Protein 7KYO (pdb70)

Nearest PDB structures (foldseek):
  7kyo-assembly1_H-2  TM=1.005E+00  e=1.365E-42  Mus musculus
  7stz-assembly1_I  TM=9.391E-01  e=1.764E-29  Mus musculus
  4s2s-assembly2_A  TM=6.481E-01  e=1.743E-33  Mus musculus
  3ifp-assembly4_E  TM=7.046E-01  e=1.315E-28  Mus musculus
  2r0w-assembly1_H  TM=6.296E-01  e=3.628E-29  Mus musculus

Structure (mmCIF, N/CA/C/O backbone):
data_7KYO
#
_entry.id   7KYO
#
_cell.length_a   126.660
_cell.length_b   241.700
_cell.length_c   98.330
_cell.angle_alpha   90.00
_cell.angle_beta   90.00
_cell.angle_gamma   90.00
#
_symmetry.space_group_name_H-M   'C 2 2 21'
#
loop_
_entity.id
_entity.type
_entity.pdbx_description
1 polymer 'Manganese ABC transporter, ATP-binding protein'
2 polymer 'Fab heavy chain'
3 polymer 'Fab light chain'
4 polymer 'Manganese ABC transporter, permease protein'
5 water water
#
loop_
_atom_site.group_PDB
_atom_site.id
_atom_site.type_symbol
_atom_site.label_atom_id
_atom_site.label_alt_id
_atom_site.label_comp_id
_atom_site.label_asym_id
_atom_site.label_entity_id
_atom_site.label_seq_id
_atom_site.pdbx_PDB_ins_code
_atom_site.Cartn_x
_atom_site.Cartn_y
_atom_site.Cartn_z
_atom_site.occupancy
_atom_site.B_iso_or_equiv
_atom_site.auth_seq_id
_atom_site.auth_comp_id
_atom_site.auth_asym_id
_atom_site.auth_atom_id
_atom_site.pdbx_PDB_model_num
ATOM 1 N N . MET A 1 1 ? -73.369 -26.902 60.878 1.00 43.87 1 MET B N 1
ATOM 2 C CA . MET A 1 1 ? -73.809 -25.884 61.874 1.00 43.93 1 MET B CA 1
ATOM 3 C C . MET A 1 1 ? -72.658 -24.946 62.253 1.00 43.34 1 MET B C 1
ATOM 4 O O . MET A 1 1 ? -71.803 -25.304 63.067 1.00 43.14 1 MET B O 1
ATOM 9 N N . ILE A 1 2 ? -72.640 -23.754 61.651 1.00 42.83 2 ILE B N 1
ATOM 10 C CA . ILE A 1 2 ? -71.712 -22.685 62.045 1.00 42.45 2 ILE B CA 1
ATOM 11 C C . ILE A 1 2 ? -72.351 -21.906 63.190 1.00 42.04 2 ILE B C 1
ATOM 12 O O . ILE A 1 2 ? -73.522 -21.530 63.106 1.00 41.71 2 ILE B O 1
ATOM 17 N N . ARG A 1 3 ? -71.570 -21.656 64.241 1.00 41.74 3 ARG B N 1
ATOM 18 C CA . ARG A 1 3 ? -72.053 -20.991 65.452 1.00 41.43 3 ARG B CA 1
ATOM 19 C C . ARG A 1 3 ? -71.053 -19.922 65.892 1.00 40.56 3 ARG B C 1
ATOM 20 O O . ARG A 1 3 ? -69.964 -20.250 66.355 1.00 40.11 3 ARG B O 1
ATOM 28 N N . ILE A 1 4 ? -71.426 -18.652 65.727 1.00 40.22 4 ILE B N 1
ATOM 29 C CA . ILE A 1 4 ? -70.591 -17.517 66.140 1.00 40.29 4 ILE B CA 1
ATOM 30 C C . ILE A 1 4 ? -71.085 -17.012 67.495 1.00 40.45 4 ILE B C 1
ATOM 31 O O . ILE A 1 4 ? -72.294 -16.875 67.703 1.00 40.26 4 ILE B O 1
ATOM 36 N N . GLU A 1 5 ? -70.149 -16.735 68.405 1.00 40.67 5 GLU B N 1
ATOM 37 C CA . GLU A 1 5 ? -70.466 -16.237 69.745 1.00 40.85 5 GLU B CA 1
ATOM 38 C C . GLU A 1 5 ? -69.657 -14.979 70.059 1.00 40.74 5 GLU B C 1
ATOM 39 O O . GLU A 1 5 ? -68.447 -15.058 70.279 1.00 40.56 5 GLU B O 1
ATOM 45 N N . ASN A 1 6 ? -70.338 -13.830 70.063 1.00 40.76 6 ASN B N 1
ATOM 46 C CA . ASN A 1 6 ? -69.762 -12.538 70.464 1.00 40.81 6 ASN B CA 1
ATOM 47 C C . ASN A 1 6 ? -68.423 -12.233 69.791 1.00 40.73 6 ASN B C 1
ATOM 48 O O . ASN A 1 6 ? -67.434 -11.912 70.455 1.00 40.90 6 ASN B O 1
ATOM 53 N N . LEU A 1 7 ? -68.409 -12.349 68.466 1.00 40.61 7 LEU B N 1
ATOM 54 C CA . LEU A 1 7 ? -67.221 -12.058 67.670 1.00 40.65 7 LEU B CA 1
ATOM 55 C C . LEU A 1 7 ? -67.117 -10.553 67.461 1.00 40.78 7 LEU B C 1
ATOM 56 O O . LEU A 1 7 ? -68.114 -9.896 67.155 1.00 40.68 7 LEU B O 1
ATOM 61 N N . SER A 1 8 ? -65.914 -10.015 67.648 1.00 41.23 8 SER B N 1
ATOM 62 C CA . SER A 1 8 ? -65.630 -8.604 67.376 1.00 41.81 8 SER B CA 1
ATOM 63 C C . SER A 1 8 ? -64.230 -8.454 66.795 1.00 42.38 8 SER B C 1
ATOM 64 O O . SER A 1 8 ? -63.323 -9.208 67.152 1.00 42.27 8 SER B O 1
ATOM 67 N N . VAL A 1 9 ? -64.069 -7.480 65.899 1.00 43.20 9 VAL B N 1
ATOM 68 C CA . VAL A 1 9 ? -62.792 -7.212 65.237 1.00 43.96 9 VAL B CA 1
ATOM 69 C C . VAL A 1 9 ? -62.503 -5.714 65.261 1.00 45.23 9 VAL B C 1
ATOM 70 O O . VAL A 1 9 ? -63.209 -4.934 64.621 1.00 45.44 9 VAL B O 1
ATOM 74 N N . SER A 1 10 ? -61.470 -5.324 66.005 1.00 46.88 10 SER B N 1
ATOM 75 C CA . SER A 1 10 ? -60.994 -3.940 66.025 1.00 48.29 10 SER B CA 1
ATOM 76 C C . SER A 1 10 ? -60.004 -3.718 64.883 1.00 49.64 10 SER B C 1
ATOM 77 O O . SER A 1 10 ? -59.611 -4.669 64.201 1.00 49.44 10 SER B O 1
ATOM 80 N N . TYR A 1 11 ? -59.616 -2.459 64.677 1.00 51.49 11 TYR B N 1
ATOM 81 C CA . TYR A 1 11 ? -58.520 -2.112 63.759 1.00 52.87 11 TYR B CA 1
ATOM 82 C C . TYR A 1 11 ? -57.730 -0.889 64.240 1.00 53.04 11 TYR B C 1
ATOM 83 O O . TYR A 1 11 ? -56.610 -1.038 64.738 1.00 53.17 11 TYR B O 1
ATOM 92 N N . LYS A 1 12 ? -58.314 0.302 64.099 1.00 52.91 12 LYS B N 1
ATOM 93 C CA . LYS A 1 12 ? -57.657 1.555 64.482 1.00 52.57 12 LYS B CA 1
ATOM 94 C C . LYS A 1 12 ? -58.492 2.248 65.552 1.00 52.00 12 LYS B C 1
ATOM 95 O O . LYS A 1 12 ? -59.032 3.336 65.329 1.00 52.15 12 LYS B O 1
ATOM 97 N N . GLU A 1 13 ? -58.589 1.596 66.712 1.00 51.31 13 GLU B N 1
ATOM 98 C CA . GLU A 1 13 ? -59.427 2.049 67.833 1.00 50.89 13 GLU B CA 1
ATOM 99 C C . GLU A 1 13 ? -60.915 2.120 67.433 1.00 50.11 13 GLU B C 1
ATOM 100 O O . GLU A 1 13 ? -61.665 2.973 67.919 1.00 49.93 13 GLU B O 1
ATOM 106 N N . THR A 1 14 ? -61.323 1.202 66.555 1.00 49.14 14 THR B N 1
ATOM 107 C CA . THR A 1 14 ? -62.650 1.212 65.933 1.00 48.21 14 THR B CA 1
ATOM 108 C C . THR A 1 14 ? -63.097 -0.216 65.645 1.00 46.91 14 THR B C 1
ATOM 109 O O . THR A 1 14 ? -62.424 -0.938 64.906 1.00 46.86 14 THR B O 1
ATOM 113 N N . LEU A 1 15 ? -64.227 -0.617 66.2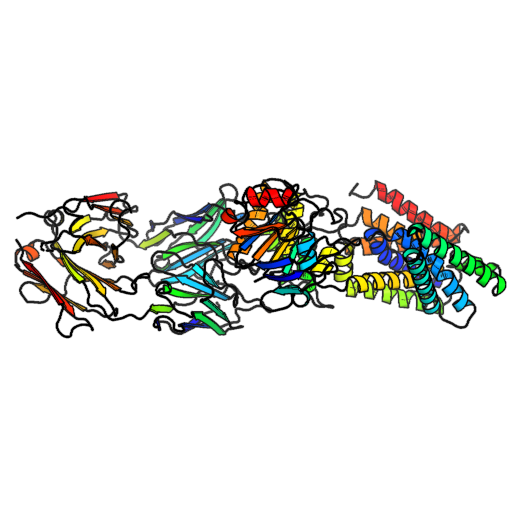22 1.00 45.54 15 LEU B N 1
ATOM 114 C CA . LEU A 1 15 ? -64.757 -1.965 66.027 1.00 44.77 15 LEU B CA 1
ATOM 115 C C . LEU A 1 15 ? -65.440 -2.092 64.662 1.00 44.05 15 LEU B C 1
ATOM 116 O O . LEU A 1 15 ? -66.560 -1.616 64.473 1.00 43.93 15 LEU B O 1
ATOM 121 N N . ALA A 1 16 ? -64.744 -2.725 63.716 1.00 43.20 16 ALA B N 1
ATOM 122 C CA . ALA A 1 16 ? -65.298 -3.036 62.390 1.00 42.58 16 ALA B CA 1
ATOM 123 C C . ALA A 1 16 ? -66.399 -4.101 62.457 1.00 42.02 16 ALA B C 1
ATOM 124 O O . ALA A 1 16 ? -67.276 -4.140 61.592 1.00 42.24 16 ALA B O 1
ATOM 126 N N . LEU A 1 17 ? -66.321 -4.974 63.463 1.00 41.21 17 LEU B N 1
ATOM 127 C CA . LEU A 1 17 ? -67.414 -5.873 63.835 1.00 40.52 17 LEU B CA 1
ATOM 128 C C . LEU A 1 17 ? -67.662 -5.771 65.342 1.00 40.23 17 LEU B C 1
ATOM 129 O O . LEU A 1 17 ? -66.712 -5.704 66.126 1.00 40.14 17 LEU B O 1
ATOM 134 N N . LYS A 1 18 ? -68.938 -5.766 65.731 1.00 39.98 18 LYS B N 1
ATOM 135 C CA . LYS A 1 18 ? -69.354 -5.558 67.122 1.00 40.00 18 LYS B CA 1
ATOM 136 C C . LYS A 1 18 ? -70.389 -6.613 67.529 1.00 39.92 18 LYS B C 1
ATOM 137 O O . LYS A 1 18 ? -71.527 -6.577 67.055 1.00 39.97 18 LYS B O 1
ATOM 143 N N . ASP A 1 19 ? -69.981 -7.537 68.405 1.00 39.76 19 ASP B N 1
ATOM 144 C CA . ASP A 1 19 ? -70.849 -8.598 68.950 1.00 39.47 19 ASP B CA 1
ATOM 145 C C . ASP A 1 19 ? -71.671 -9.325 67.882 1.00 38.74 19 ASP B C 1
ATOM 146 O O . ASP A 1 19 ? -72.897 -9.195 67.822 1.00 38.91 19 ASP B O 1
ATOM 151 N N . ILE A 1 20 ? -70.981 -10.083 67.038 1.00 37.82 20 ILE B N 1
ATOM 152 C CA . ILE A 1 20 ? -71.640 -10.895 66.025 1.00 37.09 20 ILE B CA 1
ATOM 153 C C . ILE A 1 20 ? -71.994 -12.222 66.685 1.00 36.60 20 ILE B C 1
ATOM 154 O O . ILE A 1 20 ? -71.128 -12.873 67.271 1.00 36.24 20 ILE B O 1
ATOM 159 N N . SER A 1 21 ? -73.270 -12.598 66.608 1.00 36.44 21 SER B N 1
ATOM 160 C CA . SER A 1 21 ? -73.766 -13.849 67.183 1.00 36.30 21 SER B CA 1
ATOM 161 C C . SER A 1 21 ? -74.822 -14.475 66.266 1.00 36.12 21 SER B C 1
ATOM 162 O O . SER A 1 21 ? -75.903 -13.912 66.087 1.00 36.04 21 SER B O 1
ATOM 165 N N . LEU A 1 22 ? -74.493 -15.634 65.693 1.00 35.99 22 LEU B N 1
ATOM 166 C CA . LEU A 1 22 ? -75.337 -16.312 64.704 1.00 35.67 22 LEU B CA 1
ATOM 167 C C . LEU A 1 22 ? -75.315 -17.816 64.903 1.00 34.95 22 LEU B C 1
ATOM 168 O O . LEU A 1 22 ? -74.374 -18.359 65.482 1.00 34.70 22 LEU B O 1
ATOM 173 N N . VAL A 1 23 ? -76.354 -18.476 64.400 1.00 34.38 23 VAL B N 1
ATOM 174 C CA . VAL A 1 23 ? -76.358 -19.925 64.216 1.00 34.00 23 VAL B CA 1
ATOM 175 C C . VAL A 1 23 ? -76.823 -20.194 62.783 1.00 33.63 23 VAL B C 1
ATOM 176 O O . VAL A 1 23 ? -77.997 -20.000 62.463 1.00 33.47 23 VAL B O 1
ATOM 180 N N . LEU A 1 24 ? -75.888 -20.610 61.928 1.00 33.49 24 LEU B N 1
ATOM 181 C CA . LEU A 1 24 ? -76.164 -20.905 60.518 1.00 33.41 24 LEU B CA 1
ATOM 182 C C . LEU A 1 24 ? -76.321 -22.411 60.331 1.00 32.91 24 LEU B C 1
ATOM 183 O O . LEU A 1 24 ? -75.374 -23.160 60.564 1.00 32.93 24 LEU B O 1
ATOM 188 N N . HIS A 1 25 ? -77.513 -22.842 59.917 1.00 32.44 25 HIS B N 1
ATOM 189 C CA . HIS A 1 25 ? -77.790 -24.256 59.642 1.00 32.06 25 HIS B CA 1
ATOM 190 C C . HIS A 1 25 ? -77.693 -24.548 58.146 1.00 31.56 25 HIS B C 1
ATOM 191 O O . HIS A 1 25 ? -78.151 -23.749 57.326 1.00 31.23 25 HIS B O 1
ATOM 198 N N . GLY A 1 26 ? -77.097 -25.692 57.807 1.00 31.22 26 GLY B N 1
ATOM 199 C CA . GLY A 1 26 ? -77.076 -26.213 56.434 1.00 30.92 26 GLY B CA 1
ATOM 200 C C . GLY A 1 26 ? -78.041 -27.381 56.273 1.00 30.72 26 GLY B C 1
ATOM 201 O O . GLY A 1 26 ? -78.664 -27.791 57.254 1.00 30.85 26 GLY B O 1
ATOM 202 N N . PRO A 1 27 ? -78.185 -27.938 55.063 1.00 30.20 27 PRO B N 1
ATOM 203 C CA . PRO A 1 27 ? -77.508 -27.481 53.842 1.00 29.98 27 PRO B CA 1
ATOM 204 C C . PRO A 1 27 ? -78.032 -26.142 53.340 1.00 29.60 27 PRO B C 1
ATOM 205 O O . PRO A 1 27 ? -79.228 -25.862 53.469 1.00 29.43 27 PRO B O 1
ATOM 209 N N . THR A 1 28 ? -77.142 -25.332 52.770 1.00 29.22 28 THR B N 1
ATOM 210 C CA . THR A 1 28 ? -77.491 -23.967 52.383 1.00 28.89 28 THR B CA 1
ATOM 211 C C . THR A 1 28 ? -76.449 -23.278 51.496 1.00 28.86 28 THR B C 1
ATOM 212 O O . THR A 1 28 ? -75.258 -23.600 51.549 1.00 28.70 28 THR B O 1
ATOM 216 N N . ILE A 1 29 ? -76.934 -22.336 50.684 1.00 28.71 29 ILE B N 1
ATOM 217 C CA . ILE A 1 29 ? -76.116 -21.292 50.071 1.00 28.48 29 ILE B CA 1
ATOM 218 C C . ILE A 1 29 ? -76.621 -19.974 50.668 1.00 28.40 29 ILE B C 1
ATOM 219 O O . ILE A 1 29 ? -77.723 -19.540 50.332 1.00 28.48 29 ILE B O 1
ATOM 224 N N . THR A 1 30 ? -75.848 -19.357 51.567 1.00 28.31 30 THR B N 1
ATOM 225 C CA . THR A 1 30 ? -76.250 -18.077 52.182 1.00 28.48 30 THR B CA 1
ATOM 226 C C . THR A 1 30 ? -75.382 -16.912 51.716 1.00 28.21 30 THR B C 1
ATOM 227 O O . THR A 1 30 ? -74.164 -17.050 51.586 1.00 28.10 30 THR B O 1
ATOM 231 N N . GLY A 1 31 ? -76.023 -15.765 51.493 1.00 28.04 31 GLY B N 1
ATOM 232 C CA . GLY A 1 31 ? -75.348 -14.547 51.051 1.00 27.93 31 GLY B CA 1
ATOM 233 C C . GLY A 1 31 ? -75.143 -13.574 52.194 1.00 27.66 31 GLY B C 1
ATOM 234 O O . GLY A 1 31 ? -76.091 -13.242 52.897 1.00 27.71 31 GLY B O 1
ATOM 235 N N . ILE A 1 32 ? -73.907 -13.124 52.391 1.00 27.59 32 ILE B N 1
ATOM 236 C CA . ILE A 1 32 ? -73.621 -12.049 53.337 1.00 27.84 32 ILE B CA 1
ATOM 237 C C . ILE A 1 32 ? -73.613 -10.757 52.527 1.00 28.13 32 ILE B C 1
ATOM 238 O O . ILE A 1 32 ? -72.769 -10.584 51.644 1.00 28.22 32 ILE B O 1
ATOM 243 N N . ILE A 1 33 ? -74.557 -9.865 52.826 1.00 28.39 33 ILE B N 1
ATOM 244 C CA . ILE A 1 33 ? -74.706 -8.605 52.089 1.00 28.68 33 ILE B CA 1
ATOM 245 C C . ILE A 1 33 ? -74.606 -7.393 53.013 1.00 28.48 33 ILE B C 1
ATOM 246 O O . ILE A 1 33 ? -74.670 -7.519 54.235 1.00 28.47 33 ILE B O 1
ATOM 251 N N . GLY A 1 34 ? -74.438 -6.223 52.406 1.00 28.35 34 GLY B N 1
ATOM 252 C CA . GLY A 1 34 ? -74.290 -4.966 53.137 1.00 28.16 34 GLY B CA 1
ATOM 253 C C . GLY A 1 34 ? -73.350 -4.016 52.425 1.00 27.85 34 GLY B C 1
ATOM 254 O O . GLY A 1 34 ? -72.830 -4.349 51.362 1.00 27.63 34 GLY B O 1
ATOM 255 N N . PRO A 1 35 ? -73.127 -2.819 53.002 1.00 27.87 35 PRO B N 1
ATOM 256 C CA . PRO A 1 35 ? -72.224 -1.847 52.380 1.00 27.82 35 PRO B CA 1
ATOM 257 C C . PRO A 1 35 ? -70.798 -2.378 52.221 1.00 27.87 35 PRO B C 1
ATOM 258 O O . PRO A 1 35 ? -70.330 -3.157 53.055 1.00 27.86 35 PRO B O 1
ATOM 262 N N . ASN A 1 36 ? -70.133 -1.966 51.144 1.00 27.74 36 ASN B N 1
ATOM 263 C CA . ASN A 1 36 ? -68.738 -2.322 50.914 1.00 27.72 36 ASN B CA 1
ATOM 264 C C . ASN A 1 36 ? -67.855 -1.695 51.997 1.00 27.64 36 ASN B C 1
ATOM 265 O O . ASN A 1 36 ? -68.087 -0.561 52.421 1.00 27.52 36 ASN B O 1
ATOM 270 N N . GLY A 1 37 ? -66.863 -2.458 52.450 1.00 27.76 37 GLY B N 1
ATOM 271 C CA . GLY A 1 37 ? -65.953 -2.032 53.511 1.00 27.74 37 GLY B CA 1
ATOM 272 C C . GLY A 1 37 ? -66.512 -2.038 54.928 1.00 27.77 37 GLY B C 1
ATOM 273 O O . GLY A 1 37 ? -65.822 -1.598 55.850 1.00 27.79 37 GLY B O 1
ATOM 274 N N . ALA A 1 38 ? -67.728 -2.560 55.114 1.00 27.96 38 ALA B N 1
ATOM 275 C CA . ALA A 1 38 ? -68.450 -2.467 56.392 1.00 28.19 38 ALA B CA 1
ATOM 276 C C . ALA A 1 38 ? -68.540 -3.801 57.156 1.00 28.62 38 ALA B C 1
ATOM 277 O O . ALA A 1 38 ? -69.518 -4.050 57.855 1.00 28.45 38 ALA B O 1
ATOM 279 N N . GLY A 1 39 ? -67.526 -4.656 57.018 1.00 29.29 39 GLY B N 1
ATOM 280 C CA . GLY A 1 39 ? -67.380 -5.838 57.875 1.00 29.71 39 GLY B CA 1
ATOM 281 C C . GLY A 1 39 ? -67.839 -7.189 57.347 1.00 30.18 39 GLY B C 1
ATOM 282 O O . GLY A 1 39 ? -67.570 -8.210 57.985 1.00 30.39 39 GLY B O 1
ATOM 283 N N . LYS A 1 40 ? -68.531 -7.218 56.209 1.00 30.63 40 LYS B N 1
ATOM 284 C CA . LYS A 1 40 ? -68.980 -8.495 55.623 1.00 31.02 40 LYS B CA 1
ATOM 285 C C . LYS A 1 40 ? -67.817 -9.400 55.204 1.00 31.85 40 LYS B C 1
ATOM 286 O O . LYS A 1 40 ? -67.863 -10.611 55.433 1.00 32.06 40 LYS B O 1
ATOM 292 N N . SER A 1 41 ? -66.782 -8.813 54.603 1.00 32.83 41 SER B N 1
ATOM 293 C CA . SER A 1 41 ? -65.582 -9.568 54.215 1.00 33.55 41 SER B CA 1
ATOM 294 C C . SER A 1 41 ? -64.741 -9.983 55.422 1.00 34.33 41 SER B C 1
ATOM 295 O O . SER A 1 41 ? -64.230 -11.107 55.450 1.00 35.07 41 SER B O 1
ATOM 298 N N . THR A 1 42 ? -64.603 -9.091 56.409 1.00 34.63 42 THR B N 1
ATOM 299 C CA . THR A 1 42 ? -63.800 -9.381 57.608 1.00 34.99 42 THR B CA 1
ATOM 300 C C . THR A 1 42 ? -64.470 -10.389 58.550 1.00 35.27 42 THR B C 1
ATOM 301 O O . THR A 1 42 ? -63.791 -10.984 59.387 1.00 35.56 42 THR B O 1
ATOM 305 N N . LEU A 1 43 ? -65.787 -10.567 58.427 1.00 35.56 43 LEU B N 1
ATOM 306 C CA . LEU A 1 43 ? -66.510 -11.603 59.175 1.00 35.64 43 LEU B CA 1
ATOM 307 C C . LEU A 1 43 ? -65.986 -13.002 58.850 1.00 35.77 43 LEU B C 1
ATOM 308 O O . LEU A 1 43 ? -65.814 -13.821 59.755 1.00 36.20 43 LEU B O 1
ATOM 313 N N . LEU A 1 44 ? -65.740 -13.270 57.566 1.00 35.51 44 LEU B N 1
ATOM 314 C CA . LEU A 1 44 ? -65.156 -14.549 57.142 1.00 35.54 44 LEU B CA 1
ATOM 315 C C . LEU A 1 44 ? -63.736 -14.731 57.686 1.00 35.92 44 LEU B C 1
ATOM 316 O O . LEU A 1 44 ? -63.364 -15.832 58.096 1.00 36.09 44 LEU B O 1
ATOM 321 N N . LYS A 1 45 ? -62.957 -13.648 57.684 1.00 36.16 45 LYS B N 1
ATOM 322 C CA . LYS A 1 45 ? -61.585 -13.662 58.206 1.00 36.27 45 LYS B CA 1
ATOM 323 C C . LYS A 1 45 ? -61.539 -13.780 59.732 1.00 36.00 45 LYS B C 1
ATOM 324 O O . LYS A 1 45 ? -60.614 -14.379 60.277 1.00 35.79 45 LYS B O 1
ATOM 330 N N . GLY A 1 46 ? -62.532 -13.204 60.409 1.00 36.01 46 GLY B N 1
ATOM 331 C CA . GLY A 1 46 ? -62.700 -13.364 61.854 1.00 36.03 46 GLY B CA 1
ATOM 332 C C . GLY A 1 46 ? -63.111 -14.773 62.256 1.00 36.03 46 GLY B C 1
ATOM 333 O O . GLY A 1 46 ? -62.645 -15.291 63.275 1.00 36.09 46 GLY B O 1
ATOM 334 N N . MET A 1 47 ? -63.990 -15.385 61.460 1.00 35.91 47 MET B N 1
ATOM 335 C CA . MET A 1 47 ? -64.381 -16.786 61.651 1.00 35.90 47 MET B CA 1
ATOM 336 C C . MET A 1 47 ? -63.200 -17.744 61.574 1.00 35.31 47 MET B C 1
ATOM 337 O O . MET A 1 47 ? -63.079 -18.630 62.402 1.00 35.50 47 MET B O 1
ATOM 342 N N . LEU A 1 48 ? -62.345 -17.567 60.573 1.00 34.63 48 LEU B N 1
ATOM 343 C CA . LEU A 1 48 ? -61.197 -18.455 60.374 1.00 34.28 48 LEU B CA 1
ATOM 344 C C . LEU A 1 48 ? -60.037 -18.205 61.346 1.00 34.06 48 LEU B C 1
ATOM 345 O O . LEU A 1 48 ? -59.175 -19.071 61.506 1.00 33.91 48 LEU B O 1
ATOM 350 N N . GLY A 1 49 ? -60.020 -17.040 61.994 1.00 33.97 49 GLY B N 1
ATOM 351 C CA . GLY A 1 49 ? -58.931 -16.660 62.890 1.00 33.91 49 GLY B CA 1
ATOM 352 C C . GLY A 1 49 ? -57.681 -16.235 62.139 1.00 33.97 49 GLY B C 1
ATOM 353 O O . GLY A 1 49 ? -56.573 -16.368 62.658 1.00 34.12 49 GLY B O 1
ATOM 354 N N . ILE A 1 50 ? -57.868 -15.719 60.922 1.00 34.15 50 ILE B N 1
ATOM 355 C CA . ILE A 1 50 ? -56.777 -15.207 60.085 1.00 34.31 50 ILE B CA 1
ATOM 356 C C . ILE A 1 50 ? -56.299 -13.870 60.644 1.00 34.08 50 ILE B C 1
ATOM 357 O O . ILE A 1 50 ? -55.103 -13.668 60.846 1.00 34.08 50 ILE B O 1
ATOM 362 N N . ILE A 1 51 ? -57.252 -12.963 60.853 1.00 33.98 51 ILE B N 1
ATOM 363 C CA . ILE A 1 51 ? -57.012 -11.678 61.520 1.00 33.94 51 ILE B CA 1
ATOM 364 C C . ILE A 1 51 ? -57.301 -11.805 63.024 1.00 34.27 51 ILE B C 1
ATOM 365 O O . ILE A 1 51 ? -58.002 -12.734 63.435 1.00 34.05 51 ILE B O 1
ATOM 370 N N . PRO A 1 52 ? -56.766 -10.876 63.850 1.00 34.64 52 PRO B N 1
ATOM 371 C CA . PRO A 1 52 ? -57.096 -10.917 65.279 1.00 34.94 52 PRO B CA 1
ATOM 372 C C . PRO A 1 52 ? -58.567 -10.578 65.542 1.00 35.41 52 PRO B C 1
ATOM 373 O O . PRO A 1 52 ? -59.118 -9.686 64.890 1.00 35.38 52 PRO B O 1
ATOM 377 N N . HIS A 1 53 ? -59.180 -11.295 66.485 1.00 35.99 53 HIS B N 1
ATOM 378 C CA . HIS A 1 53 ? -60.600 -11.133 66.821 1.00 36.39 53 HIS B CA 1
ATOM 379 C C . HIS A 1 53 ? -60.836 -11.344 68.318 1.00 36.69 53 HIS B C 1
ATOM 380 O O . HIS A 1 53 ? -59.967 -11.863 69.020 1.00 36.46 53 HIS B O 1
ATOM 387 N N . GLN A 1 54 ? -62.022 -10.955 68.784 1.00 37.34 54 GLN B N 1
ATOM 388 C CA . GLN A 1 54 ? -62.356 -10.940 70.214 1.00 37.88 54 GLN B CA 1
ATOM 389 C C . GLN A 1 54 ? -63.622 -11.762 70.494 1.00 37.67 54 GLN B C 1
ATOM 390 O O . GLN A 1 54 ? -64.594 -11.262 71.068 1.00 38.06 54 GLN B O 1
ATOM 396 N N . GLY A 1 55 ? -63.589 -13.030 70.097 1.00 37.14 55 GLY B N 1
ATOM 397 C CA . GLY A 1 55 ? -64.700 -13.953 70.337 1.00 36.86 55 GLY B CA 1
ATOM 398 C C . GLY A 1 55 ? -64.375 -15.381 69.944 1.00 36.83 55 GLY B C 1
ATOM 399 O O . GLY A 1 55 ? -63.206 -15.739 69.788 1.00 37.10 55 GLY B O 1
ATOM 400 N N . GLN A 1 56 ? -65.418 -16.194 69.784 1.00 36.76 56 GLN B N 1
ATOM 401 C CA . GLN A 1 56 ? -65.285 -17.589 69.355 1.00 36.73 56 GLN B CA 1
ATOM 402 C C . GLN A 1 56 ? -66.193 -17.888 68.173 1.00 36.56 56 GLN B C 1
ATOM 403 O O . GLN A 1 56 ? -67.213 -17.224 67.979 1.00 36.77 56 GLN B O 1
ATOM 409 N N . ALA A 1 57 ? -65.812 -18.900 67.399 1.00 36.37 57 ALA B N 1
ATOM 410 C CA . ALA A 1 57 ? -66.641 -19.442 66.320 1.00 36.06 57 ALA B CA 1
ATOM 411 C C . ALA A 1 57 ? -66.475 -20.963 66.297 1.00 36.09 57 ALA B C 1
ATOM 412 O O . ALA A 1 57 ? -65.387 -21.468 66.579 1.00 36.08 57 ALA B O 1
ATOM 414 N N . PHE A 1 58 ? -67.552 -21.681 65.975 1.00 36.22 58 PHE B N 1
ATOM 415 C CA . PHE A 1 58 ? -67.581 -23.148 66.073 1.00 36.45 58 PHE B CA 1
ATOM 416 C C . PHE A 1 58 ? -68.140 -23.822 64.819 1.00 36.87 58 PHE B C 1
ATOM 417 O O . PHE A 1 58 ? -68.887 -23.211 64.052 1.00 36.73 58 PHE B O 1
ATOM 425 N N . LEU A 1 59 ? -67.759 -25.088 64.636 1.00 37.39 59 LEU B N 1
ATOM 426 C CA . LEU A 1 59 ? -68.305 -25.967 63.600 1.00 37.71 59 LEU B CA 1
ATOM 427 C C . LEU A 1 59 ? -68.724 -27.296 64.245 1.00 38.33 59 LEU B C 1
ATOM 428 O O . LEU A 1 59 ? -67.873 -28.140 64.537 1.00 38.41 59 LEU B O 1
ATOM 433 N N . ASP A 1 60 ? -70.026 -27.460 64.487 1.00 39.11 60 ASP B N 1
ATOM 434 C CA . ASP A 1 60 ? -70.600 -28.699 65.044 1.00 39.88 60 ASP B CA 1
ATOM 435 C C . ASP A 1 60 ? -69.991 -29.081 66.405 1.00 40.94 60 ASP B C 1
ATOM 436 O O . ASP A 1 60 ? -69.469 -30.192 66.580 1.00 41.41 60 ASP B O 1
ATOM 441 N N . ASP A 1 61 ? -70.069 -28.150 67.357 1.00 41.68 61 ASP B N 1
ATOM 442 C CA . ASP A 1 61 ? -69.485 -28.313 68.702 1.00 42.24 61 ASP B CA 1
ATOM 443 C C . ASP A 1 61 ? -67.975 -28.637 68.684 1.00 41.93 61 ASP B C 1
ATOM 444 O O . ASP A 1 61 ? -67.492 -29.471 69.456 1.00 41.87 61 ASP B O 1
ATOM 449 N N . LYS A 1 62 ? -67.252 -27.974 67.781 1.00 41.61 62 LYS B N 1
ATOM 450 C CA . LYS A 1 62 ? -65.786 -27.981 67.760 1.00 41.39 62 LYS B CA 1
ATOM 451 C C . LYS A 1 62 ? -65.305 -26.617 67.281 1.00 41.00 62 LYS B C 1
ATOM 452 O O . LYS A 1 62 ? -65.889 -26.037 66.365 1.00 40.78 62 LYS B O 1
ATOM 458 N N . GLU A 1 63 ? -64.239 -26.115 67.898 1.00 40.74 63 GLU B N 1
ATOM 459 C CA . GLU A 1 63 ? -63.787 -24.742 67.668 1.00 40.52 63 GLU B CA 1
ATOM 460 C C . GLU A 1 63 ? -63.182 -24.604 66.266 1.00 39.91 63 GLU B C 1
ATOM 461 O O . GLU A 1 63 ? -62.405 -25.456 65.829 1.00 39.91 63 GLU B O 1
ATOM 467 N N . VAL A 1 64 ? -63.579 -23.538 65.573 1.00 39.35 64 VAL B N 1
ATOM 468 C CA . VAL A 1 64 ? -63.187 -23.267 64.174 1.00 38.76 64 VAL B CA 1
ATOM 469 C C . VAL A 1 64 ? -61.674 -23.280 63.907 1.00 38.14 64 VAL B C 1
ATOM 470 O O . VAL A 1 64 ? -61.236 -23.761 62.859 1.00 37.74 64 VAL B O 1
ATOM 474 N N . LYS A 1 65 ? -60.894 -22.757 64.854 1.00 37.58 65 LYS B N 1
ATOM 475 C CA . LYS A 1 65 ? -59.435 -22.700 64.737 1.00 37.02 65 LYS B CA 1
ATOM 476 C C . LYS A 1 65 ? -58.802 -24.090 64.830 1.00 36.46 65 LYS B C 1
ATOM 477 O O . LYS A 1 65 ? -57.796 -24.355 64.171 1.00 36.30 65 LYS B O 1
ATOM 479 N N . LYS A 1 66 ? -59.396 -24.964 65.644 1.00 36.02 66 LYS B N 1
ATOM 480 C CA . LYS A 1 66 ? -58.928 -26.348 65.806 1.00 35.87 66 LYS B CA 1
ATOM 481 C C . LYS A 1 66 ? -59.454 -27.334 64.745 1.00 35.51 66 LYS B C 1
ATOM 482 O O . LYS A 1 66 ? -59.055 -28.500 64.754 1.00 35.52 66 LYS B O 1
ATOM 484 N N . SER A 1 67 ? -60.338 -26.883 63.850 1.00 35.18 67 SER B N 1
ATOM 485 C CA . SER A 1 67 ? -60.887 -27.735 62.787 1.00 34.95 67 SER B CA 1
ATOM 486 C C . SER A 1 67 ? -60.945 -27.000 61.439 1.00 34.56 67 SER B C 1
ATOM 487 O O . SER A 1 67 ? -61.999 -26.933 60.800 1.00 34.63 67 SER B O 1
ATOM 490 N N . LEU A 1 68 ? -59.799 -26.465 61.013 1.00 33.95 68 LEU B N 1
ATOM 491 C CA . LEU A 1 68 ? -59.685 -25.772 59.717 1.00 33.38 68 LEU B CA 1
ATOM 492 C C . LEU A 1 68 ? -59.703 -26.714 58.504 1.00 32.79 68 LEU B C 1
ATOM 493 O O . LEU A 1 68 ? -60.013 -26.280 57.399 1.00 32.96 68 LEU B O 1
ATOM 498 N N . HIS A 1 69 ? -59.361 -27.987 58.707 1.00 32.24 69 HIS B N 1
ATOM 499 C CA . HIS A 1 69 ? -59.423 -29.004 57.637 1.00 31.79 69 HIS B CA 1
ATOM 500 C C . HIS A 1 69 ? -60.835 -29.252 57.070 1.00 31.41 69 HIS B C 1
ATOM 501 O O . HIS A 1 69 ? -60.969 -29.749 55.949 1.00 31.38 69 HIS B O 1
ATOM 508 N N . ARG A 1 70 ? -61.870 -28.916 57.843 1.00 31.00 70 ARG B N 1
ATOM 509 C CA . ARG A 1 70 ? -63.268 -29.061 57.419 1.00 30.66 70 ARG B CA 1
ATOM 510 C C . ARG A 1 70 ? -63.826 -27.871 56.625 1.00 30.24 70 ARG B C 1
ATOM 511 O O . ARG A 1 70 ? -64.998 -27.891 56.236 1.00 29.94 70 ARG B O 1
ATOM 519 N N . ILE A 1 71 ? -63.004 -26.848 56.384 1.00 30.08 71 ILE B N 1
ATOM 520 C CA . ILE A 1 71 ? -63.466 -25.591 55.789 1.00 30.04 71 ILE B CA 1
ATOM 521 C C . ILE A 1 71 ? -62.484 -25.099 54.724 1.00 29.88 71 ILE B C 1
ATOM 522 O O . ILE A 1 71 ? -61.270 -25.251 54.871 1.00 29.82 71 ILE B O 1
ATOM 527 N N . ALA A 1 72 ? -63.028 -24.529 53.650 1.00 29.85 72 ALA B N 1
ATOM 528 C CA . ALA A 1 72 ? -62.242 -23.981 52.546 1.00 29.71 72 ALA B CA 1
ATOM 529 C C . ALA A 1 72 ? -62.576 -22.504 52.374 1.00 29.54 72 ALA B C 1
ATOM 530 O O . ALA A 1 72 ? -63.744 -22.118 52.442 1.00 29.10 72 ALA B O 1
ATOM 532 N N . TYR A 1 73 ? -61.542 -21.691 52.155 1.00 29.80 73 TYR B N 1
ATOM 533 C CA . TYR A 1 73 ? -61.676 -20.243 51.997 1.00 29.93 73 TYR B CA 1
ATOM 534 C C . TYR A 1 73 ? -61.251 -19.844 50.591 1.00 30.02 73 TYR B C 1
ATOM 535 O O . TYR A 1 73 ? -60.086 -20.016 50.226 1.00 30.14 73 TYR B O 1
ATOM 544 N N . VAL A 1 74 ? -62.200 -19.328 49.807 1.00 30.17 74 VAL B N 1
ATOM 545 C CA . VAL A 1 74 ? -61.917 -18.772 48.481 1.00 30.16 74 VAL B CA 1
ATOM 546 C C . VAL A 1 74 ? -61.831 -17.253 48.621 1.00 30.63 74 VAL B C 1
ATOM 547 O O . VAL A 1 74 ? -62.851 -16.567 48.741 1.00 30.40 74 VAL B O 1
ATOM 551 N N . GLU A 1 75 ? -60.605 -16.735 48.619 1.00 31.25 75 GLU B N 1
ATOM 552 C CA . GLU A 1 75 ? -60.370 -15.301 48.793 1.00 31.56 75 GLU B CA 1
ATOM 553 C C . GLU A 1 75 ? -60.727 -14.522 47.534 1.00 31.89 75 GLU B C 1
ATOM 554 O O . GLU A 1 75 ? -61.052 -15.104 46.496 1.00 31.57 75 GLU B O 1
ATOM 560 N N . GLN A 1 76 ? -60.663 -13.198 47.644 1.00 32.71 76 GLN B N 1
ATOM 561 C CA . GLN A 1 76 ? -60.843 -12.322 46.496 1.00 33.12 76 GLN B CA 1
ATOM 562 C C . GLN A 1 76 ? -59.629 -12.462 45.597 1.00 33.69 76 GLN B C 1
ATOM 563 O O . GLN A 1 76 ? -58.499 -12.293 46.053 1.00 33.72 76 GLN B O 1
ATOM 569 N N . LYS A 1 77 ? -59.869 -12.761 44.321 1.00 34.33 77 LYS B N 1
ATOM 570 C CA . LYS A 1 77 ? -58.790 -12.885 43.329 1.00 34.96 77 LYS B CA 1
ATOM 571 C C . LYS A 1 77 ? -57.976 -11.594 43.071 1.00 35.46 77 LYS B C 1
ATOM 572 O O . LYS A 1 77 ? -57.000 -11.624 42.316 1.00 35.92 77 LYS B O 1
ATOM 578 N N . ILE A 1 78 ? -58.372 -10.482 43.694 1.00 35.84 78 ILE B N 1
ATOM 579 C CA . ILE A 1 78 ? -57.667 -9.205 43.572 1.00 36.31 78 ILE B CA 1
ATOM 580 C C . ILE A 1 78 ? -56.342 -9.204 44.358 1.00 35.67 78 ILE B C 1
ATOM 581 O O . ILE A 1 78 ? -55.411 -8.496 43.967 1.00 35.91 78 ILE B O 1
ATOM 586 N N . ASN A 1 79 ? -56.244 -9.993 45.433 1.00 34.88 79 ASN B N 1
ATOM 587 C CA . ASN A 1 79 ? -54.994 -10.076 46.225 1.00 34.43 79 ASN B CA 1
ATOM 588 C C . ASN A 1 79 ? -54.150 -11.339 45.957 1.00 33.85 79 ASN B C 1
ATOM 589 O O . ASN A 1 79 ? -53.435 -11.812 46.838 1.00 33.73 79 ASN B O 1
ATOM 594 N N . ILE A 1 80 ? -54.232 -11.866 44.737 1.00 33.65 80 ILE B N 1
ATOM 595 C CA . ILE A 1 80 ? -53.334 -12.923 44.262 1.00 33.42 80 ILE B CA 1
ATOM 596 C C . ILE A 1 80 ? -52.500 -12.340 43.121 1.00 33.03 80 ILE B C 1
ATOM 597 O O . ILE A 1 80 ? -53.038 -11.685 42.221 1.00 32.58 80 ILE B O 1
ATOM 602 N N . ASP A 1 81 ? -51.190 -12.579 43.164 1.00 32.78 81 ASP B N 1
ATOM 603 C CA . ASP A 1 81 ? -50.295 -12.142 42.098 1.00 32.77 81 ASP B CA 1
ATOM 604 C C . ASP A 1 81 ? -50.481 -13.067 40.897 1.00 32.47 81 ASP B C 1
ATOM 605 O O . ASP A 1 81 ? -50.084 -14.232 40.936 1.00 32.48 81 ASP B O 1
ATOM 610 N N . TYR A 1 82 ? -51.089 -12.526 39.842 1.00 32.41 82 TYR B N 1
ATOM 611 C CA A TYR A 1 82 ? -51.360 -13.257 38.595 0.50 32.37 82 TYR B CA 1
ATOM 612 C CA B TYR A 1 82 ? -51.354 -13.308 38.630 0.50 32.21 82 TYR B CA 1
ATOM 613 C C . TYR A 1 82 ? -50.066 -13.618 37.855 1.00 32.20 82 TYR B C 1
ATOM 614 O O . TYR A 1 82 ? -50.002 -14.624 37.149 1.00 32.15 82 TYR B O 1
ATOM 631 N N . ASN A 1 83 ? -49.036 -12.781 38.013 1.00 31.92 83 ASN B N 1
ATOM 632 C CA . ASN A 1 83 ? -47.740 -12.989 37.346 1.00 31.72 83 ASN B CA 1
ATOM 633 C C . ASN A 1 83 ? -46.774 -13.935 38.084 1.00 31.39 83 ASN B C 1
ATOM 634 O O . ASN A 1 83 ? -45.640 -14.118 37.635 1.00 31.56 83 ASN B O 1
ATOM 639 N N . PHE A 1 84 ? -47.210 -14.529 39.198 1.00 30.97 84 PHE B N 1
ATOM 640 C CA . PHE A 1 84 ? -46.451 -15.599 39.864 1.00 30.53 84 PHE B CA 1
ATOM 641 C C . PHE A 1 84 ? -46.334 -16.794 38.907 1.00 30.11 84 PHE B C 1
ATOM 642 O O . PHE A 1 84 ? -47.319 -17.139 38.252 1.00 29.89 84 PHE B O 1
ATOM 650 N N . PRO A 1 85 ? -45.140 -17.422 38.813 1.00 29.89 85 PRO B N 1
ATOM 651 C CA . PRO A 1 85 ? -44.990 -18.515 37.849 1.00 29.90 85 PRO B CA 1
ATOM 652 C C . PRO A 1 85 ? -45.636 -19.800 38.362 1.00 29.99 85 PRO B C 1
ATOM 653 O O . PRO A 1 85 ? -45.030 -20.534 39.145 1.00 30.12 85 PRO B O 1
ATOM 657 N N . ILE A 1 86 ? -46.874 -20.039 37.936 1.00 30.07 86 ILE B N 1
ATOM 658 C CA . ILE A 1 86 ? -47.649 -21.201 38.378 1.00 30.11 86 ILE B CA 1
ATOM 659 C C . ILE A 1 86 ? -48.733 -21.554 37.354 1.00 30.28 86 ILE B C 1
ATOM 660 O O . ILE A 1 86 ? -49.401 -20.670 36.812 1.00 30.12 86 ILE B O 1
ATOM 665 N N . LYS A 1 87 ? -48.883 -22.853 37.094 1.00 30.59 87 LYS B N 1
ATOM 666 C CA . LYS A 1 87 ? -49.856 -23.355 36.126 1.00 30.76 87 LYS B CA 1
ATOM 667 C C . LYS A 1 87 ? -51.210 -23.561 36.790 1.00 30.71 87 LYS B C 1
ATOM 668 O O . LYS A 1 87 ? -51.308 -23.583 38.015 1.00 30.92 87 LYS B O 1
ATOM 674 N N . VAL A 1 88 ? -52.246 -23.710 35.969 1.00 30.77 88 VAL B N 1
ATOM 675 C CA . VAL A 1 88 ? -53.613 -23.963 36.449 1.00 30.78 88 VAL B CA 1
ATOM 676 C C . VAL A 1 88 ? -53.667 -25.269 37.247 1.00 31.11 88 VAL B C 1
ATOM 677 O O . VAL A 1 88 ? -54.227 -25.302 38.340 1.00 31.27 88 VAL B O 1
ATOM 681 N N . LYS A 1 89 ? -53.081 -26.327 36.687 1.00 31.50 89 LYS B N 1
ATOM 682 C CA . LYS A 1 89 ? -52.988 -27.638 37.342 1.00 31.76 89 LYS B CA 1
ATOM 683 C C . LYS A 1 89 ? -52.320 -27.538 38.716 1.00 31.61 89 LYS B C 1
ATOM 684 O O . LYS A 1 89 ? -52.840 -28.066 39.699 1.00 31.54 89 LYS B O 1
ATOM 690 N N . GLU A 1 90 ? -51.178 -26.855 38.772 1.00 31.65 90 GLU B N 1
ATOM 691 C CA . GLU A 1 90 ? -50.443 -26.655 40.028 1.00 31.73 90 GLU B CA 1
ATOM 692 C C . GLU A 1 90 ? -51.218 -25.786 41.020 1.00 31.39 90 GLU B C 1
ATOM 693 O O . GLU A 1 90 ? -51.188 -26.048 42.224 1.00 31.52 90 GLU B O 1
ATOM 699 N N . CYS A 1 91 ? -51.903 -24.761 40.512 1.00 31.01 91 CYS B N 1
ATOM 700 C CA . CYS A 1 91 ? -52.702 -23.865 41.354 1.00 30.82 91 CYS B CA 1
ATOM 701 C C . CYS A 1 91 ? -53.840 -24.606 42.057 1.00 30.75 91 CYS B C 1
ATOM 702 O O . CYS A 1 91 ? -54.056 -24.412 43.252 1.00 30.86 91 CYS B O 1
ATOM 705 N N . VAL A 1 92 ? -54.546 -25.460 41.316 1.00 30.51 92 VAL B N 1
ATOM 706 C CA . VAL A 1 92 ? -55.621 -26.288 41.879 1.00 30.22 92 VAL B CA 1
ATOM 707 C C . VAL A 1 92 ? -55.078 -27.300 42.897 1.00 30.28 92 VAL B C 1
ATOM 708 O O . VAL A 1 92 ? -55.730 -27.560 43.911 1.00 30.29 92 VAL B O 1
ATOM 712 N N . SER A 1 93 ? -53.885 -27.842 42.645 1.00 30.36 93 SER B N 1
ATOM 713 C CA . SER A 1 93 ? -53.263 -28.815 43.558 1.00 30.48 93 SER B CA 1
ATOM 714 C C . SER A 1 93 ? -52.884 -28.247 44.936 1.00 30.70 93 SER B C 1
ATOM 715 O O . SER A 1 93 ? -52.643 -29.016 45.866 1.00 30.79 93 SER B O 1
ATOM 718 N N . LEU A 1 94 ? -52.831 -26.917 45.060 1.00 30.94 94 LEU B N 1
ATOM 719 C CA . LEU A 1 94 ? -52.590 -26.244 46.348 1.00 31.06 94 LEU B CA 1
ATOM 720 C C . LEU A 1 94 ? -53.642 -26.555 47.421 1.00 31.29 94 LEU B C 1
ATOM 721 O O . LEU A 1 94 ? -53.343 -26.476 48.612 1.00 31.48 94 LEU B O 1
ATOM 726 N N . GLY A 1 95 ? -54.864 -26.893 47.006 1.00 31.52 95 GLY B N 1
ATOM 727 C CA . GLY A 1 95 ? -55.914 -27.332 47.931 1.00 31.63 95 GLY B CA 1
ATOM 728 C C . GLY A 1 95 ? -55.572 -28.588 48.713 1.00 31.96 95 GLY B C 1
ATOM 729 O O . GLY A 1 95 ? -56.014 -28.751 49.848 1.00 32.15 95 GLY B O 1
ATOM 730 N N . LEU A 1 96 ? -54.769 -29.464 48.110 1.00 32.49 96 LEU B N 1
ATOM 731 C CA . LEU A 1 96 ? -54.349 -30.728 48.728 1.00 32.75 96 LEU B CA 1
ATOM 732 C C . LEU A 1 96 ? -53.022 -30.652 49.507 1.00 33.22 96 LEU B C 1
ATOM 733 O O . LEU A 1 96 ? -52.546 -31.672 50.004 1.00 33.71 96 LEU B O 1
ATOM 738 N N . PHE A 1 97 ? -52.433 -29.460 49.618 1.00 33.59 97 PHE B N 1
ATOM 739 C CA . PHE A 1 97 ? -51.149 -29.269 50.318 1.00 33.90 97 PHE B CA 1
ATOM 740 C C . PHE A 1 97 ? -51.160 -29.551 51.834 1.00 34.76 97 PHE B C 1
ATOM 741 O O . PHE A 1 97 ? -50.137 -29.978 52.370 1.00 34.72 97 PHE B O 1
ATOM 749 N N . PRO A 1 98 ? -52.286 -29.291 52.535 1.00 35.80 98 PRO B N 1
ATOM 750 C CA . PRO A 1 98 ? -52.343 -29.743 53.937 1.00 36.39 98 PRO B CA 1
ATOM 751 C C . PRO A 1 98 ? -52.471 -31.265 54.098 1.00 37.24 98 PRO B C 1
ATOM 752 O O . PRO A 1 98 ? -51.976 -31.813 55.085 1.00 37.34 98 PRO B O 1
ATOM 756 N N . SER A 1 99 ? -53.121 -31.927 53.139 1.00 38.24 99 SER B N 1
ATOM 757 C CA . SER A 1 99 ? -53.327 -33.382 53.173 1.00 38.87 99 SER B CA 1
ATOM 758 C C . SER A 1 99 ? -52.014 -34.177 53.149 1.00 39.50 99 SER B C 1
ATOM 759 O O . SER A 1 99 ? -51.885 -35.177 53.857 1.00 39.81 99 SER B O 1
ATOM 762 N N . ILE A 1 100 ? -51.056 -33.733 52.334 1.00 40.27 100 ILE B N 1
ATOM 763 C CA . ILE A 1 100 ? -49.735 -34.388 52.242 1.00 40.91 100 ILE B CA 1
ATOM 764 C C . ILE A 1 100 ? -48.905 -34.182 53.525 1.00 41.24 100 ILE B C 1
ATOM 765 O O . ILE A 1 100 ? -48.886 -33.076 54.068 1.00 41.35 100 ILE B O 1
ATOM 770 N N . PRO A 1 101 ? -48.246 -35.250 54.034 1.00 41.77 101 PRO B N 1
ATOM 771 C CA . PRO A 1 101 ? -47.274 -35.078 55.132 1.00 41.95 101 PRO B CA 1
ATOM 772 C C . PRO A 1 101 ? -45.983 -34.361 54.711 1.00 42.19 101 PRO B C 1
ATOM 773 O O . PRO A 1 101 ? -45.822 -34.009 53.544 1.00 42.39 101 PRO B O 1
ATOM 777 N N . LEU A 1 102 ? -45.065 -34.181 55.659 1.00 42.48 102 LEU B N 1
ATOM 778 C CA . LEU A 1 102 ? -43.879 -33.334 55.456 1.00 42.69 102 LEU B CA 1
ATOM 779 C C . LEU A 1 102 ? -42.906 -33.847 54.385 1.00 42.76 102 LEU B C 1
ATOM 780 O O . LEU A 1 102 ? -42.410 -33.058 53.577 1.00 43.04 102 LEU B O 1
ATOM 785 N N . PHE A 1 103 ? -42.637 -35.152 54.388 1.00 42.67 103 PHE B N 1
ATOM 786 C CA . PHE A 1 103 ? -41.705 -35.769 53.428 1.00 42.61 103 PHE B CA 1
ATOM 787 C C . PHE A 1 103 ? -42.384 -36.474 52.240 1.00 42.50 103 PHE B C 1
ATOM 788 O O . PHE A 1 103 ? -41.704 -36.838 51.277 1.00 42.55 103 PHE B O 1
ATOM 796 N N . ARG A 1 104 ? -43.704 -36.665 52.305 1.00 42.19 104 ARG B N 1
ATOM 797 C CA . ARG A 1 104 ? -44.462 -37.281 51.210 1.00 41.92 104 ARG B CA 1
ATOM 798 C C . ARG A 1 104 ? -44.853 -36.242 50.153 1.00 41.73 104 ARG B C 1
ATOM 799 O O . ARG A 1 104 ? -44.583 -35.047 50.314 1.00 41.72 104 ARG B O 1
ATOM 801 N N . SER A 1 105 ? -45.482 -36.712 49.073 1.00 41.40 105 SER B N 1
ATOM 802 C CA . SER A 1 105 ? -45.927 -35.857 47.961 1.00 40.86 105 SER B CA 1
ATOM 803 C C . SER A 1 105 ? -47.244 -36.375 47.356 1.00 40.27 105 SER B C 1
ATOM 804 O O . SER A 1 105 ? -47.807 -37.359 47.842 1.00 40.41 105 SER B O 1
ATOM 807 N N . LEU A 1 106 ? -47.727 -35.711 46.304 1.00 39.60 106 LEU B N 1
ATOM 808 C CA . LEU A 1 106 ? -49.034 -36.028 45.711 1.00 39.25 106 LEU B CA 1
ATOM 809 C C . LEU A 1 106 ? -49.056 -37.350 44.928 1.00 38.71 106 LEU B C 1
ATOM 810 O O . LEU A 1 106 ? -48.382 -37.488 43.906 1.00 38.42 106 LEU B O 1
ATOM 815 N N . LYS A 1 107 ? -49.843 -38.306 45.420 1.00 38.36 107 LYS B N 1
ATOM 816 C CA . LYS A 1 107 ? -50.091 -39.582 44.741 1.00 38.46 107 LYS B CA 1
ATOM 817 C C . LYS A 1 107 ? -51.126 -39.426 43.617 1.00 37.96 107 LYS B C 1
ATOM 818 O O . LYS A 1 107 ? -51.677 -38.342 43.418 1.00 37.91 107 LYS B O 1
ATOM 824 N N . ALA A 1 108 ? -51.385 -40.517 42.892 1.00 37.55 108 ALA B N 1
ATOM 825 C CA . ALA A 1 108 ? -52.391 -40.548 41.815 1.00 37.06 108 ALA B CA 1
ATOM 826 C C . ALA A 1 108 ? -53.824 -40.230 42.270 1.00 36.64 108 ALA B C 1
ATOM 827 O O . ALA A 1 108 ? -54.621 -39.727 41.479 1.00 36.76 108 ALA B O 1
ATOM 829 N N . LYS A 1 109 ? -54.147 -40.537 43.527 1.00 36.17 109 LYS B N 1
ATOM 830 C CA . LYS A 1 109 ? -55.447 -40.186 44.127 1.00 35.79 109 LYS B CA 1
ATOM 831 C C . LYS A 1 109 ? -55.688 -38.671 44.142 1.00 35.06 109 LYS B C 1
ATOM 832 O O . LYS A 1 109 ? -56.803 -38.209 43.882 1.00 34.74 109 LYS B O 1
ATOM 838 N N . HIS A 1 110 ? -54.638 -37.915 44.460 1.00 34.12 110 HIS B N 1
ATOM 839 C CA . HIS A 1 110 ? -54.713 -36.455 44.529 1.00 33.28 110 HIS B CA 1
ATOM 840 C C . HIS A 1 110 ? -54.805 -35.796 43.153 1.00 32.38 110 HIS B C 1
ATOM 841 O O . HIS A 1 110 ? -55.573 -34.849 42.977 1.00 32.31 110 HIS B O 1
ATOM 848 N N . TRP A 1 111 ? -54.034 -36.295 42.186 1.00 31.42 111 TRP B N 1
ATOM 849 C CA . TRP A 1 111 ? -54.088 -35.778 40.811 1.00 30.76 111 TRP B CA 1
ATOM 850 C C . TRP A 1 111 ? -55.400 -36.098 40.093 1.00 30.12 111 TRP B C 1
ATOM 851 O O . TRP A 1 111 ? -55.811 -35.351 39.205 1.00 29.98 111 TRP B O 1
ATOM 862 N N . LYS A 1 112 ? -56.046 -37.202 40.467 1.00 29.62 112 LYS B N 1
ATOM 863 C CA . LYS A 1 112 ? -57.356 -37.557 39.912 1.00 29.26 112 LYS B CA 1
ATOM 864 C C . LYS A 1 112 ? -58.422 -36.568 40.375 1.00 28.70 112 LYS B C 1
ATOM 865 O O . LYS A 1 112 ? -59.276 -36.167 39.589 1.00 28.69 112 LYS B O 1
ATOM 871 N N . LYS A 1 113 ? -58.362 -36.182 41.647 1.00 28.33 113 LYS B N 1
ATOM 872 C CA . LYS A 1 113 ? -59.241 -35.140 42.186 1.00 28.09 113 LYS B CA 1
ATOM 873 C C . LYS A 1 113 ? -58.976 -33.772 41.549 1.00 27.83 113 LYS B C 1
ATOM 874 O O . LYS A 1 113 ? -59.918 -33.027 41.292 1.00 27.84 113 LYS B O 1
ATOM 880 N N . VAL A 1 114 ? -57.706 -33.458 41.288 1.00 27.60 114 VAL B N 1
ATOM 881 C CA . VAL A 1 114 ? -57.326 -32.215 40.594 1.00 27.59 114 VAL B CA 1
ATOM 882 C C . VAL A 1 114 ? -57.876 -32.187 39.161 1.00 27.52 114 VAL B C 1
ATOM 883 O O . VAL A 1 114 ? -58.327 -31.143 38.691 1.00 27.37 114 VAL B O 1
ATOM 887 N N . GLN A 1 115 ? -57.831 -33.331 38.480 1.00 27.73 115 GLN B N 1
ATOM 888 C CA . GLN A 1 115 ? -58.364 -33.460 37.115 1.00 27.86 115 GLN B CA 1
ATOM 889 C C . GLN A 1 115 ? -59.888 -33.292 37.078 1.00 27.67 115 GLN B C 1
ATOM 890 O O . GLN A 1 115 ? -60.417 -32.610 36.199 1.00 27.52 115 GLN B O 1
ATOM 896 N N . GLU A 1 116 ? -60.576 -33.911 38.035 1.00 27.61 116 GLU B N 1
ATOM 897 C CA . GLU A 1 116 ? -62.042 -33.849 38.118 1.00 27.68 116 GLU B CA 1
ATOM 898 C C . GLU A 1 116 ? -62.589 -32.471 38.504 1.00 27.51 116 GLU B C 1
ATOM 899 O O . GLU A 1 116 ? -63.635 -32.061 38.003 1.00 27.39 116 GLU B O 1
ATOM 905 N N . ALA A 1 117 ? -61.889 -31.774 39.398 1.00 27.38 117 ALA B N 1
ATOM 906 C CA . ALA A 1 117 ? -62.262 -30.414 39.792 1.00 27.16 117 ALA B CA 1
ATOM 907 C C . ALA A 1 117 ? -62.147 -29.441 38.616 1.00 27.13 117 ALA B C 1
ATOM 908 O O . ALA A 1 117 ? -63.013 -28.578 38.441 1.00 26.87 117 ALA B O 1
ATOM 910 N N . LEU A 1 118 ? -61.083 -29.585 37.822 1.00 27.17 118 LEU B N 1
ATOM 911 C CA . LEU A 1 118 ? -60.915 -28.809 36.583 1.00 27.36 118 LEU B CA 1
ATOM 912 C C . LEU A 1 118 ? -61.997 -29.117 35.546 1.00 27.50 118 LEU B C 1
ATOM 913 O O . LEU A 1 118 ? -62.477 -28.214 34.859 1.00 27.31 118 LEU B O 1
ATOM 918 N N . GLU A 1 119 ? -62.362 -30.392 35.432 1.00 27.72 119 GLU B N 1
ATOM 919 C CA . GLU A 1 119 ? -63.412 -30.818 34.503 1.00 27.99 119 GLU B CA 1
ATOM 920 C C . GLU A 1 119 ? -64.797 -30.276 34.877 1.00 27.92 119 GLU B C 1
ATOM 921 O O . GLU A 1 119 ? -65.577 -29.927 33.988 1.00 28.14 119 GLU B O 1
ATOM 927 N N . ILE A 1 120 ? -65.089 -30.191 36.178 1.00 27.81 120 ILE B N 1
ATOM 928 C CA . ILE A 1 120 ? -66.362 -29.633 36.674 1.00 27.69 120 ILE B CA 1
ATOM 929 C C . ILE A 1 120 ? -66.534 -28.172 36.248 1.00 27.52 120 ILE B C 1
ATOM 930 O O . ILE A 1 120 ? -67.583 -27.800 35.725 1.00 27.33 120 ILE B O 1
ATOM 935 N N . VAL A 1 121 ? -65.499 -27.364 36.472 1.00 27.57 121 VAL B N 1
ATOM 936 C CA . VAL A 1 121 ? -65.539 -25.932 36.142 1.00 27.58 121 VAL B CA 1
ATOM 937 C C . VAL A 1 121 ? -65.213 -25.609 34.675 1.00 27.82 121 VAL B C 1
ATOM 938 O O . VAL A 1 121 ? -65.239 -24.447 34.288 1.00 28.11 121 VAL B O 1
ATOM 942 N N . GLY A 1 122 ? -64.884 -26.621 33.874 1.00 28.25 122 GLY B N 1
ATOM 943 C CA . GLY A 1 122 ? -64.737 -26.468 32.425 1.00 28.60 122 GLY B CA 1
ATOM 944 C C . GLY A 1 122 ? -63.393 -25.940 31.950 1.00 28.90 122 GLY B C 1
ATOM 945 O O . GLY A 1 122 ? -63.328 -25.274 30.912 1.00 28.92 122 GLY B O 1
ATOM 946 N N . LEU A 1 123 ? -62.326 -26.258 32.688 1.00 29.15 123 LEU B N 1
ATOM 947 C CA . LEU A 1 123 ? -60.973 -25.761 32.395 1.00 29.39 123 LEU B CA 1
ATOM 948 C C . LEU A 1 123 ? -59.936 -26.888 32.327 1.00 29.59 123 LEU B C 1
ATOM 949 O O . LEU A 1 123 ? -58.769 -26.685 32.678 1.00 29.70 123 LEU B O 1
ATOM 954 N N . ALA A 1 124 ? -60.348 -28.062 31.850 1.00 29.73 124 ALA B N 1
ATOM 955 C CA . ALA A 1 124 ? -59.449 -29.214 31.747 1.00 29.82 124 ALA B CA 1
ATOM 956 C C . ALA A 1 124 ? -58.324 -28.968 30.733 1.00 30.01 124 ALA B C 1
ATOM 957 O O . ALA A 1 124 ? -57.163 -29.300 30.992 1.00 29.98 124 ALA B O 1
ATOM 959 N N . ASP A 1 125 ? -58.676 -28.374 29.593 1.00 30.16 125 ASP B N 1
ATOM 960 C CA . ASP A 1 125 ? -57.700 -28.041 28.547 1.00 30.42 125 ASP B CA 1
ATOM 961 C C . ASP A 1 125 ? -56.823 -26.818 28.882 1.00 30.32 125 ASP B C 1
ATOM 962 O O . ASP A 1 125 ? -55.789 -26.605 28.247 1.00 30.51 125 ASP B O 1
ATOM 967 N N . TYR A 1 126 ? -57.228 -26.030 29.878 1.00 30.08 126 TYR B N 1
ATOM 968 C CA . TYR A 1 126 ? -56.407 -24.931 30.404 1.00 29.92 126 TYR B CA 1
ATOM 969 C C . TYR A 1 126 ? -55.399 -25.351 31.490 1.00 29.62 126 TYR B C 1
ATOM 970 O O . TYR A 1 126 ? -54.709 -24.495 32.037 1.00 29.52 126 TYR B O 1
ATOM 979 N N . ALA A 1 127 ? -55.292 -26.647 31.787 1.00 29.57 127 ALA B N 1
ATOM 980 C CA . ALA A 1 127 ? -54.481 -27.134 32.915 1.00 29.61 127 ALA B CA 1
ATOM 981 C C . ALA A 1 127 ? -53.001 -26.729 32.876 1.00 29.81 127 ALA B C 1
ATOM 982 O O . ALA A 1 127 ? -52.401 -26.497 33.925 1.00 29.58 127 ALA B O 1
ATOM 984 N N . GLU A 1 128 ? -52.430 -26.634 31.674 1.00 30.39 128 GLU B N 1
ATOM 985 C CA . GLU A 1 128 ? -51.013 -26.277 31.485 1.00 30.75 128 GLU B CA 1
ATOM 986 C C . GLU A 1 128 ? -50.766 -24.774 31.268 1.00 30.78 128 GLU B C 1
ATOM 987 O O . GLU A 1 128 ? -49.615 -24.343 31.251 1.00 30.55 128 GLU B O 1
ATOM 993 N N . ARG A 1 129 ? -51.831 -23.988 31.102 1.00 31.14 129 ARG B N 1
ATOM 994 C CA . ARG A 1 129 ? -51.717 -22.533 30.950 1.00 31.52 129 ARG B CA 1
ATOM 995 C C . ARG A 1 129 ? -51.231 -21.885 32.238 1.00 31.45 129 ARG B C 1
ATOM 996 O O . ARG A 1 129 ? -51.491 -22.390 33.327 1.00 31.32 129 ARG B O 1
ATOM 1004 N N . GLN A 1 130 ? -50.528 -20.763 32.100 1.00 31.58 130 GLN B N 1
ATOM 1005 C CA . GLN A 1 130 ? -50.226 -19.897 33.238 1.00 31.59 130 GLN B CA 1
ATOM 1006 C C . GLN A 1 130 ? -51.509 -19.209 33.677 1.00 31.51 130 GLN B C 1
ATOM 1007 O O . GLN A 1 130 ? -52.391 -18.947 32.854 1.00 31.55 130 GLN B O 1
ATOM 1013 N N . ILE A 1 131 ? -51.610 -18.920 34.971 1.00 31.35 131 ILE B N 1
ATOM 1014 C CA . ILE A 1 131 ? -52.776 -18.207 35.513 1.00 31.18 131 ILE B CA 1
ATOM 1015 C C . ILE A 1 131 ? -52.911 -16.769 34.968 1.00 31.35 131 ILE B C 1
ATOM 1016 O O . ILE A 1 131 ? -54.025 -16.252 34.869 1.00 31.47 131 ILE B O 1
ATOM 1021 N N . SER A 1 132 ? -51.788 -16.145 34.602 1.00 31.38 132 SER B N 1
ATOM 1022 C CA . SER A 1 132 ? -51.793 -14.830 33.941 1.00 31.47 132 SER B CA 1
ATOM 1023 C C . SER A 1 132 ? -52.483 -14.837 32.573 1.00 31.52 132 SER B C 1
ATOM 1024 O O . SER A 1 132 ? -53.046 -13.825 32.157 1.00 31.31 132 SER B O 1
ATOM 1027 N N . GLN A 1 133 ? -52.444 -15.981 31.891 1.00 31.96 133 GLN B N 1
ATOM 1028 C CA . GLN A 1 133 ? -53.062 -16.159 30.571 1.00 32.10 133 GLN B CA 1
ATOM 1029 C C . GLN A 1 133 ? -54.535 -16.610 30.674 1.00 31.75 133 GLN B C 1
ATOM 1030 O O . GLN A 1 133 ? -54.964 -17.498 29.935 1.00 31.95 133 GLN B O 1
ATOM 1036 N N . LEU A 1 134 ? -55.302 -15.992 31.577 1.00 31.30 134 LEU B N 1
ATOM 1037 C CA . LEU A 1 134 ? -56.712 -16.340 31.814 1.00 31.06 134 LEU B CA 1
ATOM 1038 C C . LEU A 1 134 ? -57.533 -15.087 32.084 1.00 30.86 134 LEU B C 1
ATOM 1039 O O . LEU A 1 134 ? -57.011 -14.089 32.585 1.00 31.06 134 LEU B O 1
ATOM 1044 N N . SER A 1 135 ? -58.826 -15.157 31.781 1.00 30.52 135 SER B N 1
ATOM 1045 C CA . SER A 1 135 ? -59.751 -14.071 32.095 1.00 30.45 135 SER B CA 1
ATOM 1046 C C . SER A 1 135 ? -60.093 -14.089 33.586 1.00 30.39 135 SER B C 1
ATOM 1047 O O . SER A 1 135 ? -59.686 -14.995 34.314 1.00 30.49 135 SER B O 1
ATOM 1050 N N . GLY A 1 136 ? -60.834 -13.081 34.034 1.00 30.37 136 GLY B N 1
ATOM 1051 C CA . GLY A 1 136 ? -61.274 -12.997 35.423 1.00 30.39 136 GLY B CA 1
ATOM 1052 C C . GLY A 1 136 ? -62.192 -14.140 35.811 1.00 30.53 136 GLY B C 1
ATOM 1053 O O . GLY A 1 136 ? -62.047 -14.722 36.890 1.00 30.43 136 GLY B O 1
ATOM 1054 N N . GLY A 1 137 ? -63.134 -14.457 34.922 1.00 30.75 137 GLY B N 1
ATOM 1055 C CA . GLY A 1 137 ? -64.049 -15.582 35.110 1.00 30.82 137 GLY B CA 1
ATOM 1056 C C . GLY A 1 137 ? -63.347 -16.929 35.163 1.00 30.82 137 GLY B C 1
ATOM 1057 O O . GLY A 1 137 ? -63.651 -17.753 36.027 1.00 30.89 137 GLY B O 1
ATOM 1058 N N . GLN A 1 138 ? -62.401 -17.143 34.249 1.00 30.63 138 GLN B N 1
ATOM 1059 C CA . GLN A 1 138 ? -61.621 -18.385 34.211 1.00 30.67 138 GLN B CA 1
ATOM 1060 C C . GLN A 1 138 ? -60.746 -18.578 35.453 1.00 30.88 138 GLN B C 1
ATOM 1061 O O . GLN A 1 138 ? -60.694 -19.677 36.005 1.00 30.99 138 GLN B O 1
ATOM 1067 N N . PHE A 1 139 ? -60.066 -17.516 35.888 1.00 31.08 139 PHE B N 1
ATOM 1068 C CA . PHE A 1 139 ? -59.225 -17.579 37.088 1.00 31.21 139 PHE B CA 1
ATOM 1069 C C . PHE A 1 139 ? -60.059 -17.823 38.346 1.00 30.84 139 PHE B C 1
ATOM 1070 O O . PHE A 1 139 ? -59.618 -18.531 39.249 1.00 30.81 139 PHE B O 1
ATOM 1078 N N . GLN A 1 140 ? -61.259 -17.250 38.397 1.00 30.40 140 GLN B N 1
ATOM 1079 C CA . GLN A 1 140 ? -62.181 -17.499 39.504 1.00 30.23 140 GLN B CA 1
ATOM 1080 C C . GLN A 1 140 ? -62.571 -18.974 39.576 1.00 30.02 140 GLN B C 1
ATOM 1081 O O . GLN A 1 140 ? -62.664 -19.537 40.663 1.00 30.34 140 GLN B O 1
ATOM 1087 N N . ARG A 1 141 ? -62.797 -19.587 38.417 1.00 29.62 141 ARG B N 1
ATOM 1088 C CA . ARG A 1 141 ? -63.096 -21.022 38.337 1.00 29.22 141 ARG B CA 1
ATOM 1089 C C . ARG A 1 141 ? -61.920 -21.914 38.770 1.00 29.05 141 ARG B C 1
ATOM 1090 O O . ARG A 1 141 ? -62.139 -23.002 39.304 1.00 28.84 141 ARG B O 1
ATOM 1098 N N . VAL A 1 142 ? -60.689 -21.450 38.547 1.00 29.02 142 VAL B N 1
ATOM 1099 C CA . VAL A 1 142 ? -59.484 -22.128 39.061 1.00 28.93 142 VAL B CA 1
ATOM 1100 C C . VAL A 1 142 ? -59.491 -22.141 40.597 1.00 28.85 142 VAL B C 1
ATOM 1101 O O . VAL A 1 142 ? -59.119 -23.141 41.209 1.00 28.92 142 VAL B O 1
ATOM 1105 N N . LEU A 1 143 ? -59.918 -21.035 41.206 1.00 28.83 143 LEU B N 1
ATOM 1106 C CA . LEU A 1 143 ? -60.027 -20.933 42.665 1.00 28.76 143 LEU B CA 1
ATOM 1107 C C . LEU A 1 143 ? -61.166 -21.788 43.229 1.00 28.65 143 LEU B C 1
ATOM 1108 O O . LEU A 1 143 ? -61.061 -22.294 44.347 1.00 28.49 143 LEU B O 1
ATOM 1113 N N . ILE A 1 144 ? -62.248 -21.927 42.462 1.00 28.72 144 ILE B N 1
ATOM 1114 C CA . ILE A 1 144 ? -63.366 -22.814 42.816 1.00 28.86 144 ILE B CA 1
ATOM 1115 C C . ILE A 1 144 ? -62.920 -24.273 42.749 1.00 28.88 144 ILE B C 1
ATOM 1116 O O . ILE A 1 144 ? -63.223 -25.052 43.650 1.00 29.12 144 ILE B O 1
ATOM 1121 N N . ALA A 1 145 ? -62.212 -24.633 41.677 1.00 28.92 145 ALA B N 1
ATOM 1122 C CA . ALA A 1 145 ? -61.616 -25.969 41.531 1.00 28.80 145 ALA B CA 1
ATOM 1123 C C . ALA A 1 145 ? -60.654 -26.282 42.673 1.00 28.86 145 ALA B C 1
ATOM 1124 O O . ALA A 1 145 ? -60.689 -27.376 43.236 1.00 28.93 145 ALA B O 1
ATOM 1126 N N . ARG A 1 146 ? -59.804 -25.309 43.003 1.00 28.96 146 ARG B N 1
ATOM 1127 C CA . ARG A 1 146 ? -58.879 -25.400 44.144 1.00 28.93 146 ARG B CA 1
ATOM 1128 C C . ARG A 1 146 ? -59.614 -25.588 45.471 1.00 29.04 146 ARG B C 1
ATOM 1129 O O . ARG A 1 146 ? -59.113 -26.244 46.377 1.00 29.19 146 ARG B O 1
ATOM 1137 N N . CYS A 1 147 ? -60.785 -24.973 45.582 1.00 29.35 147 CYS B N 1
ATOM 1138 C CA . CYS A 1 147 ? -61.662 -25.165 46.732 1.00 29.79 147 CYS B CA 1
ATOM 1139 C C . CYS A 1 147 ? -62.256 -26.578 46.767 1.00 29.63 147 CYS B C 1
ATOM 1140 O O . CYS A 1 147 ? -62.255 -27.220 47.819 1.00 29.60 147 CYS B O 1
ATOM 1143 N N . LEU A 1 148 ? -62.748 -27.056 45.623 1.00 29.49 148 LEU B N 1
ATOM 1144 C CA . LEU A 1 148 ? -63.365 -28.388 45.530 1.00 29.20 148 LEU B CA 1
ATOM 1145 C C . LEU A 1 148 ? -62.468 -29.516 46.041 1.00 29.09 148 LEU B C 1
ATOM 1146 O O . LEU A 1 148 ? -62.936 -30.377 46.784 1.00 29.29 148 LEU B O 1
ATOM 1151 N N . VAL A 1 149 ? -61.191 -29.501 45.653 1.00 28.91 149 VAL B N 1
ATOM 1152 C CA . VAL A 1 149 ? -60.253 -30.591 46.003 1.00 28.88 149 VAL B CA 1
ATOM 1153 C C . VAL A 1 149 ? -60.006 -30.785 47.512 1.00 29.04 149 VAL B C 1
ATOM 1154 O O . VAL A 1 149 ? -59.586 -31.866 47.930 1.00 29.03 149 VAL B O 1
ATOM 1158 N N . GLN A 1 150 ? -60.261 -29.748 48.315 1.00 29.17 150 GLN B N 1
ATOM 1159 C CA . GLN A 1 150 ? -60.207 -29.863 49.782 1.00 29.22 150 GLN B CA 1
ATOM 1160 C C . GLN A 1 150 ? -61.261 -30.800 50.383 1.00 29.01 150 GLN B C 1
ATOM 1161 O O . GLN A 1 150 ? -61.064 -31.309 51.486 1.00 29.12 150 GLN B O 1
ATOM 1167 N N . GLU A 1 151 ? -62.378 -30.998 49.678 1.00 28.78 151 GLU B N 1
ATOM 1168 C CA . GLU A 1 151 ? -63.460 -31.893 50.113 1.00 28.58 151 GLU B CA 1
ATOM 1169 C C . GLU A 1 151 ? -63.980 -31.510 51.505 1.00 28.26 151 GLU B C 1
ATOM 1170 O O . GLU A 1 151 ? -64.205 -32.360 52.369 1.00 28.07 151 GLU B O 1
ATOM 1176 N N . ALA A 1 152 ? -64.178 -30.204 51.680 1.00 28.04 152 ALA B N 1
ATOM 1177 C CA . ALA A 1 152 ? -64.564 -29.610 52.956 1.00 27.87 152 ALA B CA 1
ATOM 1178 C C . ALA A 1 152 ? -66.075 -29.632 53.122 1.00 27.69 152 ALA B C 1
ATOM 1179 O O . ALA A 1 152 ? -66.812 -29.686 52.139 1.00 27.65 152 ALA B O 1
ATOM 1181 N N . ASP A 1 153 ? -66.526 -29.581 54.373 1.00 27.65 153 ASP B N 1
ATOM 1182 C CA . ASP A 1 153 ? -67.954 -29.501 54.691 1.00 27.67 153 ASP B CA 1
ATOM 1183 C C . ASP A 1 153 ? -68.494 -28.069 54.679 1.00 27.67 153 ASP B C 1
ATOM 1184 O O . ASP A 1 153 ? -69.709 -27.873 54.647 1.00 27.63 153 ASP B O 1
ATOM 1189 N N . TYR A 1 154 ? -67.599 -27.081 54.731 1.00 27.73 154 TYR B N 1
ATOM 1190 C CA . TYR A 1 154 ? -67.974 -25.666 54.707 1.00 27.82 154 TYR B CA 1
ATOM 1191 C C . TYR A 1 154 ? -67.127 -24.942 53.668 1.00 28.04 154 TYR B C 1
ATOM 1192 O O . TYR A 1 154 ? -65.925 -25.189 53.563 1.00 28.01 154 TYR B O 1
ATOM 1201 N N . ILE A 1 155 ? -67.764 -24.068 52.887 1.00 28.34 155 ILE B N 1
ATOM 1202 C CA . ILE A 1 155 ? -67.094 -23.334 51.809 1.00 28.39 155 ILE B CA 1
ATOM 1203 C C . ILE A 1 155 ? -67.414 -21.847 51.943 1.00 28.55 155 ILE B C 1
ATOM 1204 O O . ILE A 1 155 ? -68.566 -21.444 51.790 1.00 28.51 155 ILE B O 1
ATOM 1209 N N . LEU A 1 156 ? -66.384 -21.049 52.226 1.00 28.83 156 LEU B N 1
ATOM 1210 C CA . LEU A 1 156 ? -66.507 -19.599 52.391 1.00 29.09 156 LEU B CA 1
ATOM 1211 C C . LEU A 1 156 ? -65.894 -18.877 51.191 1.00 29.08 156 LEU B C 1
ATOM 1212 O O . LEU A 1 156 ? -64.676 -18.914 51.012 1.00 29.07 156 LEU B O 1
ATOM 1217 N N . LEU A 1 157 ? -66.730 -18.222 50.382 1.00 29.14 157 LEU B N 1
ATOM 1218 C CA . LEU A 1 157 ? -66.262 -17.454 49.219 1.00 29.27 157 LEU B CA 1
ATOM 1219 C C . LEU A 1 157 ? -66.398 -15.947 49.446 1.00 29.40 157 LEU B C 1
ATOM 1220 O O . LEU A 1 157 ? -67.422 -15.486 49.945 1.00 29.42 157 LEU B O 1
ATOM 1225 N N . ASP A 1 158 ? -65.360 -15.195 49.074 1.00 29.69 158 ASP B N 1
ATOM 1226 C CA . ASP A 1 158 ? -65.335 -13.736 49.200 1.00 30.05 158 ASP B CA 1
ATOM 1227 C C . ASP A 1 158 ? -65.530 -13.099 47.816 1.00 30.55 158 ASP B C 1
ATOM 1228 O O . ASP A 1 158 ? -64.595 -13.035 47.017 1.00 30.44 158 ASP B O 1
ATOM 1233 N N . GLU A 1 159 ? -66.755 -12.644 47.545 1.00 31.37 159 GLU B N 1
ATOM 1234 C CA . GLU A 1 159 ? -67.116 -11.965 46.284 1.00 31.91 159 GLU B CA 1
ATOM 1235 C C . GLU A 1 159 ? -66.704 -12.750 45.029 1.00 31.87 159 GLU B C 1
ATOM 1236 O O . GLU A 1 159 ? -65.974 -12.232 44.182 1.00 31.80 159 GLU B O 1
ATOM 1242 N N . PRO A 1 160 ? -67.176 -14.005 44.910 1.00 31.97 160 PRO B N 1
ATOM 1243 C CA . PRO A 1 160 ? -66.813 -14.838 43.762 1.00 32.17 160 PRO B CA 1
ATOM 1244 C C . PRO A 1 160 ? -67.355 -14.336 42.419 1.00 32.61 160 PRO B C 1
ATOM 1245 O O . PRO A 1 160 ? -66.719 -14.576 41.396 1.00 33.05 160 PRO B O 1
ATOM 1249 N N . PHE A 1 161 ? -68.497 -13.638 42.432 1.00 32.87 161 PHE B N 1
ATOM 1250 C CA . PHE A 1 161 ? -69.166 -13.162 41.207 1.00 32.79 161 PHE B CA 1
ATOM 1251 C C . PHE A 1 161 ? -68.829 -11.720 40.794 1.00 32.63 161 PHE B C 1
ATOM 1252 O O . PHE A 1 161 ? -69.443 -11.189 39.869 1.00 32.52 161 PHE B O 1
ATOM 1260 N N . ALA A 1 162 ? -67.862 -11.091 41.459 1.00 32.82 162 ALA B N 1
ATOM 1261 C CA . ALA A 1 162 ? -67.448 -9.729 41.119 1.00 33.09 162 ALA B CA 1
ATOM 1262 C C . ALA A 1 162 ? -66.505 -9.759 39.924 1.00 33.26 162 ALA B C 1
ATOM 1263 O O . ALA A 1 162 ? -65.525 -10.505 39.935 1.00 33.59 162 ALA B O 1
ATOM 1265 N N . GLY A 1 163 ? -66.806 -8.957 38.902 1.00 33.31 163 GLY B N 1
ATOM 1266 C CA . GLY A 1 163 ? -65.943 -8.817 37.726 1.00 33.34 163 GLY B CA 1
ATOM 1267 C C . GLY A 1 163 ? -65.655 -10.115 36.990 1.00 33.41 163 GLY B C 1
ATOM 1268 O O . GLY A 1 163 ? -64.490 -10.486 36.818 1.00 33.28 163 GLY B O 1
ATOM 1269 N N . ILE A 1 164 ? -66.718 -10.814 36.589 1.00 33.45 164 ILE B N 1
ATOM 1270 C CA . ILE A 1 164 ? -66.610 -12.028 35.766 1.00 33.48 164 ILE B CA 1
ATOM 1271 C C . ILE A 1 164 ? -67.703 -12.078 34.697 1.00 33.43 164 ILE B C 1
ATOM 1272 O O . ILE A 1 164 ? -68.756 -11.453 34.842 1.00 33.45 164 ILE B O 1
ATOM 1277 N N . ASP A 1 165 ? -67.442 -12.830 33.630 1.00 33.53 165 ASP B N 1
ATOM 1278 C CA . ASP A 1 165 ? -68.424 -13.033 32.553 1.00 33.77 165 ASP B CA 1
ATOM 1279 C C . ASP A 1 165 ? -69.592 -13.926 32.990 1.00 33.72 165 ASP B C 1
ATOM 1280 O O . ASP A 1 165 ? -69.520 -14.608 34.016 1.00 33.68 165 ASP B O 1
ATOM 1285 N N . SER A 1 166 ? -70.663 -13.907 32.198 1.00 33.83 166 SER B N 1
ATOM 1286 C CA . SER A 1 166 ? -71.895 -14.644 32.512 1.00 33.97 166 SER B CA 1
ATOM 1287 C C . SER A 1 166 ? -71.740 -16.163 32.396 1.00 33.99 166 SER B C 1
ATOM 1288 O O . SER A 1 166 ? -72.310 -16.903 33.200 1.00 34.10 166 SER B O 1
ATOM 1291 N N . VAL A 1 167 ? -70.979 -16.618 31.399 1.00 34.10 167 VAL B N 1
ATOM 1292 C CA . VAL A 1 167 ? -70.699 -18.050 31.210 1.00 34.30 167 VAL B CA 1
ATOM 1293 C C . VAL A 1 167 ? -69.941 -18.624 32.419 1.00 34.66 167 VAL B C 1
ATOM 1294 O O . VAL A 1 167 ? -70.244 -19.730 32.871 1.00 34.74 167 VAL B O 1
ATOM 1298 N N . SER A 1 168 ? -68.972 -17.867 32.933 1.00 34.98 168 SER B N 1
ATOM 1299 C CA . SER A 1 168 ? -68.209 -18.264 34.121 1.00 35.17 168 SER B CA 1
ATOM 1300 C C . SER A 1 168 ? -69.073 -18.248 35.381 1.00 35.92 168 SER B C 1
ATOM 1301 O O . SER A 1 168 ? -68.986 -19.161 36.203 1.00 36.00 168 SER B O 1
ATOM 1304 N N . GLU A 1 169 ? -69.895 -17.209 35.525 1.00 36.63 169 GLU B N 1
ATOM 1305 C CA . GLU A 1 169 ? -70.837 -17.099 36.645 1.00 37.16 169 GLU B CA 1
ATOM 1306 C C . GLU A 1 169 ? -71.825 -18.271 36.683 1.00 36.72 169 GLU B C 1
ATOM 1307 O O . GLU A 1 169 ? -72.121 -18.798 37.754 1.00 36.58 169 GLU B O 1
ATOM 1313 N N . GLU A 1 170 ? -72.327 -18.663 35.513 1.00 36.43 170 GLU B N 1
ATOM 1314 C CA . GLU A 1 170 ? -73.263 -19.787 35.393 1.00 36.51 170 GLU B CA 1
ATOM 1315 C C . GLU A 1 170 ? -72.619 -21.109 35.840 1.00 35.56 170 GLU B C 1
ATOM 1316 O O . GLU A 1 170 ? -73.251 -21.901 36.537 1.00 35.94 170 GLU B O 1
ATOM 1322 N N . ILE A 1 171 ? -71.364 -21.329 35.445 1.00 34.14 171 ILE B N 1
ATOM 1323 C CA . ILE A 1 171 ? -70.599 -22.522 35.839 1.00 32.86 171 ILE B CA 1
ATOM 1324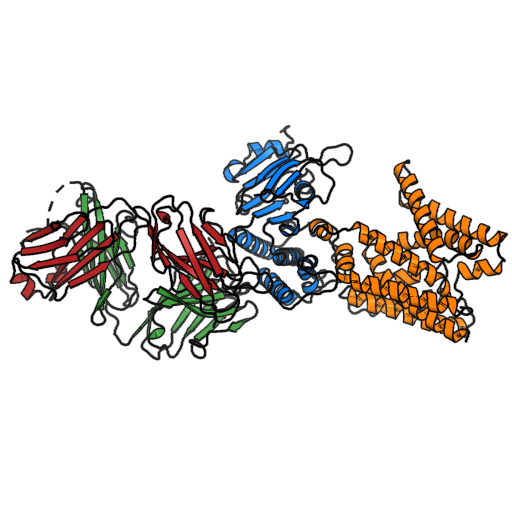 C C . ILE A 1 171 ? -70.333 -22.537 37.347 1.00 32.38 171 ILE B C 1
ATOM 1325 O O . ILE A 1 171 ? -70.516 -23.564 38.000 1.00 31.84 171 ILE B O 1
ATOM 1330 N N . ILE A 1 172 ? -69.895 -21.401 37.885 1.00 32.28 172 ILE B N 1
ATOM 1331 C CA . ILE A 1 172 ? -69.579 -21.286 39.312 1.00 32.15 172 ILE B CA 1
ATOM 1332 C C . ILE A 1 172 ? -70.821 -21.564 40.160 1.00 31.99 172 ILE B C 1
ATOM 1333 O O . ILE A 1 172 ? -70.726 -22.254 41.172 1.00 31.83 172 ILE B O 1
ATOM 1338 N N . MET A 1 173 ? -71.977 -21.048 39.738 1.00 31.81 173 MET B N 1
ATOM 1339 C CA . MET A 1 173 ? -73.218 -21.257 40.488 1.00 31.83 173 MET B CA 1
ATOM 1340 C C . MET A 1 173 ? -73.713 -22.706 40.424 1.00 31.47 173 MET B C 1
ATOM 1341 O O . MET A 1 173 ? -74.247 -23.208 41.411 1.00 31.85 173 MET B O 1
ATOM 1346 N N . ASN A 1 174 ? -73.528 -23.374 39.285 1.00 30.83 174 ASN B N 1
ATOM 1347 C CA . ASN A 1 174 ? -73.843 -24.809 39.170 1.00 30.48 174 ASN B CA 1
ATOM 1348 C C . ASN A 1 174 ? -73.008 -25.669 40.111 1.00 30.42 174 ASN B C 1
ATOM 1349 O O . ASN A 1 174 ? -73.494 -26.674 40.629 1.00 30.25 174 ASN B O 1
ATOM 1354 N N . THR A 1 175 ? -71.753 -25.273 40.309 1.00 30.46 175 THR B N 1
ATOM 1355 C CA . THR A 1 175 ? -70.840 -25.965 41.214 1.00 30.39 175 THR B CA 1
ATOM 1356 C C . THR A 1 175 ? -71.226 -25.759 42.680 1.00 30.16 175 THR B C 1
ATOM 1357 O O . THR A 1 175 ? -71.062 -26.668 43.486 1.00 30.45 175 THR B O 1
ATOM 1361 N N . LEU A 1 176 ? -71.725 -24.571 43.023 1.00 29.95 176 LEU B N 1
ATOM 1362 C CA . LEU A 1 176 ? -72.164 -24.278 44.397 1.00 29.70 176 LEU B CA 1
ATOM 1363 C C . LEU A 1 176 ? -73.485 -24.967 44.743 1.00 29.38 176 LEU B C 1
ATOM 1364 O O . LEU A 1 176 ? -73.705 -25.338 45.895 1.00 29.04 176 LEU B O 1
ATOM 1369 N N . ARG A 1 177 ? -74.362 -25.119 43.753 1.00 29.31 177 ARG B N 1
ATOM 1370 C CA . ARG A 1 177 ? -75.571 -25.936 43.907 1.00 29.36 177 ARG B CA 1
ATOM 1371 C C . ARG A 1 177 ? -75.243 -27.409 44.160 1.00 28.77 177 ARG B C 1
ATOM 1372 O O . ARG A 1 177 ? -75.984 -28.082 44.875 1.00 28.81 177 ARG B O 1
ATOM 1380 N N . ASP A 1 178 ? -74.154 -27.902 43.565 1.00 28.16 178 ASP B N 1
ATOM 1381 C CA . ASP A 1 178 ? -73.661 -29.256 43.840 1.00 28.13 178 ASP B CA 1
ATOM 1382 C C . ASP A 1 178 ? -73.199 -29.399 45.284 1.00 28.03 178 ASP B C 1
ATOM 1383 O O . ASP A 1 178 ? -73.467 -30.420 45.919 1.00 28.28 178 ASP B O 1
ATOM 1388 N N . LEU A 1 179 ? -72.504 -28.381 45.791 1.00 27.76 179 LEU B N 1
ATOM 1389 C CA . LEU A 1 179 ? -72.104 -28.343 47.199 1.00 27.66 179 LEU B CA 1
ATOM 1390 C C . LEU A 1 179 ? -73.313 -28.318 48.143 1.00 27.43 179 LEU B C 1
ATOM 1391 O O . LEU A 1 179 ? -73.291 -28.978 49.182 1.00 27.66 179 LEU B O 1
ATOM 1396 N N . LYS A 1 180 ? -74.358 -27.569 47.787 1.00 27.06 180 LYS B N 1
ATOM 1397 C CA . LYS A 1 180 ? -75.604 -27.584 48.558 1.00 26.93 180 LYS B CA 1
ATOM 1398 C C . LYS A 1 180 ? -76.303 -28.936 48.460 1.00 26.79 180 LYS B C 1
ATOM 1399 O O . LYS A 1 180 ? -76.782 -29.449 49.469 1.00 26.93 180 LYS B O 1
ATOM 1405 N N . LYS A 1 181 ? -76.373 -29.502 47.256 1.00 26.59 181 LYS B N 1
ATOM 1406 C CA . LYS A 1 181 ? -77.007 -30.809 47.062 1.00 26.44 181 LYS B CA 1
ATOM 1407 C C . LYS A 1 181 ? -76.301 -31.907 47.862 1.00 26.39 181 LYS B C 1
ATOM 1408 O O . LYS A 1 181 ? -76.946 -32.821 48.374 1.00 26.04 181 LYS B O 1
ATOM 1414 N N . ALA A 1 182 ? -74.981 -31.782 47.992 1.00 26.48 182 ALA B N 1
ATOM 1415 C CA . ALA A 1 182 ? -74.173 -32.716 48.775 1.00 26.53 182 ALA B CA 1
ATOM 1416 C C . ALA A 1 182 ? -74.274 -32.511 50.300 1.00 26.68 182 ALA B C 1
ATOM 1417 O O . ALA A 1 182 ? -73.540 -33.160 51.051 1.00 26.80 182 ALA B O 1
ATOM 1419 N N . GLY A 1 183 ? -75.158 -31.617 50.755 1.00 26.74 183 GLY B N 1
ATOM 1420 C CA . GLY A 1 183 ? -75.431 -31.426 52.178 1.00 26.97 183 GLY B CA 1
ATOM 1421 C C . GLY A 1 183 ? -74.585 -30.365 52.856 1.00 27.23 183 GLY B C 1
ATOM 1422 O O . GLY A 1 183 ? -74.777 -30.083 54.043 1.00 27.30 183 GLY B O 1
ATOM 1423 N N . LYS A 1 184 ? -73.668 -29.758 52.108 1.00 27.47 184 LYS B N 1
ATOM 1424 C CA . LYS A 1 184 ? -72.704 -28.832 52.676 1.00 27.73 184 LYS B CA 1
ATOM 1425 C C . LYS A 1 184 ? -73.238 -27.401 52.694 1.00 28.20 184 LYS B C 1
ATOM 1426 O O . LYS A 1 184 ? -74.273 -27.095 52.090 1.00 28.21 184 LYS B O 1
ATOM 1432 N N . THR A 1 185 ? -72.526 -26.546 53.424 1.00 28.59 185 THR B N 1
ATOM 1433 C CA . THR A 1 185 ? -72.926 -25.168 53.667 1.00 29.03 185 THR B CA 1
ATOM 1434 C C . THR A 1 185 ? -71.987 -24.237 52.906 1.00 29.57 185 THR B C 1
ATOM 1435 O O . THR A 1 185 ? -70.765 -24.354 53.025 1.00 29.76 185 THR B O 1
ATOM 1439 N N . VAL A 1 186 ? -72.571 -23.322 52.131 1.00 29.91 186 VAL B N 1
ATOM 1440 C CA . VAL A 1 186 ? -71.817 -22.359 51.338 1.00 30.26 186 VAL B CA 1
ATOM 1441 C C . VAL A 1 186 ? -72.174 -20.958 51.824 1.00 30.74 186 VAL B C 1
ATOM 1442 O O . VAL A 1 186 ? -73.348 -20.581 51.854 1.00 31.11 186 VAL B O 1
ATOM 1446 N N . LEU A 1 187 ? -71.151 -20.196 52.200 1.00 30.90 187 LEU B N 1
ATOM 1447 C CA . LEU A 1 187 ? -71.313 -18.880 52.802 1.00 30.75 187 LEU B CA 1
ATOM 1448 C C . LEU A 1 187 ? -70.590 -17.880 51.905 1.00 30.64 187 LEU B C 1
ATOM 1449 O O . LEU A 1 187 ? -69.363 -17.810 51.919 1.00 30.74 187 LEU B O 1
ATOM 1454 N N . ILE A 1 188 ? -71.354 -17.134 51.106 1.00 30.47 188 ILE B N 1
ATOM 1455 C CA . ILE A 1 188 ? -70.795 -16.197 50.124 1.00 30.20 188 ILE B CA 1
ATOM 1456 C C . ILE A 1 188 ? -70.942 -14.751 50.595 1.00 29.82 188 ILE B C 1
ATOM 1457 O O . ILE A 1 188 ? -72.048 -14.308 50.894 1.00 29.83 188 ILE B O 1
ATOM 1462 N N . VAL A 1 189 ? -69.831 -14.021 50.651 1.00 29.24 189 VAL B N 1
ATOM 1463 C CA . VAL A 1 189 ? -69.878 -12.569 50.766 1.00 28.98 189 VAL B CA 1
ATOM 1464 C C . VAL A 1 189 ? -70.152 -12.047 49.358 1.00 28.92 189 VAL B C 1
ATOM 1465 O O . VAL A 1 189 ? -69.307 -12.181 48.478 1.00 28.94 189 VAL B O 1
ATOM 1469 N N . HIS A 1 190 ? -71.339 -11.478 49.149 1.00 28.72 190 HIS B N 1
ATOM 1470 C CA . HIS A 1 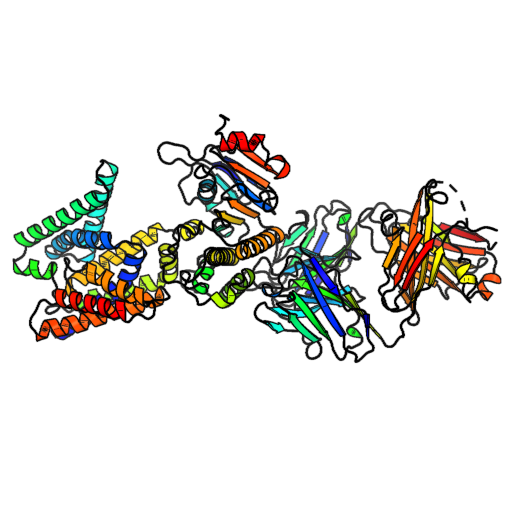190 ? -71.750 -10.970 47.839 1.00 28.48 190 HIS B CA 1
ATOM 1471 C C . HIS A 1 190 ? -71.346 -9.500 47.686 1.00 28.24 190 HIS B C 1
ATOM 1472 O O . HIS A 1 190 ? -71.393 -8.729 48.640 1.00 28.33 190 HIS B O 1
ATOM 1479 N N . HIS A 1 191 ? -70.966 -9.129 46.469 1.00 28.14 191 HIS B N 1
ATOM 1480 C CA . HIS A 1 191 ? -70.354 -7.821 46.176 1.00 28.01 191 HIS B CA 1
ATOM 1481 C C . HIS A 1 191 ? -71.348 -6.661 45.968 1.00 28.09 191 HIS B C 1
ATOM 1482 O O . HIS A 1 191 ? -70.945 -5.497 46.004 1.00 28.15 191 HIS B O 1
ATOM 1489 N N . ASP A 1 192 ? -72.620 -6.972 45.719 1.00 28.22 192 ASP B N 1
ATOM 1490 C CA . ASP A 1 192 ? -73.663 -5.945 45.577 1.00 28.40 192 ASP B CA 1
ATOM 1491 C C . ASP A 1 192 ? -75.035 -6.538 45.958 1.00 28.27 192 ASP B C 1
ATOM 1492 O O . ASP A 1 192 ? -75.076 -7.457 46.775 1.00 28.22 192 ASP B O 1
ATOM 1497 N N . LEU A 1 193 ? -76.139 -6.013 45.418 1.00 28.23 193 LEU B N 1
ATOM 1498 C CA . LEU A 1 193 ? -77.475 -6.561 45.692 1.00 28.32 193 LEU B CA 1
ATOM 1499 C C . LEU A 1 193 ? -78.117 -7.162 44.433 1.00 28.55 193 LEU B C 1
ATOM 1500 O O . LEU A 1 193 ? -79.315 -6.991 44.191 1.00 28.23 193 LEU B O 1
ATOM 1505 N N . SER A 1 194 ? -77.314 -7.898 43.662 1.00 29.02 194 SER B N 1
ATOM 1506 C CA . SER A 1 194 ? -77.751 -8.490 42.401 1.00 29.61 194 SER B CA 1
ATOM 1507 C C . SER A 1 194 ? -78.111 -9.968 42.573 1.00 30.35 194 SER B C 1
ATOM 1508 O O . SER A 1 194 ? -77.311 -10.745 43.101 1.00 30.47 194 SER B O 1
ATOM 1511 N N . LYS A 1 195 ? -79.320 -10.332 42.133 1.00 31.07 195 LYS B N 1
ATOM 1512 C CA . LYS A 1 195 ? -79.791 -11.726 42.069 1.00 31.48 195 LYS B CA 1
ATOM 1513 C C . LYS A 1 195 ? -79.790 -12.434 43.431 1.00 31.60 195 LYS B C 1
ATOM 1514 O O . LYS A 1 195 ? -79.364 -13.585 43.552 1.00 31.51 195 LYS B O 1
ATOM 1520 N N . ILE A 1 196 ? -80.285 -11.734 44.447 1.00 31.99 196 ILE B N 1
ATOM 1521 C CA . ILE A 1 196 ? -80.252 -12.223 45.831 1.00 32.33 196 ILE B CA 1
ATOM 1522 C C . ILE A 1 196 ? -81.180 -13.429 46.067 1.00 32.63 196 ILE B C 1
ATOM 1523 O O . ILE A 1 196 ? -80.744 -14.410 46.674 1.00 32.92 196 ILE B O 1
ATOM 1528 N N . PRO A 1 197 ? -82.449 -13.368 45.607 1.00 32.93 197 PRO B N 1
ATOM 1529 C CA . PRO A 1 197 ? -83.285 -14.576 45.730 1.00 33.35 197 PRO B CA 1
ATOM 1530 C C . PRO A 1 197 ? -82.908 -15.724 44.775 1.00 33.87 197 PRO B C 1
ATOM 1531 O O . PRO A 1 197 ? -83.265 -16.871 45.040 1.00 33.94 197 PRO B O 1
ATOM 1535 N N . HIS A 1 198 ? -82.204 -15.417 43.684 1.00 34.43 198 HIS B N 1
ATOM 1536 C CA . HIS A 1 198 ? -81.723 -16.438 42.750 1.00 35.07 198 HIS B CA 1
ATOM 1537 C C . HIS A 1 198 ? -80.580 -17.277 43.339 1.00 34.41 198 HIS B C 1
ATOM 1538 O O . HIS A 1 198 ? -80.568 -18.496 43.171 1.00 34.64 198 HIS B O 1
ATOM 1545 N N . TYR A 1 199 ? -79.630 -16.624 44.013 1.00 33.73 199 TYR B N 1
ATOM 1546 C CA . TYR A 1 199 ? -78.454 -17.300 44.584 1.00 33.13 199 TYR B CA 1
ATOM 1547 C C . TYR A 1 199 ? -78.669 -17.857 45.983 1.00 32.30 199 TYR B C 1
ATOM 1548 O O . TYR A 1 199 ? -78.176 -18.942 46.298 1.00 32.44 199 TYR B O 1
ATOM 1557 N N . PHE A 1 200 ? -79.371 -17.102 46.826 1.00 31.49 200 PHE B N 1
ATOM 1558 C CA . PHE A 1 200 ? -79.318 -17.303 48.276 1.00 30.97 200 PHE B CA 1
ATOM 1559 C C . PHE A 1 200 ? -80.651 -17.720 48.888 1.00 30.37 200 PHE B C 1
ATOM 1560 O O . PHE A 1 200 ? -81.689 -17.134 48.585 1.00 30.15 200 PHE B O 1
ATOM 1568 N N . ASP A 1 201 ? -80.599 -18.736 49.749 1.00 30.09 201 ASP B N 1
ATOM 1569 C CA . ASP A 1 201 ? -81.778 -19.232 50.483 1.00 30.22 201 ASP B CA 1
ATOM 1570 C C . ASP A 1 201 ? -81.898 -18.634 51.896 1.00 30.05 201 ASP B C 1
ATOM 1571 O O . ASP A 1 201 ? -82.984 -18.640 52.478 1.00 29.94 201 ASP B O 1
ATOM 1576 N N . GLN A 1 202 ? -80.778 -18.160 52.444 1.00 29.91 202 GLN B N 1
ATOM 1577 C CA . GLN A 1 202 ? -80.767 -17.266 53.602 1.00 29.81 202 GLN B CA 1
ATOM 1578 C C . GLN A 1 202 ? -79.845 -16.088 53.312 1.00 29.83 202 GLN B C 1
ATOM 1579 O O . GLN A 1 202 ? -78.917 -16.211 52.516 1.00 29.46 202 GLN B O 1
ATOM 1585 N N . VAL A 1 203 ? -80.090 -14.958 53.974 1.00 30.07 203 VAL B N 1
ATOM 1586 C CA . VAL A 1 203 ? -79.209 -13.788 53.866 1.00 30.24 203 VAL B CA 1
ATOM 1587 C C . VAL A 1 203 ? -78.782 -13.289 55.240 1.00 30.40 203 VAL B C 1
ATOM 1588 O O . VAL A 1 203 ? -79.434 -13.577 56.241 1.00 30.34 203 VAL B O 1
ATOM 1592 N N . LEU A 1 204 ? -77.676 -12.548 55.260 1.00 30.79 204 LEU B N 1
ATOM 1593 C CA . LEU A 1 204 ? -77.084 -12.007 56.484 1.00 31.06 204 LEU B CA 1
ATOM 1594 C C . LEU A 1 204 ? -76.636 -10.566 56.220 1.00 31.60 204 LEU B C 1
ATOM 1595 O O . LEU A 1 204 ? -75.615 -10.347 55.568 1.00 31.54 204 LEU B O 1
ATOM 1600 N N . LEU A 1 205 ? -77.411 -9.594 56.706 1.00 32.35 205 LEU B N 1
ATOM 1601 C CA . LEU A 1 205 ? -77.100 -8.171 56.501 1.00 33.05 205 LEU B CA 1
ATOM 1602 C C . LEU A 1 205 ? -76.123 -7.667 57.559 1.00 33.36 205 LEU B C 1
ATOM 1603 O O . LEU A 1 205 ? -76.353 -7.857 58.753 1.00 33.65 205 LEU B O 1
ATOM 1608 N N . VAL A 1 206 ? -75.044 -7.017 57.114 1.00 33.71 206 VAL B N 1
ATOM 1609 C CA . VAL A 1 206 ? -73.980 -6.538 58.003 1.00 34.02 206 VAL B CA 1
ATOM 1610 C C . VAL A 1 206 ? -73.584 -5.102 57.657 1.00 34.50 206 VAL B C 1
ATOM 1611 O O . VAL A 1 206 ? -73.194 -4.829 56.522 1.00 34.08 206 VAL B O 1
ATOM 1615 N N . ASN A 1 207 ? -73.708 -4.192 58.626 1.00 35.53 207 ASN B N 1
ATOM 1616 C CA . ASN A 1 207 ? -73.044 -2.875 58.568 1.00 36.35 207 ASN B CA 1
ATOM 1617 C C . ASN A 1 207 ? -71.913 -2.827 59.590 1.00 37.07 207 ASN B C 1
ATOM 1618 O O . ASN A 1 207 ? -70.799 -2.428 59.268 1.00 37.96 207 ASN B O 1
ATOM 1623 N N . ARG A 1 208 ? -72.212 -3.199 60.827 1.00 37.35 208 ARG B N 1
ATOM 1624 C CA . ARG A 1 208 ? -71.174 -3.341 61.852 1.00 37.80 208 ARG B CA 1
ATOM 1625 C C . ARG A 1 208 ? -71.606 -4.411 62.847 1.00 37.90 208 ARG B C 1
ATOM 1626 O O . ARG A 1 208 ? -70.870 -5.361 63.107 1.00 38.09 208 ARG B O 1
ATOM 1634 N N . GLU A 1 209 ? -72.803 -4.229 63.400 1.00 37.97 209 GLU B N 1
ATOM 1635 C CA . GLU A 1 209 ? -73.552 -5.301 64.042 1.00 37.95 209 GLU B CA 1
ATOM 1636 C C . GLU A 1 209 ? -74.309 -6.061 62.943 1.00 37.16 209 GLU B C 1
ATOM 1637 O O . GLU A 1 209 ? -74.457 -5.557 61.823 1.00 36.94 209 GLU B O 1
ATOM 1643 N N . VAL A 1 210 ? -74.774 -7.271 63.255 1.00 36.33 210 VAL B N 1
ATOM 1644 C CA . VAL A 1 210 ? -75.690 -8.000 62.370 1.00 35.67 210 VAL B CA 1
ATOM 1645 C C . VAL A 1 210 ? -77.051 -7.324 62.456 1.00 35.26 210 VAL B C 1
ATOM 1646 O O . VAL A 1 210 ? -77.763 -7.487 63.449 1.00 35.69 210 VAL B O 1
ATOM 1650 N N . ILE A 1 211 ? -77.407 -6.560 61.427 1.00 34.54 211 ILE B N 1
ATOM 1651 C CA . ILE A 1 211 ? -78.677 -5.827 61.436 1.00 34.23 211 ILE B CA 1
ATOM 1652 C C . ILE A 1 211 ? -79.874 -6.742 61.121 1.00 33.77 211 ILE B C 1
ATOM 1653 O O . ILE A 1 211 ? -80.985 -6.471 61.578 1.00 33.94 211 ILE B O 1
ATOM 1658 N N . ALA A 1 212 ? -79.649 -7.808 60.346 1.00 33.26 212 ALA B N 1
ATOM 1659 C CA . ALA A 1 212 ? -80.696 -8.797 60.034 1.00 32.85 212 ALA B CA 1
ATOM 1660 C C . ALA A 1 212 ? -80.114 -10.140 59.582 1.00 32.70 212 ALA B C 1
ATOM 1661 O O . ALA A 1 212 ? -79.023 -10.190 59.013 1.00 32.84 212 ALA B O 1
ATOM 1663 N N . PHE A 1 213 ? -80.854 -11.221 59.829 1.00 32.55 213 PHE B N 1
ATOM 1664 C CA . PHE A 1 213 ? -80.428 -12.570 59.432 1.00 32.37 213 PHE B CA 1
ATOM 1665 C C . PHE A 1 213 ? -81.596 -13.560 59.405 1.00 32.42 213 PHE B C 1
ATOM 1666 O O . PHE A 1 213 ? -82.328 -13.683 60.384 1.00 32.79 213 PHE B O 1
ATOM 1674 N N . GLY A 1 214 ? -81.758 -14.268 58.289 1.00 32.56 214 GLY B N 1
ATOM 1675 C CA . GLY A 1 214 ? -82.827 -15.264 58.148 1.00 32.66 214 GLY B CA 1
ATOM 1676 C C . GLY A 1 214 ? -83.081 -15.698 56.713 1.00 32.65 214 GLY B C 1
ATOM 1677 O O . GLY A 1 214 ? -82.288 -15.382 55.825 1.00 32.32 214 GLY B O 1
ATOM 1678 N N . PRO A 1 215 ? -84.185 -16.443 56.479 1.00 32.89 215 PRO B N 1
ATOM 1679 C CA . PRO A 1 215 ? -84.653 -16.790 55.131 1.00 32.96 215 PRO B CA 1
ATOM 1680 C C . PRO A 1 215 ? -84.806 -15.564 54.229 1.00 33.13 215 PRO B C 1
ATOM 1681 O O . PRO A 1 215 ? -85.249 -14.509 54.692 1.00 33.07 215 PRO B O 1
ATOM 1685 N N . THR A 1 216 ? -84.452 -15.724 52.955 1.00 33.47 216 THR B N 1
ATOM 1686 C CA . THR A 1 216 ? -84.289 -14.603 52.027 1.00 33.70 216 THR B CA 1
ATOM 1687 C C . THR A 1 216 ? -85.546 -13.751 51.882 1.00 34.25 216 THR B C 1
ATOM 1688 O O . THR A 1 216 ? -85.491 -12.539 52.064 1.00 34.47 216 THR B O 1
ATOM 1692 N N . LYS A 1 217 ? -86.673 -14.384 51.575 1.00 35.08 217 LYS B N 1
ATOM 1693 C CA . LYS A 1 217 ? -87.932 -13.657 51.379 1.00 35.91 217 LYS B CA 1
ATOM 1694 C C . LYS A 1 217 ? -88.308 -12.818 52.605 1.00 36.32 217 LYS B C 1
ATOM 1695 O O . LYS A 1 217 ? -88.703 -11.657 52.473 1.00 36.13 217 LYS B O 1
ATOM 1701 N N . GLU A 1 218 ? -88.143 -13.406 53.789 1.00 37.04 218 GLU B N 1
ATOM 1702 C CA . GLU A 1 218 ? -88.490 -12.746 55.051 1.00 37.34 218 GLU B CA 1
ATOM 1703 C C . GLU A 1 218 ? -87.558 -11.585 55.399 1.00 36.68 218 GLU B C 1
ATOM 1704 O O . GLU A 1 218 ? -88.024 -10.541 55.851 1.00 37.04 218 GLU B O 1
ATOM 1710 N N . THR A 1 219 ? -86.253 -11.773 55.196 1.00 35.81 219 THR B N 1
ATOM 1711 C CA . THR A 1 219 ? -85.232 -10.845 55.706 1.00 35.37 219 THR B CA 1
ATOM 1712 C C . THR A 1 219 ? -84.599 -9.904 54.669 1.00 34.46 219 THR B C 1
ATOM 1713 O O . THR A 1 219 ? -84.086 -8.851 55.047 1.00 34.20 219 THR B O 1
ATOM 1717 N N . PHE A 1 220 ? -84.620 -10.274 53.386 1.00 33.63 220 PHE B N 1
ATOM 1718 C CA . PHE A 1 220 ? -84.192 -9.370 52.306 1.00 32.93 220 PHE B CA 1
ATOM 1719 C C . PHE A 1 220 ? -85.364 -8.454 51.953 1.00 32.83 220 PHE B C 1
ATOM 1720 O O . PHE A 1 220 ? -86.077 -8.670 50.971 1.00 32.48 220 PHE B O 1
ATOM 1728 N N . THR A 1 221 ? -85.549 -7.432 52.784 1.00 32.94 221 THR B N 1
ATOM 1729 C CA . THR A 1 221 ? -86.681 -6.514 52.692 1.00 33.06 221 THR B CA 1
ATOM 1730 C C . THR A 1 221 ? -86.204 -5.069 52.707 1.00 33.21 221 THR B C 1
ATOM 1731 O O . THR A 1 221 ? -85.100 -4.778 53.171 1.00 33.11 221 THR B O 1
ATOM 1735 N N . GLU A 1 222 ? -87.059 -4.172 52.218 1.00 33.54 222 GLU B N 1
ATOM 1736 C CA . GLU A 1 222 ? -86.746 -2.738 52.130 1.00 33.69 222 GLU B CA 1
ATOM 1737 C C . GLU A 1 222 ? -86.466 -2.108 53.501 1.00 33.12 222 GLU B C 1
ATOM 1738 O O . GLU A 1 222 ? -85.613 -1.230 53.610 1.00 33.06 222 GLU B O 1
ATOM 1744 N N . THR A 1 223 ? -87.169 -2.570 54.535 1.00 32.53 223 THR B N 1
ATOM 1745 C CA . THR A 1 223 ? -86.944 -2.113 55.912 1.00 32.11 223 THR B CA 1
ATOM 1746 C C . THR A 1 223 ? -85.524 -2.412 56.402 1.00 31.71 223 THR B C 1
ATOM 1747 O O . THR A 1 223 ? -84.853 -1.529 56.940 1.00 31.56 223 THR B O 1
ATOM 1751 N N . ASN A 1 224 ? -85.080 -3.655 56.209 1.00 31.32 224 ASN B N 1
ATOM 1752 C CA . ASN A 1 224 ? -83.752 -4.098 56.654 1.00 30.86 224 ASN B CA 1
ATOM 1753 C C . ASN A 1 224 ? -82.615 -3.502 55.826 1.00 30.62 224 ASN B C 1
ATOM 1754 O O . ASN A 1 224 ? -81.592 -3.111 56.383 1.00 30.64 224 ASN B O 1
ATOM 1759 N N . LEU A 1 225 ? -82.790 -3.443 54.505 1.00 30.43 225 LEU B N 1
ATOM 1760 C CA . LEU A 1 225 ? -81.799 -2.813 53.617 1.00 30.26 225 LEU B CA 1
ATOM 1761 C C . LEU A 1 225 ? -81.578 -1.330 53.938 1.00 30.25 225 LEU B C 1
ATOM 1762 O O . LEU A 1 225 ? -80.445 -0.849 53.886 1.00 30.01 225 LEU B O 1
ATOM 1767 N N . LYS A 1 226 ? -82.661 -0.622 54.267 1.00 30.28 226 LYS B N 1
ATOM 1768 C CA . LYS A 1 226 ? -82.593 0.804 54.607 1.00 30.35 226 LYS B CA 1
ATOM 1769 C C . LYS A 1 226 ? -81.691 1.105 55.806 1.00 30.40 226 LYS B C 1
ATOM 1770 O O . LYS A 1 226 ? -80.860 2.009 55.729 1.00 30.44 226 LYS B O 1
ATOM 1776 N N . GLU A 1 227 ? -81.842 0.357 56.898 1.00 30.59 227 GLU B N 1
ATOM 1777 C CA . GLU A 1 227 ? -81.007 0.587 58.089 1.00 30.95 227 GLU B CA 1
ATOM 1778 C C . GLU A 1 227 ? -79.581 0.023 57.970 1.00 30.77 227 GLU B C 1
ATOM 1779 O O . GLU A 1 227 ? -78.693 0.451 58.713 1.00 30.95 227 GLU B O 1
ATOM 1785 N N . ALA A 1 228 ? -79.359 -0.918 57.048 1.00 30.39 228 ALA B N 1
ATOM 1786 C CA . ALA A 1 228 ? -78.008 -1.406 56.750 1.00 30.15 228 ALA B CA 1
ATOM 1787 C C . ALA A 1 228 ? -77.220 -0.376 55.942 1.00 29.88 228 ALA B C 1
ATOM 1788 O O . ALA A 1 228 ? -76.137 0.038 56.349 1.00 29.68 228 ALA B O 1
ATOM 1790 N N . TYR A 1 229 ? -77.771 0.029 54.799 1.00 29.54 229 TYR B N 1
ATOM 1791 C CA . TYR A 1 229 ? -77.113 0.994 53.907 1.00 29.27 229 TYR B CA 1
ATOM 1792 C C . TYR A 1 229 ? -77.248 2.446 54.365 1.00 29.49 229 TYR B C 1
ATOM 1793 O O . TYR A 1 229 ? -76.474 3.300 53.931 1.00 29.55 229 TYR B O 1
ATOM 1802 N N . GLY A 1 230 ? -78.223 2.721 55.233 1.00 29.76 230 GLY B N 1
ATOM 1803 C CA . GLY A 1 230 ? -78.385 4.039 55.850 1.00 30.04 230 GLY B CA 1
ATOM 1804 C C . GLY A 1 230 ? -77.725 4.197 57.212 1.00 30.34 230 GLY B C 1
ATOM 1805 O O . GLY A 1 230 ? -77.812 5.274 57.809 1.00 30.44 230 GLY B O 1
ATOM 1806 N N . ASN A 1 231 ? -77.084 3.134 57.709 1.00 30.65 231 ASN B N 1
ATOM 1807 C CA . ASN A 1 231 ? -76.398 3.130 59.013 1.00 30.82 231 ASN B CA 1
ATOM 1808 C C . ASN A 1 231 ? -77.326 3.550 60.172 1.00 31.01 231 ASN B C 1
ATOM 1809 O O . ASN A 1 231 ? -76.942 4.324 61.059 1.00 30.77 231 ASN B O 1
ATOM 1814 N N . GLN A 1 232 ? -78.551 3.018 60.132 1.00 31.32 232 GLN B N 1
ATOM 1815 C CA . GLN A 1 232 ? -79.620 3.318 61.096 1.00 31.61 232 GLN B CA 1
ATOM 1816 C C . GLN A 1 232 ? -79.964 4.815 61.182 1.00 31.43 232 GLN B C 1
ATOM 1817 O O . GLN A 1 232 ? -80.393 5.299 62.230 1.00 31.43 232 GLN B O 1
ATOM 1823 N N . LEU A 1 233 ? -79.791 5.527 60.062 1.00 31.43 233 LEU B N 1
ATOM 1824 C CA . LEU A 1 233 ? -80.017 6.981 59.965 1.00 31.27 233 LEU B CA 1
ATOM 1825 C C . LEU A 1 233 ? -80.664 7.355 58.614 1.00 30.96 233 LEU B C 1
ATOM 1826 O O . LEU A 1 233 ? -80.398 8.426 58.057 1.00 30.85 233 LEU B O 1
ATOM 1831 N N . PHE A 1 234 ? -81.535 6.479 58.110 1.00 30.64 234 PHE B N 1
ATOM 1832 C CA . PHE A 1 234 ? -82.123 6.624 56.778 1.00 30.31 234 PHE B CA 1
ATOM 1833 C C . PHE A 1 234 ? -83.250 7.655 56.791 1.00 30.39 234 PHE B C 1
ATOM 1834 O O . PHE A 1 234 ? -84.204 7.538 57.560 1.00 30.46 234 PHE B O 1
ATOM 1842 N N . GLU B 2 1 ? -85.258 -26.191 38.413 1.00 42.88 1 GLU H N 1
ATOM 1843 C CA . GLU B 2 1 ? -85.002 -27.593 38.846 1.00 42.62 1 GLU H CA 1
ATOM 1844 C C . GLU B 2 1 ? -83.976 -28.248 37.923 1.00 42.71 1 GLU H C 1
ATOM 1845 O O . GLU B 2 1 ? -84.050 -28.099 36.699 1.00 43.09 1 GLU H O 1
ATOM 1851 N N . VAL B 2 2 ? -83.023 -28.966 38.519 1.00 42.47 2 VAL H N 1
ATOM 1852 C CA . VAL B 2 2 ? -82.055 -29.778 37.774 1.00 41.85 2 VAL H CA 1
ATOM 1853 C C . VAL B 2 2 ? -82.679 -31.155 37.514 1.00 41.62 2 VAL H C 1
ATOM 1854 O O . VAL B 2 2 ? -83.178 -31.793 38.444 1.00 41.35 2 VAL H O 1
ATOM 1858 N N . MET B 2 3 ? -82.629 -31.610 36.260 1.00 41.52 3 MET H N 1
ATOM 1859 C CA . MET B 2 3 ? -83.482 -32.709 35.790 1.00 41.63 3 MET H CA 1
ATOM 1860 C C . MET B 2 3 ? -82.853 -33.499 34.638 1.00 39.85 3 MET H C 1
ATOM 1861 O O . MET B 2 3 ? -82.274 -32.911 33.726 1.00 40.13 3 MET H O 1
ATOM 1866 N N . LEU B 2 4 ? -82.982 -34.828 34.693 1.00 37.72 4 LEU H N 1
ATOM 1867 C CA . LEU B 2 4 ? -82.605 -35.728 33.597 1.00 36.08 4 LEU H CA 1
ATOM 1868 C C . LEU B 2 4 ? -83.849 -36.449 33.073 1.00 35.12 4 LEU H C 1
ATOM 1869 O O . LEU B 2 4 ? -84.690 -36.882 33.860 1.00 34.98 4 LEU H O 1
ATOM 1874 N N . VAL B 2 5 ? -83.959 -36.577 31.751 1.00 34.19 5 VAL H N 1
ATOM 1875 C CA . VAL B 2 5 ? -85.118 -37.219 31.113 1.00 33.58 5 VAL H CA 1
ATOM 1876 C C . VAL B 2 5 ? -84.651 -38.232 30.070 1.00 33.26 5 VAL H C 1
ATOM 1877 O O . VAL B 2 5 ? -84.018 -37.855 29.083 1.00 33.10 5 VAL H O 1
ATOM 1881 N N . GLU B 2 6 ? -84.974 -39.509 30.291 1.00 32.98 6 GLU H N 1
ATOM 1882 C CA . GLU B 2 6 ? -84.633 -40.577 29.350 1.00 32.77 6 GLU H CA 1
ATOM 1883 C C . GLU B 2 6 ? -85.732 -40.756 28.316 1.00 32.82 6 GLU H C 1
ATOM 1884 O O . GLU B 2 6 ? -86.872 -40.329 28.520 1.00 32.89 6 GLU H O 1
ATOM 1890 N N . SER B 2 7 ? -85.373 -41.398 27.208 1.00 32.76 7 SER H N 1
ATOM 1891 C CA . SER B 2 7 ? -86.322 -41.727 26.148 1.00 32.78 7 SER H CA 1
ATOM 1892 C C . SER B 2 7 ? -85.755 -42.816 25.241 1.00 32.84 7 SER H C 1
ATOM 1893 O O . SER B 2 7 ? -84.594 -43.212 25.382 1.00 32.72 7 SER H O 1
ATOM 1896 N N . GLY B 2 8 ? -86.591 -43.305 24.328 1.00 32.97 8 GLY H N 1
ATOM 1897 C CA . GLY B 2 8 ? -86.188 -44.307 23.344 1.00 33.15 8 GLY H CA 1
ATOM 1898 C C . GLY B 2 8 ? -86.438 -45.748 23.750 1.00 33.39 8 GLY H C 1
ATOM 1899 O O . GLY B 2 8 ? -86.094 -46.663 22.997 1.00 33.64 8 GLY H O 1
ATOM 1900 N N . GLY B 2 9 ? -87.031 -45.959 24.927 1.00 33.45 9 GLY H N 1
ATOM 1901 C CA . GLY B 2 9 ? -87.411 -47.293 25.379 1.00 33.63 9 GLY H CA 1
ATOM 1902 C C . GLY B 2 9 ? -88.602 -47.837 24.607 1.00 33.92 9 GLY H C 1
ATOM 1903 O O . GLY B 2 9 ? -89.350 -47.077 23.983 1.00 33.98 9 GLY H O 1
ATOM 1904 N N . GLY B 2 10 ? -88.773 -49.156 24.650 1.00 34.08 10 GLY H N 1
ATOM 1905 C CA . GLY B 2 10 ? -89.857 -49.830 23.931 1.00 34.23 10 GLY H CA 1
ATOM 1906 C C . GLY B 2 10 ? -89.589 -51.309 23.727 1.00 34.43 10 GLY H C 1
ATOM 1907 O O . GLY B 2 10 ? -88.815 -51.913 24.475 1.00 34.77 10 GLY H O 1
ATOM 1908 N N . LEU B 2 11 ? -90.225 -51.886 22.708 1.00 34.41 11 LEU H N 1
ATOM 1909 C CA . LEU B 2 11 ? -90.116 -53.317 22.423 1.00 34.56 11 LEU H CA 1
ATOM 1910 C C . LEU B 2 11 ? -89.040 -53.609 21.381 1.00 34.68 11 LEU H C 1
ATOM 1911 O O . LEU B 2 11 ? -88.943 -52.914 20.365 1.00 34.90 11 LEU H O 1
ATOM 1916 N N . VAL B 2 12 ? -88.236 -54.638 21.648 1.00 34.56 12 VAL H N 1
ATOM 1917 C CA . VAL B 2 12 ? -87.237 -55.142 20.701 1.00 34.31 12 VAL H CA 1
ATOM 1918 C C . VAL B 2 12 ? -87.259 -56.668 20.748 1.00 34.11 12 VAL H C 1
ATOM 1919 O O . VAL B 2 12 ? -87.432 -57.250 21.817 1.00 34.02 12 VAL H O 1
ATOM 1923 N N . LYS B 2 13 ? -87.089 -57.313 19.597 1.00 33.99 13 LYS H N 1
ATOM 1924 C CA . LYS B 2 13 ? -86.962 -58.772 19.550 1.00 33.91 13 LYS H CA 1
ATOM 1925 C C . LYS B 2 13 ? -85.534 -59.168 19.955 1.00 33.69 13 LYS H C 1
ATOM 1926 O O . LYS B 2 13 ? -84.613 -58.360 19.799 1.00 33.51 13 LYS H O 1
ATOM 1932 N N . PRO B 2 14 ? -85.342 -60.396 20.496 1.00 33.45 14 PRO H N 1
ATOM 1933 C CA . PRO B 2 14 ? -83.984 -60.853 20.827 1.00 33.20 14 PRO H CA 1
ATOM 1934 C C . PRO B 2 14 ? -83.031 -60.819 19.627 1.00 32.92 14 PRO H C 1
ATOM 1935 O O . PRO B 2 14 ? -83.352 -61.368 18.570 1.00 32.81 14 PRO H O 1
ATOM 1939 N N . GLY B 2 15 ? -81.886 -60.157 19.803 1.00 32.59 15 GLY H N 1
ATOM 1940 C CA . GLY B 2 15 ? -80.926 -59.917 18.721 1.00 32.33 15 GLY H CA 1
ATOM 1941 C C . GLY B 2 15 ? -80.974 -58.516 18.119 1.00 32.13 15 GLY H C 1
ATOM 1942 O O . GLY B 2 15 ? -80.068 -58.141 17.370 1.00 32.28 15 GLY H O 1
ATOM 1943 N N . GLY B 2 16 ? -82.013 -57.740 18.442 1.00 31.75 16 GLY H N 1
ATOM 1944 C CA . GLY B 2 16 ? -82.194 -56.393 17.890 1.00 31.38 16 GLY H CA 1
ATOM 1945 C C . GLY B 2 16 ? -81.409 -55.312 18.613 1.00 31.06 16 GLY H C 1
ATOM 1946 O O . GLY B 2 16 ? -80.942 -55.515 19.738 1.00 30.98 16 GLY H O 1
ATOM 1947 N N . SER B 2 17 ? -81.273 -54.161 17.952 1.00 30.72 17 SER H N 1
ATOM 1948 C CA . SER B 2 17 ? -80.603 -52.980 18.510 1.00 30.36 17 SER H CA 1
ATOM 1949 C C . SER B 2 17 ? -81.616 -51.928 18.953 1.00 30.09 17 SER H C 1
ATOM 1950 O O . SER B 2 17 ? -82.757 -51.911 18.485 1.00 29.97 17 SER H O 1
ATOM 1953 N N . LEU B 2 18 ? -81.183 -51.057 19.862 1.00 29.91 18 LEU H N 1
ATOM 1954 C CA . LEU B 2 18 ? -81.974 -49.900 20.297 1.00 29.73 18 LEU H CA 1
ATOM 1955 C C . LEU B 2 18 ? -81.067 -48.868 20.966 1.00 29.45 18 LEU H C 1
ATOM 1956 O O . LEU B 2 18 ? -80.160 -49.236 21.716 1.00 29.22 18 LEU H O 1
ATOM 1961 N N . LYS B 2 19 ? -81.328 -47.586 20.698 1.00 29.26 19 LYS H N 1
ATOM 1962 C CA . LYS B 2 19 ? -80.511 -46.476 21.203 1.00 29.15 19 LYS H CA 1
ATOM 1963 C C . LYS B 2 19 ? -81.315 -45.616 22.183 1.00 28.97 19 LYS H C 1
ATOM 1964 O O . LYS B 2 19 ? -82.274 -44.951 21.788 1.00 28.93 19 LYS H O 1
ATOM 1970 N N . LEU B 2 20 ? -80.928 -45.640 23.457 1.00 28.89 20 LEU H N 1
ATOM 1971 C CA . LEU B 2 20 ? -81.563 -44.801 24.476 1.00 29.01 20 LEU H CA 1
ATOM 1972 C C . LEU B 2 20 ? -80.902 -43.427 24.500 1.00 29.15 20 LEU H C 1
ATOM 1973 O O . LEU B 2 20 ? -79.694 -43.319 24.283 1.00 29.38 20 LEU H O 1
ATOM 1978 N N . SER B 2 21 ? -81.702 -42.390 24.757 1.00 29.17 21 SER H N 1
ATOM 1979 C CA . SER B 2 21 ? -81.218 -41.011 24.895 1.00 29.03 21 SER H CA 1
ATOM 1980 C C . SER B 2 21 ? -81.455 -40.509 26.309 1.00 28.98 21 SER H C 1
ATOM 1981 O O . SER B 2 21 ? -82.295 -41.040 27.028 1.00 28.86 21 SER H O 1
ATOM 1984 N N . CYS B 2 22 ? -80.702 -39.483 26.691 1.00 29.18 22 CYS H N 1
ATOM 1985 C CA . CYS B 2 22 ? -80.886 -38.793 27.962 1.00 29.40 22 CYS H CA 1
ATOM 1986 C C . CYS B 2 22 ? -80.653 -37.293 27.765 1.00 29.37 22 CYS H C 1
ATOM 1987 O O . CYS B 2 22 ? -79.526 -36.863 27.519 1.00 28.92 22 CYS H O 1
ATOM 1990 N N . ALA B 2 23 ? -81.736 -36.519 27.842 1.00 29.58 23 ALA H N 1
ATOM 1991 C CA . ALA B 2 23 ? -81.679 -35.057 27.798 1.00 29.67 23 ALA H CA 1
ATOM 1992 C C . ALA B 2 23 ? -81.450 -34.519 29.205 1.00 29.95 23 ALA H C 1
ATOM 1993 O O . ALA B 2 23 ? -81.845 -35.153 30.188 1.00 30.39 23 ALA H O 1
ATOM 1995 N N . ALA B 2 24 ? -80.812 -33.354 29.295 1.00 30.00 24 ALA H N 1
ATOM 1996 C CA . ALA B 2 24 ? -80.526 -32.710 30.579 1.00 30.00 24 ALA H CA 1
ATOM 1997 C C . ALA B 2 24 ? -81.109 -31.309 30.632 1.00 29.92 24 ALA H C 1
ATOM 1998 O O . ALA B 2 24 ? -81.425 -30.707 29.607 1.00 29.71 24 ALA H O 1
ATOM 2000 N N . SER B 2 25 ? -81.234 -30.810 31.855 1.00 30.02 25 SER H N 1
ATOM 2001 C CA . SER B 2 25 ? -81.713 -29.465 32.120 1.00 30.19 25 SER H CA 1
ATOM 2002 C C . SER B 2 25 ? -81.030 -28.982 33.400 1.00 30.07 25 SER H C 1
ATOM 2003 O O . SER B 2 25 ? -81.331 -29.482 34.485 1.00 30.36 25 SER H O 1
ATOM 2006 N N . GLY B 2 26 ? -80.082 -28.051 33.261 1.00 29.63 26 GLY H N 1
ATOM 2007 C CA . GLY B 2 26 ? -79.302 -27.539 34.395 1.00 29.46 26 GLY H CA 1
ATOM 2008 C C . GLY B 2 26 ? -77.929 -28.169 34.585 1.00 29.46 26 GLY H C 1
ATOM 2009 O O . GLY B 2 26 ? -77.091 -27.597 35.281 1.00 29.61 26 GLY H O 1
ATOM 2010 N N . ILE B 2 27 ? -77.707 -29.346 33.989 1.00 29.49 27 ILE H N 1
ATOM 2011 C CA . ILE B 2 27 ? -76.404 -30.026 33.975 1.00 29.41 27 ILE H CA 1
ATOM 2012 C C . ILE B 2 27 ? -75.861 -30.031 32.548 1.00 28.89 27 ILE H C 1
ATOM 2013 O O . ILE B 2 27 ? -76.611 -30.284 31.605 1.00 29.04 27 ILE H O 1
ATOM 2018 N N . THR B 2 28 ? -74.567 -29.758 32.391 1.00 28.27 28 THR H N 1
ATOM 2019 C CA . THR B 2 28 ? -73.864 -30.078 31.146 1.00 27.98 28 THR H CA 1
ATOM 2020 C C . THR B 2 28 ? -73.144 -31.407 31.388 1.00 27.57 28 THR H C 1
ATOM 2021 O O . THR B 2 28 ? -72.333 -31.511 32.309 1.00 27.45 28 THR H O 1
ATOM 2025 N N . PHE B 2 29 ? -73.454 -32.414 30.569 1.00 27.28 29 PHE H N 1
ATOM 2026 C CA . PHE B 2 29 ? -72.904 -33.767 30.732 1.00 27.01 29 PHE H CA 1
ATOM 2027 C C . PHE B 2 29 ? -71.379 -33.818 30.642 1.00 26.78 29 PHE H C 1
ATOM 2028 O O . PHE B 2 29 ? -70.748 -34.586 31.361 1.00 26.73 29 PHE H O 1
ATOM 2036 N N . SER B 2 30 ? -70.800 -32.998 29.763 1.00 26.60 30 SER H N 1
ATOM 2037 C CA . SER B 2 30 ? -69.345 -32.958 29.543 1.00 26.49 30 SER H CA 1
ATOM 2038 C C . SER B 2 30 ? -68.507 -32.713 30.804 1.00 26.52 30 SER H C 1
ATOM 2039 O O . SER B 2 30 ? -67.375 -33.184 30.886 1.00 26.52 30 SER H O 1
ATOM 2042 N N . SER B 2 31 ? -69.062 -31.972 31.765 1.00 26.51 31 SER H N 1
ATOM 2043 C CA . SER B 2 31 ? -68.352 -31.603 32.997 1.00 26.41 31 SER H CA 1
ATOM 2044 C C . SER B 2 31 ? -68.241 -32.713 34.054 1.00 26.26 31 SER H C 1
ATOM 2045 O O . SER B 2 31 ? -67.286 -32.719 34.835 1.00 26.24 31 SER H O 1
ATOM 2048 N N . TYR B 2 32 ? -69.209 -33.630 34.089 1.00 26.08 32 TYR H N 1
ATOM 2049 C CA . TYR B 2 32 ? -69.247 -34.697 35.097 1.00 25.92 32 TYR H CA 1
ATOM 2050 C C . TYR B 2 32 ? -69.102 -36.075 34.472 1.00 26.02 32 TYR H C 1
ATOM 2051 O O . TYR B 2 32 ? -69.249 -36.241 33.261 1.00 26.14 32 TYR H O 1
ATOM 2060 N N . ALA B 2 33 ? -68.820 -37.063 35.316 1.00 26.12 33 ALA H N 1
ATOM 2061 C CA . ALA B 2 33 ? -68.936 -38.466 34.927 1.00 26.17 33 ALA H CA 1
ATOM 2062 C C . ALA B 2 33 ? -70.418 -38.812 34.871 1.00 26.09 33 ALA H C 1
ATOM 2063 O O . ALA B 2 33 ? -71.148 -38.524 35.821 1.00 26.24 33 ALA H O 1
ATOM 2065 N N . MET B 2 34 ? -70.858 -39.406 33.762 1.00 26.01 34 MET H N 1
ATOM 2066 C CA . MET B 2 34 ? -72.253 -39.824 33.575 1.00 25.99 34 MET H CA 1
ATOM 2067 C C . MET B 2 34 ? -72.328 -41.336 33.434 1.00 26.02 34 MET H C 1
ATOM 2068 O O . MET B 2 34 ? -71.404 -41.954 32.907 1.00 25.99 34 MET H O 1
ATOM 2073 N N . SER B 2 35 ? -73.429 -41.920 33.908 1.00 26.20 35 SER H N 1
ATOM 2074 C CA . SER B 2 35 ? -73.624 -43.374 33.880 1.00 26.33 35 SER H CA 1
ATOM 2075 C C . SER B 2 35 ? -75.040 -43.776 33.489 1.00 26.28 35 SER H C 1
ATOM 2076 O O . SER B 2 35 ? -75.980 -42.986 33.596 1.00 26.13 35 SER H O 1
ATOM 2079 N N . TRP B 2 36 ? -75.167 -45.017 33.022 1.00 26.48 36 TRP H N 1
ATOM 2080 C CA . TRP B 2 36 ? -76.456 -45.691 32.886 1.00 26.57 36 TRP H CA 1
ATOM 2081 C C . TRP B 2 36 ? -76.510 -46.823 33.906 1.00 26.80 36 TRP H C 1
ATOM 2082 O O . TRP B 2 36 ? -75.542 -47.570 34.057 1.00 26.68 36 TRP H O 1
ATOM 2093 N N . VAL B 2 37 ? -77.630 -46.916 34.621 1.00 27.32 37 VAL H N 1
ATOM 2094 C CA . VAL B 2 37 ? -77.883 -47.988 35.588 1.00 27.84 37 VAL H CA 1
ATOM 2095 C C . VAL B 2 37 ? -79.249 -48.573 35.260 1.00 28.59 37 VAL H C 1
ATOM 2096 O O . VAL B 2 37 ? -80.185 -47.823 34.994 1.00 28.78 37 VAL H O 1
ATOM 2100 N N . ARG B 2 38 ? -79.362 -49.901 35.263 1.00 29.50 38 ARG H N 1
ATOM 2101 C CA . ARG B 2 38 ? -80.634 -50.572 34.971 1.00 30.26 38 ARG H CA 1
ATOM 2102 C C . ARG B 2 38 ? -81.207 -51.248 36.209 1.00 31.00 38 ARG H C 1
ATOM 2103 O O . ARG B 2 38 ? -80.468 -51.604 37.129 1.00 31.08 38 ARG H O 1
ATOM 2111 N N . GLN B 2 39 ? -82.530 -51.412 36.208 1.00 31.81 39 GLN H N 1
ATOM 2112 C CA . GLN B 2 39 ? -83.254 -52.144 37.242 1.00 32.30 39 GLN H CA 1
ATOM 2113 C C . GLN B 2 39 ? -84.093 -53.236 36.588 1.00 32.66 39 GLN H C 1
ATOM 2114 O O . GLN B 2 39 ? -84.964 -52.946 35.768 1.00 32.76 39 GLN H O 1
ATOM 2120 N N . THR B 2 40 ? -83.844 -54.484 36.974 1.00 33.29 40 THR H N 1
ATOM 2121 C CA . THR B 2 40 ? -84.582 -55.631 36.443 1.00 33.87 40 THR H CA 1
ATOM 2122 C C . THR B 2 40 ? -86.020 -55.660 36.994 1.00 34.66 40 THR H C 1
ATOM 2123 O O . THR B 2 40 ? -86.330 -54.924 37.938 1.00 35.04 40 THR H O 1
ATOM 2127 N N . PRO B 2 41 ? -86.907 -56.496 36.407 1.00 35.36 41 PRO H N 1
ATOM 2128 C CA . PRO B 2 41 ? -88.251 -56.682 36.980 1.00 35.64 41 PRO H CA 1
ATOM 2129 C C . PRO B 2 41 ? -88.273 -57.234 38.415 1.00 36.11 41 PRO H C 1
ATOM 2130 O O . PRO B 2 41 ? -89.251 -57.006 39.128 1.00 36.22 41 PRO H O 1
ATOM 2134 N N . GLU B 2 42 ? -87.210 -57.935 38.825 1.00 36.67 42 GLU H N 1
ATOM 2135 C CA . GLU B 2 42 ? -87.028 -58.374 40.217 1.00 37.07 42 GLU H CA 1
ATOM 2136 C C . GLU B 2 42 ? -86.295 -57.343 41.098 1.00 37.14 42 GLU H C 1
ATOM 2137 O O . GLU B 2 42 ? -85.763 -57.705 42.152 1.00 37.38 42 GLU H O 1
ATOM 2143 N N . LYS B 2 43 ? -86.261 -56.077 40.665 1.00 37.04 43 LYS H N 1
ATOM 2144 C CA . LYS B 2 43 ? -85.716 -54.949 41.442 1.00 37.05 43 LYS H CA 1
ATOM 2145 C C . LYS B 2 43 ? -84.202 -55.007 41.739 1.00 36.27 43 LYS H C 1
ATOM 2146 O O . LYS B 2 43 ? -83.732 -54.381 42.694 1.00 36.27 43 LYS H O 1
ATOM 2152 N N . ARG B 2 44 ? -83.445 -55.724 40.906 1.00 35.39 44 ARG H N 1
ATOM 2153 C CA . ARG B 2 44 ? -81.989 -55.805 41.040 1.00 34.90 44 ARG H CA 1
ATOM 2154 C C . ARG B 2 44 ? -81.336 -54.670 40.245 1.00 34.54 44 ARG H C 1
ATOM 2155 O O . ARG B 2 44 ? -81.389 -54.662 39.012 1.00 34.68 44 ARG H O 1
ATOM 2157 N N . LEU B 2 45 ? -80.734 -53.712 40.952 1.00 34.01 45 LEU H N 1
ATOM 2158 C CA . LEU B 2 45 ? -80.020 -52.600 40.312 1.00 33.49 45 LEU H CA 1
ATOM 2159 C C . LEU B 2 45 ? -78.671 -53.074 39.782 1.00 33.23 45 LEU H C 1
ATOM 2160 O O . LEU B 2 45 ? -77.867 -53.618 40.539 1.00 33.38 45 LEU H O 1
ATOM 2165 N N . GLU B 2 46 ? -78.433 -52.873 38.488 1.00 32.85 46 GLU H N 1
ATOM 2166 C CA . GLU B 2 46 ? -77.151 -53.203 37.866 1.00 32.65 46 GLU H CA 1
ATOM 2167 C C . GLU B 2 46 ? -76.642 -52.002 37.084 1.00 32.00 46 GLU H C 1
ATOM 2168 O O . GLU B 2 46 ? -77.389 -51.392 36.320 1.00 31.71 46 GLU H O 1
ATOM 2174 N N . TRP B 2 47 ? -75.368 -51.674 37.288 1.00 31.48 47 TRP H N 1
ATOM 2175 C CA . TRP B 2 47 ? -74.681 -50.649 36.504 1.00 31.08 47 TRP H CA 1
ATOM 2176 C C . TRP B 2 47 ? -74.292 -51.250 35.154 1.00 30.94 47 TRP H C 1
ATOM 2177 O O . TRP B 2 47 ? -73.775 -52.368 35.106 1.00 31.08 47 TRP H O 1
ATOM 2188 N N . VAL B 2 48 ? -74.530 -50.501 34.075 1.00 30.66 48 VAL H N 1
ATOM 2189 C CA . VAL B 2 48 ? -74.323 -50.996 32.697 1.00 30.54 48 VAL H CA 1
ATOM 2190 C C . VAL B 2 48 ? -73.281 -50.241 31.854 1.00 30.51 48 VAL H C 1
ATOM 2191 O O . VAL B 2 48 ? -72.673 -50.833 30.963 1.00 30.68 48 VAL H O 1
ATOM 2195 N N . ALA B 2 49 ? -73.089 -48.948 32.112 1.00 30.54 49 ALA H N 1
ATOM 2196 C CA . ALA B 2 49 ? -72.098 -48.151 31.379 1.00 30.49 49 ALA H CA 1
ATOM 2197 C C . ALA B 2 49 ? -71.830 -46.820 32.064 1.00 30.30 49 ALA H C 1
ATOM 2198 O O . ALA B 2 49 ? -72.679 -46.313 32.795 1.00 30.27 49 ALA H O 1
ATOM 2200 N N . SER B 2 50 ? -70.644 -46.265 31.823 1.00 30.36 50 SER H N 1
ATOM 2201 C CA . SER B 2 50 ? -70.339 -44.886 32.211 1.00 30.43 50 SER H CA 1
ATOM 2202 C C . SER B 2 50 ? -69.334 -44.226 31.274 1.00 30.38 50 SER H C 1
ATOM 2203 O O . SER B 2 50 ? -68.590 -44.900 30.564 1.00 30.39 50 SER H O 1
ATOM 2206 N N . ILE B 2 51 ? -69.330 -42.897 31.296 1.00 30.53 51 ILE H N 1
ATOM 2207 C CA . ILE B 2 51 ? -68.404 -42.086 30.504 1.00 30.53 51 ILE H CA 1
ATOM 2208 C C . ILE B 2 51 ? -67.896 -40.936 31.374 1.00 30.71 51 ILE H C 1
ATOM 2209 O O . ILE B 2 51 ? -68.685 -40.162 31.914 1.00 30.61 51 ILE H O 1
ATOM 2214 N N . SER B 2 52 ? -66.576 -40.851 31.532 1.00 31.17 52 SER H N 1
ATOM 2215 C CA . SER B 2 52 ? -65.954 -39.756 32.277 1.00 31.45 52 SER H CA 1
ATOM 2216 C C . SER B 2 52 ? -66.017 -38.473 31.457 1.00 31.57 52 SER H C 1
ATOM 2217 O O . SER B 2 52 ? -66.281 -38.509 30.257 1.00 31.45 52 SER H O 1
ATOM 2220 N N . SER B 2 53 ? -65.754 -37.348 32.113 1.00 32.04 53 SER H N 1
ATOM 2221 C CA . SER B 2 53 ? -65.706 -36.040 31.441 1.00 32.28 53 SER H CA 1
ATOM 2222 C C . SER B 2 53 ? -64.719 -36.005 30.265 1.00 32.24 53 SER H C 1
ATOM 2223 O O . SER B 2 53 ? -65.029 -35.441 29.212 1.00 31.96 53 SER H O 1
ATOM 2226 N N . GLY B 2 54 ? -63.548 -36.615 30.452 1.00 32.33 54 GLY H N 1
ATOM 2227 C CA . GLY B 2 54 ? -62.517 -36.680 29.413 1.00 32.47 54 GLY H CA 1
ATOM 2228 C C . GLY B 2 54 ? -62.880 -37.442 28.143 1.00 32.46 54 GLY H C 1
ATOM 2229 O O . GLY B 2 54 ? -62.317 -37.164 27.081 1.00 32.69 54 GLY H O 1
ATOM 2230 N N . GLY B 2 55 ? -63.809 -38.396 28.248 1.00 32.29 55 GLY H N 1
ATOM 2231 C CA . GLY B 2 55 ? -64.238 -39.224 27.110 1.00 32.08 55 GLY H CA 1
ATOM 2232 C C . GLY B 2 55 ? -64.007 -40.718 27.290 1.00 31.89 55 GLY H C 1
ATOM 2233 O O . GLY B 2 55 ? -64.506 -41.518 26.493 1.00 31.54 55 GLY H O 1
ATOM 2234 N N . SER B 2 56 ? -63.253 -41.095 28.327 1.00 31.76 56 SER H N 1
ATOM 2235 C CA . SER B 2 56 ? -62.962 -42.497 28.624 1.00 31.57 56 SER H CA 1
ATOM 2236 C C . SER B 2 56 ? -64.206 -43.229 29.106 1.00 31.51 56 SER H C 1
ATOM 2237 O O . SER B 2 56 ? -64.780 -42.874 30.139 1.00 31.50 56 SER H O 1
ATOM 2240 N N . THR B 2 57 ? -64.615 -44.245 28.347 1.00 31.40 57 THR H N 1
ATOM 2241 C CA . THR B 2 57 ? -65.747 -45.090 28.704 1.00 31.36 57 THR H CA 1
ATOM 2242 C C . THR B 2 57 ? -65.250 -46.378 29.346 1.00 31.46 57 THR H C 1
ATOM 2243 O O . THR B 2 57 ? -64.124 -46.809 29.095 1.00 31.65 57 THR H O 1
ATOM 2247 N N . TYR B 2 58 ? -66.092 -46.979 30.181 1.00 31.63 58 TYR H N 1
ATOM 2248 C CA . TYR B 2 58 ? -65.814 -48.296 30.758 1.00 31.78 58 TYR H CA 1
ATOM 2249 C C . TYR B 2 58 ? -67.110 -48.989 31.182 1.00 31.56 58 TYR H C 1
ATOM 2250 O O . TYR B 2 58 ? -68.072 -48.330 31.578 1.00 31.39 58 TYR H O 1
ATOM 2259 N N . TYR B 2 59 ? -67.117 -50.318 31.071 1.00 31.54 59 TYR H N 1
ATOM 2260 C CA . TYR B 2 59 ? -68.330 -51.140 31.172 1.00 31.55 59 TYR H CA 1
ATOM 2261 C C . TYR B 2 59 ? -68.080 -52.364 32.071 1.00 31.91 59 TYR H C 1
ATOM 2262 O O . TYR B 2 59 ? -66.924 -52.707 32.342 1.00 31.93 59 TYR H O 1
ATOM 2271 N N . PRO B 2 60 ? -69.158 -53.033 32.532 1.00 32.26 60 PRO H N 1
ATOM 2272 C CA . PRO B 2 60 ? -69.004 -54.321 33.206 1.00 32.52 60 PRO H CA 1
ATOM 2273 C C . PRO B 2 60 ? -68.854 -55.446 32.184 1.00 32.87 60 PRO H C 1
ATOM 2274 O O . PRO B 2 60 ? -69.321 -55.306 31.051 1.00 32.98 60 PRO H O 1
ATOM 2278 N N . ASP B 2 61 ? -68.227 -56.551 32.589 1.00 33.25 61 ASP H N 1
ATOM 2279 C CA . ASP B 2 61 ? -68.003 -57.701 31.693 1.00 33.50 61 ASP H CA 1
ATOM 2280 C C . ASP B 2 61 ? -69.304 -58.322 31.170 1.00 33.80 61 ASP H C 1
ATOM 2281 O O . ASP B 2 61 ? -69.332 -58.849 30.057 1.00 33.81 61 ASP H O 1
ATOM 2286 N N . SER B 2 62 ? -70.372 -58.249 31.967 1.00 34.22 62 SER H N 1
ATOM 2287 C CA . SER B 2 62 ? -71.687 -58.775 31.576 1.00 34.62 62 SER H CA 1
ATOM 2288 C C . SER B 2 62 ? -72.328 -58.055 30.380 1.00 34.82 62 SER H C 1
ATOM 2289 O O . SER B 2 62 ? -73.158 -58.636 29.683 1.00 35.12 62 SER H O 1
ATOM 2292 N N . VAL B 2 63 ? -71.949 -56.799 30.157 1.00 35.14 63 VAL H N 1
ATOM 2293 C CA . VAL B 2 63 ? -72.539 -55.958 29.111 1.00 35.39 63 VAL H CA 1
ATOM 2294 C C . VAL B 2 63 ? -71.501 -55.469 28.065 1.00 35.25 63 VAL H C 1
ATOM 2295 O O . VAL B 2 63 ? -71.866 -54.788 27.103 1.00 35.15 63 VAL H O 1
ATOM 2299 N N . LYS B 2 64 ? -70.228 -55.850 28.220 1.00 35.04 64 LYS H N 1
ATOM 2300 C CA . LYS B 2 64 ? -69.152 -55.358 27.348 1.00 34.91 64 LYS H CA 1
ATOM 2301 C C . LYS B 2 64 ? -69.196 -56.006 25.965 1.00 34.64 64 LYS H C 1
ATOM 2302 O O . LYS B 2 64 ? -69.484 -57.198 25.841 1.00 34.80 64 LYS H O 1
ATOM 2308 N N . GLY B 2 65 ? -68.905 -55.206 24.936 1.00 34.32 65 GLY H N 1
ATOM 2309 C CA . GLY B 2 65 ? -68.958 -55.646 23.536 1.00 33.92 65 GLY H CA 1
ATOM 2310 C C . GLY B 2 65 ? -70.242 -55.262 22.815 1.00 33.58 65 GLY H C 1
ATOM 2311 O O . GLY B 2 65 ? -70.211 -54.925 21.631 1.00 33.50 65 GLY H O 1
ATOM 2312 N N . ARG B 2 66 ? -71.366 -55.311 23.534 1.00 33.27 66 ARG H N 1
ATOM 2313 C CA . ARG B 2 66 ? -72.701 -55.076 22.973 1.00 32.98 66 ARG H CA 1
ATOM 2314 C C . ARG B 2 66 ? -73.189 -53.641 23.178 1.00 32.65 66 ARG H C 1
ATOM 2315 O O . ARG B 2 66 ? -73.738 -53.034 22.255 1.00 32.53 66 ARG H O 1
ATOM 2323 N N . PHE B 2 67 ? -73.010 -53.123 24.394 1.00 32.38 67 PHE H N 1
ATOM 2324 C CA . PHE B 2 67 ? -73.428 -51.758 24.750 1.00 32.20 67 PHE H CA 1
ATOM 2325 C C . PHE B 2 67 ? -72.267 -50.787 24.566 1.00 31.94 67 PHE H C 1
ATOM 2326 O O . PHE B 2 67 ? -71.122 -51.114 24.895 1.00 31.91 67 PHE H O 1
ATOM 2334 N N . THR B 2 68 ? -72.570 -49.594 24.056 1.00 31.61 68 THR H N 1
ATOM 2335 C CA . THR B 2 68 ? -71.587 -48.516 23.942 1.00 31.38 68 THR H CA 1
ATOM 2336 C C . THR B 2 68 ? -72.223 -47.179 24.337 1.00 30.82 68 THR H C 1
ATOM 2337 O O . THR B 2 68 ? -73.297 -46.822 23.846 1.00 30.60 68 THR H O 1
ATOM 2341 N N . ILE B 2 69 ? -71.541 -46.459 25.227 1.00 30.23 69 ILE H N 1
ATOM 2342 C CA . ILE B 2 69 ? -72.016 -45.183 25.775 1.00 29.70 69 ILE H CA 1
ATOM 2343 C C . ILE B 2 69 ? -71.272 -44.040 25.083 1.00 29.40 69 ILE H C 1
ATOM 2344 O O . ILE B 2 69 ? -70.047 -44.075 24.956 1.00 29.37 69 ILE H O 1
ATOM 2349 N N . SER B 2 70 ? -72.027 -43.044 24.623 1.00 29.09 70 SER H N 1
ATOM 2350 C CA . SER B 2 70 ? -71.475 -41.873 23.933 1.00 28.73 70 SER H CA 1
ATOM 2351 C C . SER B 2 70 ? -72.185 -40.607 24.416 1.00 28.44 70 SER H C 1
ATOM 2352 O O . SER B 2 70 ? -73.112 -40.680 25.224 1.00 28.34 70 SER H O 1
ATOM 2355 N N . ARG B 2 71 ? -71.739 -39.452 23.927 1.00 28.27 71 ARG H N 1
ATOM 2356 C CA . ARG B 2 71 ? -72.235 -38.163 24.407 1.00 28.05 71 ARG H CA 1
ATOM 2357 C C . ARG B 2 71 ? -72.039 -37.068 23.354 1.00 27.69 71 ARG H C 1
ATOM 2358 O O . ARG B 2 71 ? -70.939 -36.907 22.830 1.00 27.61 71 ARG H O 1
ATOM 2366 N N . ASP B 2 72 ? -73.108 -36.326 23.058 1.00 27.40 72 ASP H N 1
ATOM 2367 C CA . ASP B 2 72 ? -73.073 -35.192 22.130 1.00 27.25 72 ASP H CA 1
ATOM 2368 C C . ASP B 2 72 ? -72.970 -33.896 22.937 1.00 27.15 72 ASP H C 1
ATOM 2369 O O . ASP B 2 72 ? -73.934 -33.488 23.578 1.00 27.18 72 ASP H O 1
ATOM 2374 N N . ASN B 2 73 ? -71.800 -33.259 22.897 1.00 27.01 73 ASN H N 1
ATOM 2375 C CA . ASN B 2 73 ? -71.526 -32.058 23.697 1.00 26.92 73 ASN H CA 1
ATOM 2376 C C . ASN B 2 73 ? -72.353 -30.844 23.285 1.00 26.81 73 ASN H C 1
ATOM 2377 O O . ASN B 2 73 ? -72.844 -30.108 24.144 1.00 26.88 73 ASN H O 1
ATOM 2382 N N . ALA B 2 74 ? -72.498 -30.640 21.977 1.00 26.65 74 ALA H N 1
ATOM 2383 C CA . ALA B 2 74 ? -73.194 -29.468 21.441 1.00 26.63 74 ALA H CA 1
ATOM 2384 C C . ALA B 2 74 ? -74.683 -29.487 21.770 1.00 26.53 74 ALA H C 1
ATOM 2385 O O . ALA B 2 74 ? -75.231 -28.494 22.249 1.00 26.62 74 ALA H O 1
ATOM 2387 N N . ARG B 2 75 ? -75.322 -30.624 21.514 1.00 26.43 75 ARG H N 1
ATOM 2388 C CA . ARG B 2 75 ? -76.735 -30.812 21.834 1.00 26.44 75 ARG H CA 1
ATOM 2389 C C . ARG B 2 75 ? -76.960 -31.134 23.323 1.00 26.01 75 ARG H C 1
ATOM 2390 O O . ARG B 2 75 ? -78.073 -30.974 23.827 1.00 25.94 75 ARG H O 1
ATOM 2398 N N . ASN B 2 76 ? -75.904 -31.589 24.004 1.00 25.62 76 ASN H N 1
ATOM 2399 C CA . ASN B 2 76 ? -75.923 -31.950 25.432 1.00 25.37 76 ASN H CA 1
ATOM 2400 C C . ASN B 2 76 ? -76.886 -33.101 25.707 1.00 25.23 76 ASN H C 1
ATOM 2401 O O . ASN B 2 76 ? -77.846 -32.977 26.472 1.00 25.04 76 ASN H O 1
ATOM 2406 N N . ILE B 2 77 ? -76.601 -34.220 25.045 1.00 25.25 77 ILE H N 1
ATOM 2407 C CA . ILE B 2 77 ? -77.376 -35.449 25.162 1.00 25.32 77 ILE H CA 1
ATOM 2408 C C . ILE B 2 77 ? -76.412 -36.605 25.408 1.00 25.41 77 ILE H C 1
ATOM 2409 O O . ILE B 2 77 ? -75.350 -36.671 24.792 1.00 25.43 77 ILE H O 1
ATOM 2414 N N . LEU B 2 78 ? -76.786 -37.493 26.326 1.00 25.62 78 LEU H N 1
ATOM 2415 C CA . LEU B 2 78 ? -76.041 -38.717 26.599 1.00 25.75 78 LEU H CA 1
ATOM 2416 C C . LEU B 2 78 ? -76.817 -39.855 25.965 1.00 25.89 78 LEU H C 1
ATOM 2417 O O . LEU B 2 78 ? -78.043 -39.902 26.079 1.00 25.94 78 LEU H O 1
ATOM 2422 N N . TYR B 2 79 ? -76.103 -40.763 25.299 1.00 26.18 79 TYR H N 1
ATOM 2423 C CA . TYR B 2 79 ? -76.712 -41.897 24.599 1.00 26.23 79 TYR H CA 1
ATOM 2424 C C . TYR B 2 79 ? -76.262 -43.230 25.182 1.00 26.43 79 TYR H C 1
ATOM 2425 O O . TYR B 2 79 ? -75.234 -43.313 25.851 1.00 26.23 79 TYR H O 1
ATOM 2434 N N . LEU B 2 80 ? -77.053 -44.267 24.921 1.00 26.96 80 LEU H N 1
ATOM 2435 C CA . LEU B 2 80 ? -76.650 -45.652 25.166 1.00 27.43 80 LEU H CA 1
ATOM 2436 C C . LEU B 2 80 ? -77.102 -46.515 23.990 1.00 27.83 80 LEU H C 1
ATOM 2437 O O . LEU B 2 80 ? -78.274 -46.885 23.892 1.00 27.70 80 LEU H O 1
ATOM 2442 N N . GLN B 2 81 ? -76.163 -46.808 23.091 1.00 28.45 81 GLN H N 1
ATOM 2443 C CA . GLN B 2 81 ? -76.401 -47.721 21.976 1.00 29.04 81 GLN H CA 1
ATOM 2444 C C . GLN B 2 81 ? -76.330 -49.152 22.499 1.00 29.26 81 GLN H C 1
ATOM 2445 O O . GLN B 2 81 ? -75.373 -49.517 23.181 1.00 29.15 81 GLN H O 1
ATOM 2451 N N . MET B 2 82 ? -77.352 -49.944 22.182 1.00 29.67 82 MET H N 1
ATOM 2452 C CA . MET B 2 82 ? -77.408 -51.361 22.533 1.00 30.02 82 MET H CA 1
ATOM 2453 C C . MET B 2 82 ? -77.514 -52.163 21.243 1.00 30.67 82 MET H C 1
ATOM 2454 O O . MET B 2 82 ? -78.090 -51.689 20.260 1.00 30.98 82 MET H O 1
ATOM 2459 N N . SER B 2 83 ? -76.954 -53.369 21.247 1.00 31.25 83 SER H N 1
ATOM 2460 C CA . SER B 2 83 ? -77.036 -54.269 20.093 1.00 31.77 83 SER H CA 1
ATOM 2461 C C . SER B 2 83 ? -77.028 -55.723 20.544 1.00 32.28 83 SER H C 1
ATOM 2462 O O . SER B 2 83 ? -76.555 -56.032 21.640 1.00 32.40 83 SER H O 1
ATOM 2465 N N . SER B 2 84 ? -77.543 -56.605 19.686 1.00 32.69 84 SER H N 1
ATOM 2466 C CA . SER B 2 84 ? -77.719 -58.028 20.006 1.00 33.03 84 SER H CA 1
ATOM 2467 C C . SER B 2 84 ? -78.266 -58.214 21.433 1.00 33.38 84 SER H C 1
ATOM 2468 O O . SER B 2 84 ? -77.638 -58.846 22.288 1.00 33.48 84 SER H O 1
ATOM 2471 N N . LEU B 2 85 ? -79.437 -57.621 21.667 1.00 33.63 85 LEU H N 1
ATOM 2472 C CA . LEU B 2 85 ? -80.080 -57.627 22.982 1.00 33.85 85 LEU H CA 1
ATOM 2473 C C . LEU B 2 85 ? -80.551 -59.026 23.390 1.00 34.22 85 LEU H C 1
ATOM 2474 O O . LEU B 2 85 ? -81.332 -59.658 22.675 1.00 34.15 85 LEU H O 1
ATOM 2479 N N . ARG B 2 86 ? -80.072 -59.486 24.545 1.00 34.65 86 ARG H N 1
ATOM 2480 C CA . ARG B 2 86 ? -80.450 -60.786 25.105 1.00 34.87 86 ARG H CA 1
ATOM 2481 C C . ARG B 2 86 ? -81.693 -60.601 25.976 1.00 35.14 86 ARG H C 1
ATOM 2482 O O . ARG B 2 86 ? -82.104 -59.468 26.253 1.00 35.00 86 ARG H O 1
ATOM 2490 N N . SER B 2 87 ? -82.286 -61.717 26.400 1.00 35.43 87 SER H N 1
ATOM 2491 C CA . SER B 2 87 ? -83.516 -61.706 27.211 1.00 35.46 87 SER H CA 1
ATOM 2492 C C . SER B 2 87 ? -83.323 -61.091 28.606 1.00 35.62 87 SER H C 1
ATOM 2493 O O . SER B 2 87 ? -84.254 -60.501 29.163 1.00 35.54 87 SER H O 1
ATOM 2496 N N . GLU B 2 88 ? -82.109 -61.209 29.148 1.00 35.79 88 GLU H N 1
ATOM 2497 C CA . GLU B 2 88 ? -81.773 -60.657 30.469 1.00 35.85 88 GLU H CA 1
ATOM 2498 C C . GLU B 2 88 ? -81.738 -59.119 30.500 1.00 35.72 88 GLU H C 1
ATOM 2499 O O . GLU B 2 88 ? -81.816 -58.526 31.578 1.00 35.82 88 GLU H O 1
ATOM 2505 N N . ASP B 2 89 ? -81.625 -58.484 29.330 1.00 35.54 89 ASP H N 1
ATOM 2506 C CA . ASP B 2 89 ? -81.616 -57.015 29.222 1.00 35.38 89 ASP H CA 1
ATOM 2507 C C . ASP B 2 89 ? -82.970 -56.342 29.474 1.00 34.87 89 ASP H C 1
ATOM 2508 O O . ASP B 2 89 ? -83.021 -55.118 29.583 1.00 34.91 89 ASP H O 1
ATOM 2513 N N . THR B 2 90 ? -84.056 -57.115 29.533 1.00 34.42 90 THR H N 1
ATOM 2514 C CA . THR B 2 90 ? -85.372 -56.581 29.895 1.00 34.08 90 THR H CA 1
ATOM 2515 C C . THR B 2 90 ? -85.308 -55.915 31.272 1.00 33.61 90 THR H C 1
ATOM 2516 O O . THR B 2 90 ? -85.107 -56.595 32.278 1.00 33.54 90 THR H O 1
ATOM 2520 N N . ALA B 2 91 ? -85.461 -54.589 31.298 1.00 33.12 91 ALA H N 1
ATOM 2521 C CA . ALA B 2 91 ? -85.270 -53.793 32.517 1.00 32.65 91 ALA H CA 1
ATOM 2522 C C . ALA B 2 91 ? -85.667 -52.324 32.326 1.00 32.32 91 ALA H C 1
ATOM 2523 O O . ALA B 2 91 ? -85.859 -51.860 31.199 1.00 32.34 91 ALA H O 1
ATOM 2525 N N . MET B 2 92 ? -85.790 -51.610 33.444 1.00 32.02 92 MET H N 1
ATOM 2526 C CA . MET B 2 92 ? -85.956 -50.153 33.451 1.00 31.87 92 MET H CA 1
ATOM 2527 C C . MET B 2 92 ? -84.561 -49.536 33.415 1.00 31.27 92 MET H C 1
ATOM 2528 O O . MET B 2 92 ? -83.782 -49.734 34.347 1.00 31.18 92 MET H O 1
ATOM 2533 N N . TYR B 2 93 ? -84.256 -48.789 32.352 1.00 30.51 93 TYR H N 1
ATOM 2534 C CA . TYR B 2 93 ? -82.935 -48.170 32.180 1.00 30.01 93 TYR H CA 1
ATOM 2535 C C . TYR B 2 93 ? -82.927 -46.721 32.659 1.00 29.66 93 TYR H C 1
ATOM 2536 O O . TYR B 2 93 ? -83.717 -45.903 32.184 1.00 29.25 93 TYR H O 1
ATOM 2545 N N . TYR B 2 94 ? -82.032 -46.425 33.604 1.00 29.62 94 TYR H N 1
ATOM 2546 C CA . TYR B 2 94 ? -81.905 -45.097 34.210 1.00 29.70 94 TYR H CA 1
ATOM 2547 C C . TYR B 2 94 ? -80.629 -44.392 33.776 1.00 29.57 94 TYR H C 1
ATOM 2548 O O . TYR B 2 94 ? -79.592 -45.022 33.599 1.00 29.65 94 TYR H O 1
ATOM 2557 N N . CYS B 2 95 ? -80.728 -43.073 33.659 1.00 29.50 95 CYS H N 1
ATOM 2558 C CA . CYS B 2 95 ? -79.621 -42.186 33.324 1.00 29.46 95 CYS H CA 1
ATOM 2559 C C . CYS B 2 95 ? -79.299 -41.425 34.600 1.00 28.99 95 CYS H C 1
ATOM 2560 O O . CYS B 2 95 ? -80.214 -40.942 35.266 1.00 29.08 95 CYS H O 1
ATOM 2563 N N . ALA B 2 96 ? -78.016 -41.322 34.949 1.00 28.46 96 ALA H N 1
ATOM 2564 C CA . ALA B 2 96 ? -77.625 -40.783 36.257 1.00 28.07 96 ALA H CA 1
ATOM 2565 C C . ALA B 2 96 ? -76.234 -40.157 36.273 1.00 27.75 96 ALA H C 1
ATOM 2566 O O . ALA B 2 96 ? -75.331 -40.630 35.581 1.00 27.67 96 ALA H O 1
ATOM 2568 N N . ARG B 2 97 ? -76.070 -39.107 37.084 1.00 27.43 97 ARG H N 1
ATOM 2569 C CA . ARG B 2 97 ? -74.780 -38.424 37.224 1.00 27.28 97 ARG H CA 1
ATOM 2570 C C . ARG B 2 97 ? -73.820 -39.280 38.049 1.00 27.18 97 ARG H C 1
ATOM 2571 O O . ARG B 2 97 ? -73.889 -39.328 39.277 1.00 26.63 97 ARG H O 1
ATOM 2579 N N . GLY B 2 98 ? -72.900 -39.914 37.329 1.00 27.60 98 GLY H N 1
ATOM 2580 C CA . GLY B 2 98 ? -72.171 -41.096 37.773 1.00 27.62 98 GLY H CA 1
ATOM 2581 C C . GLY B 2 98 ? -71.105 -40.842 38.810 1.00 27.61 98 GLY H C 1
ATOM 2582 O O . GLY B 2 98 ? -70.927 -39.699 39.250 1.00 27.89 98 GLY H O 1
ATOM 2583 N N . PRO B 2 99 ? -70.374 -41.908 39.192 1.00 27.21 99 PRO H N 1
ATOM 2584 C CA . PRO B 2 99 ? -69.456 -41.848 40.318 1.00 26.99 99 PRO H CA 1
ATOM 2585 C C . PRO B 2 99 ? -68.145 -41.176 39.944 1.00 26.81 99 PRO H C 1
ATOM 2586 O O . PRO B 2 99 ? -67.664 -41.340 38.818 1.00 26.76 99 PRO H O 1
ATOM 2590 N N . MET B 2 100 ? -67.600 -40.405 40.882 1.00 26.62 100 MET H N 1
ATOM 2591 C CA . MET B 2 100 ? -66.314 -39.732 40.718 1.00 26.54 100 MET H CA 1
ATOM 2592 C C . MET B 2 100 ? -65.525 -39.799 42.029 1.00 26.20 100 MET H C 1
ATOM 2593 O O . MET B 2 100 ? -66.084 -40.084 43.088 1.00 26.25 100 MET H O 1
ATOM 2598 N N . ALA B 2 101 ? -64.222 -39.556 41.940 1.00 25.73 101 ALA H N 1
ATOM 2599 C CA . ALA B 2 101 ? -63.325 -39.590 43.101 1.00 25.48 101 ALA H CA 1
ATOM 2600 C C . ALA B 2 101 ? -63.568 -38.488 44.149 1.00 25.18 101 ALA H C 1
ATOM 2601 O O . ALA B 2 101 ? -63.313 -38.710 45.337 1.00 25.14 101 ALA H O 1
ATOM 2603 N N . LEU B 2 102 ? -64.033 -37.311 43.712 1.00 24.71 102 LEU H N 1
ATOM 2604 C CA . LEU B 2 102 ? -64.313 -36.189 44.628 1.00 24.37 102 LEU H CA 1
ATOM 2605 C C . LEU B 2 102 ? -65.486 -36.497 45.555 1.00 24.00 102 LEU H C 1
ATOM 2606 O O . LEU B 2 102 ? -66.503 -37.022 45.110 1.00 23.99 102 LEU H O 1
ATOM 2611 N N . LEU B 2 103 ? -65.332 -36.128 46.828 1.00 23.60 103 LEU H N 1
ATOM 2612 C CA . LEU B 2 103 ? -66.309 -36.390 47.902 1.00 23.26 103 LEU H CA 1
ATOM 2613 C C . LEU B 2 103 ? -67.771 -36.259 47.483 1.00 23.01 103 LEU H C 1
ATOM 2614 O O . LEU B 2 103 ? -68.563 -37.181 47.681 1.00 22.96 103 LEU H O 1
ATOM 2619 N N . TYR B 2 104 ? -68.100 -35.130 46.863 1.00 22.76 104 TYR H N 1
ATOM 2620 C CA . TYR B 2 104 ? -69.497 -34.727 46.640 1.00 22.63 104 TYR H CA 1
ATOM 2621 C C . TYR B 2 104 ? -70.187 -35.527 45.532 1.00 22.88 104 TYR H C 1
ATOM 2622 O O . TYR B 2 104 ? -71.418 -35.579 45.489 1.00 22.97 104 TYR H O 1
ATOM 2631 N N . TYR B 2 105 ? -69.393 -36.147 44.655 1.00 23.10 105 TYR H N 1
ATOM 2632 C CA . TYR B 2 105 ? -69.894 -36.845 43.474 1.00 23.25 105 TYR H CA 1
ATOM 2633 C C . TYR B 2 105 ? -69.581 -38.351 43.508 1.00 23.73 105 TYR H C 1
ATOM 2634 O O . TYR B 2 105 ? -69.479 -38.986 42.456 1.00 24.01 105 TYR H O 1
ATOM 2643 N N . ARG B 2 106 ? -69.453 -38.926 44.707 1.00 24.18 106 ARG H N 1
ATOM 2644 C CA . ARG B 2 106 ? -69.075 -40.345 44.859 1.00 24.44 106 ARG H CA 1
ATOM 2645 C C . ARG B 2 106 ? -70.207 -41.344 44.609 1.00 24.72 106 ARG H C 1
ATOM 2646 O O . ARG B 2 106 ? -69.939 -42.526 44.412 1.00 24.78 106 ARG H O 1
ATOM 2654 N N . GLY B 2 107 ? -71.456 -40.884 44.636 1.00 25.12 107 GLY H N 1
ATOM 2655 C CA . GLY B 2 107 ? -72.606 -41.730 44.307 1.00 25.57 107 GLY H CA 1
ATOM 2656 C C . GLY B 2 107 ? -73.293 -41.294 43.028 1.00 26.08 107 GLY H C 1
ATOM 2657 O O . GLY B 2 107 ? -72.813 -40.399 42.320 1.00 26.48 107 GLY H O 1
ATOM 2658 N N . PHE B 2 108 ? -74.414 -41.947 42.734 1.00 26.25 108 PHE H N 1
ATOM 2659 C CA . PHE B 2 108 ? -75.316 -41.526 41.670 1.00 26.52 108 PHE H CA 1
ATOM 2660 C C . PHE B 2 108 ? -76.302 -40.532 42.290 1.00 26.83 108 PHE H C 1
ATOM 2661 O O . PHE B 2 108 ? -77.334 -40.926 42.829 1.00 26.77 108 PHE H O 1
ATOM 2669 N N . ASP B 2 109 ? -75.972 -39.243 42.227 1.00 27.34 109 ASP H N 1
ATOM 2670 C CA . ASP B 2 109 ? -76.730 -38.208 42.965 1.00 27.70 109 ASP H CA 1
ATOM 2671 C C . ASP B 2 109 ? -77.962 -37.645 42.235 1.00 27.83 109 ASP H C 1
ATOM 2672 O O . ASP B 2 109 ? -78.917 -37.223 42.890 1.00 27.89 109 ASP H O 1
ATOM 2677 N N . TYR B 2 110 ? -77.932 -37.624 40.902 1.00 27.98 110 TYR H N 1
ATOM 2678 C CA . TYR B 2 110 ? -79.109 -37.291 40.083 1.00 28.12 110 TYR H CA 1
ATOM 2679 C C . TYR B 2 110 ? -79.541 -38.534 39.321 1.00 28.37 110 TYR H C 1
ATOM 2680 O O . TYR B 2 110 ? -78.695 -39.305 38.876 1.00 28.40 110 TYR H O 1
ATOM 2689 N N . TRP B 2 111 ? -80.853 -38.725 39.187 1.00 28.76 111 TRP H N 1
ATOM 2690 C CA . TRP B 2 111 ? -81.431 -39.855 38.447 1.00 29.14 111 TRP H CA 1
ATOM 2691 C C . TRP B 2 111 ? -82.587 -39.366 37.581 1.00 29.60 111 TRP H C 1
ATOM 2692 O O . TRP B 2 111 ? -83.426 -38.592 38.042 1.00 30.00 111 TRP H O 1
ATOM 2703 N N . GLY B 2 112 ? -82.646 -39.833 36.337 1.00 30.06 112 GLY H N 1
ATOM 2704 C CA . GLY B 2 112 ? -83.785 -39.552 35.470 1.00 30.63 112 GLY H CA 1
ATOM 2705 C C . GLY B 2 112 ? -84.982 -40.408 35.841 1.00 31.13 112 GLY H C 1
ATOM 2706 O O . GLY B 2 112 ? -84.889 -41.266 36.720 1.00 31.42 112 GLY H O 1
ATOM 2707 N N . GLN B 2 113 ? -86.111 -40.175 35.175 1.00 31.81 113 GLN H N 1
ATOM 2708 C CA . GLN B 2 113 ? -87.365 -40.854 35.523 1.00 32.33 113 GLN H CA 1
ATOM 2709 C C . GLN B 2 113 ? -87.396 -42.308 35.055 1.00 32.20 113 GLN H C 1
ATOM 2710 O O . GLN B 2 113 ? -88.049 -43.145 35.677 1.00 32.22 113 GLN H O 1
ATOM 2716 N N . GLY B 2 114 ? -86.727 -42.586 33.938 1.00 32.21 114 GLY H N 1
ATOM 2717 C CA . GLY B 2 114 ? -86.409 -43.950 33.515 1.00 32.15 114 GLY H CA 1
ATOM 2718 C C . GLY B 2 114 ? -87.244 -44.376 32.326 1.00 32.07 114 GLY H C 1
ATOM 2719 O O . GLY B 2 114 ? -88.461 -44.204 32.329 1.00 32.24 114 GLY H O 1
ATOM 2720 N N . THR B 2 115 ? -86.584 -44.931 31.313 1.00 32.04 115 THR H N 1
ATOM 2721 C CA . THR B 2 115 ? -87.252 -45.425 30.109 1.00 32.32 115 THR H CA 1
ATOM 2722 C C . THR B 2 115 ? -87.100 -46.946 30.089 1.00 32.68 115 THR H C 1
ATOM 2723 O O . THR B 2 115 ? -85.999 -47.462 30.301 1.00 33.00 115 THR H O 1
ATOM 2727 N N . THR B 2 116 ? -88.206 -47.659 29.869 1.00 33.04 116 THR H N 1
ATOM 2728 C CA . THR B 2 116 ? -88.225 -49.122 30.014 1.00 33.49 116 THR H CA 1
ATOM 2729 C C . THR B 2 116 ? -87.986 -49.854 28.687 1.00 33.66 116 THR H C 1
ATOM 2730 O O . THR B 2 116 ? -88.421 -49.402 27.625 1.00 33.51 116 THR H O 1
ATOM 2734 N N . LEU B 2 117 ? -87.292 -50.988 28.779 1.00 34.00 117 LEU H N 1
ATOM 2735 C CA . LEU B 2 117 ? -86.941 -51.818 27.629 1.00 34.34 117 LEU H CA 1
ATOM 2736 C C . LEU B 2 117 ? -87.451 -53.236 27.860 1.00 34.64 117 LEU H C 1
ATOM 2737 O O . LEU B 2 117 ? -87.174 -53.826 28.905 1.00 34.71 117 LEU H O 1
ATOM 2742 N N . THR B 2 118 ? -88.189 -53.771 26.886 1.00 35.01 118 THR H N 1
ATOM 2743 C CA . THR B 2 118 ? -88.639 -55.166 26.900 1.00 35.36 118 THR H CA 1
ATOM 2744 C C . THR B 2 118 ? -87.978 -55.910 25.742 1.00 35.52 118 THR H C 1
ATOM 2745 O O . THR B 2 118 ? -87.995 -55.426 24.606 1.00 35.42 118 THR H O 1
ATOM 2749 N N . VAL B 2 119 ? -87.396 -57.074 26.038 1.00 35.87 119 VAL H N 1
ATOM 2750 C CA . VAL B 2 119 ? -86.756 -57.928 25.032 1.00 36.26 119 VAL H CA 1
ATOM 2751 C C . VAL B 2 119 ? -87.518 -59.255 24.920 1.00 36.77 119 VAL H C 1
ATOM 2752 O O . VAL B 2 119 ? -87.248 -60.199 25.670 1.00 37.00 119 VAL H O 1
ATOM 2756 N N . SER B 2 120 ? -88.477 -59.313 23.992 1.00 37.14 120 SER H N 1
ATOM 2757 C CA . SER B 2 120 ? -89.272 -60.527 23.754 1.00 37.45 120 SER H CA 1
ATOM 2758 C C . SER B 2 120 ? -89.788 -60.618 22.319 1.00 37.72 120 SER H C 1
ATOM 2759 O O . SER B 2 120 ? -89.822 -59.624 21.589 1.00 37.90 120 SER H O 1
ATOM 2762 N N . SER B 2 121 ? -90.204 -61.824 21.941 1.00 37.80 121 SER H N 1
ATOM 2763 C CA . SER B 2 121 ? -90.688 -62.109 20.590 1.00 37.84 121 SER H CA 1
ATOM 2764 C C . SER B 2 121 ? -92.169 -61.775 20.373 1.00 38.02 121 SER H C 1
ATOM 2765 O O . SER B 2 121 ? -92.633 -61.784 19.231 1.00 38.03 121 SER H O 1
ATOM 2768 N N . ALA B 2 122 ? -92.904 -61.487 21.451 1.00 38.26 122 ALA H N 1
ATOM 2769 C CA . ALA B 2 122 ? -94.348 -61.233 21.369 1.00 38.54 122 ALA H CA 1
ATOM 2770 C C . ALA B 2 122 ? -94.667 -59.944 20.615 1.00 38.76 122 ALA H C 1
ATOM 2771 O O . ALA B 2 122 ? -93.897 -58.985 20.664 1.00 38.84 122 ALA H O 1
ATOM 2773 N N . LYS B 2 123 ? -95.803 -59.940 19.919 1.00 39.05 123 LYS H N 1
ATOM 2774 C CA . LYS B 2 123 ? -96.248 -58.782 19.139 1.00 39.21 123 LYS H CA 1
ATOM 2775 C C . LYS B 2 123 ? -96.924 -57.749 20.038 1.00 39.32 123 LYS H C 1
ATOM 2776 O O . LYS B 2 123 ? -97.466 -58.093 21.092 1.00 39.05 123 LYS H O 1
ATOM 2778 N N . THR B 2 124 ? -96.889 -56.486 19.610 1.00 39.71 124 THR H N 1
ATOM 2779 C CA . THR B 2 124 ? -97.537 -55.394 20.340 1.00 39.91 124 THR H CA 1
ATOM 2780 C C . THR B 2 124 ? -99.057 -55.477 20.195 1.00 40.36 124 THR H C 1
ATOM 2781 O O . THR B 2 124 ? -99.567 -55.757 19.108 1.00 40.48 124 THR H O 1
ATOM 2785 N N . THR B 2 125 ? -99.764 -55.231 21.297 1.00 40.85 125 THR H N 1
ATOM 2786 C CA . THR B 2 125 ? -101.226 -55.293 21.337 1.00 41.11 125 THR H CA 1
ATOM 2787 C C . THR B 2 125 ? -101.767 -54.074 22.086 1.00 41.53 125 THR H C 1
ATOM 2788 O O . THR B 2 125 ? -101.227 -53.690 23.127 1.00 41.73 125 THR H O 1
ATOM 2792 N N . ALA B 2 126 ? -102.827 -53.470 21.551 1.00 41.91 126 ALA H N 1
ATOM 2793 C CA . ALA B 2 126 ? -103.466 -52.318 22.186 1.00 42.33 126 ALA H CA 1
ATOM 2794 C C . ALA B 2 126 ? -104.339 -52.782 23.357 1.00 42.69 126 ALA H C 1
ATOM 2795 O O . ALA B 2 126 ?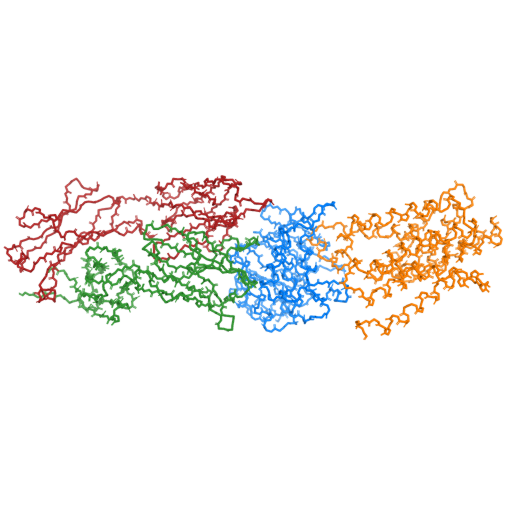 -104.938 -53.857 23.285 1.00 42.86 126 ALA H O 1
ATOM 2797 N N . PRO B 2 127 ? -104.413 -51.981 24.441 1.00 43.19 127 PRO H N 1
ATOM 2798 C CA . PRO B 2 127 ? -105.277 -52.336 25.573 1.00 43.38 127 PRO H CA 1
ATOM 2799 C C . PRO B 2 127 ? -106.764 -52.132 25.287 1.00 43.60 127 PRO H C 1
ATOM 2800 O O . PRO B 2 127 ? -107.128 -51.406 24.357 1.00 43.70 127 PRO H O 1
ATOM 2804 N N . SER B 2 128 ? -107.600 -52.785 26.090 1.00 43.70 128 SER H N 1
ATOM 2805 C CA . SER B 2 128 ? -109.043 -52.565 26.092 1.00 43.85 128 SER H CA 1
ATOM 2806 C C . SER B 2 128 ? -109.405 -51.967 27.445 1.00 43.92 128 SER H C 1
ATOM 2807 O O . SER B 2 128 ? -109.064 -52.542 28.480 1.00 44.10 128 SER H O 1
ATOM 2810 N N . VAL B 2 129 ? -110.100 -50.829 27.434 1.00 44.07 129 VAL H N 1
ATOM 2811 C CA . VAL B 2 129 ? -110.369 -50.053 28.659 1.00 44.33 129 VAL H CA 1
ATOM 2812 C C . VAL B 2 129 ? -111.847 -50.088 29.058 1.00 44.54 129 VAL H C 1
ATOM 2813 O O . VAL B 2 129 ? -112.702 -49.532 28.368 1.00 44.71 129 VAL H O 1
ATOM 2817 N N . TYR B 2 130 ? -112.131 -50.743 30.184 1.00 44.63 130 TYR H N 1
ATOM 2818 C CA . TYR B 2 130 ? -113.498 -50.998 30.636 1.00 44.58 130 TYR H CA 1
ATOM 2819 C C . TYR B 2 130 ? -113.811 -50.180 31.892 1.00 44.65 130 TYR H C 1
ATOM 2820 O O . TYR B 2 130 ? -113.046 -50.234 32.855 1.00 44.45 130 TYR H O 1
ATOM 2829 N N . PRO B 2 131 ? -114.931 -49.422 31.892 1.00 45.01 131 PRO H N 1
ATOM 2830 C CA . PRO B 2 131 ? -115.298 -48.648 33.077 1.00 45.05 131 PRO H CA 1
ATOM 2831 C C . PRO B 2 131 ? -116.034 -49.511 34.102 1.00 44.97 131 PRO H C 1
ATOM 2832 O O . PRO B 2 131 ? -117.086 -50.075 33.791 1.00 45.05 131 PRO H O 1
ATOM 2836 N N . LEU B 2 132 ? -115.477 -49.609 35.308 1.00 44.71 132 LEU H N 1
ATOM 2837 C CA . LEU B 2 132 ? -116.045 -50.431 36.377 1.00 44.44 132 LEU H CA 1
ATOM 2838 C C . LEU B 2 132 ? -116.854 -49.566 37.349 1.00 44.33 132 LEU H C 1
ATOM 2839 O O . LEU B 2 132 ? -116.286 -48.873 38.198 1.00 44.23 132 LEU H O 1
ATOM 2844 N N . ALA B 2 133 ? -118.179 -49.600 37.196 1.00 44.25 133 ALA H N 1
ATOM 2845 C CA . ALA B 2 133 ? -119.111 -48.925 38.106 1.00 44.29 133 ALA H CA 1
ATOM 2846 C C . ALA B 2 133 ? -119.714 -49.932 39.102 1.00 44.30 133 ALA H C 1
ATOM 2847 O O . ALA B 2 133 ? -119.622 -51.143 38.877 1.00 44.06 133 ALA H O 1
ATOM 2849 N N . PRO B 2 134 ? -120.345 -49.441 40.197 1.00 44.40 134 PRO H N 1
ATOM 2850 C CA . PRO B 2 134 ? -120.992 -50.349 41.167 1.00 44.48 134 PRO H CA 1
ATOM 2851 C C . PRO B 2 134 ? -122.230 -51.092 40.628 1.00 44.65 134 PRO H C 1
ATOM 2852 O O . PRO B 2 134 ? -122.549 -50.992 39.439 1.00 44.88 134 PRO H O 1
ATOM 2856 N N . VAL B 2 135 ? -122.920 -51.819 41.509 1.00 44.61 135 VAL H N 1
ATOM 2857 C CA . VAL B 2 135 ? -124.064 -52.654 41.117 1.00 44.69 135 VAL H CA 1
ATOM 2858 C C . VAL B 2 135 ? -125.283 -51.785 40.777 1.00 44.65 135 VAL H C 1
ATOM 2859 O O . VAL B 2 135 ? -126.012 -51.328 41.660 1.00 44.60 135 VAL H O 1
ATOM 2863 N N . SER B 2 142 ? -122.100 -43.496 52.216 1.00 49.59 142 SER H N 1
ATOM 2864 C CA . SER B 2 142 ? -121.288 -42.294 52.388 1.00 49.75 142 SER H CA 1
ATOM 2865 C C . SER B 2 142 ? -120.157 -42.249 51.365 1.00 49.54 142 SER H C 1
ATOM 2866 O O . SER B 2 142 ? -120.016 -41.269 50.630 1.00 49.85 142 SER H O 1
ATOM 2869 N N . SER B 2 143 ? -119.358 -43.315 51.333 1.00 49.12 143 SER H N 1
ATOM 2870 C CA . SER B 2 143 ? -118.266 -43.462 50.368 1.00 48.73 143 SER H CA 1
ATOM 2871 C C . SER B 2 143 ? -118.729 -44.278 49.161 1.00 48.24 143 SER H C 1
ATOM 2872 O O . SER B 2 143 ? -119.672 -45.066 49.263 1.00 48.30 143 SER H O 1
ATOM 2875 N N . VAL B 2 144 ? -118.063 -44.075 48.024 1.00 47.79 144 VAL H N 1
ATOM 2876 C CA . VAL B 2 144 ? -118.341 -44.829 46.793 1.00 47.55 144 VAL H CA 1
ATOM 2877 C C . VAL B 2 144 ? -117.040 -45.073 46.017 1.00 47.22 144 VAL H C 1
ATOM 2878 O O . VAL B 2 144 ? -116.263 -44.141 45.793 1.00 47.31 144 VAL H O 1
ATOM 2882 N N . THR B 2 145 ? -116.812 -46.330 45.626 1.00 46.80 145 THR H N 1
ATOM 2883 C CA . THR B 2 145 ? -115.593 -46.739 44.922 1.00 46.44 145 THR H CA 1
ATOM 2884 C C . THR B 2 145 ? -115.900 -47.082 43.463 1.00 46.16 145 THR H C 1
ATOM 2885 O O . THR B 2 145 ? -116.849 -47.815 43.181 1.00 45.98 145 THR H O 1
ATOM 2889 N N . LEU B 2 146 ? -115.094 -46.532 42.555 1.00 46.19 146 LEU H N 1
ATOM 2890 C CA . LEU B 2 146 ? -115.168 -46.816 41.119 1.00 46.18 146 LEU H CA 1
ATOM 2891 C C . LEU B 2 146 ? -113.854 -47.453 40.683 1.00 46.07 146 LEU H C 1
ATOM 2892 O O . LEU B 2 146 ? -112.919 -47.557 41.481 1.00 45.97 146 LEU H O 1
ATOM 2897 N N . GLY B 2 147 ? -113.784 -47.874 39.422 1.00 45.94 147 GLY H N 1
ATOM 2898 C CA . GLY B 2 147 ? -112.589 -48.539 38.903 1.00 45.82 147 GLY H CA 1
ATOM 2899 C C . GLY B 2 147 ? -112.422 -48.494 37.398 1.00 45.62 147 GLY H C 1
ATOM 2900 O O . GLY B 2 147 ? -113.237 -47.904 36.688 1.00 45.69 147 GLY H O 1
ATOM 2901 N N . CYS B 2 148 ? -111.354 -49.131 36.921 1.00 45.42 148 CYS H N 1
ATOM 2902 C CA . CYS B 2 148 ? -110.991 -49.116 35.506 1.00 45.40 148 CYS H CA 1
ATOM 2903 C C . CYS B 2 148 ? -110.068 -50.292 35.179 1.00 44.35 148 CYS H C 1
ATOM 2904 O O . CYS B 2 148 ? -108.997 -50.417 35.772 1.00 43.83 148 CYS H O 1
ATOM 2909 N N . LEU B 2 149 ? -110.491 -51.147 34.244 1.00 43.38 149 LEU H N 1
ATOM 2910 C CA . LEU B 2 149 ? -109.746 -52.354 33.868 1.00 42.81 149 LEU H CA 1
ATOM 2911 C C . LEU B 2 149 ? -109.061 -52.174 32.515 1.00 42.47 149 LEU H C 1
ATOM 2912 O O . LEU B 2 149 ? -109.733 -51.939 31.510 1.00 42.48 149 LEU H O 1
ATOM 2917 N N . VAL B 2 150 ? -107.732 -52.299 32.503 1.00 41.92 150 VAL H N 1
ATOM 2918 C CA . VAL B 2 150 ? -106.926 -52.248 31.279 1.00 41.48 150 VAL H CA 1
ATOM 2919 C C . VAL B 2 150 ? -106.400 -53.658 30.998 1.00 40.99 150 VAL H C 1
ATOM 2920 O O . VAL B 2 150 ? -105.552 -54.159 31.738 1.00 40.81 150 VAL H O 1
ATOM 2924 N N . LYS B 2 151 ? -106.898 -54.287 29.931 1.00 40.67 151 LYS H N 1
ATOM 2925 C CA . LYS B 2 151 ? -106.617 -55.702 29.652 1.00 40.45 151 LYS H CA 1
ATOM 2926 C C . LYS B 2 151 ? -106.082 -55.940 28.241 1.00 40.23 151 LYS H C 1
ATOM 2927 O O . LYS B 2 151 ? -106.384 -55.186 27.314 1.00 39.93 151 LYS H O 1
ATOM 2933 N N . GLY B 2 152 ? -105.282 -56.996 28.104 1.00 40.40 152 GLY H N 1
ATOM 2934 C CA . GLY B 2 152 ? -104.836 -57.500 26.808 1.00 40.57 152 GLY H CA 1
ATOM 2935 C C . GLY B 2 152 ? -103.910 -56.576 26.049 1.00 40.91 152 GLY H C 1
ATOM 2936 O O . GLY B 2 152 ? -104.137 -56.311 24.867 1.00 41.17 152 GLY H O 1
ATOM 2937 N N . TYR B 2 153 ? -102.865 -56.094 26.725 1.00 41.25 153 TYR H N 1
ATOM 2938 C CA . TYR B 2 153 ? -101.870 -55.204 26.111 1.00 41.26 153 TYR H CA 1
ATOM 2939 C C . TYR B 2 153 ? -100.441 -55.710 26.304 1.00 41.07 153 TYR H C 1
ATOM 2940 O O . TYR B 2 153 ? -100.139 -56.405 27.277 1.00 40.78 153 TYR H O 1
ATOM 2949 N N . PHE B 2 154 ? -99.572 -55.344 25.365 1.00 41.08 154 PHE H N 1
ATOM 2950 C CA . PHE B 2 154 ? -98.152 -55.684 25.425 1.00 41.13 154 PHE H CA 1
ATOM 2951 C C . PHE B 2 154 ? -97.357 -54.713 24.540 1.00 41.22 154 PHE H C 1
ATOM 2952 O O . PHE B 2 154 ? -97.845 -54.351 23.470 1.00 41.10 154 PHE H O 1
ATOM 2960 N N . PRO B 2 155 ? -96.167 -54.261 24.957 1.00 41.50 155 PRO H N 1
ATOM 2961 C CA . PRO B 2 155 ? -95.577 -54.497 26.270 1.00 41.66 155 PRO H CA 1
ATOM 2962 C C . PRO B 2 155 ? -95.941 -53.362 27.222 1.00 42.03 155 PRO H C 1
ATOM 2963 O O . PRO B 2 155 ? -96.786 -52.523 26.894 1.00 41.75 155 PRO H O 1
ATOM 2967 N N . GLU B 2 156 ? -95.303 -53.347 28.390 1.00 42.60 156 GLU H N 1
ATOM 2968 C CA . GLU B 2 156 ? -95.319 -52.174 29.266 1.00 43.03 156 GLU H CA 1
ATOM 2969 C C . GLU B 2 156 ? -94.406 -51.079 28.683 1.00 43.03 156 GLU H C 1
ATOM 2970 O O . GLU B 2 156 ? -93.515 -51.397 27.890 1.00 42.96 156 GLU H O 1
ATOM 2976 N N . PRO B 2 157 ? -94.595 -49.807 29.060 1.00 43.26 157 PRO H N 1
ATOM 2977 C CA . PRO B 2 157 ? -95.515 -49.359 30.104 1.00 43.07 157 PRO H CA 1
ATOM 2978 C C . PRO B 2 157 ? -96.869 -48.882 29.581 1.00 42.90 157 PRO H C 1
ATOM 2979 O O . PRO B 2 157 ? -97.053 -48.708 28.377 1.00 42.95 157 PRO H O 1
ATOM 2983 N N . VAL B 2 158 ? -97.800 -48.679 30.510 1.00 42.97 158 VAL H N 1
ATOM 2984 C CA . VAL B 2 158 ? -99.074 -48.007 30.241 1.00 43.15 158 VAL H CA 1
ATOM 2985 C C . VAL B 2 158 ? -99.338 -47.029 31.395 1.00 43.06 158 VAL H C 1
ATOM 2986 O O . VAL B 2 158 ? -99.223 -47.404 32.565 1.00 43.27 158 VAL H O 1
ATOM 2990 N N . THR B 2 159 ? -99.649 -45.775 31.067 1.00 42.90 159 THR H N 1
ATOM 2991 C CA . THR B 2 159 ? -99.998 -44.776 32.076 1.00 43.03 159 THR H CA 1
ATOM 2992 C C . THR B 2 159 ? -101.508 -44.773 32.269 1.00 43.27 159 THR H C 1
ATOM 2993 O O . THR B 2 159 ? -102.258 -44.836 31.294 1.00 43.13 159 THR H O 1
ATOM 2997 N N . LEU B 2 160 ? -101.937 -44.709 33.527 1.00 43.75 160 LEU H N 1
ATOM 2998 C CA . LEU B 2 160 ? -103.347 -44.572 33.882 1.00 44.24 160 LEU H CA 1
ATOM 2999 C C . LEU B 2 160 ? -103.478 -43.396 34.846 1.00 44.81 160 LEU H C 1
ATOM 3000 O O . LEU B 2 160 ? -102.754 -43.328 35.841 1.00 45.05 160 LEU H O 1
ATOM 3005 N N . THR B 2 161 ? -104.394 -42.478 34.541 1.00 45.41 161 THR H N 1
ATOM 3006 C CA . THR B 2 161 ? -104.655 -41.310 35.390 1.00 46.00 161 THR H CA 1
ATOM 3007 C C . THR B 2 161 ? -106.152 -40.987 35.424 1.00 46.09 161 THR H C 1
ATOM 3008 O O . THR B 2 161 ? -106.912 -41.451 34.570 1.00 46.05 161 THR H O 1
ATOM 3012 N N . TRP B 2 162 ? -106.560 -40.204 36.423 1.00 46.31 162 TRP H N 1
ATOM 3013 C CA . TRP B 2 162 ? -107.975 -39.911 36.680 1.00 46.74 162 TRP H CA 1
ATOM 3014 C C . TRP B 2 162 ? -108.279 -38.425 36.519 1.00 47.27 162 TRP H C 1
ATOM 3015 O O . TRP B 2 162 ? -107.755 -37.600 37.269 1.00 47.47 162 TRP H O 1
ATOM 3026 N N . ASN B 2 163 ? -109.139 -38.109 35.545 1.00 47.84 163 ASN H N 1
ATOM 3027 C CA . ASN B 2 163 ? -109.446 -36.729 35.133 1.00 48.29 163 ASN H CA 1
ATOM 3028 C C . ASN B 2 163 ? -108.172 -35.934 34.786 1.00 48.65 163 ASN H C 1
ATOM 3029 O O . ASN B 2 163 ? -108.027 -34.765 35.159 1.00 48.37 163 ASN H O 1
ATOM 3034 N N . SER B 2 164 ? -107.263 -36.599 34.069 1.00 49.03 164 SER H N 1
ATOM 3035 C CA . SER B 2 164 ? -105.985 -36.034 33.627 1.00 49.28 164 SER H CA 1
ATOM 3036 C C . SER B 2 164 ? -105.114 -35.546 34.791 1.00 49.54 164 SER H C 1
ATOM 3037 O O . SER B 2 164 ? -104.585 -34.433 34.763 1.00 50.07 164 SER H O 1
ATOM 3040 N N . GLY B 2 165 ? -104.972 -36.394 35.808 1.00 49.75 165 GLY H N 1
ATOM 3041 C CA . GLY B 2 165 ? -104.153 -36.089 36.985 1.00 50.10 165 GLY H CA 1
ATOM 3042 C C . GLY B 2 165 ? -104.783 -35.180 38.028 1.00 50.47 165 GLY H C 1
ATOM 3043 O O . GLY B 2 165 ? -104.087 -34.715 38.933 1.00 50.63 165 GLY H O 1
ATOM 3044 N N . SER B 2 166 ? -106.091 -34.935 37.922 1.00 50.75 166 SER H N 1
ATOM 3045 C CA . SER B 2 166 ? -106.798 -34.071 38.871 1.00 51.19 166 SER H CA 1
ATOM 3046 C C . SER B 2 166 ? -107.051 -34.816 40.183 1.00 51.66 166 SER H C 1
ATOM 3047 O O . SER B 2 166 ? -106.708 -34.313 41.255 1.00 52.31 166 SER H O 1
ATOM 3050 N N . LEU B 2 167 ? -107.651 -36.005 40.086 1.00 51.63 167 LEU H N 1
ATOM 3051 C CA . LEU B 2 167 ? -107.828 -36.898 41.241 1.00 51.38 167 LEU H CA 1
ATOM 3052 C C . LEU B 2 167 ? -106.583 -37.765 41.426 1.00 50.99 167 LEU H C 1
ATOM 3053 O O . LEU B 2 167 ? -106.457 -38.820 40.799 1.00 50.85 167 LEU H O 1
ATOM 3058 N N . SER B 2 168 ? -105.662 -37.296 42.268 1.00 50.66 168 SER H N 1
ATOM 3059 C CA . SER B 2 168 ? -104.499 -38.085 42.692 1.00 50.52 168 SER H CA 1
ATOM 3060 C C . SER B 2 168 ? -104.760 -38.785 44.031 1.00 50.24 168 SER H C 1
ATOM 3061 O O . SER B 2 168 ? -104.374 -39.940 44.207 1.00 50.59 168 SER H O 1
ATOM 3064 N N . SER B 2 169 ? -105.402 -38.082 44.967 1.00 49.66 169 SER H N 1
ATOM 3065 C CA . SER B 2 169 ? -105.705 -38.635 46.292 1.00 49.09 169 SER H CA 1
ATOM 3066 C C . SER B 2 169 ? -106.816 -39.681 46.227 1.00 48.48 169 SER H C 1
ATOM 3067 O O . SER B 2 169 ? -107.742 -39.571 45.418 1.00 48.20 169 SER H O 1
ATOM 3070 N N . GLY B 2 170 ? -106.712 -40.688 47.092 1.00 47.83 170 GLY H N 1
ATOM 3071 C CA . GLY B 2 170 ? -107.676 -41.785 47.149 1.00 47.11 170 GLY H CA 1
ATOM 3072 C C . GLY B 2 170 ? -107.634 -42.727 45.957 1.00 46.38 170 GLY H C 1
ATOM 3073 O O . GLY B 2 170 ? -108.665 -43.292 45.591 1.00 46.36 170 GLY H O 1
ATOM 3074 N N . VAL B 2 171 ? -106.449 -42.903 45.363 1.00 45.53 171 VAL H N 1
ATOM 3075 C CA . VAL B 2 171 ? -106.262 -43.777 44.195 1.00 44.81 171 VAL H CA 1
ATOM 3076 C C . VAL B 2 171 ? -105.406 -44.993 44.559 1.00 44.23 171 VAL H C 1
ATOM 3077 O O . VAL B 2 171 ? -104.554 -44.918 45.449 1.00 44.27 171 VAL H O 1
ATOM 3081 N N . HIS B 2 172 ? -105.653 -46.105 43.871 1.00 43.56 172 HIS H N 1
ATOM 3082 C CA . HIS B 2 172 ? -104.840 -47.317 43.993 1.00 43.15 172 HIS H CA 1
ATOM 3083 C C . HIS B 2 172 ? -104.680 -47.966 42.623 1.00 42.51 172 HIS H C 1
ATOM 3084 O O . HIS B 2 172 ? -105.528 -48.754 42.208 1.00 42.76 172 HIS H O 1
ATOM 3091 N N . THR B 2 173 ? -103.606 -47.611 41.919 1.00 41.79 173 THR H N 1
ATOM 3092 C CA . THR B 2 173 ? -103.257 -48.241 40.647 1.00 41.19 173 THR H CA 1
ATOM 3093 C C . THR B 2 173 ? -102.339 -49.422 40.940 1.00 40.74 173 THR H C 1
ATOM 3094 O O . THR B 2 173 ? -101.305 -49.261 41.593 1.00 40.89 173 THR H O 1
ATOM 3098 N N . PHE B 2 174 ? -102.722 -50.600 40.452 1.00 40.04 174 PHE H N 1
ATOM 3099 C CA . PHE B 2 174 ? -102.047 -51.849 40.798 1.00 39.68 174 PHE H CA 1
ATOM 3100 C C . PHE B 2 174 ? -101.023 -52.237 39.727 1.00 39.58 174 PHE H C 1
ATOM 3101 O O . PHE B 2 174 ? -101.289 -52.051 38.536 1.00 39.36 174 PHE H O 1
ATOM 3109 N N . PRO B 2 175 ? -99.844 -52.761 40.143 1.00 39.67 175 PRO H N 1
ATOM 3110 C CA . PRO B 2 175 ? -98.831 -53.216 39.182 1.00 39.91 175 PRO H CA 1
ATOM 3111 C C . PRO B 2 175 ? -99.361 -54.234 38.176 1.00 40.39 175 PRO H C 1
ATOM 3112 O O . PRO B 2 175 ? -100.147 -55.110 38.541 1.00 40.49 175 PRO H O 1
ATOM 3116 N N . ALA B 2 176 ? -98.927 -54.109 36.923 1.00 41.14 176 ALA H N 1
ATOM 3117 C CA . ALA B 2 176 ? -99.370 -55.001 35.854 1.00 41.82 176 ALA H CA 1
ATOM 3118 C C . ALA B 2 176 ? -98.845 -56.417 36.070 1.00 42.28 176 ALA H C 1
ATOM 3119 O O . ALA B 2 176 ? -97.775 -56.603 36.650 1.00 42.40 176 ALA H O 1
ATOM 3121 N N . VAL B 2 177 ? -99.608 -57.403 35.606 1.00 42.95 177 VAL H N 1
ATOM 3122 C CA . VAL B 2 177 ? -99.234 -58.815 35.730 1.00 43.88 177 VAL H CA 1
ATOM 3123 C C . VAL B 2 177 ? -99.462 -59.531 34.394 1.00 44.40 177 VAL H C 1
ATOM 3124 O O . VAL B 2 177 ? -100.472 -59.306 33.722 1.00 44.24 177 VAL H O 1
ATOM 3128 N N . LEU B 2 178 ? -98.512 -60.393 34.030 1.00 45.23 178 LEU H N 1
ATOM 3129 C CA . LEU B 2 178 ? -98.432 -60.990 32.697 1.00 45.99 178 LEU H CA 1
ATOM 3130 C C . LEU B 2 178 ? -99.008 -62.407 32.667 1.00 46.49 178 LEU H C 1
ATOM 3131 O O . LEU B 2 178 ? -98.827 -63.173 33.614 1.00 46.50 178 LEU H O 1
ATOM 3136 N N . GLN B 2 179 ? -99.702 -62.742 31.579 1.00 47.39 179 GLN H N 1
ATOM 3137 C CA . GLN B 2 179 ? -100.139 -64.122 31.318 1.00 48.08 179 GLN H CA 1
ATOM 3138 C C . GLN B 2 179 ? -100.370 -64.364 29.822 1.00 47.72 179 GLN H C 1
ATOM 3139 O O . GLN B 2 179 ? -101.228 -63.726 29.210 1.00 47.37 179 GLN H O 1
ATOM 3145 N N . SER B 2 180 ? -99.588 -65.287 29.255 1.00 47.66 180 SER H N 1
ATOM 3146 C CA . SER B 2 180 ? -99.599 -65.607 27.819 1.00 47.80 180 SER H CA 1
ATOM 3147 C C . SER B 2 180 ? -99.281 -64.385 26.941 1.00 47.85 180 SER H C 1
ATOM 3148 O O . SER B 2 180 ? -99.985 -64.105 25.966 1.00 47.90 180 SER H O 1
ATOM 3151 N N . ASP B 2 181 ? -98.212 -63.674 27.307 1.00 47.77 181 ASP H N 1
ATOM 3152 C CA . ASP B 2 181 ? -97.733 -62.480 26.588 1.00 47.76 181 ASP H CA 1
ATOM 3153 C C . ASP B 2 181 ? -98.773 -61.344 26.486 1.00 47.37 181 ASP H C 1
ATOM 3154 O O . ASP B 2 181 ? -98.824 -60.632 25.477 1.00 47.73 181 ASP H O 1
ATOM 3159 N N . LEU B 2 182 ? -99.588 -61.178 27.531 1.00 46.62 182 LEU H N 1
ATOM 3160 C CA . LEU B 2 182 ? -100.589 -60.102 27.592 1.00 46.06 182 LEU H CA 1
ATOM 3161 C C . LEU B 2 182 ? -100.745 -59.573 29.022 1.00 45.38 182 LEU H C 1
ATOM 3162 O O . LEU B 2 182 ? -101.166 -60.312 29.915 1.00 45.23 182 LEU H O 1
ATOM 3167 N N . TYR B 2 183 ? -100.403 -58.298 29.227 1.00 44.72 183 TYR H N 1
ATOM 3168 C CA . TYR B 2 183 ? -100.499 -57.657 30.546 1.00 44.28 183 TYR H CA 1
ATOM 3169 C C . TYR B 2 183 ? -101.936 -57.266 30.891 1.00 43.82 183 TYR H C 1
ATOM 3170 O O . TYR B 2 183 ? -102.733 -56.936 30.008 1.00 43.28 183 TYR H O 1
ATOM 3179 N N . THR B 2 184 ? -102.241 -57.307 32.188 1.00 43.67 184 THR H N 1
ATOM 3180 C CA . THR B 2 184 ? -103.503 -56.817 32.741 1.00 43.49 184 THR H CA 1
ATOM 3181 C C . THR B 2 184 ? -103.191 -55.856 33.886 1.00 43.18 184 THR H C 1
ATOM 3182 O O . THR B 2 184 ? -102.377 -56.166 34.757 1.00 43.04 184 THR H O 1
ATOM 3186 N N . LEU B 2 185 ? -103.846 -54.697 33.869 1.00 42.92 185 LEU H N 1
ATOM 3187 C CA . LEU B 2 185 ? -103.661 -53.655 34.876 1.00 43.12 185 LEU H CA 1
ATOM 3188 C C . LEU B 2 185 ? -105.028 -53.141 35.312 1.00 42.84 185 LEU H C 1
ATOM 3189 O O . LEU B 2 185 ? -105.982 -53.164 34.532 1.00 42.80 185 LEU H O 1
ATOM 3194 N N . SER B 2 186 ? -105.120 -52.688 36.560 1.00 42.62 186 SER H N 1
ATOM 3195 C CA . SER B 2 186 ? -106.361 -52.129 37.101 1.00 42.58 186 SER H CA 1
ATOM 3196 C C . SER B 2 186 ? -106.081 -50.967 38.050 1.00 42.65 186 SER H C 1
ATOM 3197 O O . SER B 2 186 ? -104.971 -50.830 38.570 1.00 42.69 186 SER H O 1
ATOM 3200 N N . SER B 2 187 ? -107.097 -50.132 38.254 1.00 42.66 187 SER H N 1
ATOM 3201 C CA . SER B 2 187 ? -107.005 -48.972 39.144 1.00 42.73 187 SER H CA 1
ATOM 3202 C C . SER B 2 187 ? -108.364 -48.673 39.770 1.00 42.82 187 SER H C 1
ATOM 3203 O O . SER B 2 187 ? -109.396 -48.888 39.133 1.00 42.96 187 SER H O 1
ATOM 3206 N N . SER B 2 188 ? -108.357 -48.182 41.011 1.00 42.86 188 SER H N 1
ATOM 3207 C CA . SER B 2 188 ? -109.588 -47.843 41.734 1.00 43.19 188 SER H CA 1
ATOM 3208 C C . SER B 2 188 ? -109.526 -46.427 42.308 1.00 43.74 188 SER H C 1
ATOM 3209 O O . SER B 2 188 ? -108.444 -45.931 42.623 1.00 43.57 188 SER H O 1
ATOM 3212 N N . VAL B 2 189 ? -110.693 -45.792 42.429 1.00 44.57 189 VAL H N 1
ATOM 3213 C CA . VAL B 2 189 ? -110.824 -44.449 43.007 1.00 45.46 189 VAL H CA 1
ATOM 3214 C C . VAL B 2 189 ? -112.015 -44.409 43.965 1.00 46.15 189 VAL H C 1
ATOM 3215 O O . VAL B 2 189 ? -113.160 -44.584 43.543 1.00 46.14 189 VAL H O 1
ATOM 3219 N N . THR B 2 190 ? -111.728 -44.177 45.246 1.00 47.07 190 THR H N 1
ATOM 3220 C CA . THR B 2 190 ? -112.757 -43.961 46.262 1.00 47.76 190 THR H CA 1
ATOM 3221 C C . THR B 2 190 ? -113.049 -42.462 46.378 1.00 48.15 190 THR H C 1
ATOM 3222 O O . THR B 2 190 ? -112.122 -41.646 46.399 1.00 47.79 190 THR H O 1
ATOM 3226 N N . VAL B 2 191 ? -114.335 -42.115 46.434 1.00 48.78 191 VAL H N 1
ATOM 3227 C CA . VAL B 2 191 ? -114.790 -40.726 46.597 1.00 49.23 191 VAL H CA 1
ATOM 3228 C C . VAL B 2 191 ? -116.019 -40.670 47.512 1.00 49.95 191 VAL H C 1
ATOM 3229 O O . VAL B 2 191 ? -116.549 -41.709 47.916 1.00 50.04 191 VAL H O 1
ATOM 3233 N N . THR B 2 192 ? -116.458 -39.456 47.841 1.00 50.78 192 THR H N 1
ATOM 3234 C CA . THR B 2 192 ? -117.679 -39.251 48.630 1.00 51.46 192 THR H CA 1
ATOM 3235 C C . THR B 2 192 ? -118.926 -39.504 47.778 1.00 52.11 192 THR H C 1
ATOM 3236 O O . THR B 2 192 ? -118.838 -39.618 46.555 1.00 52.16 192 THR H O 1
ATOM 3240 N N . SER B 2 193 ? -120.083 -39.591 48.430 1.00 52.90 193 SER H N 1
ATOM 3241 C CA . SER B 2 193 ? -121.362 -39.774 47.726 1.00 53.60 193 SER H CA 1
ATOM 3242 C C . SER B 2 193 ? -121.781 -38.555 46.891 1.00 54.35 193 SER H C 1
ATOM 3243 O O . SER B 2 193 ? -122.520 -38.706 45.916 1.00 54.54 193 SER H O 1
ATOM 3246 N N . SER B 2 194 ? -121.321 -37.363 47.278 1.00 55.07 194 SER H N 1
ATOM 3247 C CA . SER B 2 194 ? -121.647 -36.124 46.563 1.00 55.75 194 SER H CA 1
ATOM 3248 C C . SER B 2 194 ? -121.071 -36.118 45.148 1.00 56.43 194 SER H C 1
ATOM 3249 O O . SER B 2 194 ? -121.813 -35.968 44.174 1.00 56.60 194 SER H O 1
ATOM 3252 N N . THR B 2 195 ? -119.753 -36.290 45.045 1.00 57.08 195 THR H N 1
ATOM 3253 C CA . THR B 2 195 ? -119.076 -36.397 43.750 1.00 57.49 195 THR H CA 1
ATOM 3254 C C . THR B 2 195 ? -119.336 -37.792 43.173 1.00 58.05 195 THR H C 1
ATOM 3255 O O . THR B 2 195 ? -119.080 -38.792 43.843 1.00 58.95 195 THR H O 1
ATOM 3259 N N . TRP B 2 196 ? -119.836 -37.839 41.936 1.00 57.96 196 TRP H N 1
ATOM 3260 C CA . TRP B 2 196 ? -120.327 -39.063 41.276 1.00 57.70 196 TRP H CA 1
ATOM 3261 C C . TRP B 2 196 ? -121.622 -39.596 41.928 1.00 57.31 196 TRP H C 1
ATOM 3262 O O . TRP B 2 196 ? -121.632 -39.834 43.139 1.00 57.00 196 TRP H O 1
ATOM 3273 N N . PRO B 2 197 ? -122.707 -39.799 41.162 1.00 57.07 197 PRO H N 1
ATOM 3274 C CA . PRO B 2 197 ? -122.764 -39.610 39.697 1.00 56.92 197 PRO H CA 1
ATOM 3275 C C . PRO B 2 197 ? -122.904 -38.168 39.174 1.00 56.81 197 PRO H C 1
ATOM 3276 O O . PRO B 2 197 ? -122.948 -37.987 37.955 1.00 56.83 197 PRO H O 1
ATOM 3280 N N . SER B 2 198 ? -122.978 -37.166 40.055 1.00 56.73 198 SER H N 1
ATOM 3281 C CA . SER B 2 198 ? -123.168 -35.770 39.630 1.00 56.79 198 SER H CA 1
ATOM 3282 C C . SER B 2 198 ? -121.959 -35.233 38.856 1.00 56.32 198 SER H C 1
ATOM 3283 O O . SER B 2 198 ? -122.077 -34.904 37.674 1.00 56.47 198 SER H O 1
ATOM 3286 N N . GLN B 2 199 ? -120.812 -35.139 39.528 1.00 55.63 199 GLN H N 1
ATOM 3287 C CA . GLN B 2 199 ? -119.541 -34.804 38.871 1.00 55.14 199 GLN H CA 1
ATOM 3288 C C . GLN B 2 199 ? -119.023 -35.962 38.009 1.00 54.39 199 GLN H C 1
ATOM 3289 O O . GLN B 2 199 ? -119.289 -37.132 38.302 1.00 54.26 199 GLN H O 1
ATOM 3295 N N . SER B 2 200 ? -118.272 -35.616 36.962 1.00 53.54 200 SER H N 1
ATOM 3296 C CA . SER B 2 200 ? -117.823 -36.568 35.938 1.00 52.74 200 SER H CA 1
ATOM 3297 C C . SER B 2 200 ? -116.403 -37.087 36.198 1.00 52.11 200 SER H C 1
ATOM 3298 O O . SER B 2 200 ? -115.421 -36.364 35.990 1.00 51.80 200 SER H O 1
ATOM 3301 N N . ILE B 2 201 ? -116.309 -38.340 36.649 1.00 51.19 201 ILE H N 1
ATOM 3302 C CA . ILE B 2 201 ? -115.030 -39.038 36.817 1.00 50.36 201 ILE H CA 1
ATOM 3303 C C . ILE B 2 201 ? -114.778 -39.896 35.576 1.00 49.43 201 ILE H C 1
ATOM 3304 O O . ILE B 2 201 ? -115.657 -40.654 35.159 1.00 48.98 201 ILE H O 1
ATOM 3309 N N . THR B 2 202 ? -113.582 -39.769 34.996 1.00 48.74 202 THR H N 1
ATOM 3310 C CA . THR B 2 202 ? -113.201 -40.499 33.781 1.00 48.45 202 THR H CA 1
ATOM 3311 C C . THR B 2 202 ? -111.823 -41.150 33.936 1.00 48.24 202 THR H C 1
ATOM 3312 O O . THR B 2 202 ? -110.934 -40.590 34.584 1.00 48.36 202 THR H O 1
ATOM 3316 N N . CYS B 2 203 ? -111.661 -42.324 33.326 1.00 47.74 203 CYS H N 1
ATOM 3317 C CA . CYS B 2 203 ? -110.405 -43.080 33.347 1.00 47.36 203 CYS H CA 1
ATOM 3318 C C . CYS B 2 203 ? -109.585 -42.793 32.085 1.00 47.09 203 CYS H C 1
ATOM 3319 O O . CYS B 2 203 ? -110.001 -43.159 30.986 1.00 47.24 203 CYS H O 1
ATOM 3322 N N . ASN B 2 204 ? -108.426 -42.151 32.252 1.00 46.92 204 ASN H N 1
ATOM 3323 C CA . ASN B 2 204 ? -107.542 -41.782 31.133 1.00 46.77 204 ASN H CA 1
ATOM 3324 C C . ASN B 2 204 ? -106.367 -42.758 31.017 1.00 46.57 204 ASN H C 1
ATOM 3325 O O . ASN B 2 204 ? -105.425 -42.695 31.811 1.00 46.99 204 ASN H O 1
ATOM 3330 N N . VAL B 2 205 ? -106.426 -43.650 30.027 1.00 46.05 205 VAL H N 1
ATOM 3331 C CA . VAL B 2 205 ? -105.381 -44.658 29.793 1.00 45.82 205 VAL H CA 1
ATOM 3332 C C . VAL B 2 205 ? -104.622 -44.337 28.508 1.00 45.52 205 VAL H C 1
ATOM 3333 O O . VAL B 2 205 ? -105.205 -43.818 27.557 1.00 45.72 205 VAL H O 1
ATOM 3337 N N . ALA B 2 206 ? -103.328 -44.658 28.482 1.00 45.31 206 ALA H N 1
ATOM 3338 C CA . ALA B 2 206 ? -102.483 -44.399 27.313 1.00 45.23 206 ALA H CA 1
ATOM 3339 C C . ALA B 2 206 ? -101.330 -45.402 27.197 1.00 45.23 206 ALA H C 1
ATOM 3340 O O . ALA B 2 206 ? -100.488 -45.488 28.094 1.00 45.18 206 ALA H O 1
ATOM 3342 N N . HIS B 2 207 ? -101.306 -46.143 26.086 1.00 45.21 207 HIS H N 1
ATOM 3343 C CA . HIS B 2 207 ? -100.279 -47.149 25.795 1.00 45.16 207 HIS H CA 1
ATOM 3344 C C . HIS B 2 207 ? -99.468 -46.681 24.573 1.00 45.62 207 HIS H C 1
ATOM 3345 O O . HIS B 2 207 ? -99.897 -46.879 23.433 1.00 45.83 207 HIS H O 1
ATOM 3352 N N . PRO B 2 208 ? -98.295 -46.050 24.804 1.00 46.00 208 PRO H N 1
ATOM 3353 C CA . PRO B 2 208 ? -97.557 -45.418 23.703 1.00 46.00 208 PRO H CA 1
ATOM 3354 C C . PRO B 2 208 ? -96.843 -46.380 22.739 1.00 46.05 208 PRO H C 1
ATOM 3355 O O . PRO B 2 208 ? -96.465 -45.957 21.647 1.00 46.02 208 PRO H O 1
ATOM 3359 N N . ALA B 2 209 ? -96.661 -47.642 23.130 1.00 46.34 209 ALA H N 1
ATOM 3360 C CA . ALA B 2 209 ? -96.009 -48.639 22.273 1.00 46.68 209 ALA H CA 1
ATOM 3361 C C . ALA B 2 209 ? -96.883 -49.083 21.094 1.00 47.32 209 ALA H C 1
ATOM 3362 O O . ALA B 2 209 ? -96.353 -49.438 20.039 1.00 47.53 209 ALA H O 1
ATOM 3364 N N . SER B 2 210 ? -98.207 -49.077 21.280 1.00 48.01 210 SER H N 1
ATOM 3365 C CA . SER B 2 210 ? -99.168 -49.363 20.202 1.00 48.51 210 SER H CA 1
ATOM 3366 C C . SER B 2 210 ? -99.890 -48.107 19.680 1.00 49.00 210 SER H C 1
ATOM 3367 O O . SER B 2 210 ? -100.863 -48.227 18.929 1.00 49.25 210 SER H O 1
ATOM 3370 N N . SER B 2 211 ? -99.412 -46.923 20.076 1.00 49.41 211 SER H N 1
ATOM 3371 C CA . SER B 2 211 ? -99.953 -45.632 19.632 1.00 49.66 211 SER H CA 1
ATOM 3372 C C . SER B 2 211 ? -101.456 -45.490 19.906 1.00 49.80 211 SER H C 1
ATOM 3373 O O . SER B 2 211 ? -102.270 -45.454 18.977 1.00 50.11 211 SER H O 1
ATOM 3376 N N . THR B 2 212 ? -101.809 -45.418 21.189 1.00 49.73 212 THR H N 1
ATOM 3377 C CA . THR B 2 212 ? -103.208 -45.291 21.612 1.00 49.60 212 THR H CA 1
ATOM 3378 C C . THR B 2 212 ? -103.345 -44.553 22.953 1.00 49.24 212 THR H C 1
ATOM 3379 O O . THR B 2 212 ? -102.666 -44.884 23.927 1.00 48.94 212 THR H O 1
ATOM 3383 N N . LYS B 2 213 ? -104.210 -43.537 22.964 1.00 49.08 213 LYS H N 1
ATOM 3384 C CA . LYS B 2 213 ? -104.599 -42.802 24.168 1.00 49.01 213 LYS H CA 1
ATOM 3385 C C . LYS B 2 213 ? -106.124 -42.771 24.209 1.00 49.03 213 LYS H C 1
ATOM 3386 O O . LYS B 2 213 ? -106.758 -42.388 23.223 1.00 49.15 213 LYS H O 1
ATOM 3388 N N . VAL B 2 214 ? -106.705 -43.162 25.343 1.00 49.13 214 VAL H N 1
ATOM 3389 C CA . VAL B 2 214 ? -108.154 -43.374 25.452 1.00 49.29 214 VAL H CA 1
ATOM 3390 C C . VAL B 2 214 ? -108.713 -42.848 26.780 1.00 49.65 214 VAL H C 1
ATOM 3391 O O . VAL B 2 214 ? -108.048 -42.915 27.816 1.00 49.68 214 VAL H O 1
ATOM 3395 N N . ASP B 2 215 ? -109.938 -42.321 26.722 1.00 50.12 215 ASP H N 1
ATOM 3396 C CA . ASP B 2 215 ? -110.683 -41.856 27.895 1.00 50.10 215 ASP H CA 1
ATOM 3397 C C . ASP B 2 215 ? -111.957 -42.694 28.036 1.00 49.96 215 ASP H C 1
ATOM 3398 O O . ASP B 2 215 ? -112.581 -43.049 27.032 1.00 49.76 215 ASP H O 1
ATOM 3403 N N . LYS B 2 216 ? -112.332 -43.006 29.278 1.00 49.98 216 LYS H N 1
ATOM 3404 C CA . LYS B 2 216 ? -113.546 -43.780 29.572 1.00 49.93 216 LYS H CA 1
ATOM 3405 C C . LYS B 2 216 ? -114.308 -43.168 30.744 1.00 49.94 216 LYS H C 1
ATOM 3406 O O . LYS B 2 216 ? -113.868 -43.265 31.891 1.00 49.95 216 LYS H O 1
ATOM 3412 N N . LYS B 2 217 ? -115.441 -42.536 30.446 1.00 50.19 217 LYS H N 1
ATOM 3413 C CA . LYS B 2 217 ? -116.318 -41.973 31.471 1.00 50.53 217 LYS H CA 1
ATOM 3414 C C . LYS B 2 217 ? -117.129 -43.095 32.120 1.00 50.65 217 LYS H C 1
ATOM 3415 O O . LYS B 2 217 ? -117.848 -43.826 31.433 1.00 50.64 217 LYS H O 1
ATOM 3421 N N . ILE B 2 218 ? -117.007 -43.223 33.440 1.00 50.69 218 ILE H N 1
ATOM 3422 C CA . ILE B 2 218 ? -117.728 -44.244 34.195 1.00 51.01 218 ILE H CA 1
ATOM 3423 C C . ILE B 2 218 ? -119.117 -43.705 34.527 1.00 51.49 218 ILE H C 1
ATOM 3424 O O . ILE B 2 218 ? -119.244 -42.751 35.297 1.00 51.75 218 ILE H O 1
ATOM 3429 N N . GLU B 2 219 ? -120.145 -44.317 33.938 1.00 51.96 219 GLU H N 1
ATOM 3430 C CA . GLU B 2 219 ? -121.540 -43.921 34.152 1.00 52.39 219 GLU H CA 1
ATOM 3431 C C . GLU B 2 219 ? -122.288 -45.028 34.903 1.00 52.79 219 GLU H C 1
ATOM 3432 O O . GLU B 2 219 ? -121.941 -46.203 34.754 1.00 52.79 219 GLU H O 1
ATOM 3438 N N . PRO B 2 220 ? -123.311 -44.668 35.713 1.00 53.29 220 PRO H N 1
ATOM 3439 C CA . PRO B 2 220 ? -124.077 -45.712 36.412 1.00 53.76 220 PRO H CA 1
ATOM 3440 C C . PRO B 2 220 ? -124.847 -46.625 35.451 1.00 54.30 220 PRO H C 1
ATOM 3441 O O . PRO B 2 220 ? -125.537 -46.130 34.557 1.00 54.42 220 PRO H O 1
ATOM 3445 N N . ARG B 2 221 ? -124.716 -47.939 35.637 1.00 54.89 221 ARG H N 1
ATOM 3446 C CA . ARG B 2 221 ? -125.338 -48.921 34.739 1.00 55.41 221 ARG H CA 1
ATOM 3447 C C . ARG B 2 221 ? -126.818 -49.136 35.078 1.00 55.64 221 ARG H C 1
ATOM 3448 O O . ARG B 2 221 ? -127.183 -49.228 36.253 1.00 55.66 221 ARG H O 1
ATOM 3456 N N . GLY B 2 222 ? -127.655 -49.211 34.040 1.00 56.00 222 GLY H N 1
ATOM 3457 C CA . GLY B 2 222 ? -129.109 -49.361 34.188 1.00 56.33 222 GLY H CA 1
ATOM 3458 C C . GLY B 2 222 ? -129.578 -50.807 34.110 1.00 56.64 222 GLY H C 1
ATOM 3459 O O . GLY B 2 222 ? -128.763 -51.716 33.934 1.00 56.91 222 GLY H O 1
ATOM 3460 N N . PRO B 2 223 ? -130.902 -51.032 34.235 1.00 56.84 223 PRO H N 1
ATOM 3461 C CA . PRO B 2 223 ? -131.461 -52.384 34.203 1.00 56.88 223 PRO H CA 1
ATOM 3462 C C . PRO B 2 223 ? -131.560 -52.932 32.780 1.00 56.93 223 PRO H C 1
ATOM 3463 O O . PRO B 2 223 ? -131.937 -54.089 32.590 1.00 56.87 223 PRO H O 1
ATOM 3467 N N . ASP C 3 1 ? -65.129 -58.500 40.614 1.00 29.10 1 ASP L N 1
ATOM 3468 C CA . ASP C 3 1 ? -66.266 -57.742 41.221 1.00 29.14 1 ASP L CA 1
ATOM 3469 C C . ASP C 3 1 ? -66.117 -57.622 42.739 1.00 29.13 1 ASP L C 1
ATOM 3470 O O . ASP C 3 1 ? -65.424 -58.427 43.366 1.00 29.07 1 ASP L O 1
ATOM 3475 N N . ILE C 3 2 ? -66.758 -56.599 43.309 1.00 29.09 2 ILE L N 1
ATOM 3476 C CA . ILE C 3 2 ? -66.937 -56.471 44.756 1.00 28.92 2 ILE L CA 1
ATOM 3477 C C . ILE C 3 2 ? -68.407 -56.760 45.043 1.00 28.95 2 ILE L C 1
ATOM 3478 O O . ILE C 3 2 ? -69.272 -55.936 44.741 1.00 28.96 2 ILE L O 1
ATOM 3483 N N . VAL C 3 3 ? -68.680 -57.931 45.615 1.00 28.98 3 VAL L N 1
ATOM 3484 C CA . VAL C 3 3 ? -70.046 -58.331 45.954 1.00 29.00 3 VAL L CA 1
ATOM 3485 C C . VAL C 3 3 ? -70.403 -57.759 47.326 1.00 29.06 3 VAL L C 1
ATOM 3486 O O . VAL C 3 3 ? -69.546 -57.678 48.212 1.00 28.91 3 VAL L O 1
ATOM 3490 N N . MET C 3 4 ? -71.663 -57.352 47.483 1.00 29.21 4 MET L N 1
ATOM 3491 C CA . MET C 3 4 ? -72.176 -56.839 48.751 1.00 29.44 4 MET L CA 1
ATOM 3492 C C . MET C 3 4 ? -73.544 -57.420 49.066 1.00 29.37 4 MET L C 1
ATOM 3493 O O . MET C 3 4 ? -74.428 -57.436 48.209 1.00 29.27 4 MET L O 1
ATOM 3498 N N . THR C 3 5 ? -73.708 -57.871 50.308 1.00 29.45 5 THR L N 1
ATOM 3499 C CA . THR C 3 5 ? -74.943 -58.489 50.779 1.00 29.46 5 THR L CA 1
ATOM 3500 C C . THR C 3 5 ? -75.485 -57.685 51.951 1.00 29.34 5 THR L C 1
ATOM 3501 O O . THR C 3 5 ? -74.779 -57.476 52.941 1.00 29.18 5 THR L O 1
ATOM 3505 N N . GLN C 3 6 ? -76.731 -57.232 51.828 1.00 29.38 6 GLN L N 1
ATOM 3506 C CA . GLN C 3 6 ? -77.406 -56.518 52.908 1.00 29.61 6 GLN L CA 1
ATOM 3507 C C . GLN C 3 6 ? -78.056 -57.487 53.883 1.00 29.70 6 GLN L C 1
ATOM 3508 O O . GLN C 3 6 ? -78.437 -58.596 53.508 1.00 29.67 6 GLN L O 1
ATOM 3514 N N . SER C 3 7 ? -78.186 -57.046 55.132 1.00 29.87 7 SER L N 1
ATOM 3515 C CA . SER C 3 7 ? -78.837 -57.820 56.182 1.00 30.08 7 SER L CA 1
ATOM 3516 C C . SER C 3 7 ? -79.630 -56.874 57.093 1.00 30.27 7 SER L C 1
ATOM 3517 O O . SER C 3 7 ? -79.050 -55.914 57.601 1.00 30.42 7 SER L O 1
ATOM 3520 N N . PRO C 3 8 ? -80.930 -57.109 57.309 1.00 30.53 8 PRO L N 1
ATOM 3521 C CA . PRO C 3 8 ? -81.716 -58.190 56.694 1.00 30.63 8 PRO L CA 1
ATOM 3522 C C . PRO C 3 8 ? -82.169 -57.848 55.270 1.00 30.74 8 PRO L C 1
ATOM 3523 O O . PRO C 3 8 ? -81.883 -56.754 54.775 1.00 30.88 8 PRO L O 1
ATOM 3527 N N . ALA C 3 9 ? -82.853 -58.791 54.623 1.00 30.79 9 ALA L N 1
ATOM 3528 C CA . ALA C 3 9 ? -83.474 -58.567 53.311 1.00 30.86 9 ALA L CA 1
ATOM 3529 C C . ALA C 3 9 ? -84.914 -58.051 53.431 1.00 31.12 9 ALA L C 1
ATOM 3530 O O . ALA C 3 9 ? -85.444 -57.478 52.478 1.00 31.18 9 ALA L O 1
ATOM 3532 N N . SER C 3 10 ? -85.546 -58.280 54.585 1.00 31.47 10 SER L N 1
ATOM 3533 C CA . SER C 3 10 ? -86.890 -57.770 54.879 1.00 31.71 10 SER L CA 1
ATOM 3534 C C . SER C 3 10 ? -86.974 -57.364 56.352 1.00 31.57 10 SER L C 1
ATOM 3535 O O . SER C 3 10 ? -86.492 -58.088 57.225 1.00 31.54 10 SER L O 1
ATOM 3538 N N . LEU C 3 11 ? -87.602 -56.218 56.617 1.00 31.49 11 LEU L N 1
ATOM 3539 C CA . LEU C 3 11 ? -87.568 -55.580 57.938 1.00 31.37 11 LEU L CA 1
ATOM 3540 C C . LEU C 3 11 ? -88.905 -54.921 58.273 1.00 31.08 11 LEU L C 1
ATOM 3541 O O . LEU C 3 11 ? -89.519 -54.299 57.404 1.00 31.20 11 LEU L O 1
ATOM 3546 N N . ALA C 3 12 ? -89.336 -55.049 59.531 1.00 30.65 12 ALA L N 1
ATOM 3547 C CA . ALA C 3 12 ? -90.595 -54.462 60.010 1.00 30.47 12 ALA L CA 1
ATOM 3548 C C . ALA C 3 12 ? -90.387 -53.714 61.333 1.00 30.31 12 ALA L C 1
ATOM 3549 O O . ALA C 3 12 ? -90.049 -54.327 62.348 1.00 30.28 12 ALA L O 1
ATOM 3551 N N . VAL C 3 13 ? -90.602 -52.395 61.309 1.00 30.14 13 VAL L N 1
ATOM 3552 C CA . VAL C 3 13 ? -90.322 -51.504 62.446 1.00 29.98 13 VAL L CA 1
ATOM 3553 C C . VAL C 3 13 ? -91.526 -50.598 62.715 1.00 29.74 13 VAL L C 1
ATOM 3554 O O . VAL C 3 13 ? -92.113 -50.062 61.782 1.00 29.81 13 VAL L O 1
ATOM 3558 N N . SER C 3 14 ? -91.880 -50.420 63.987 1.00 29.53 14 SER L N 1
ATOM 3559 C CA . SER C 3 14 ? -92.989 -49.533 64.370 1.00 29.45 14 SER L CA 1
ATOM 3560 C C . SER C 3 14 ? -92.532 -48.074 64.449 1.00 29.20 14 SER L C 1
ATOM 3561 O O . SER C 3 14 ? -91.333 -47.793 64.475 1.00 29.20 14 SER L O 1
ATOM 3564 N N . LEU C 3 15 ? -93.499 -47.156 64.485 1.00 28.86 15 LEU L N 1
ATOM 3565 C CA . LEU C 3 15 ? -93.224 -45.712 64.458 1.00 28.59 15 LEU L CA 1
ATOM 3566 C C . LEU C 3 15 ? -92.407 -45.236 65.659 1.00 28.43 15 LEU L C 1
ATOM 3567 O O . LEU C 3 15 ? -92.610 -45.694 66.785 1.00 28.53 15 LEU L O 1
ATOM 3572 N N . GLY C 3 16 ? -91.488 -44.309 65.398 1.00 28.23 16 GLY L N 1
ATOM 3573 C CA . GLY C 3 16 ? -90.604 -43.765 66.420 1.00 28.08 16 GLY L CA 1
ATOM 3574 C C . GLY C 3 16 ? -89.505 -44.701 66.897 1.00 27.97 16 GLY L C 1
ATOM 3575 O O . GLY C 3 16 ? -88.884 -44.430 67.928 1.00 28.16 16 GLY L O 1
ATOM 3576 N N . GLN C 3 17 ? -89.243 -45.779 66.153 1.00 27.73 17 GLN L N 1
ATOM 3577 C CA . GLN C 3 17 ? -88.257 -46.791 66.552 1.00 27.63 17 GLN L CA 1
ATOM 3578 C C . GLN C 3 17 ? -87.090 -46.869 65.568 1.00 27.37 17 GLN L C 1
ATOM 3579 O O . GLN C 3 17 ? -87.161 -46.356 64.454 1.00 27.17 17 GLN L O 1
ATOM 3585 N N . ARG C 3 18 ? -86.021 -47.526 66.009 1.00 27.20 18 ARG L N 1
ATOM 3586 C CA . ARG C 3 18 ? -84.787 -47.665 65.239 1.00 26.95 18 ARG L CA 1
ATOM 3587 C C . ARG C 3 18 ? -84.946 -48.709 64.135 1.00 26.76 18 ARG L C 1
ATOM 3588 O O . ARG C 3 18 ? -85.330 -49.847 64.405 1.00 26.92 18 ARG L O 1
ATOM 3596 N N . ALA C 3 19 ? -84.663 -48.304 62.898 1.00 26.50 19 ALA L N 1
ATOM 3597 C CA . ALA C 3 19 ? -84.399 -49.236 61.801 1.00 26.35 19 ALA L CA 1
ATOM 3598 C C . ALA C 3 19 ? -82.890 -49.270 61.600 1.00 26.22 19 ALA L C 1
ATOM 3599 O O . ALA C 3 19 ? -82.222 -48.249 61.764 1.00 26.31 19 ALA L O 1
ATOM 3601 N N . THR C 3 20 ? -82.358 -50.445 61.267 1.00 26.06 20 THR L N 1
ATOM 3602 C CA . THR C 3 20 ? -80.917 -50.639 61.079 1.00 25.94 20 THR L CA 1
ATOM 3603 C C . THR C 3 20 ? -80.681 -51.646 59.956 1.00 25.89 20 THR L C 1
ATOM 3604 O O . THR C 3 20 ? -81.224 -52.749 59.993 1.00 25.94 20 THR L O 1
ATOM 3608 N N . ILE C 3 21 ? -79.877 -51.259 58.965 1.00 25.92 21 ILE L N 1
ATOM 3609 C CA . ILE C 3 21 ? -79.602 -52.093 57.790 1.00 25.98 21 ILE L CA 1
ATOM 3610 C C . ILE C 3 21 ? -78.090 -52.176 57.589 1.00 26.11 21 ILE L C 1
ATOM 3611 O O . ILE C 3 21 ? -77.418 -51.149 57.505 1.00 26.10 21 ILE L O 1
ATOM 3616 N N . SER C 3 22 ? -77.574 -53.404 57.503 1.00 26.32 22 SER L N 1
ATOM 3617 C CA . SER C 3 22 ? -76.142 -53.659 57.314 1.00 26.46 22 SER L CA 1
ATOM 3618 C C . SER C 3 22 ? -75.792 -53.829 55.838 1.00 26.62 22 SER L C 1
ATOM 3619 O O . SER C 3 22 ? -76.671 -54.083 55.012 1.00 26.63 22 SER L O 1
ATOM 3622 N N . CYS C 3 23 ? -74.507 -53.678 55.518 1.00 26.83 23 CYS L N 1
ATOM 3623 C CA . CYS C 3 23 ? -73.985 -53.978 54.180 1.00 27.12 23 CYS L CA 1
ATOM 3624 C C . CYS C 3 23 ? -72.534 -54.459 54.277 1.00 27.22 23 CYS L C 1
ATOM 3625 O O . CYS C 3 23 ? -71.601 -53.654 54.282 1.00 27.39 23 CYS L O 1
ATOM 3628 N N . LYS C 3 24 ? -72.365 -55.778 54.381 1.00 27.38 24 LYS L N 1
ATOM 3629 C CA . LYS C 3 24 ? -71.043 -56.412 54.359 1.00 27.35 24 LYS L CA 1
ATOM 3630 C C . LYS C 3 24 ? -70.540 -56.490 52.919 1.00 27.33 24 LYS L C 1
ATOM 3631 O O . LYS C 3 24 ? -71.335 -56.680 51.997 1.00 27.28 24 LYS L O 1
ATOM 3633 N N . ALA C 3 25 ? -69.228 -56.343 52.736 1.00 27.37 25 ALA L N 1
ATOM 3634 C CA . ALA C 3 25 ? -68.604 -56.345 51.405 1.00 27.49 25 ALA L CA 1
ATOM 3635 C C . ALA C 3 25 ? -67.440 -57.335 51.330 1.00 27.55 25 ALA L C 1
ATOM 3636 O O . ALA C 3 25 ? -66.728 -57.546 52.315 1.00 27.43 25 ALA L O 1
ATOM 3638 N N . SER C 3 26 ? -67.253 -57.927 50.151 1.00 27.64 26 SER L N 1
ATOM 3639 C CA . SER C 3 26 ? -66.175 -58.892 49.914 1.00 27.69 26 SER L CA 1
ATOM 3640 C C . SER C 3 26 ? -64.785 -58.256 49.933 1.00 27.90 26 SER L C 1
ATOM 3641 O O . SER C 3 26 ? -63.810 -58.916 50.286 1.00 27.89 26 SER L O 1
ATOM 3644 N N . GLN C 3 27 ? -64.702 -56.987 49.530 1.00 28.34 27 GLN L N 1
ATOM 3645 C CA . GLN C 3 27 ? -63.449 -56.225 49.546 1.00 28.60 27 GLN L CA 1
ATOM 3646 C C . GLN C 3 27 ? -63.683 -54.828 50.122 1.00 28.71 27 GLN L C 1
ATOM 3647 O O . GLN C 3 27 ? -64.829 -54.407 50.317 1.00 28.62 27 GLN L O 1
ATOM 3653 N N . SER C 3 28 ? -62.590 -54.115 50.381 1.00 28.88 28 SER L N 1
ATOM 3654 C CA . SER C 3 28 ? -62.651 -52.771 50.958 1.00 29.00 28 SER L CA 1
ATOM 3655 C C . SER C 3 28 ? -63.357 -51.789 50.022 1.00 29.18 28 SER L C 1
ATOM 3656 O O . SER C 3 28 ? -63.038 -51.715 48.835 1.00 29.15 28 SER L O 1
ATOM 3659 N N . VAL C 3 29 ? -64.330 -51.065 50.574 1.00 29.36 29 VAL L N 1
ATOM 3660 C CA . VAL C 3 29 ? -65.043 -49.995 49.875 1.00 29.30 29 VAL L CA 1
ATOM 3661 C C . VAL C 3 29 ? -64.323 -48.654 50.077 1.00 29.35 29 VAL L C 1
ATOM 3662 O O . VAL C 3 29 ? -64.398 -47.773 49.219 1.00 29.27 29 VAL L O 1
ATOM 3666 N N . ASP C 3 30 ? -63.638 -48.499 51.210 1.00 29.46 30 ASP L N 1
ATOM 3667 C CA . ASP C 3 30 ? -62.744 -47.357 51.424 1.00 29.61 30 ASP L CA 1
ATOM 3668 C C . ASP C 3 30 ? -61.451 -47.523 50.625 1.00 29.84 30 ASP L C 1
ATOM 3669 O O . ASP C 3 30 ? -61.018 -48.647 50.353 1.00 29.83 30 ASP L O 1
ATOM 3674 N N . TYR C 3 31 ? -60.846 -46.395 50.253 1.00 30.08 31 TYR L N 1
ATOM 3675 C CA . TYR C 3 31 ? -59.496 -46.370 49.685 1.00 30.35 31 TYR L CA 1
ATOM 3676 C C . TYR C 3 31 ? -58.718 -45.211 50.300 1.00 30.35 31 TYR L C 1
ATOM 3677 O O . TYR C 3 31 ? -59.006 -44.048 50.015 1.00 30.53 31 TYR L O 1
ATOM 3686 N N . ASP C 3 32 ? -57.747 -45.539 51.152 1.00 30.31 32 ASP L N 1
ATOM 3687 C CA . ASP C 3 32 ? -56.817 -44.561 51.720 1.00 30.30 32 ASP L CA 1
ATOM 3688 C C . ASP C 3 32 ? -57.538 -43.442 52.492 1.00 29.79 32 ASP L C 1
ATOM 3689 O O . ASP C 3 32 ? -57.307 -42.251 52.267 1.00 29.73 32 ASP L O 1
ATOM 3694 N N . GLY C 3 33 ? -58.423 -43.848 53.399 1.00 29.34 33 GLY L N 1
ATOM 3695 C CA . GLY C 3 33 ? -59.203 -42.916 54.210 1.00 29.06 33 GLY L CA 1
ATOM 3696 C C . GLY C 3 33 ? -60.295 -42.155 53.473 1.00 28.79 33 GLY L C 1
ATOM 3697 O O . GLY C 3 33 ? -60.722 -41.097 53.938 1.00 28.90 33 GLY L O 1
ATOM 3698 N N . ASP C 3 34 ? -60.746 -42.688 52.333 1.00 28.41 34 ASP L N 1
ATOM 3699 C CA . ASP C 3 34 ? -61.846 -42.108 51.556 1.00 28.12 34 ASP L CA 1
ATOM 3700 C C . ASP C 3 34 ? -62.877 -43.192 51.289 1.00 27.61 34 ASP L C 1
ATOM 3701 O O . ASP C 3 34 ? -62.616 -44.120 50.526 1.00 27.56 34 ASP L O 1
ATOM 3706 N N . SER C 3 35 ? -64.042 -43.073 51.919 1.00 27.16 35 SER L N 1
ATOM 3707 C CA . SER C 3 35 ? -65.129 -44.025 51.724 1.00 26.79 35 SER L CA 1
ATOM 3708 C C . SER C 3 35 ? -65.835 -43.757 50.400 1.00 26.53 35 SER L C 1
ATOM 3709 O O . SER C 3 35 ? -66.187 -42.613 50.106 1.00 26.79 35 SER L O 1
ATOM 3712 N N . TYR C 3 36 ? -66.022 -44.810 49.604 1.00 26.13 36 TYR L N 1
ATOM 3713 C CA . TYR C 3 36 ? -66.848 -44.758 48.396 1.00 25.94 36 TYR L CA 1
ATOM 3714 C C . TYR C 3 36 ? -68.048 -45.692 48.567 1.00 25.71 36 TYR L C 1
ATOM 3715 O O . TYR C 3 36 ? -68.352 -46.506 47.697 1.00 25.61 36 TYR L O 1
ATOM 3724 N N . MET C 3 37 ? -68.724 -45.544 49.704 1.00 25.49 37 MET L N 1
ATOM 3725 C CA . MET C 3 37 ? -69.890 -46.342 50.083 1.00 25.35 37 MET L CA 1
ATOM 3726 C C . MET C 3 37 ? -71.111 -45.426 50.019 1.00 25.20 37 MET L C 1
ATOM 3727 O O . MET C 3 37 ? -71.038 -44.284 50.448 1.00 25.26 37 MET L O 1
ATOM 3732 N N . ASN C 3 38 ? -72.226 -45.905 49.468 1.00 24.96 38 ASN L N 1
ATOM 3733 C CA . ASN C 3 38 ? -73.400 -45.040 49.245 1.00 24.72 38 ASN L CA 1
ATOM 3734 C C . ASN C 3 38 ? -74.703 -45.778 49.537 1.00 24.74 38 ASN L C 1
ATOM 3735 O O . ASN C 3 38 ? -74.821 -46.962 49.235 1.00 24.74 38 ASN L O 1
ATOM 3740 N N . TRP C 3 39 ? -75.670 -45.059 50.112 1.00 24.79 39 TRP L N 1
ATOM 3741 C CA . TRP C 3 39 ? -76.985 -45.600 50.461 1.00 24.87 39 TRP L CA 1
ATOM 3742 C C . TRP C 3 39 ? -78.089 -44.909 49.659 1.00 25.10 39 TRP L C 1
ATOM 3743 O O . TRP C 3 39 ? -78.021 -43.702 49.411 1.00 24.85 39 TRP L O 1
ATOM 3754 N N . TYR C 3 40 ? -79.106 -45.685 49.275 1.00 25.42 40 TYR L N 1
ATOM 3755 C CA . TYR C 3 40 ? -80.210 -45.210 48.435 1.00 25.56 40 TYR L CA 1
ATOM 3756 C C . TYR C 3 40 ? -81.557 -45.661 48.984 1.00 25.94 40 TYR L C 1
ATOM 3757 O O . TYR C 3 40 ? -81.655 -46.714 49.610 1.00 25.79 40 TYR L O 1
ATOM 3766 N N . GLN C 3 41 ? -82.583 -44.848 48.734 1.00 26.49 41 GLN L N 1
ATOM 3767 C CA . GLN C 3 41 ? -83.971 -45.175 49.044 1.00 26.96 41 GLN L CA 1
ATOM 3768 C C . GLN C 3 41 ? -84.745 -45.263 47.732 1.00 27.47 41 GLN L C 1
ATOM 3769 O O . GLN C 3 41 ? -84.531 -44.447 46.836 1.00 27.44 41 GLN L O 1
ATOM 3775 N N . GLN C 3 42 ? -85.638 -46.247 47.625 1.00 28.22 42 GLN L N 1
ATOM 3776 C CA . GLN C 3 42 ? -86.510 -46.386 46.459 1.00 28.85 42 GLN L CA 1
ATOM 3777 C C . GLN C 3 42 ? -87.954 -46.672 46.865 1.00 29.55 42 GLN L C 1
ATOM 3778 O O . GLN C 3 42 ? -88.308 -47.803 47.211 1.00 29.54 42 GLN L O 1
ATOM 3784 N N . LYS C 3 43 ? -88.772 -45.625 46.825 1.00 30.59 43 LYS L N 1
ATOM 3785 C CA . LYS C 3 43 ? -90.224 -45.756 46.888 1.00 31.48 43 LYS L CA 1
ATOM 3786 C C . LYS C 3 43 ? -90.733 -46.212 45.519 1.00 32.05 43 LYS L C 1
ATOM 3787 O O . LYS C 3 43 ? -90.072 -45.971 44.504 1.00 31.79 43 LYS L O 1
ATOM 3793 N N . PRO C 3 44 ? -91.904 -46.877 45.481 1.00 32.98 44 PRO L N 1
ATOM 3794 C CA . PRO C 3 44 ? -92.392 -47.398 44.199 1.00 33.38 44 PRO L CA 1
ATOM 3795 C C . PRO C 3 44 ? -92.762 -46.286 43.219 1.00 33.66 44 PRO L C 1
ATOM 3796 O O . PRO C 3 44 ? -93.310 -45.260 43.636 1.00 33.63 44 PRO L O 1
ATOM 3800 N N . GLY C 3 45 ? -92.436 -46.492 41.941 1.00 33.86 45 GLY L N 1
ATOM 3801 C CA . GLY C 3 45 ? -92.720 -45.524 40.879 1.00 33.96 45 GLY L CA 1
ATOM 3802 C C . GLY C 3 45 ? -91.528 -44.635 40.573 1.00 34.18 45 GLY L C 1
ATOM 3803 O O . GLY C 3 45 ? -91.106 -44.528 39.417 1.00 34.73 45 GLY L O 1
ATOM 3804 N N . GLN C 3 46 ? -90.999 -43.988 41.610 1.00 33.96 46 GLN L N 1
ATOM 3805 C CA . GLN C 3 46 ? -89.821 -43.124 41.488 1.00 33.74 46 GLN L CA 1
ATOM 3806 C C . GLN C 3 46 ? -88.525 -43.941 41.335 1.00 33.01 46 GLN L C 1
ATOM 3807 O O . GLN C 3 46 ? -88.506 -45.135 41.650 1.00 32.90 46 GLN L O 1
ATOM 3813 N N . PRO C 3 47 ? -87.437 -43.299 40.854 1.00 32.33 47 PRO L N 1
ATOM 3814 C CA . PRO C 3 47 ? -86.128 -43.962 40.813 1.00 32.02 47 PRO L CA 1
ATOM 3815 C C . PRO C 3 47 ? -85.458 -44.049 42.193 1.00 31.70 47 PRO L C 1
ATOM 3816 O O . PRO C 3 47 ? -86.007 -43.539 43.173 1.00 31.86 47 PRO L O 1
ATOM 3820 N N . PRO C 3 48 ? -84.280 -44.701 42.277 1.00 31.23 48 PRO L N 1
ATOM 3821 C CA . PRO C 3 48 ? -83.499 -44.664 43.520 1.00 30.95 48 PRO L CA 1
ATOM 3822 C C . PRO C 3 48 ? -82.975 -43.256 43.841 1.00 30.46 48 PRO L C 1
ATOM 3823 O O . PRO C 3 48 ? -82.479 -42.565 42.948 1.00 30.47 48 PRO L O 1
ATOM 3827 N N . GLN C 3 49 ? -83.087 -42.859 45.108 1.00 29.89 49 GLN L N 1
ATOM 3828 C CA . GLN C 3 49 ? -82.736 -41.519 45.574 1.00 29.48 49 GLN L CA 1
ATOM 3829 C C . GLN C 3 49 ? -81.528 -41.604 46.505 1.00 28.65 49 GLN L C 1
ATOM 3830 O O . GLN C 3 49 ? -81.587 -42.296 47.518 1.00 28.42 49 GLN L O 1
ATOM 3836 N N . LEU C 3 50 ? -80.445 -40.897 46.170 1.00 27.99 50 LEU L N 1
ATOM 3837 C CA . LEU C 3 50 ? -79.223 -40.906 46.990 1.00 27.42 50 LEU L CA 1
ATOM 3838 C C . LEU C 3 50 ? -79.502 -40.373 48.390 1.00 27.08 50 LEU L C 1
ATOM 3839 O O . LEU C 3 50 ? -79.938 -39.231 48.555 1.00 26.87 50 LEU L O 1
ATOM 3844 N N . LEU C 3 51 ? -79.224 -41.214 49.384 1.00 26.86 51 LEU L N 1
ATOM 3845 C CA . LEU C 3 51 ? -79.582 -40.967 50.778 1.00 26.53 51 LEU L CA 1
ATOM 3846 C C . LEU C 3 51 ? -78.364 -40.437 51.541 1.00 26.20 51 LEU L C 1
ATOM 3847 O O . LEU C 3 51 ? -78.390 -39.338 52.099 1.00 26.00 51 LEU L O 1
ATOM 3852 N N . ILE C 3 52 ? -77.303 -41.240 51.546 1.00 25.89 52 ILE L N 1
ATOM 3853 C CA . ILE C 3 52 ? -76.037 -40.914 52.193 1.00 25.61 52 ILE L CA 1
ATOM 3854 C C . ILE C 3 52 ? -74.924 -41.407 51.272 1.00 25.39 52 ILE L C 1
ATOM 3855 O O . ILE C 3 52 ? -75.037 -42.491 50.694 1.00 25.50 52 ILE L O 1
ATOM 3860 N N . TYR C 3 53 ? -73.864 -40.609 51.138 1.00 24.97 53 TYR L N 1
ATOM 3861 C CA . TYR C 3 53 ? -72.697 -40.969 50.328 1.00 24.59 53 TYR L CA 1
ATOM 3862 C C . TYR C 3 53 ? -71.456 -40.974 51.212 1.00 24.65 53 TYR L C 1
ATOM 3863 O O . TYR C 3 53 ? -71.475 -40.415 52.308 1.00 24.67 53 TYR L O 1
ATOM 3872 N N . ALA C 3 54 ? -70.389 -41.618 50.735 1.00 24.86 54 ALA L N 1
ATOM 3873 C CA . ALA C 3 54 ? -69.221 -41.948 51.568 1.00 25.17 54 ALA L CA 1
ATOM 3874 C C . ALA C 3 54 ? -69.665 -42.753 52.816 1.00 25.43 54 ALA L C 1
ATOM 3875 O O . ALA C 3 54 ? -70.553 -43.601 52.708 1.00 25.54 54 ALA L O 1
ATOM 3877 N N . ALA C 3 55 ? -69.077 -42.530 53.986 1.00 25.70 55 ALA L N 1
ATOM 3878 C CA . ALA C 3 55 ? -69.561 -43.218 55.186 1.00 25.97 55 ALA L CA 1
ATOM 3879 C C . ALA C 3 55 ? -70.847 -42.558 55.682 1.00 25.69 55 ALA L C 1
ATOM 3880 O O . ALA C 3 55 ? -71.912 -43.180 55.692 1.00 25.50 55 ALA L O 1
ATOM 3882 N N . SER C 3 56 ? -70.726 -41.283 56.046 1.00 25.37 56 SER L N 1
ATOM 3883 C CA . SER C 3 56 ? -71.724 -40.580 56.843 1.00 25.13 56 SER L CA 1
ATOM 3884 C C . SER C 3 56 ? -72.301 -39.309 56.209 1.00 24.82 56 SER L C 1
ATOM 3885 O O . SER C 3 56 ? -73.141 -38.660 56.832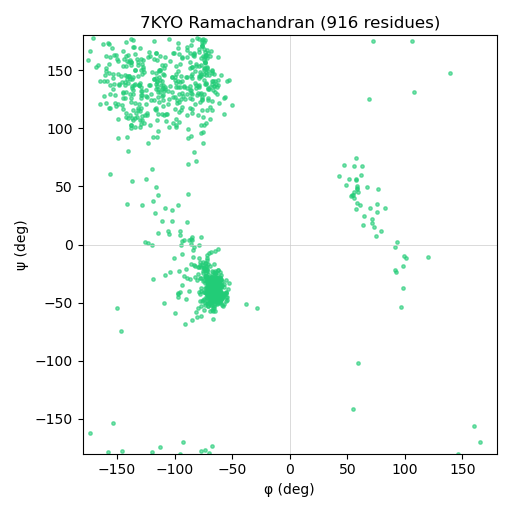 1.00 24.73 56 SER L O 1
ATOM 3888 N N . ASN C 3 57 ? -71.879 -38.954 54.991 1.00 24.54 57 ASN L N 1
ATOM 3889 C CA . ASN C 3 57 ? -72.240 -37.656 54.404 1.00 24.31 57 ASN L CA 1
ATOM 3890 C C . ASN C 3 57 ? -73.678 -37.639 53.890 1.00 24.24 57 ASN L C 1
ATOM 3891 O O . ASN C 3 57 ? -74.017 -38.348 52.948 1.00 24.12 57 ASN L O 1
ATOM 3896 N N . LEU C 3 58 ? -74.500 -36.798 54.514 1.00 24.32 58 LEU L N 1
ATOM 3897 C CA . LEU C 3 58 ? -75.933 -36.728 54.254 1.00 24.36 58 LEU L CA 1
ATOM 3898 C C . LEU C 3 58 ? -76.224 -35.822 53.054 1.00 24.59 58 LEU L C 1
ATOM 3899 O O . LEU C 3 58 ? -75.800 -34.669 53.032 1.00 24.70 58 LEU L O 1
ATOM 3904 N N . GLU C 3 59 ? -76.936 -36.353 52.060 1.00 24.83 59 GLU L N 1
ATOM 3905 C CA . GLU C 3 59 ? -77.389 -35.579 50.892 1.00 24.98 59 GLU L CA 1
ATOM 3906 C C . GLU C 3 59 ? -78.530 -34.652 51.332 1.00 24.96 59 GLU L C 1
ATOM 3907 O O . GLU C 3 59 ? -79.280 -34.998 52.241 1.00 25.17 59 GLU L O 1
ATOM 3913 N N . SER C 3 60 ? -78.660 -33.481 50.707 1.00 24.99 60 SER L N 1
ATOM 3914 C CA . SER C 3 60 ? -79.715 -32.521 51.084 1.00 25.03 60 SER L CA 1
ATOM 3915 C C . SER C 3 60 ? -81.086 -33.009 50.638 1.00 24.96 60 SER L C 1
ATOM 3916 O O . SER C 3 60 ? -81.196 -33.759 49.664 1.00 25.09 60 SER L O 1
ATOM 3919 N N . GLY C 3 61 ? -82.119 -32.583 51.365 1.00 24.80 61 GLY L N 1
ATOM 3920 C CA . GLY C 3 61 ? -83.480 -33.092 51.180 1.00 24.73 61 GLY L CA 1
ATOM 3921 C C . GLY C 3 61 ? -83.813 -34.273 52.080 1.00 24.72 61 GLY L C 1
ATOM 3922 O O . GLY C 3 61 ? -84.986 -34.521 52.365 1.00 24.80 61 GLY L O 1
ATOM 3923 N N . ILE C 3 62 ? -82.783 -34.994 52.529 1.00 24.65 62 ILE L N 1
ATOM 3924 C CA . ILE C 3 62 ? -82.926 -36.144 53.412 1.00 24.54 62 ILE L CA 1
ATOM 3925 C C . ILE C 3 62 ? -82.797 -35.613 54.839 1.00 24.35 62 ILE L C 1
ATOM 3926 O O . ILE C 3 62 ? -81.825 -34.916 55.143 1.00 24.19 62 ILE L O 1
ATOM 3931 N N . PRO C 3 63 ? -83.768 -35.939 55.719 1.00 24.22 63 PRO L N 1
ATOM 3932 C CA . PRO C 3 63 ? -83.705 -35.428 57.093 1.00 24.16 63 PRO L CA 1
ATOM 3933 C C . PRO C 3 63 ? -82.636 -36.116 57.940 1.00 24.13 63 PRO L C 1
ATOM 3934 O O . PRO C 3 63 ? -82.254 -37.253 57.652 1.00 23.94 63 PRO L O 1
ATOM 3938 N N . ALA C 3 64 ? -82.189 -35.430 58.993 1.00 24.24 64 ALA L N 1
ATOM 3939 C CA . ALA C 3 64 ? -81.128 -35.931 59.885 1.00 24.28 64 ALA L CA 1
ATOM 3940 C C . ALA C 3 64 ? -81.498 -37.188 60.690 1.00 24.29 64 ALA L C 1
ATOM 3941 O O . ALA C 3 64 ? -80.652 -37.736 61.397 1.00 24.24 64 ALA L O 1
ATOM 3943 N N . ARG C 3 65 ? -82.754 -37.627 60.586 1.00 24.35 65 ARG L N 1
ATOM 3944 C CA . ARG C 3 65 ? -83.212 -38.914 61.127 1.00 24.34 65 ARG L CA 1
ATOM 3945 C C . ARG C 3 65 ? -82.452 -40.097 60.520 1.00 24.17 65 ARG L C 1
ATOM 3946 O O . ARG C 3 65 ? -82.298 -41.133 61.168 1.00 24.20 65 ARG L O 1
ATOM 3954 N N . PHE C 3 66 ? -81.996 -39.936 59.276 1.00 23.93 66 PHE L N 1
ATOM 3955 C CA . PHE C 3 66 ? -81.107 -40.900 58.627 1.00 23.75 66 PHE L CA 1
ATOM 3956 C C . PHE C 3 66 ? -79.662 -40.654 59.049 1.00 23.72 66 PHE L C 1
ATOM 3957 O O . PHE C 3 66 ? -79.277 -39.520 59.333 1.00 23.80 66 PHE L O 1
ATOM 3965 N N . SER C 3 67 ? -78.871 -41.724 59.087 1.00 23.79 67 SER L N 1
ATOM 3966 C CA . SER C 3 67 ? -77.442 -41.640 59.411 1.00 23.84 67 SER L CA 1
ATOM 3967 C C . SER C 3 67 ? -76.682 -42.872 58.911 1.00 23.95 67 SER L C 1
ATOM 3968 O O . SER C 3 67 ? -77.244 -43.966 58.825 1.00 23.97 67 SER L O 1
ATOM 3971 N N . GLY C 3 68 ? -75.410 -42.670 58.573 1.00 24.08 68 GLY L N 1
ATOM 3972 C CA . GLY C 3 68 ? -74.542 -43.725 58.047 1.00 24.21 68 GLY L CA 1
ATOM 3973 C C . GLY C 3 68 ? -73.263 -43.828 58.853 1.00 24.38 68 GLY L C 1
ATOM 3974 O O . GLY C 3 68 ? -72.773 -42.826 59.382 1.00 24.47 68 GLY L O 1
ATOM 3975 N N . SER C 3 69 ? -72.720 -45.040 58.942 1.00 24.55 69 SER L N 1
ATOM 3976 C CA . SER C 3 69 ? -71.508 -45.300 59.723 1.00 24.67 69 SER L CA 1
ATOM 3977 C C . SER C 3 69 ? -70.787 -46.559 59.247 1.00 24.82 69 SER L C 1
ATOM 3978 O O . SER C 3 69 ? -71.300 -47.296 58.402 1.00 24.76 69 SER L O 1
ATOM 3981 N N . GLY C 3 70 ? -69.593 -46.781 59.795 1.00 25.06 70 GLY L N 1
ATOM 3982 C CA . GLY C 3 70 ? -68.774 -47.956 59.488 1.00 25.29 70 GLY L CA 1
ATOM 3983 C C . GLY C 3 70 ? -67.583 -47.627 58.610 1.00 25.48 70 GLY L C 1
ATOM 3984 O O . GLY C 3 70 ? -67.422 -46.489 58.163 1.00 25.51 70 GLY L O 1
ATOM 3985 N N . SER C 3 71 ? -66.745 -48.636 58.376 1.00 25.75 71 SER L N 1
ATOM 3986 C CA . SER C 3 71 ? -65.548 -48.496 57.542 1.00 25.91 71 SER L CA 1
ATOM 3987 C C . SER C 3 71 ? -65.128 -49.835 56.935 1.00 26.11 71 SER L C 1
ATOM 3988 O O . SER C 3 71 ? -65.643 -50.890 57.316 1.00 26.16 71 SER L O 1
ATOM 3991 N N . GLY C 3 72 ? -64.190 -49.767 55.991 1.00 26.30 72 GLY L N 1
ATOM 3992 C CA . GLY C 3 72 ? -63.661 -50.941 55.297 1.00 26.40 72 GLY L CA 1
ATOM 3993 C C . GLY C 3 72 ? -64.717 -51.738 54.554 1.00 26.52 72 GLY L C 1
ATOM 3994 O O . GLY C 3 72 ? -65.140 -51.350 53.465 1.00 26.41 72 GLY L O 1
ATOM 3995 N N . THR C 3 73 ? -65.130 -52.853 55.156 1.00 26.73 73 THR L N 1
ATOM 3996 C CA . THR C 3 73 ? -66.145 -53.753 54.595 1.00 26.91 73 THR L CA 1
ATOM 3997 C C . THR C 3 73 ? -67.499 -53.711 55.318 1.00 27.02 73 THR L C 1
ATOM 3998 O O . THR C 3 73 ? -68.521 -54.020 54.704 1.00 27.10 73 THR L O 1
ATOM 4002 N N . ASP C 3 74 ? -67.508 -53.355 56.606 1.00 27.17 74 ASP L N 1
ATOM 4003 C CA . ASP C 3 74 ? -68.736 -53.338 57.415 1.00 27.29 74 ASP L CA 1
ATOM 4004 C C . ASP C 3 74 ? -69.306 -51.919 57.481 1.00 27.30 74 ASP L C 1
ATOM 4005 O O . ASP C 3 74 ? -68.608 -50.987 57.891 1.00 27.17 74 ASP L O 1
ATOM 4010 N N . PHE C 3 75 ? -70.571 -51.772 57.075 1.00 27.36 75 PHE L N 1
ATOM 4011 C CA . PHE C 3 75 ? -71.278 -50.486 57.091 1.00 27.48 75 PHE L CA 1
ATOM 4012 C C . PHE C 3 75 ? -72.709 -50.641 57.591 1.00 27.57 75 PHE L C 1
ATOM 4013 O O . PHE C 3 75 ? -73.309 -51.708 57.453 1.00 27.51 75 PHE L O 1
ATOM 4021 N N . THR C 3 76 ? -73.250 -49.552 58.140 1.00 27.76 76 THR L N 1
ATOM 4022 C CA . THR C 3 76 ? -74.573 -49.538 58.767 1.00 27.89 76 THR L CA 1
ATOM 4023 C C . THR C 3 76 ? -75.369 -48.298 58.342 1.00 28.02 76 THR L C 1
ATOM 4024 O O . THR C 3 76 ? -74.795 -47.223 58.161 1.00 28.25 76 THR L O 1
ATOM 4028 N N . LEU C 3 77 ? -76.684 -48.467 58.182 1.00 28.05 77 LEU L N 1
ATOM 4029 C CA . LEU C 3 77 ? -77.617 -47.371 57.890 1.00 28.00 77 LEU L CA 1
ATOM 4030 C C . LEU C 3 77 ? -78.713 -47.356 58.948 1.00 28.17 77 LEU L C 1
ATOM 4031 O O . LEU C 3 77 ? -79.547 -48.265 58.983 1.00 28.10 77 LEU L O 1
ATOM 4036 N N . ASN C 3 78 ? -78.716 -46.324 59.793 1.00 28.32 78 ASN L N 1
ATOM 4037 C CA . ASN C 3 78 ? -79.709 -46.180 60.862 1.00 28.46 78 ASN L CA 1
ATOM 4038 C C . ASN C 3 78 ? -80.785 -45.155 60.500 1.00 28.46 78 ASN L C 1
ATOM 4039 O O . ASN C 3 78 ? -80.496 -44.152 59.848 1.00 28.48 78 ASN L O 1
ATOM 4044 N N . ILE C 3 79 ? -82.022 -45.429 60.918 1.00 28.53 79 ILE L N 1
ATOM 4045 C CA . ILE C 3 79 ? -83.146 -44.493 60.776 1.00 28.63 79 ILE L CA 1
ATOM 4046 C C . ILE C 3 79 ? -83.838 -44.400 62.138 1.00 28.79 79 ILE L C 1
ATOM 4047 O O . ILE C 3 79 ? -84.299 -45.413 62.662 1.00 28.79 79 ILE L O 1
ATOM 4052 N N . HIS C 3 80 ? -83.899 -43.194 62.706 1.00 29.02 80 HIS L N 1
ATOM 4053 C CA . HIS C 3 80 ? -84.490 -42.975 64.031 1.00 29.20 80 HIS L CA 1
ATOM 4054 C C . HIS C 3 80 ? -84.765 -41.478 64.256 1.00 29.39 80 HIS L C 1
ATOM 4055 O O . HIS C 3 80 ? -83.821 -40.688 64.195 1.00 29.47 80 HIS L O 1
ATOM 4062 N N . PRO C 3 81 ? -86.014 -41.067 64.513 1.00 29.75 81 PRO L N 1
ATOM 4063 C CA . PRO C 3 81 ? -87.201 -41.931 64.568 1.00 29.92 81 PRO L CA 1
ATOM 4064 C C . PRO C 3 81 ? -87.711 -42.338 63.184 1.00 30.10 81 PRO L C 1
ATOM 4065 O O . PRO C 3 81 ? -87.609 -41.560 62.235 1.00 30.09 81 PRO L O 1
ATOM 4069 N N . VAL C 3 82 ? -88.253 -43.549 63.084 1.00 30.40 82 VAL L N 1
ATOM 4070 C CA . VAL C 3 82 ? -88.884 -44.026 61.850 1.00 30.63 82 VAL L CA 1
ATOM 4071 C C . VAL C 3 82 ? -90.288 -43.430 61.746 1.00 31.03 82 VAL L C 1
ATOM 4072 O O . VAL C 3 82 ? -91.026 -43.390 62.733 1.00 30.96 82 VAL L O 1
ATOM 4076 N N . GLU C 3 83 ? -90.639 -42.977 60.542 1.00 31.54 83 GLU L N 1
ATOM 4077 C CA . GLU C 3 83 ? -91.940 -42.362 60.268 1.00 32.00 83 GLU L CA 1
ATOM 4078 C C . GLU C 3 83 ? -92.589 -42.989 59.035 1.00 31.80 83 GLU L C 1
ATOM 4079 O O . GLU C 3 83 ? -91.946 -43.750 58.310 1.00 31.68 83 GLU L O 1
ATOM 4085 N N . GLU C 3 84 ? -93.867 -42.670 58.818 1.00 31.79 84 GLU L N 1
ATOM 4086 C CA . GLU C 3 84 ? -94.687 -43.306 57.768 1.00 31.78 84 GLU L CA 1
ATOM 4087 C C . GLU C 3 84 ? -94.087 -43.171 56.363 1.00 31.67 84 GLU L C 1
ATOM 4088 O O . GLU C 3 84 ? -94.179 -44.098 55.553 1.00 31.69 84 GLU L O 1
ATOM 4094 N N . GLU C 3 85 ? -93.460 -42.024 56.095 1.00 31.31 85 GLU L N 1
ATOM 4095 C CA . GLU C 3 85 ? -92.831 -41.748 54.801 1.00 30.90 85 GLU L CA 1
ATOM 4096 C C . GLU C 3 85 ? -91.557 -42.554 54.499 1.00 30.67 85 GLU L C 1
ATOM 4097 O O . GLU C 3 85 ? -91.054 -42.475 53.385 1.00 31.04 85 GLU L O 1
ATOM 4099 N N . ASP C 3 86 ? -91.031 -43.312 55.465 1.00 30.27 86 ASP L N 1
ATOM 4100 C CA . ASP C 3 86 ? -89.810 -44.112 55.258 1.00 30.05 86 ASP L CA 1
ATOM 4101 C C . ASP C 3 86 ? -90.047 -45.525 54.694 1.00 30.04 86 ASP L C 1
ATOM 4102 O O . ASP C 3 86 ? -89.089 -46.290 54.545 1.00 29.83 86 ASP L O 1
ATOM 4107 N N . ALA C 3 87 ? -91.299 -45.868 54.378 1.00 30.14 87 ALA L N 1
ATOM 4108 C CA . ALA C 3 87 ? -91.620 -47.164 53.758 1.00 30.06 87 ALA L CA 1
ATOM 4109 C C . ALA C 3 87 ? -91.089 -47.226 52.325 1.00 29.85 87 ALA L C 1
ATOM 4110 O O . ALA C 3 87 ? -91.619 -46.562 51.428 1.00 29.81 87 ALA L O 1
ATOM 4113 N N . ALA C 3 88 ? -90.036 -48.018 52.127 1.00 29.62 88 ALA L N 1
ATOM 4114 C CA . ALA C 3 88 ? -89.390 -48.167 50.820 1.00 29.49 88 ALA L CA 1
ATOM 4115 C C . ALA C 3 88 ? -88.365 -49.305 50.843 1.00 29.36 88 ALA L C 1
ATOM 4116 O O . ALA C 3 88 ? -88.159 -49.939 51.880 1.00 29.38 88 ALA L O 1
ATOM 4118 N N . THR C 3 89 ? -87.746 -49.565 49.693 1.00 29.30 89 THR L N 1
ATOM 4119 C CA . THR C 3 89 ? -86.608 -50.481 49.596 1.00 29.26 89 THR L CA 1
ATOM 4120 C C . THR C 3 89 ? -85.304 -49.677 49.665 1.00 29.00 89 THR L C 1
ATOM 4121 O O . THR C 3 89 ? -85.205 -48.603 49.068 1.00 28.95 89 THR L O 1
ATOM 4125 N N . TYR C 3 90 ? -84.316 -50.210 50.387 1.00 28.68 90 TYR L N 1
ATOM 4126 C CA . TYR C 3 90 ? -83.040 -49.533 50.627 1.00 28.39 90 TYR L CA 1
ATOM 4127 C C . TYR C 3 90 ? -81.864 -50.350 50.088 1.00 28.12 90 TYR L C 1
ATOM 4128 O O . TYR C 3 90 ? -81.745 -51.539 50.391 1.00 28.11 90 TYR L O 1
ATOM 4137 N N . TYR C 3 91 ? -81.000 -49.697 49.304 1.00 27.87 91 TYR L N 1
ATOM 4138 C CA . TYR C 3 91 ? -79.840 -50.331 48.659 1.00 27.51 91 TYR L CA 1
ATOM 4139 C C . TYR C 3 91 ? -78.527 -49.715 49.138 1.00 27.28 91 TYR L C 1
ATOM 4140 O O . TYR C 3 91 ? -78.461 -48.505 49.352 1.00 27.18 91 TYR L O 1
ATOM 4149 N N . CYS C 3 92 ? -77.493 -50.546 49.305 1.00 27.02 92 CYS L N 1
ATOM 4150 C CA . CYS C 3 92 ? -76.112 -50.056 49.393 1.00 26.79 92 CYS L CA 1
ATOM 4151 C C . CYS C 3 92 ? -75.436 -50.150 48.026 1.00 26.37 92 CYS L C 1
ATOM 4152 O O . CYS C 3 92 ? -75.933 -50.825 47.125 1.00 26.28 92 CYS L O 1
ATOM 4155 N N . GLN C 3 93 ? -74.311 -49.453 47.879 1.00 25.99 93 GLN L N 1
ATOM 4156 C CA . GLN C 3 93 ? -73.608 -49.354 46.597 1.00 25.61 93 GLN L CA 1
ATOM 4157 C C . GLN C 3 93 ? -72.189 -48.832 46.807 1.00 25.48 93 GLN L C 1
ATOM 4158 O O . GLN C 3 93 ? -71.971 -47.942 47.633 1.00 25.36 93 GLN L O 1
ATOM 4164 N N . GLN C 3 94 ? -71.237 -49.385 46.053 1.00 25.38 94 GLN L N 1
ATOM 4165 C CA . GLN C 3 94 ? -69.824 -49.003 46.163 1.00 25.40 94 GLN L CA 1
ATOM 4166 C C . GLN C 3 94 ? -69.315 -48.354 44.871 1.00 25.43 94 GLN L C 1
ATOM 4167 O O . GLN C 3 94 ? -69.622 -48.825 43.775 1.00 25.42 94 GLN L O 1
ATOM 4173 N N . SER C 3 95 ? -68.553 -47.266 45.014 1.00 25.56 95 SER L N 1
ATOM 4174 C CA . SER C 3 95 ? -67.933 -46.562 43.885 1.00 25.61 95 SER L CA 1
ATOM 4175 C C . SER C 3 95 ? -66.405 -46.570 44.000 1.00 25.76 95 SER L C 1
ATOM 4176 O O . SER C 3 95 ? -65.741 -45.594 43.648 1.00 25.89 95 SER L O 1
ATOM 4179 N N . ASN C 3 96 ? -65.859 -47.685 44.483 1.00 26.05 96 ASN L N 1
ATOM 4180 C CA . ASN C 3 96 ? -64.421 -47.835 44.717 1.00 26.21 96 ASN L CA 1
ATOM 4181 C C . ASN C 3 96 ? -63.708 -48.550 43.572 1.00 26.47 96 ASN L C 1
ATOM 4182 O O . ASN C 3 96 ? -62.613 -48.146 43.183 1.00 26.44 96 ASN L O 1
ATOM 4187 N N . GLU C 3 97 ? -64.329 -49.610 43.050 1.00 26.89 97 GLU L N 1
ATOM 4188 C CA . GLU C 3 97 ? -63.716 -50.478 42.042 1.00 27.19 97 GLU L CA 1
ATOM 4189 C C . GLU C 3 97 ? -64.771 -50.983 41.051 1.00 27.21 97 GLU L C 1
ATOM 4190 O O . GLU C 3 97 ? -65.951 -51.069 41.391 1.00 26.97 97 GLU L O 1
ATOM 4196 N N . ASP C 3 98 ? -64.338 -51.303 39.829 1.00 27.46 98 ASP L N 1
ATOM 4197 C CA . ASP C 3 98 ? -65.236 -51.804 38.774 1.00 27.50 98 ASP L CA 1
ATOM 4198 C C . ASP C 3 98 ? -65.576 -53.288 38.962 1.00 27.54 98 ASP L C 1
ATOM 4199 O O . ASP C 3 98 ? -64.722 -54.049 39.416 1.00 27.72 98 ASP L O 1
ATOM 4204 N N . PRO C 3 99 ? -66.795 -53.722 38.620 1.00 27.40 99 PRO L N 1
ATOM 4205 C CA . PRO C 3 99 ? -67.919 -52.854 38.247 1.00 27.29 99 PRO L CA 1
ATOM 4206 C C . PRO C 3 99 ? -68.491 -52.143 39.471 1.00 27.10 99 PRO L C 1
ATOM 4207 O O . PRO C 3 99 ? -68.325 -52.636 40.592 1.00 27.29 99 PRO L O 1
ATOM 4211 N N . TRP C 3 100 ? -69.147 -51.000 39.263 1.00 26.73 100 TRP L N 1
ATOM 4212 C CA . TRP C 3 100 ? -69.875 -50.335 40.349 1.00 26.38 100 TRP L CA 1
ATOM 4213 C C . TRP C 3 100 ? -71.042 -51.258 40.691 1.00 26.19 100 TRP L C 1
ATOM 4214 O O . TRP C 3 100 ? -71.910 -51.495 39.853 1.00 26.24 100 TRP L O 1
ATOM 4225 N N . THR C 3 101 ? -71.038 -51.799 41.906 1.00 26.03 101 THR L N 1
ATOM 4226 C CA . THR C 3 101 ? -72.005 -52.820 42.309 1.00 25.91 101 THR L CA 1
ATOM 4227 C C . THR C 3 101 ? -73.009 -52.258 43.310 1.00 25.86 101 THR L C 1
ATOM 4228 O O . THR C 3 101 ? -72.700 -51.324 44.047 1.00 25.54 101 THR L O 1
ATOM 4232 N N . PHE C 3 102 ? -74.213 -52.828 43.303 1.00 25.96 102 PHE L N 1
ATOM 4233 C CA . PHE C 3 102 ? -75.282 -52.483 44.242 1.00 26.06 102 PHE L CA 1
ATOM 4234 C C . PHE C 3 102 ? -75.558 -53.670 45.162 1.00 26.18 102 PHE L C 1
ATOM 4235 O O . PHE C 3 102 ? -75.191 -54.806 44.859 1.00 26.20 102 PHE L O 1
ATOM 4243 N N . GLY C 3 103 ? -76.220 -53.395 46.281 1.00 26.36 103 GLY L N 1
ATOM 4244 C CA . GLY C 3 103 ? -76.722 -54.438 47.168 1.00 26.49 103 GLY L CA 1
ATOM 4245 C C . GLY C 3 103 ? -77.976 -55.073 46.591 1.00 26.74 103 GLY L C 1
ATOM 4246 O O . GLY C 3 103 ? -78.529 -54.588 45.600 1.00 26.79 103 GLY L O 1
ATOM 4247 N N . GLY C 3 104 ? -78.423 -56.160 47.212 1.00 27.09 104 GLY L N 1
ATOM 4248 C CA . GLY C 3 104 ? -79.580 -56.916 46.735 1.00 27.32 104 GLY L CA 1
ATOM 4249 C C . GLY C 3 104 ? -80.906 -56.209 46.943 1.00 27.63 104 GLY L C 1
ATOM 4250 O O . GLY C 3 104 ? -81.759 -56.218 46.056 1.00 27.67 104 GLY L O 1
ATOM 4251 N N . GLY C 3 105 ? -81.083 -55.623 48.127 1.00 28.15 105 GLY L N 1
ATOM 4252 C CA . GLY C 3 105 ? -82.292 -54.868 48.483 1.00 28.64 105 GLY L CA 1
ATOM 4253 C C . GLY C 3 105 ? -82.731 -55.164 49.908 1.00 29.23 105 GLY L C 1
ATOM 4254 O O . GLY C 3 105 ? -82.536 -56.281 50.405 1.00 29.33 105 GLY L O 1
ATOM 4255 N N . THR C 3 106 ? -83.314 -54.163 50.569 1.00 29.79 106 THR L N 1
ATOM 4256 C CA . THR C 3 106 ? -83.907 -54.337 51.903 1.00 30.38 106 THR L CA 1
ATOM 4257 C C . THR C 3 106 ? -85.215 -53.545 52.006 1.00 30.88 106 THR L C 1
ATOM 4258 O O . THR C 3 106 ? -85.189 -52.313 52.049 1.00 30.96 106 THR L O 1
ATOM 4262 N N . ASN C 3 107 ? -86.343 -54.258 52.046 1.00 31.37 107 ASN L N 1
ATOM 4263 C CA . ASN C 3 107 ? -87.667 -53.635 52.156 1.00 31.74 107 ASN L CA 1
ATOM 4264 C C . ASN C 3 107 ? -87.937 -53.247 53.603 1.00 31.76 107 ASN L C 1
ATOM 4265 O O . ASN C 3 107 ? -87.751 -54.067 54.505 1.00 32.13 107 ASN L O 1
ATOM 4270 N N . LEU C 3 108 ? -88.369 -52.003 53.820 1.00 31.65 108 LEU L N 1
ATOM 4271 C CA . LEU C 3 108 ? -88.725 -51.518 55.153 1.00 31.64 108 LEU L CA 1
ATOM 4272 C C . LEU C 3 108 ? -90.240 -51.386 55.271 1.00 31.84 108 LEU L C 1
ATOM 4273 O O . LEU C 3 108 ? -90.848 -50.539 54.610 1.00 31.85 108 LEU L O 1
ATOM 4278 N N . GLU C 3 109 ? -90.833 -52.241 56.104 1.00 32.07 109 GLU L N 1
ATOM 4279 C CA . GLU C 3 109 ? -92.258 -52.190 56.423 1.00 32.41 109 GLU L CA 1
ATOM 4280 C C . GLU C 3 109 ? -92.437 -51.361 57.694 1.00 32.54 109 GLU L C 1
ATOM 4281 O O . GLU C 3 109 ? -91.728 -51.574 58.677 1.00 32.61 109 GLU L O 1
ATOM 4287 N N . ILE C 3 110 ? -93.357 -50.398 57.661 1.00 32.74 110 ILE L N 1
ATOM 4288 C CA . ILE C 3 110 ? -93.740 -49.631 58.851 1.00 32.82 110 ILE L CA 1
ATOM 4289 C C . ILE C 3 110 ? -94.970 -50.289 59.469 1.00 32.97 110 ILE L C 1
ATOM 4290 O O . ILE C 3 110 ? -95.978 -50.476 58.787 1.00 33.15 110 ILE L O 1
ATOM 4295 N N . LYS C 3 111 ? -94.891 -50.632 60.755 1.00 33.13 111 LYS L N 1
ATOM 4296 C CA . LYS C 3 111 ? -96.011 -51.275 61.448 1.00 33.21 111 LYS L CA 1
ATOM 4297 C C . LYS C 3 111 ? -97.140 -50.287 61.724 1.00 33.38 111 LYS L C 1
ATOM 4298 O O . LYS C 3 111 ? -96.955 -49.069 61.669 1.00 33.41 111 LYS L O 1
ATOM 4304 N N . ARG C 3 112 ? -98.312 -50.842 62.011 1.00 33.72 112 ARG L N 1
ATOM 4305 C CA . ARG C 3 112 ? -99.561 -50.089 62.039 1.00 33.93 112 ARG L CA 1
ATOM 4306 C C . ARG C 3 112 ? -100.585 -50.795 62.930 1.00 34.20 112 ARG L C 1
ATOM 4307 O O . ARG C 3 112 ? -100.441 -51.985 63.238 1.00 34.13 112 ARG L O 1
ATOM 4315 N N . ALA C 3 113 ? -101.607 -50.056 63.355 1.00 34.44 113 ALA L N 1
ATOM 4316 C CA . ALA C 3 113 ? -102.821 -50.672 63.888 1.00 34.74 113 ALA L CA 1
ATOM 4317 C C . ALA C 3 113 ? -103.496 -51.427 62.739 1.00 34.89 113 ALA L C 1
ATOM 4318 O O . ALA C 3 113 ? -103.570 -50.912 61.619 1.00 34.80 113 ALA L O 1
ATOM 4320 N N . ASP C 3 114 ? -103.970 -52.642 63.013 1.00 35.13 114 ASP L N 1
ATOM 4321 C CA . ASP C 3 114 ? -104.537 -53.508 61.969 1.00 35.19 114 ASP L CA 1
ATOM 4322 C C . ASP C 3 114 ? -105.824 -52.911 61.400 1.00 35.32 114 ASP L C 1
ATOM 4323 O O . ASP C 3 114 ? -106.574 -52.243 62.114 1.00 35.37 114 ASP L O 1
ATOM 4328 N N . ALA C 3 115 ? -106.058 -53.147 60.111 1.00 35.55 115 ALA L N 1
ATOM 4329 C CA . ALA C 3 115 ? -107.240 -52.632 59.417 1.00 35.70 115 ALA L CA 1
ATOM 4330 C C . ALA C 3 115 ? -107.761 -53.666 58.427 1.00 35.90 115 ALA L C 1
ATOM 4331 O O . ALA C 3 115 ? -106.987 -54.233 57.654 1.00 35.70 115 ALA L O 1
ATOM 4333 N N . ALA C 3 116 ? -109.069 -53.918 58.468 1.00 36.14 116 ALA L N 1
ATOM 4334 C CA . ALA C 3 116 ? -109.715 -54.821 57.517 1.00 36.23 116 ALA L CA 1
ATOM 4335 C C . ALA C 3 116 ? -109.825 -54.134 56.149 1.00 36.37 116 ALA L C 1
ATOM 4336 O O . ALA C 3 116 ? -109.882 -52.901 56.080 1.00 36.45 116 ALA L O 1
ATOM 4338 N N . PRO C 3 117 ? -109.841 -54.923 55.056 1.00 36.38 117 PRO L N 1
ATOM 4339 C CA . PRO C 3 117 ? -109.953 -54.338 53.716 1.00 36.38 117 PRO L CA 1
ATOM 4340 C C . PRO C 3 117 ? -111.357 -53.823 53.390 1.00 36.30 117 PRO L C 1
ATOM 4341 O O . PRO C 3 117 ? -112.348 -54.395 53.852 1.00 36.41 117 PRO L O 1
ATOM 4345 N N . THR C 3 118 ? -111.420 -52.744 52.610 1.00 36.14 118 THR L N 1
ATOM 4346 C CA . THR C 3 118 ? -112.671 -52.238 52.053 1.00 36.09 118 THR L CA 1
ATOM 4347 C C . THR C 3 118 ? -112.899 -52.946 50.721 1.00 36.08 118 THR L C 1
ATOM 4348 O O . THR C 3 118 ? -112.310 -52.573 49.702 1.00 36.08 118 THR L O 1
ATOM 4352 N N . VAL C 3 119 ? -113.750 -53.973 50.740 1.00 36.00 119 VAL L N 1
ATOM 4353 C CA . VAL C 3 119 ? -113.973 -54.827 49.570 1.00 36.00 119 VAL L CA 1
ATOM 4354 C C . VAL C 3 119 ? -115.062 -54.221 48.680 1.00 36.03 119 VAL L C 1
ATOM 4355 O O . VAL C 3 119 ? -116.095 -53.769 49.177 1.00 35.79 119 VAL L O 1
ATOM 4359 N N . SER C 3 120 ? -114.814 -54.225 47.369 1.00 36.35 120 SER L N 1
ATOM 4360 C CA . SER C 3 120 ? -115.707 -53.615 46.377 1.00 36.53 120 SER L CA 1
ATOM 4361 C C . SER C 3 120 ? -115.820 -54.514 45.144 1.00 36.85 120 SER L C 1
ATOM 4362 O O . SER C 3 120 ? -114.847 -54.675 44.406 1.00 36.87 120 SER L O 1
ATOM 4365 N N . ILE C 3 121 ? -117.000 -55.100 44.934 1.00 37.33 121 ILE L N 1
ATOM 4366 C CA . ILE C 3 121 ? -117.247 -56.007 43.799 1.00 37.74 121 ILE L CA 1
ATOM 4367 C C . ILE C 3 121 ? -117.728 -55.224 42.570 1.00 37.98 121 ILE L C 1
ATOM 4368 O O . ILE C 3 121 ? -118.586 -54.346 42.683 1.00 38.11 121 ILE L O 1
ATOM 4373 N N . PHE C 3 122 ? -117.161 -55.548 41.406 1.00 38.37 122 PHE L N 1
ATOM 4374 C CA . PHE C 3 122 ? -117.479 -54.873 40.143 1.00 38.75 122 PHE L CA 1
ATOM 4375 C C . PHE C 3 122 ? -117.806 -55.906 39.066 1.00 38.86 122 PHE L C 1
ATOM 4376 O O . PHE C 3 122 ? -116.942 -56.712 38.714 1.00 38.77 122 PHE L O 1
ATOM 4384 N N . PRO C 3 123 ? -119.051 -55.894 38.540 1.00 39.15 123 PRO L N 1
ATOM 4385 C CA . PRO C 3 123 ? -119.366 -56.764 37.400 1.00 39.38 123 PRO L CA 1
ATOM 4386 C C . PRO C 3 123 ? -118.650 -56.344 36.107 1.00 39.88 123 PRO L C 1
ATOM 4387 O O . PRO C 3 123 ? -118.116 -55.231 36.036 1.00 40.16 123 PRO L O 1
ATOM 4391 N N . PRO C 3 124 ? -118.641 -57.225 35.086 1.00 40.34 124 PRO L N 1
ATOM 4392 C CA . PRO C 3 124 ? -118.051 -56.863 33.799 1.00 40.74 124 PRO L CA 1
ATOM 4393 C C . PRO C 3 124 ? -118.916 -55.844 33.056 1.00 41.25 124 PRO L C 1
ATOM 4394 O O . PRO C 3 124 ? -120.139 -56.002 32.997 1.00 41.02 124 PRO L O 1
ATOM 4398 N N . SER C 3 125 ? -118.283 -54.811 32.501 1.00 41.94 125 SER L N 1
ATOM 4399 C CA . SER C 3 125 ? -119.007 -53.734 31.820 1.00 42.52 125 SER L CA 1
ATOM 4400 C C . SER C 3 125 ? -119.642 -54.210 30.512 1.00 42.89 125 SER L C 1
ATOM 4401 O O . SER C 3 125 ? -119.260 -55.247 29.962 1.00 43.00 125 SER L O 1
ATOM 4404 N N . SER C 3 126 ? -120.609 -53.434 30.025 1.00 43.21 126 SER L N 1
ATOM 4405 C CA . SER C 3 126 ? -121.355 -53.765 28.805 1.00 43.39 126 SER L CA 1
ATOM 4406 C C . SER C 3 126 ? -120.488 -53.786 27.538 1.00 43.55 126 SER L C 1
ATOM 4407 O O . SER C 3 126 ? -120.796 -54.517 26.596 1.00 43.78 126 SER L O 1
ATOM 4410 N N . GLU C 3 127 ? -119.415 -52.991 27.525 1.00 43.65 127 GLU L N 1
ATOM 4411 C CA . GLU C 3 127 ? -118.481 -52.942 26.391 1.00 43.82 127 GLU L CA 1
ATOM 4412 C C . GLU C 3 127 ? -117.684 -54.243 26.241 1.00 43.69 127 GLU L C 1
ATOM 4413 O O . GLU C 3 127 ? -117.453 -54.703 25.122 1.00 43.47 127 GLU L O 1
ATOM 4419 N N . GLN C 3 128 ? -117.258 -54.818 27.367 1.00 43.72 128 GLN L N 1
ATOM 4420 C CA . GLN C 3 128 ? -116.536 -56.099 27.378 1.00 43.58 128 GLN L CA 1
ATOM 4421 C C . GLN C 3 128 ? -117.414 -57.272 26.927 1.00 43.80 128 GLN L C 1
ATOM 4422 O O . GLN C 3 128 ? -116.919 -58.215 26.307 1.00 43.70 128 GLN L O 1
ATOM 4428 N N . LEU C 3 129 ? -118.705 -57.207 27.252 1.00 44.11 129 LEU L N 1
ATOM 4429 C CA . LEU C 3 129 ? -119.662 -58.260 26.902 1.00 44.33 129 LEU L CA 1
ATOM 4430 C C . LEU C 3 129 ? -120.029 -58.320 25.410 1.00 44.58 129 LEU L C 1
ATOM 4431 O O . LEU C 3 129 ? -120.548 -59.343 24.958 1.00 44.78 129 LEU L O 1
ATOM 4436 N N . THR C 3 130 ? -119.780 -57.243 24.656 1.00 44.80 130 THR L N 1
ATOM 4437 C CA . THR C 3 130 ? -119.956 -57.263 23.192 1.00 44.84 130 THR L CA 1
ATOM 4438 C C . THR C 3 130 ? -118.892 -58.146 22.531 1.00 45.04 130 THR L C 1
ATOM 4439 O O . THR C 3 130 ? -119.197 -58.892 21.598 1.00 45.47 130 THR L O 1
ATOM 4443 N N . SER C 3 131 ? -117.653 -58.050 23.016 1.00 45.02 131 SER L N 1
ATOM 4444 C CA . SER C 3 131 ? -116.594 -59.004 22.667 1.00 45.10 131 SER L CA 1
ATOM 4445 C C . SER C 3 131 ? -116.766 -60.298 23.470 1.00 45.35 131 SER L C 1
ATOM 4446 O O . SER C 3 131 ? -117.555 -60.351 24.420 1.00 45.63 131 SER L O 1
ATOM 4449 N N . GLY C 3 132 ? -116.022 -61.336 23.090 1.00 45.39 132 GLY L N 1
ATOM 4450 C CA . GLY C 3 132 ? -116.142 -62.656 23.721 1.00 45.27 132 GLY L CA 1
ATOM 4451 C C . GLY C 3 132 ? -115.384 -62.768 25.032 1.00 45.01 132 GLY L C 1
ATOM 4452 O O . GLY C 3 132 ? -114.356 -63.447 25.102 1.00 45.38 132 GLY L O 1
ATOM 4453 N N . GLY C 3 133 ? -115.896 -62.114 26.074 1.00 44.25 133 GLY L N 1
ATOM 4454 C CA . GLY C 3 133 ? -115.238 -62.116 27.383 1.00 43.38 133 GLY L CA 1
ATOM 4455 C C . GLY C 3 133 ? -116.013 -61.420 28.488 1.00 42.54 133 GLY L C 1
ATOM 4456 O O . GLY C 3 133 ? -116.889 -60.590 28.226 1.00 42.16 133 GLY L O 1
ATOM 4457 N N . ALA C 3 134 ? -115.679 -61.769 29.729 1.00 41.81 134 ALA L N 1
ATOM 4458 C CA . ALA C 3 134 ? -116.308 -61.185 30.914 1.00 41.49 134 ALA L CA 1
ATOM 4459 C C . ALA C 3 134 ? -115.389 -61.311 32.129 1.00 41.04 134 ALA L C 1
ATOM 4460 O O . ALA C 3 134 ? -115.066 -62.421 32.551 1.00 40.95 134 ALA L O 1
ATOM 4462 N N . SER C 3 135 ? -114.972 -60.170 32.676 1.00 40.60 135 SER L N 1
ATOM 4463 C CA . SER C 3 135 ? -114.065 -60.116 33.819 1.00 40.32 135 SER L CA 1
ATOM 4464 C C . SER C 3 135 ? -114.753 -59.491 35.030 1.00 39.85 135 SER L C 1
ATOM 4465 O O . SER C 3 135 ? -115.156 -58.326 34.988 1.00 39.79 135 SER L O 1
ATOM 4468 N N . VAL C 3 136 ? -114.886 -60.274 36.099 1.00 39.34 136 VAL L N 1
ATOM 4469 C CA . VAL C 3 136 ? -115.390 -59.774 37.378 1.00 39.08 136 VAL L CA 1
ATOM 4470 C C . VAL C 3 136 ? -114.179 -59.287 38.168 1.00 38.82 136 VAL L C 1
ATOM 4471 O O . VAL C 3 136 ? -113.199 -60.020 38.297 1.00 38.86 136 VAL L O 1
ATOM 4475 N N . VAL C 3 137 ? -114.254 -58.062 38.688 1.00 38.60 137 VAL L N 1
ATOM 4476 C CA . VAL C 3 137 ? -113.143 -57.431 39.414 1.00 38.43 137 VAL L CA 1
ATOM 4477 C C . VAL C 3 137 ? -113.536 -57.200 40.876 1.00 38.37 137 VAL L C 1
ATOM 4478 O O . VAL C 3 137 ? -114.674 -56.822 41.167 1.00 38.40 137 VAL L O 1
ATOM 4482 N N . CYS C 3 138 ? -112.582 -57.429 41.781 1.00 38.25 138 CYS L N 1
ATOM 4483 C CA . CYS C 3 138 ? -112.790 -57.274 43.224 1.00 38.15 138 CYS L CA 1
ATOM 4484 C C . CYS C 3 138 ? -111.570 -56.578 43.848 1.00 37.84 138 CYS L C 1
ATOM 4485 O O . CYS C 3 138 ? -110.520 -57.201 44.023 1.00 38.04 138 CYS L O 1
ATOM 4488 N N . PHE C 3 139 ? -111.711 -55.284 44.151 1.00 37.39 139 PHE L N 1
ATOM 4489 C CA . PHE C 3 139 ? -110.656 -54.505 44.815 1.00 37.09 139 PHE L CA 1
ATOM 4490 C C . PHE C 3 139 ? -110.760 -54.657 46.332 1.00 36.64 139 PHE L C 1
ATOM 4491 O O . PHE C 3 139 ? -111.849 -54.534 46.890 1.00 36.72 139 PHE L O 1
ATOM 4499 N N . LEU C 3 140 ? -109.626 -54.924 46.984 1.00 36.05 140 LEU L N 1
ATOM 4500 C CA . LEU C 3 140 ? -109.534 -55.015 48.444 1.00 35.64 140 LEU L CA 1
ATOM 4501 C C . LEU C 3 140 ? -108.563 -53.941 48.930 1.00 35.39 140 LEU L C 1
ATOM 4502 O O . LEU C 3 140 ? -107.358 -54.181 48.996 1.00 35.21 140 LEU L O 1
ATOM 4507 N N . ASN C 3 141 ? -109.091 -52.765 49.272 1.00 35.16 141 ASN L N 1
ATOM 4508 C CA . ASN C 3 141 ? -108.260 -51.578 49.521 1.00 35.07 141 ASN L CA 1
ATOM 4509 C C . ASN C 3 141 ? -107.990 -51.312 50.998 1.00 34.75 141 ASN L C 1
ATOM 4510 O O . ASN C 3 141 ? -108.833 -51.590 51.850 1.00 34.71 141 ASN L O 1
ATOM 4515 N N . ASN C 3 142 ? -106.802 -50.766 51.272 1.00 34.49 142 ASN L N 1
ATOM 4516 C CA . ASN C 3 142 ? -106.433 -50.199 52.576 1.00 34.20 142 ASN L CA 1
ATOM 4517 C C . ASN C 3 142 ? -106.544 -51.180 53.743 1.00 33.77 142 ASN L C 1
ATOM 4518 O O . ASN C 3 142 ? -107.475 -51.101 54.550 1.00 33.72 142 ASN L O 1
ATOM 4523 N N . PHE C 3 143 ? -105.585 -52.103 53.817 1.00 33.31 143 PHE L N 1
ATOM 4524 C CA . PHE C 3 143 ? -105.530 -53.091 54.895 1.00 32.99 143 PHE L CA 1
ATOM 4525 C C . PHE C 3 143 ? -104.107 -53.316 55.424 1.00 33.15 143 PHE L C 1
ATOM 4526 O O . PHE C 3 143 ? -103.124 -53.043 54.735 1.00 33.15 143 PHE L O 1
ATOM 4534 N N . TYR C 3 144 ? -104.025 -53.801 56.663 1.00 33.40 144 TYR L N 1
ATOM 4535 C CA . TYR C 3 144 ? -102.765 -54.216 57.294 1.00 33.50 144 TYR L CA 1
ATOM 4536 C C . TYR C 3 144 ? -103.081 -55.377 58.257 1.00 33.49 144 TYR L C 1
ATOM 4537 O O . TYR C 3 144 ? -104.088 -55.289 58.964 1.00 33.54 144 TYR L O 1
ATOM 4546 N N . PRO C 3 145 ? -102.265 -56.445 58.321 1.00 33.53 145 PRO L N 1
ATOM 4547 C CA . PRO C 3 145 ? -101.004 -56.619 57.567 1.00 33.55 145 PRO L CA 1
ATOM 4548 C C . PRO C 3 145 ? -101.173 -57.004 56.091 1.00 33.59 145 PRO L C 1
ATOM 4549 O O . PRO C 3 145 ? -102.298 -57.116 55.607 1.00 33.42 145 PRO L O 1
ATOM 4553 N N . LYS C 3 146 ? -100.047 -57.218 55.406 1.00 33.61 146 LYS L N 1
ATOM 4554 C CA . LYS C 3 146 ? -100.026 -57.532 53.966 1.00 33.64 146 LYS L CA 1
ATOM 4555 C C . LYS C 3 146 ? -100.624 -58.892 53.585 1.00 33.79 146 LYS L C 1
ATOM 4556 O O . LYS C 3 146 ? -101.028 -59.082 52.437 1.00 33.71 146 LYS L O 1
ATOM 4558 N N . ASP C 3 147 ? -100.672 -59.827 54.536 1.00 34.19 147 ASP L N 1
ATOM 4559 C CA . ASP C 3 147 ? -101.140 -61.196 54.278 1.00 34.46 147 ASP L CA 1
ATOM 4560 C C . ASP C 3 147 ? -102.649 -61.228 54.049 1.00 34.40 147 ASP L C 1
ATOM 4561 O O . ASP C 3 147 ? -103.410 -60.765 54.897 1.00 34.29 147 ASP L O 1
ATOM 4566 N N . ILE C 3 148 ? -103.072 -61.775 52.909 1.00 34.51 148 ILE L N 1
ATOM 4567 C CA . ILE C 3 148 ? -104.495 -61.858 52.554 1.00 34.67 148 ILE L CA 1
ATOM 4568 C C . ILE C 3 148 ? -104.739 -62.918 51.470 1.00 35.07 148 ILE L C 1
ATOM 4569 O O . ILE C 3 148 ? -103.889 -63.123 50.600 1.00 35.46 148 ILE L O 1
ATOM 4574 N N . ASN C 3 149 ? -105.892 -63.586 51.537 1.00 35.42 149 ASN L N 1
ATOM 4575 C CA . ASN C 3 149 ? -106.310 -64.569 50.529 1.00 35.57 149 ASN L CA 1
ATOM 4576 C C . ASN C 3 149 ? -107.677 -64.195 49.979 1.00 35.88 149 ASN L C 1
ATOM 4577 O O . ASN C 3 149 ? -108.588 -63.889 50.750 1.00 35.91 149 ASN L O 1
ATOM 4582 N N . VAL C 3 150 ? -107.810 -64.219 48.651 1.00 36.32 150 VAL L N 1
ATOM 4583 C CA . VAL C 3 150 ? -109.089 -63.990 47.974 1.00 36.49 150 VAL L CA 1
ATOM 4584 C C . VAL C 3 150 ? -109.586 -65.296 47.357 1.00 36.69 150 VAL L C 1
ATOM 4585 O O . VAL C 3 150 ? -108.882 -65.926 46.565 1.00 37.00 150 VAL L O 1
ATOM 4589 N N . LYS C 3 151 ? -110.806 -65.674 47.733 1.00 36.74 151 LYS L N 1
ATOM 4590 C CA . LYS C 3 151 ? -111.484 -66.847 47.211 1.00 36.86 151 LYS L CA 1
ATOM 4591 C C . LYS C 3 151 ? -112.639 -66.366 46.332 1.00 36.83 151 LYS L C 1
ATOM 4592 O O . LYS C 3 151 ? -113.526 -65.658 46.811 1.00 36.82 151 LYS L O 1
ATOM 4598 N N . TRP C 3 152 ? -112.609 -66.725 45.049 1.00 36.80 152 TRP L N 1
ATOM 4599 C CA . TRP C 3 152 ? -113.729 -66.464 44.133 1.00 36.71 152 TRP L CA 1
ATOM 4600 C C . TRP C 3 152 ? -114.767 -67.578 44.244 1.00 36.75 152 TRP L C 1
ATOM 4601 O O . TRP C 3 152 ? -114.428 -68.708 44.596 1.00 36.84 152 TRP L O 1
ATOM 4612 N N . LYS C 3 153 ? -116.024 -67.248 43.945 1.00 36.85 153 LYS L N 1
ATOM 4613 C CA . LYS C 3 153 ? -117.128 -68.214 44.001 1.00 36.90 153 LYS L CA 1
ATOM 4614 C C . LYS C 3 153 ? -118.219 -67.916 42.964 1.00 36.95 153 LYS L C 1
ATOM 4615 O O . LYS C 3 153 ? -118.603 -66.761 42.780 1.00 36.87 153 LYS L O 1
ATOM 4621 N N . ILE C 3 154 ? -118.709 -68.969 42.306 1.00 37.16 154 ILE L N 1
ATOM 4622 C CA . ILE C 3 154 ? -119.790 -68.874 41.317 1.00 37.33 154 ILE L CA 1
ATOM 4623 C C . ILE C 3 154 ? -120.912 -69.839 41.720 1.00 37.71 154 ILE L C 1
ATOM 4624 O O . ILE C 3 154 ? -120.739 -71.061 41.655 1.00 37.64 154 ILE L O 1
ATOM 4629 N N . ASP C 3 155 ? -122.055 -69.280 42.129 1.00 38.07 155 ASP L N 1
ATOM 4630 C CA . ASP C 3 155 ? -123.196 -70.052 42.645 1.00 38.39 155 ASP L CA 1
ATOM 4631 C C . ASP C 3 155 ? -122.798 -70.992 43.797 1.00 38.52 155 ASP L C 1
ATOM 4632 O O . ASP C 3 155 ? -123.237 -72.144 43.851 1.00 38.64 155 ASP L O 1
ATOM 4637 N N . GLY C 3 156 ? -121.955 -70.489 44.702 1.00 38.68 156 GLY L N 1
ATOM 4638 C CA . GLY C 3 156 ? -121.514 -71.241 45.882 1.00 39.03 156 GLY L CA 1
ATOM 4639 C C . GLY C 3 156 ? -120.239 -72.065 45.750 1.00 39.37 156 GLY L C 1
ATOM 4640 O O . GLY C 3 156 ? -119.622 -72.390 46.767 1.00 39.22 156 GLY L O 1
ATOM 4641 N N . SER C 3 157 ? -119.849 -72.419 44.521 1.00 39.90 157 SER L N 1
ATOM 4642 C CA . SER C 3 157 ? -118.658 -73.244 44.264 1.00 40.24 157 SER L CA 1
ATOM 4643 C C . SER C 3 157 ? -117.477 -72.375 43.840 1.00 40.77 157 SER L C 1
ATOM 4644 O O . SER C 3 157 ? -117.658 -71.385 43.128 1.00 40.75 157 SER L O 1
ATOM 4647 N N . GLU C 3 158 ? -116.271 -72.760 44.260 1.00 41.45 158 GLU L N 1
ATOM 4648 C CA . GLU C 3 158 ? -115.053 -71.998 43.951 1.00 41.96 158 GLU L CA 1
ATOM 4649 C C . GLU C 3 158 ? -114.637 -72.139 42.491 1.00 42.45 158 GLU L C 1
ATOM 4650 O O . GLU C 3 158 ? -115.088 -73.051 41.790 1.00 42.64 158 GLU L O 1
ATOM 4656 N N . ARG C 3 159 ? -113.776 -71.225 42.046 1.00 42.90 159 ARG L N 1
ATOM 4657 C CA . ARG C 3 159 ? -113.141 -71.318 40.730 1.00 43.39 159 ARG L CA 1
ATOM 4658 C C . ARG C 3 159 ? -111.721 -70.754 40.782 1.00 43.42 159 ARG L C 1
ATOM 4659 O O . ARG C 3 159 ? -111.528 -69.583 41.115 1.00 43.50 159 ARG L O 1
ATOM 4667 N N . GLN C 3 160 ? -110.740 -71.601 40.461 1.00 43.46 160 GLN L N 1
ATOM 4668 C CA . GLN C 3 160 ? -109.320 -71.229 40.465 1.00 43.36 160 GLN L CA 1
ATOM 4669 C C . GLN C 3 160 ? -108.813 -70.728 39.104 1.00 43.24 160 GLN L C 1
ATOM 4670 O O . GLN C 3 160 ? -107.866 -69.941 39.055 1.00 43.26 160 GLN L O 1
ATOM 4672 N N . ASN C 3 161 ? -109.437 -71.180 38.012 1.00 43.13 161 ASN L N 1
ATOM 4673 C CA . ASN C 3 161 ? -109.000 -70.826 36.653 1.00 43.01 161 ASN L CA 1
ATOM 4674 C C . ASN C 3 161 ? -109.342 -69.379 36.298 1.00 42.49 161 ASN L C 1
ATOM 4675 O O . ASN C 3 161 ? -110.432 -68.895 36.612 1.00 42.42 161 ASN L O 1
ATOM 4680 N N . GLY C 3 162 ? -108.403 -68.703 35.638 1.00 41.89 162 GLY L N 1
ATOM 4681 C CA . GLY C 3 162 ? -108.583 -67.315 35.215 1.00 41.61 162 GLY L CA 1
ATOM 4682 C C . GLY C 3 162 ? -108.574 -66.274 36.326 1.00 41.36 162 GLY L C 1
ATOM 4683 O O . GLY C 3 162 ? -109.045 -65.155 36.116 1.00 41.34 162 GLY L O 1
ATOM 4684 N N . VAL C 3 163 ? -108.034 -66.627 37.495 1.00 41.02 163 VAL L N 1
ATOM 4685 C CA . VAL C 3 163 ? -107.961 -65.712 38.635 1.00 40.79 163 VAL L CA 1
ATOM 4686 C C . VAL C 3 163 ? -106.609 -65.015 38.594 1.00 40.62 163 VAL L C 1
ATOM 4687 O O . VAL C 3 163 ? -105.573 -65.674 38.699 1.00 40.64 163 VAL L O 1
ATOM 4691 N N . LEU C 3 164 ? -106.632 -63.689 38.461 1.00 40.53 164 LEU L N 1
ATOM 4692 C CA . LEU C 3 164 ? -105.427 -62.880 38.279 1.00 40.19 164 LEU L CA 1
ATOM 4693 C C . LEU C 3 164 ? -105.334 -61.794 39.357 1.00 39.52 164 LEU L C 1
ATOM 4694 O O . LEU C 3 164 ? -106.154 -60.871 39.387 1.00 39.34 164 LEU L O 1
ATOM 4699 N N . ASN C 3 165 ? -104.329 -61.910 40.229 1.00 38.73 165 ASN L N 1
ATOM 4700 C CA . ASN C 3 165 ? -104.185 -61.045 41.406 1.00 38.16 165 ASN L CA 1
ATOM 4701 C C . ASN C 3 165 ? -102.955 -60.139 41.314 1.00 37.86 165 ASN L C 1
ATOM 4702 O O . ASN C 3 165 ? -101.947 -60.507 40.708 1.00 38.04 165 ASN L O 1
ATOM 4707 N N . SER C 3 166 ? -103.050 -58.960 41.930 1.00 37.50 166 SER L N 1
ATOM 4708 C CA . SER C 3 166 ? -101.941 -58.004 42.007 1.00 36.99 166 SER L CA 1
ATOM 4709 C C . SER C 3 166 ? -101.978 -57.234 43.327 1.00 36.81 166 SER L C 1
ATOM 4710 O O . SER C 3 166 ? -103.053 -56.913 43.829 1.00 36.67 166 SER L O 1
ATOM 4713 N N . TRP C 3 167 ? -100.796 -56.927 43.860 1.00 36.60 167 TRP L N 1
ATOM 4714 C CA . TRP C 3 167 ? -100.642 -56.256 45.152 1.00 36.29 167 TRP L CA 1
ATOM 4715 C C . TRP C 3 167 ? -99.865 -54.955 44.978 1.00 35.89 167 TRP L C 1
ATOM 4716 O O . TRP C 3 167 ? -98.872 -54.920 44.250 1.00 35.81 167 TRP L O 1
ATOM 4727 N N . THR C 3 168 ? -100.314 -53.895 45.647 1.00 35.71 168 THR L N 1
ATOM 4728 C CA . THR C 3 168 ? -99.534 -52.662 45.751 1.00 35.57 168 THR L CA 1
ATOM 4729 C C . THR C 3 168 ? -98.524 -52.792 46.880 1.00 35.62 168 THR L C 1
ATOM 4730 O O . THR C 3 168 ? -98.651 -53.659 47.747 1.00 35.82 168 THR L O 1
ATOM 4734 N N . ASN C 3 169 ? -97.526 -51.916 46.860 1.00 35.93 169 ASN L N 1
ATOM 4735 C CA . ASN C 3 169 ? -96.584 -51.775 47.970 1.00 36.04 169 ASN L CA 1
ATOM 4736 C C . ASN C 3 169 ? -97.251 -51.004 49.105 1.00 36.00 169 ASN L C 1
ATOM 4737 O O . ASN C 3 169 ? -98.344 -50.447 48.941 1.00 35.51 169 ASN L O 1
ATOM 4742 N N . GLN C 3 170 ? -96.583 -50.972 50.254 1.00 36.21 170 GLN L N 1
ATOM 4743 C CA . GLN C 3 170 ? -97.089 -50.246 51.413 1.00 36.38 170 GLN L CA 1
ATOM 4744 C C . GLN C 3 170 ? -97.171 -48.746 51.116 1.00 36.70 170 GLN L C 1
ATOM 4745 O O . GLN C 3 170 ? -96.243 -48.165 50.551 1.00 36.61 170 GLN L O 1
ATOM 4751 N N . ASP C 3 171 ? -98.286 -48.140 51.514 1.00 37.25 171 ASP L N 1
ATOM 4752 C CA . ASP C 3 171 ? -98.567 -46.731 51.243 1.00 37.68 171 ASP L CA 1
ATOM 4753 C C . ASP C 3 171 ? -97.699 -45.845 52.140 1.00 37.86 171 ASP L C 1
ATOM 4754 O O . ASP C 3 171 ? -97.522 -46.142 53.322 1.00 37.83 171 ASP L O 1
ATOM 4759 N N . SER C 3 172 ? -97.159 -44.767 51.572 1.00 38.18 172 SER L N 1
ATOM 4760 C CA . SER C 3 172 ? -96.288 -43.842 52.317 1.00 38.20 172 SER L CA 1
ATOM 4761 C C . SER C 3 172 ? -97.039 -42.911 53.280 1.00 37.91 172 SER L C 1
ATOM 4762 O O . SER C 3 172 ? -96.438 -42.405 54.229 1.00 37.91 172 SER L O 1
ATOM 4765 N N . LYS C 3 173 ? -98.331 -42.679 53.035 1.00 37.56 173 LYS L N 1
ATOM 4766 C CA . LYS C 3 173 ? -99.151 -41.836 53.909 1.00 37.40 173 LYS L CA 1
ATOM 4767 C C . LYS C 3 173 ? -99.722 -42.634 55.088 1.00 37.47 173 LYS L C 1
ATOM 4768 O O . LYS C 3 173 ? -99.360 -42.376 56.240 1.00 37.74 173 LYS L O 1
ATOM 4770 N N . ASP C 3 174 ? -100.593 -43.605 54.796 1.00 37.22 174 ASP L N 1
ATOM 4771 C CA . ASP C 3 174 ? -101.347 -44.337 55.838 1.00 36.84 174 ASP L CA 1
ATOM 4772 C C . ASP C 3 174 ? -100.864 -45.774 56.136 1.00 36.42 174 ASP L C 1
ATOM 4773 O O . ASP C 3 174 ? -101.542 -46.508 56.857 1.00 36.48 174 ASP L O 1
ATOM 4778 N N . SER C 3 175 ? -99.714 -46.169 55.581 1.00 35.90 175 SER L N 1
ATOM 4779 C CA . SER C 3 175 ? -99.029 -47.434 55.930 1.00 35.47 175 SER L CA 1
ATOM 4780 C C . SER C 3 175 ? -99.781 -48.743 55.616 1.00 34.97 175 SER L C 1
ATOM 4781 O O . SER C 3 175 ? -99.409 -49.802 56.131 1.00 34.87 175 SER L O 1
ATOM 4784 N N . THR C 3 176 ? -100.801 -48.681 54.758 1.00 34.41 176 THR L N 1
ATOM 4785 C CA . THR C 3 176 ? -101.618 -49.853 54.425 1.00 34.05 176 THR L CA 1
ATOM 4786 C C . THR C 3 176 ? -101.228 -50.447 53.077 1.00 33.66 176 THR L C 1
ATOM 4787 O O . THR C 3 176 ? -100.532 -49.813 52.283 1.00 33.67 176 THR L O 1
ATOM 4791 N N . TYR C 3 177 ? -101.685 -51.675 52.844 1.00 33.31 177 TYR L N 1
ATOM 4792 C CA . TYR C 3 177 ? -101.563 -52.351 51.554 1.00 33.11 177 TYR L CA 1
ATOM 4793 C C . TYR C 3 177 ? -102.929 -52.435 50.879 1.00 33.07 177 TYR L C 1
ATOM 4794 O O . TYR C 3 177 ? -103.966 -52.283 51.528 1.00 32.81 177 TYR L O 1
ATOM 4803 N N . SER C 3 178 ? -102.912 -52.668 49.570 1.00 33.37 178 SER L N 1
ATOM 4804 C CA . SER C 3 178 ? -104.122 -52.925 48.787 1.00 33.76 178 SER L CA 1
ATOM 4805 C C . SER C 3 178 ? -103.875 -54.081 47.826 1.00 34.24 178 SER L C 1
ATOM 4806 O O . SER C 3 178 ? -102.738 -54.534 47.659 1.00 34.10 178 SER L O 1
ATOM 4809 N N . MET C 3 179 ? -104.953 -54.559 47.209 1.00 34.90 179 MET L N 1
ATOM 4810 C CA . MET C 3 179 ? -104.882 -55.686 46.286 1.00 35.43 179 MET L CA 1
ATOM 4811 C C . MET C 3 179 ? -106.010 -55.640 45.260 1.00 35.57 179 MET L C 1
ATOM 4812 O O . MET C 3 179 ? -107.126 -55.230 45.580 1.00 35.52 179 MET L O 1
ATOM 4817 N N . SER C 3 180 ? -105.696 -56.050 44.031 1.00 35.95 180 SER L N 1
ATOM 4818 C CA . SER C 3 180 ? -106.693 -56.278 42.982 1.00 36.25 180 SER L CA 1
ATOM 4819 C C . SER C 3 180 ? -106.831 -57.774 42.726 1.00 36.49 180 SER L C 1
ATOM 4820 O O . SER C 3 180 ? -105.905 -58.545 42.984 1.00 36.52 180 SER L O 1
ATOM 4823 N N . SER C 3 181 ? -107.997 -58.170 42.223 1.00 36.86 181 SER L N 1
ATOM 4824 C CA . SER C 3 181 ? -108.266 -59.557 41.837 1.00 37.13 181 SER L CA 1
ATOM 4825 C C . SER C 3 181 ? -109.311 -59.556 40.729 1.00 37.43 181 SER L C 1
ATOM 4826 O O . SER C 3 181 ? -110.407 -59.028 40.921 1.00 37.03 181 SER L O 1
ATOM 4829 N N . THR C 3 182 ? -108.964 -60.126 39.574 1.00 38.10 182 THR L N 1
ATOM 4830 C CA . THR C 3 182 ? -109.836 -60.105 38.397 1.00 38.82 182 THR L CA 1
ATOM 4831 C C . THR C 3 182 ? -110.061 -61.519 37.855 1.00 39.20 182 THR L C 1
ATOM 4832 O O . THR C 3 182 ? -109.174 -62.103 37.224 1.00 39.22 182 THR L O 1
ATOM 4836 N N . LEU C 3 183 ? -111.251 -62.061 38.118 1.00 39.73 183 LEU L N 1
ATOM 4837 C CA . LEU C 3 183 ? -111.648 -63.379 37.613 1.00 40.24 183 LEU L CA 1
ATOM 4838 C C . LEU C 3 183 ? -111.993 -63.279 36.128 1.00 40.51 183 LEU L C 1
ATOM 4839 O O . LEU C 3 183 ? -113.109 -62.897 35.769 1.00 40.32 183 LEU L O 1
ATOM 4844 N N . THR C 3 184 ? -111.024 -63.607 35.277 1.00 41.19 184 THR L N 1
ATOM 4845 C CA . THR C 3 184 ? -111.217 -63.599 33.826 1.00 41.84 184 THR L CA 1
ATOM 4846 C C . THR C 3 184 ? -111.944 -64.877 33.402 1.00 42.30 184 THR L C 1
ATOM 4847 O O . THR C 3 184 ? -111.609 -65.973 33.855 1.00 41.89 184 THR L O 1
ATOM 4851 N N . LEU C 3 185 ? -112.927 -64.716 32.519 1.00 43.12 185 LEU L N 1
ATOM 4852 C CA . LEU C 3 185 ? -113.889 -65.769 32.201 1.00 43.69 185 LEU L CA 1
ATOM 4853 C C . LEU C 3 185 ? -114.508 -65.531 30.821 1.00 44.18 185 LEU L C 1
ATOM 4854 O O . LEU C 3 185 ? -114.541 -64.394 30.340 1.00 44.34 185 LEU L O 1
ATOM 4859 N N . THR C 3 186 ? -114.991 -66.600 30.189 1.00 44.69 186 THR L N 1
ATOM 4860 C CA . THR C 3 186 ? -115.665 -66.494 28.887 1.00 45.15 186 THR L CA 1
ATOM 4861 C C . THR C 3 186 ? -117.062 -65.889 29.042 1.00 45.51 186 THR L C 1
ATOM 4862 O O . THR C 3 186 ? -117.652 -65.939 30.125 1.00 45.61 186 THR L O 1
ATOM 4866 N N . LYS C 3 187 ? -117.574 -65.312 27.954 1.00 45.87 187 LYS L N 1
ATOM 4867 C CA . LYS C 3 187 ? -118.907 -64.696 27.935 1.00 46.16 187 LYS L CA 1
ATOM 4868 C C . LYS C 3 187 ? -120.020 -65.723 28.153 1.00 46.31 187 LYS L C 1
ATOM 4869 O O . LYS C 3 187 ? -120.982 -65.447 28.874 1.00 46.54 187 LYS L O 1
ATOM 4875 N N . ASP C 3 188 ? -119.891 -66.890 27.519 1.00 46.17 188 ASP L N 1
ATOM 4876 C CA . ASP C 3 188 ? -120.896 -67.954 27.631 1.00 45.94 188 ASP L CA 1
ATOM 4877 C C . ASP C 3 188 ? -120.959 -68.541 29.040 1.00 45.65 188 ASP L C 1
ATOM 4878 O O . ASP C 3 188 ? -122.051 -68.747 29.570 1.00 45.66 188 ASP L O 1
ATOM 4883 N N . GLU C 3 189 ? -119.795 -68.798 29.638 1.00 45.34 189 GLU L N 1
ATOM 4884 C CA . GLU C 3 189 ? -119.724 -69.314 31.014 1.00 45.16 189 GLU L CA 1
ATOM 4885 C C . GLU C 3 189 ? -120.208 -68.298 32.055 1.00 44.55 189 GLU L C 1
ATOM 4886 O O . GLU C 3 189 ? -120.696 -68.691 33.117 1.00 44.51 189 GLU L O 1
ATOM 4892 N N . TYR C 3 190 ? -120.071 -67.005 31.752 1.00 43.91 190 TYR L N 1
ATOM 4893 C CA . TYR C 3 190 ? -120.600 -65.944 32.616 1.00 43.42 190 TYR L CA 1
ATOM 4894 C C . TYR C 3 190 ? -122.134 -65.954 32.659 1.00 43.43 190 TYR L C 1
ATOM 4895 O O . TYR C 3 190 ? -122.728 -65.866 33.735 1.00 43.56 190 TYR L O 1
ATOM 4904 N N . GLU C 3 191 ? -122.763 -66.066 31.489 1.00 43.23 191 GLU L N 1
ATOM 4905 C CA . GLU C 3 191 ? -124.228 -66.035 31.384 1.00 42.98 191 GLU L CA 1
ATOM 4906 C C . GLU C 3 191 ? -124.929 -67.303 31.901 1.00 42.44 191 GLU L C 1
ATOM 4907 O O . GLU C 3 191 ? -126.101 -67.237 32.276 1.00 42.60 191 GLU L O 1
ATOM 4913 N N . ARG C 3 192 ? -124.231 -68.442 31.919 1.00 41.72 192 ARG L N 1
ATOM 4914 C CA . ARG C 3 192 ? -124.809 -69.701 32.431 1.00 41.14 192 ARG L CA 1
ATOM 4915 C C . ARG C 3 192 ? -124.982 -69.746 33.958 1.00 40.42 192 ARG L C 1
ATOM 4916 O O . ARG C 3 192 ? -125.788 -70.536 34.456 1.00 39.97 192 ARG L O 1
ATOM 4924 N N . HIS C 3 193 ? -124.229 -68.916 34.687 1.00 39.69 193 HIS L N 1
ATOM 4925 C CA . HIS C 3 193 ? -124.304 -68.854 36.153 1.00 39.05 193 HIS L CA 1
ATOM 4926 C C . HIS C 3 193 ? -124.860 -67.512 36.636 1.00 38.48 193 HIS L C 1
ATOM 4927 O O . HIS C 3 193 ? -124.673 -66.484 35.984 1.00 38.37 193 HIS L O 1
ATOM 4934 N N . ASN C 3 194 ? -125.527 -67.538 37.790 1.00 38.05 194 ASN L N 1
ATOM 4935 C CA . ASN C 3 194 ? -126.269 -66.382 38.319 1.00 37.70 194 ASN L CA 1
ATOM 4936 C C . ASN C 3 194 ? -125.441 -65.468 39.233 1.00 37.22 194 ASN L C 1
ATOM 4937 O O . ASN C 3 194 ? -125.153 -64.330 38.860 1.00 37.39 194 ASN L O 1
ATOM 4942 N N . SER C 3 195 ? -125.067 -65.961 40.417 1.00 36.67 195 SER L N 1
ATOM 4943 C CA . SER C 3 195 ? -124.420 -65.138 41.454 1.00 36.30 195 SER L CA 1
ATOM 4944 C C . SER C 3 195 ? -122.895 -65.258 41.447 1.00 36.01 195 SER L C 1
ATOM 4945 O O . SER C 3 195 ? -122.351 -66.310 41.101 1.00 35.80 195 SER L O 1
ATOM 4948 N N . TYR C 3 196 ? -122.226 -64.170 41.839 1.00 35.88 196 TYR L N 1
ATOM 4949 C CA . TYR C 3 196 ? -120.757 -64.072 41.856 1.00 35.67 196 TYR L CA 1
ATOM 4950 C C . TYR C 3 196 ? -120.281 -63.398 43.140 1.00 35.73 196 TYR L C 1
ATOM 4951 O O . TYR C 3 196 ? -120.836 -62.375 43.541 1.00 35.51 196 TYR L O 1
ATOM 4960 N N . THR C 3 197 ? -119.251 -63.971 43.768 1.00 36.10 197 THR L N 1
ATOM 4961 C CA . THR C 3 197 ? -118.799 -63.557 45.103 1.00 36.54 197 THR L CA 1
ATOM 4962 C C . THR C 3 197 ? -117.278 -63.663 45.250 1.00 36.92 197 THR L C 1
ATOM 4963 O O . THR C 3 197 ? -116.695 -64.693 44.902 1.00 36.69 197 THR L O 1
ATOM 4967 N N . CYS C 3 198 ? -116.648 -62.598 45.757 1.00 37.57 198 CYS L N 1
ATOM 4968 C CA . CYS C 3 198 ? -115.262 -62.653 46.239 1.00 38.15 198 CYS L CA 1
ATOM 4969 C C . CYS C 3 198 ? -115.283 -62.618 47.769 1.00 38.40 198 CYS L C 1
ATOM 4970 O O . CYS C 3 198 ? -115.989 -61.802 48.364 1.00 38.41 198 CYS L O 1
ATOM 4973 N N . GLU C 3 199 ? -114.538 -63.533 48.392 1.00 38.80 199 GLU L N 1
ATOM 4974 C CA . GLU C 3 199 ? -114.398 -63.598 49.848 1.00 39.14 199 GLU L CA 1
ATOM 4975 C C . GLU C 3 199 ? -112.967 -63.265 50.236 1.00 38.95 199 GLU L C 1
ATOM 4976 O O . GLU C 3 199 ? -112.035 -63.635 49.526 1.00 38.96 199 GLU L O 1
ATOM 4982 N N . ALA C 3 200 ? -112.800 -62.587 51.370 1.00 38.85 200 ALA L N 1
ATOM 4983 C CA . ALA C 3 200 ? -111.487 -62.152 51.841 1.00 38.93 200 ALA L CA 1
ATOM 4984 C C . ALA C 3 200 ? -111.253 -62.559 53.299 1.00 39.15 200 ALA L C 1
ATOM 4985 O O . ALA C 3 200 ? -111.813 -61.951 54.214 1.00 39.11 200 ALA L O 1
ATOM 4987 N N . THR C 3 201 ? -110.441 -63.597 53.505 1.00 39.40 201 THR L N 1
ATOM 4988 C CA . THR C 3 201 ? -109.960 -63.952 54.844 1.00 39.68 201 THR L CA 1
ATOM 4989 C C . THR C 3 201 ? -108.765 -63.063 55.193 1.00 39.89 201 THR L C 1
ATOM 4990 O O . THR C 3 201 ? -107.906 -62.807 54.347 1.00 39.34 201 THR L O 1
ATOM 4994 N N . HIS C 3 202 ? -108.726 -62.604 56.442 1.00 40.41 202 HIS L N 1
ATOM 4995 C CA . HIS C 3 202 ? -107.721 -61.651 56.908 1.00 40.87 202 HIS L CA 1
ATOM 4996 C C . HIS C 3 202 ? -107.458 -61.867 58.401 1.00 41.34 202 HIS L C 1
ATOM 4997 O O . HIS C 3 202 ? -108.245 -62.523 59.080 1.00 41.53 202 HIS L O 1
ATOM 5004 N N . LYS C 3 203 ? -106.347 -61.327 58.899 1.00 41.93 203 LYS L N 1
ATOM 5005 C CA . LYS C 3 203 ? -106.016 -61.372 60.335 1.00 42.27 203 LYS L CA 1
ATOM 5006 C C . LYS C 3 203 ? -107.051 -60.655 61.219 1.00 42.29 203 LYS L C 1
ATOM 5007 O O . LYS C 3 203 ? -107.272 -61.053 62.364 1.00 42.25 203 LYS L O 1
ATOM 5013 N N . THR C 3 204 ? -107.676 -59.609 60.679 1.00 42.46 204 THR L N 1
ATOM 5014 C CA . THR C 3 204 ? -108.651 -58.791 61.411 1.00 42.61 204 THR L CA 1
ATOM 5015 C C . THR C 3 204 ? -110.008 -59.461 61.675 1.00 42.84 204 THR L C 1
ATOM 5016 O O . THR C 3 204 ? -110.791 -58.945 62.476 1.00 42.94 204 THR L O 1
ATOM 5020 N N . SER C 3 205 ? -110.298 -60.581 61.007 1.00 43.04 205 SER L N 1
ATOM 5021 C CA . SER C 3 205 ? -111.524 -61.349 61.272 1.00 43.15 205 SER L CA 1
ATOM 5022 C C . SER C 3 205 ? -111.358 -62.827 60.909 1.00 42.78 205 SER L C 1
ATOM 5023 O O . SER C 3 205 ? -110.859 -63.149 59.830 1.00 42.97 205 SER L O 1
ATOM 5026 N N . THR C 3 206 ? -111.787 -63.716 61.807 1.00 42.27 206 THR L N 1
ATOM 5027 C CA . THR C 3 206 ? -111.700 -65.166 61.577 1.00 42.07 206 THR L CA 1
ATOM 5028 C C . THR C 3 206 ? -112.625 -65.621 60.444 1.00 42.06 206 THR L C 1
ATOM 5029 O O . THR C 3 206 ? -112.234 -66.459 59.629 1.00 42.26 206 THR L O 1
ATOM 5033 N N . SER C 3 207 ? -113.839 -65.067 60.402 1.00 41.92 207 SER L N 1
ATOM 5034 C CA . SER C 3 207 ? -114.771 -65.287 59.289 1.00 41.74 207 SER L CA 1
ATOM 5035 C C . SER C 3 207 ? -114.474 -64.307 58.139 1.00 41.62 207 SER L C 1
ATOM 5036 O O . SER C 3 207 ? -114.059 -63.169 58.387 1.00 41.54 207 SER L O 1
ATOM 5039 N N . PRO C 3 208 ? -114.692 -64.741 56.879 1.00 41.34 208 PRO L N 1
ATOM 5040 C CA . PRO C 3 208 ? -114.301 -63.926 55.722 1.00 41.22 208 PRO L CA 1
ATOM 5041 C C . PRO C 3 208 ? -115.213 -62.720 55.457 1.00 40.88 208 PRO L C 1
ATOM 5042 O O . PRO C 3 208 ? -116.406 -62.766 55.765 1.00 40.88 208 PRO L O 1
ATOM 5046 N N . ILE C 3 209 ? -114.633 -61.660 54.890 1.00 40.49 209 ILE L N 1
ATOM 5047 C CA . ILE C 3 209 ? -115.376 -60.471 54.459 1.00 40.15 209 ILE L CA 1
ATOM 5048 C C . ILE C 3 209 ? -115.913 -60.738 53.053 1.00 39.72 209 ILE L C 1
ATOM 5049 O O . ILE C 3 209 ? -115.133 -60.904 52.113 1.00 39.69 209 ILE L O 1
ATOM 5054 N N . VAL C 3 210 ? -117.240 -60.769 52.921 1.00 39.23 210 VAL L N 1
ATOM 5055 C CA . VAL C 3 210 ? -117.912 -61.174 51.684 1.00 38.87 210 VAL L CA 1
ATOM 5056 C C . VAL C 3 210 ? -118.579 -59.977 51.004 1.00 38.58 210 VAL L C 1
ATOM 5057 O O . VAL C 3 210 ? -119.235 -59.169 51.663 1.00 38.58 210 VAL L O 1
ATOM 5061 N N . LYS C 3 211 ? -118.396 -59.879 49.687 1.00 38.47 211 LYS L N 1
ATOM 5062 C CA . LYS C 3 211 ? -119.120 -58.928 48.836 1.00 38.26 211 LYS L CA 1
ATOM 5063 C C . LYS C 3 211 ? -119.532 -59.634 47.542 1.00 38.02 211 LYS L C 1
ATOM 5064 O O . LYS C 3 211 ? -118.688 -60.213 46.853 1.00 37.80 211 LYS L O 1
ATOM 5070 N N . SER C 3 212 ? -120.827 -59.577 47.227 1.00 37.86 212 SER L N 1
ATOM 5071 C CA . SER C 3 212 ? -121.413 -60.338 46.121 1.00 37.87 212 SER L CA 1
ATOM 5072 C C . SER C 3 212 ? -122.308 -59.469 45.244 1.00 37.80 212 SER L C 1
ATOM 5073 O O . SER C 3 212 ? -122.771 -58.409 45.671 1.00 37.84 212 SER L O 1
ATOM 5076 N N . PHE C 3 213 ? -122.536 -59.929 44.014 1.00 37.79 213 PHE L N 1
ATOM 5077 C CA . PHE C 3 213 ? -123.551 -59.345 43.136 1.00 37.92 213 PHE L CA 1
ATOM 5078 C C . PHE C 3 213 ? -124.295 -60.444 42.379 1.00 38.24 213 PHE L C 1
ATOM 5079 O O . PHE C 3 213 ? -123.717 -61.473 42.019 1.00 37.92 213 PHE L O 1
ATOM 5087 N N . ASN C 3 214 ? -125.585 -60.208 42.159 1.00 38.99 214 ASN L N 1
ATOM 5088 C CA . ASN C 3 214 ? -126.425 -61.083 41.358 1.00 39.63 214 ASN L CA 1
ATOM 5089 C C . ASN C 3 214 ? -126.497 -60.492 39.955 1.00 40.07 214 ASN L C 1
ATOM 5090 O O . ASN C 3 214 ? -126.684 -59.283 39.794 1.00 40.27 214 ASN L O 1
ATOM 5095 N N . ARG C 3 215 ? -126.350 -61.349 38.947 1.00 40.62 215 ARG L N 1
ATOM 5096 C CA . ARG C 3 215 ? -126.421 -60.934 37.545 1.00 40.96 215 ARG L CA 1
ATOM 5097 C C . ARG C 3 215 ? -127.844 -60.470 37.215 1.00 41.33 215 ARG L C 1
ATOM 5098 O O . ARG C 3 215 ? -128.811 -61.150 37.561 1.00 41.60 215 ARG L O 1
ATOM 5106 N N . ASN C 3 216 ? -127.946 -59.310 36.559 1.00 41.53 216 ASN L N 1
ATOM 5107 C CA . ASN C 3 216 ? -129.215 -58.603 36.303 1.00 41.65 216 ASN L CA 1
ATOM 5108 C C . ASN C 3 216 ? -129.986 -58.291 37.594 1.00 41.43 216 ASN L C 1
ATOM 5109 O O . ASN C 3 216 ? -129.921 -57.177 38.114 1.00 41.31 216 ASN L O 1
ATOM 5114 N N . HIS D 4 13 ? -4.023 -24.259 42.989 1.00 50.24 13 HIS C N 1
ATOM 5115 C CA . HIS D 4 13 ? -4.824 -24.451 44.239 1.00 50.44 13 HIS C CA 1
ATOM 5116 C C . HIS D 4 13 ? -5.622 -23.202 44.645 1.00 50.11 13 HIS C C 1
ATOM 5117 O O . HIS D 4 13 ? -6.719 -23.327 45.194 1.00 50.18 13 HIS C O 1
ATOM 5124 N N . PHE D 4 14 ? -5.071 -22.014 44.388 1.00 49.61 14 PHE C N 1
ATOM 5125 C CA . PHE D 4 14 ? -5.797 -20.753 44.599 1.00 49.20 14 PHE C CA 1
ATOM 5126 C C . PHE D 4 14 ? -6.999 -20.635 43.659 1.00 49.07 14 PHE C C 1
ATOM 5127 O O . PHE D 4 14 ? -8.087 -20.244 44.086 1.00 49.14 14 PHE C O 1
ATOM 5129 N N . LEU D 4 15 ? -6.795 -20.982 42.388 1.00 48.85 15 LEU C N 1
ATOM 5130 C CA . LEU D 4 15 ? -7.866 -20.966 41.382 1.00 48.57 15 LEU C CA 1
ATOM 5131 C C . LEU D 4 15 ? -8.846 -22.145 41.530 1.00 48.67 15 LEU C C 1
ATOM 5132 O O . LEU D 4 15 ? -9.991 -22.053 41.082 1.00 48.56 15 LEU C O 1
ATOM 5137 N N . GLN D 4 16 ? -8.394 -23.246 42.137 1.00 48.83 16 GLN C N 1
ATOM 5138 C CA . GLN D 4 16 ? -9.249 -24.414 42.396 1.00 48.99 16 GLN C CA 1
ATOM 5139 C C . GLN D 4 16 ? -10.351 -24.096 43.410 1.00 49.53 16 GLN C C 1
ATOM 5140 O O . GLN D 4 16 ? -11.536 -24.297 43.130 1.00 49.84 16 GLN C O 1
ATOM 5142 N N . ASN D 4 17 ? -9.952 -23.594 44.579 1.00 49.83 17 ASN C N 1
ATOM 5143 C CA . ASN D 4 17 ? -10.904 -23.173 45.620 1.00 50.03 17 ASN C CA 1
ATOM 5144 C C . ASN D 4 17 ? -11.741 -21.970 45.175 1.00 50.44 17 ASN C C 1
ATOM 5145 O O . ASN D 4 17 ? -12.894 -21.825 45.585 1.00 50.40 17 ASN C O 1
ATOM 5150 N N . ALA D 4 18 ? -11.141 -21.111 44.351 1.00 50.90 18 ALA C N 1
ATOM 5151 C CA . ALA D 4 18 ? -11.824 -19.965 43.741 1.00 51.06 18 ALA C CA 1
ATOM 5152 C C . ALA D 4 18 ? -13.058 -20.364 42.926 1.00 51.01 18 ALA C C 1
ATOM 5153 O O . ALA D 4 18 ? -14.141 -19.812 43.123 1.00 50.76 18 ALA C O 1
ATOM 5155 N N . LEU D 4 19 ? -12.879 -21.320 42.016 1.00 51.31 19 LEU C N 1
ATOM 5156 C CA . LEU D 4 19 ? -13.939 -21.740 41.093 1.00 51.39 19 LEU C CA 1
ATOM 5157 C C . LEU D 4 19 ? -15.106 -22.404 41.816 1.00 51.57 19 LEU C C 1
ATOM 5158 O O . LEU D 4 19 ? -16.251 -21.984 41.661 1.00 51.70 19 LEU C O 1
ATOM 5160 N N . ILE D 4 20 ? -14.803 -23.431 42.606 1.00 51.83 20 ILE C N 1
ATOM 5161 C CA . ILE D 4 20 ? -15.833 -24.215 43.310 1.00 52.03 20 ILE C CA 1
ATOM 5162 C C . ILE D 4 20 ? -16.614 -23.422 44.374 1.00 51.70 20 ILE C C 1
ATOM 5163 O O . ILE D 4 20 ? -17.794 -23.699 44.599 1.00 51.76 20 ILE C O 1
ATOM 5168 N N . THR D 4 21 ? -15.966 -22.447 45.016 1.00 51.33 21 THR C N 1
ATOM 5169 C CA . THR D 4 21 ? -16.643 -21.554 45.968 1.00 50.91 21 THR C CA 1
ATOM 5170 C C . THR D 4 21 ? -17.565 -20.570 45.244 1.00 50.60 21 THR C C 1
ATOM 5171 O O . THR D 4 21 ? -18.665 -20.294 45.716 1.00 50.91 21 THR C O 1
ATOM 5175 N N . ALA D 4 22 ? -17.109 -20.043 44.107 1.00 50.21 22 ALA C N 1
ATOM 5176 C CA . ALA D 4 22 ? -17.907 -19.113 43.298 1.00 50.04 22 ALA C CA 1
ATOM 5177 C C . ALA D 4 22 ? -19.142 -19.762 42.660 1.00 49.80 22 ALA C C 1
ATOM 5178 O O . ALA D 4 22 ? -20.149 -19.083 42.449 1.00 49.77 22 ALA C O 1
ATOM 5180 N N . ILE D 4 23 ? -19.057 -21.059 42.353 1.00 49.60 23 ILE C N 1
ATOM 5181 C CA . ILE D 4 23 ? -20.173 -21.804 41.751 1.00 49.62 23 ILE C CA 1
ATOM 5182 C C . ILE D 4 23 ? -21.308 -22.016 42.759 1.00 49.68 23 ILE C C 1
ATOM 5183 O O . ILE D 4 23 ? -22.457 -21.680 42.469 1.00 49.78 23 ILE C O 1
ATOM 5188 N N . VAL D 4 24 ? -20.984 -22.572 43.928 1.00 49.78 24 VAL C N 1
ATOM 5189 C CA . VAL D 4 24 ? -22.003 -22.864 44.956 1.00 49.83 24 VAL C CA 1
ATOM 5190 C C . VAL D 4 24 ? -22.626 -21.604 45.568 1.00 49.78 24 VAL C C 1
ATOM 5191 O O . VAL D 4 24 ? -23.783 -21.635 45.984 1.00 49.83 24 VAL C O 1
ATOM 5195 N N . VAL D 4 25 ? -21.862 -20.512 45.627 1.00 49.74 25 VAL C N 1
ATOM 5196 C CA . VAL D 4 25 ? -22.400 -19.197 46.008 1.00 49.90 25 VAL C CA 1
ATOM 5197 C C . VAL D 4 25 ? -23.426 -18.719 44.974 1.00 50.01 25 VAL C C 1
ATOM 5198 O O . VAL D 4 25 ? -24.489 -18.224 45.344 1.00 50.23 25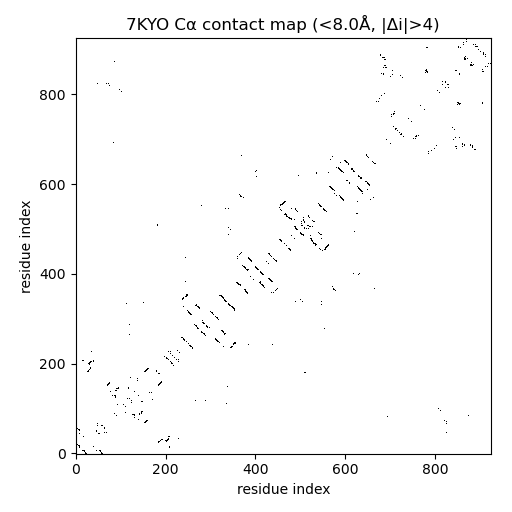 VAL C O 1
ATOM 5202 N N . GLY D 4 26 ? -23.097 -18.864 43.690 1.00 50.04 26 GLY C N 1
ATOM 5203 C CA . GLY D 4 26 ? -24.020 -18.533 42.600 1.00 49.94 26 GLY C CA 1
ATOM 5204 C C . GLY D 4 26 ? -25.284 -19.380 42.576 1.00 49.92 26 GLY C C 1
ATOM 5205 O O . GLY D 4 26 ? -26.359 -18.881 42.236 1.00 49.80 26 GLY C O 1
ATOM 5206 N N . ILE D 4 27 ? -25.150 -20.659 42.936 1.00 49.97 27 ILE C N 1
ATOM 5207 C CA . ILE D 4 27 ? -26.284 -21.594 43.002 1.00 49.85 27 ILE C CA 1
ATOM 5208 C C . ILE D 4 27 ? -27.250 -21.216 44.130 1.00 49.81 27 ILE C C 1
ATOM 5209 O O . ILE D 4 27 ? -28.442 -21.012 43.882 1.00 49.94 27 ILE C O 1
ATOM 5214 N N . VAL D 4 28 ? -26.731 -21.129 45.355 1.00 49.61 28 VAL C N 1
ATOM 5215 C CA . VAL D 4 28 ? -27.569 -20.866 46.539 1.00 49.52 28 VAL C CA 1
ATOM 5216 C C . VAL D 4 28 ? -28.096 -19.429 46.629 1.00 49.32 28 VAL C C 1
ATOM 5217 O O . VAL D 4 28 ? -29.144 -19.203 47.234 1.00 49.96 28 VAL C O 1
ATOM 5221 N N . ALA D 4 29 ? -27.376 -18.468 46.044 1.00 48.73 29 ALA C N 1
ATOM 5222 C CA . ALA D 4 29 ? -27.865 -17.084 45.931 1.00 48.33 29 ALA C CA 1
ATOM 5223 C C . ALA D 4 29 ? -29.017 -16.976 44.930 1.00 47.88 29 ALA C C 1
ATOM 5224 O O . ALA D 4 29 ? -29.980 -16.247 45.166 1.00 47.97 29 ALA C O 1
ATOM 5226 N N . GLY D 4 30 ? -28.903 -17.692 43.814 1.00 47.48 30 GLY C N 1
ATOM 5227 C CA . GLY D 4 30 ? -29.975 -17.778 42.823 1.00 47.10 30 GLY C CA 1
ATOM 5228 C C . GLY D 4 30 ? -31.200 -18.536 43.309 1.00 46.82 30 GLY C C 1
ATOM 5229 O O . GLY D 4 30 ? -32.324 -18.198 42.938 1.00 47.00 30 GLY C O 1
ATOM 5230 N N . ALA D 4 31 ? -30.983 -19.564 44.130 1.00 46.44 31 ALA C N 1
ATOM 5231 C CA . ALA D 4 31 ? -32.079 -20.347 44.711 1.00 46.33 31 ALA C CA 1
ATOM 5232 C C . ALA D 4 31 ? -32.888 -19.523 45.714 1.00 46.27 31 ALA C C 1
ATOM 5233 O O . ALA D 4 31 ? -34.115 -19.445 45.620 1.00 46.32 31 ALA C O 1
ATOM 5235 N N . VAL D 4 32 ? -32.186 -18.909 46.662 1.00 45.80 32 VAL C N 1
ATOM 5236 C CA . VAL D 4 32 ? -32.804 -18.061 47.686 1.00 45.46 32 VAL C CA 1
ATOM 5237 C C . VAL D 4 32 ? -33.311 -16.745 47.073 1.00 45.46 32 VAL C C 1
ATOM 5238 O O . VAL D 4 32 ? -34.283 -16.166 47.563 1.00 45.95 32 VAL C O 1
ATOM 5242 N N . GLY D 4 33 ? -32.659 -16.285 46.006 1.00 45.28 33 GLY C N 1
ATOM 5243 C CA . GLY D 4 33 ? -33.075 -15.082 45.284 1.00 45.34 33 GLY C CA 1
ATOM 5244 C C . GLY D 4 33 ? -34.470 -15.135 44.681 1.00 45.43 33 GLY C C 1
ATOM 5245 O O . GLY D 4 33 ? -35.161 -14.116 44.628 1.00 45.46 33 GLY C O 1
ATOM 5246 N N . CYS D 4 34 ? -34.877 -16.319 44.223 1.00 45.64 34 CYS C N 1
ATOM 5247 C CA . CYS D 4 34 ? -36.227 -16.546 43.680 1.00 45.53 34 CYS C CA 1
ATOM 5248 C C . CYS D 4 34 ? -37.333 -16.138 44.640 1.00 45.64 34 CYS C C 1
ATOM 5249 O O . CYS D 4 34 ? -38.276 -15.454 44.250 1.00 45.79 34 CYS C O 1
ATOM 5252 N N . PHE D 4 35 ? -37.206 -16.563 45.892 1.00 45.91 35 PHE C N 1
ATOM 5253 C CA . PHE D 4 35 ? -38.196 -16.244 46.924 1.00 46.12 35 PHE C CA 1
ATOM 5254 C C . PHE D 4 35 ? -38.204 -14.759 47.273 1.00 46.06 35 PHE C C 1
ATOM 5255 O O . PHE D 4 35 ? -39.250 -14.210 47.611 1.00 46.26 35 PHE C O 1
ATOM 5263 N N . ILE D 4 36 ? -37.040 -14.120 47.174 1.00 46.31 36 ILE C N 1
ATOM 5264 C CA . ILE D 4 36 ? -36.889 -12.698 47.497 1.00 46.67 36 ILE C CA 1
ATOM 5265 C C . ILE D 4 36 ? -37.630 -11.790 46.500 1.00 46.96 36 ILE C C 1
ATOM 5266 O O . ILE D 4 36 ? -38.371 -10.899 46.924 1.00 47.52 36 ILE C O 1
ATOM 5271 N N . ILE D 4 37 ? -37.444 -12.013 45.197 1.00 46.59 37 ILE C N 1
ATOM 5272 C CA . ILE D 4 37 ? -38.128 -11.193 44.177 1.00 46.33 37 ILE C CA 1
ATOM 5273 C C . ILE D 4 37 ? -39.640 -11.442 44.090 1.00 46.47 37 ILE C C 1
ATOM 5274 O O . ILE D 4 37 ? -40.393 -10.526 43.751 1.00 47.19 37 ILE C O 1
ATOM 5279 N N . LEU D 4 38 ? -40.075 -12.668 44.392 1.00 46.33 38 LEU C N 1
ATOM 5280 C CA . LEU D 4 38 ? -41.500 -13.023 44.354 1.00 46.45 38 LEU C CA 1
ATOM 5281 C C . LEU D 4 38 ? -42.257 -12.440 45.539 1.00 46.79 38 LEU C C 1
ATOM 5282 O O . LEU D 4 38 ? -43.332 -11.866 45.365 1.00 47.40 38 LEU C O 1
ATOM 5287 N N . ARG D 4 39 ? -41.698 -12.599 46.738 1.00 47.12 39 ARG C N 1
ATOM 5288 C CA . ARG D 4 39 ? -42.264 -11.996 47.954 1.00 47.31 39 ARG C CA 1
ATOM 5289 C C . ARG D 4 39 ? -42.070 -10.475 48.031 1.00 48.06 39 ARG C C 1
ATOM 5290 O O . ARG D 4 39 ? -42.731 -9.817 48.832 1.00 48.26 39 ARG C O 1
ATOM 5298 N N . GLY D 4 40 ? -41.165 -9.925 47.219 1.00 49.12 40 GLY C N 1
ATOM 5299 C CA . GLY D 4 40 ? -40.919 -8.486 47.179 1.00 50.23 40 GLY C CA 1
ATOM 5300 C C . GLY D 4 40 ? -40.088 -8.036 48.364 1.00 51.66 40 GLY C C 1
ATOM 5301 O O . GLY D 4 40 ? -40.425 -7.053 49.026 1.00 51.71 40 GLY C O 1
ATOM 5302 N N . MET D 4 41 ? -39.001 -8.767 48.620 1.00 53.51 41 MET C N 1
ATOM 5303 C CA . MET D 4 41 ? -38.093 -8.510 49.741 1.00 54.73 41 MET C CA 1
ATOM 5304 C C . MET D 4 41 ? -36.729 -7.996 49.255 1.00 56.90 41 MET C C 1
ATOM 5305 O O . MET D 4 41 ? -35.746 -8.065 49.994 1.00 57.33 41 MET C O 1
ATOM 5310 N N . SER D 4 42 ? -36.670 -7.469 48.028 1.00 59.85 42 SER C N 1
ATOM 5311 C CA . SER D 4 42 ? -35.404 -7.041 47.415 1.00 62.62 42 SER C CA 1
ATOM 5312 C C . SER D 4 42 ? -34.746 -5.864 48.138 1.00 65.45 42 SER C C 1
ATOM 5313 O O . SER D 4 42 ? -33.518 -5.791 48.214 1.00 66.60 42 SER C O 1
ATOM 5316 N N . LEU D 4 43 ? -35.565 -4.958 48.670 1.00 68.92 43 LEU C N 1
ATOM 5317 C CA . LEU D 4 43 ? -35.076 -3.789 49.415 1.00 71.49 43 LEU C CA 1
ATOM 5318 C C . LEU D 4 43 ? -34.749 -4.128 50.875 1.00 73.05 43 LEU C C 1
ATOM 5319 O O . LEU D 4 43 ? -34.033 -3.374 51.536 1.00 73.74 43 LEU C O 1
ATOM 5324 N N . MET D 4 44 ? -35.283 -5.247 51.371 1.00 74.87 44 MET C N 1
ATOM 5325 C CA . MET D 4 44 ? -34.855 -5.834 52.646 1.00 76.60 44 MET C CA 1
ATOM 5326 C C . MET D 4 44 ? -33.565 -6.652 52.493 1.00 76.27 44 MET C C 1
ATOM 5327 O O . MET D 4 44 ? -32.780 -6.750 53.437 1.00 77.09 44 MET C O 1
ATOM 5332 N N . GLY D 4 45 ? -33.362 -7.251 51.317 1.00 75.20 45 GLY C N 1
ATOM 5333 C CA . 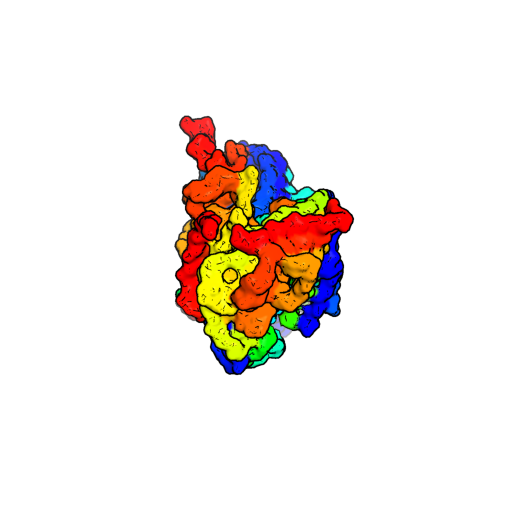GLY D 4 45 ? -32.116 -7.955 50.991 1.00 74.16 45 GLY C CA 1
ATOM 5334 C C . GLY D 4 45 ? -30.874 -7.074 50.927 1.00 73.56 45 GLY C C 1
ATOM 5335 O O . GLY D 4 45 ? -29.754 -7.571 51.060 1.00 73.66 45 GLY C O 1
ATOM 5336 N N . ASP D 4 46 ? -31.070 -5.775 50.699 1.00 72.62 46 ASP C N 1
ATOM 5337 C CA . ASP D 4 46 ? -29.993 -4.785 50.774 1.00 71.33 46 ASP C CA 1
ATOM 5338 C C . ASP D 4 46 ? -29.629 -4.479 52.230 1.00 69.64 46 ASP C C 1
ATOM 5339 O O . ASP D 4 46 ? -28.451 -4.480 52.592 1.00 68.94 46 ASP C O 1
ATOM 5344 N N . ALA D 4 47 ? -30.649 -4.229 53.052 1.00 68.09 47 ALA C N 1
ATOM 5345 C CA . ALA D 4 47 ? -30.463 -3.833 54.456 1.00 66.99 47 ALA C CA 1
ATOM 5346 C C . ALA D 4 47 ? -29.859 -4.928 55.340 1.00 65.94 47 ALA C C 1
ATOM 5347 O O . ALA D 4 47 ? -29.062 -4.630 56.233 1.00 65.99 47 ALA C O 1
ATOM 5349 N N . ILE D 4 48 ? -30.249 -6.180 55.100 1.00 64.87 48 ILE C N 1
ATOM 5350 C CA . ILE D 4 48 ? -29.711 -7.331 55.846 1.00 64.22 48 ILE C CA 1
ATOM 5351 C C . ILE D 4 48 ? -28.201 -7.513 55.646 1.00 63.10 48 ILE C C 1
ATOM 5352 O O . ILE D 4 48 ? -27.504 -7.973 56.549 1.00 62.83 48 ILE C O 1
ATOM 5357 N N . SER D 4 49 ? -27.714 -7.144 54.463 1.00 61.99 49 SER C N 1
ATOM 5358 C CA . SER D 4 49 ? -26.297 -7.242 54.122 1.00 61.30 49 SER C CA 1
ATOM 5359 C C . SER D 4 49 ? -25.445 -6.245 54.896 1.00 60.55 49 SER C C 1
ATOM 5360 O O . SER D 4 49 ? -24.345 -6.577 55.339 1.00 61.25 49 SER C O 1
ATOM 5363 N N . HIS D 4 50 ? -25.951 -5.023 55.039 1.00 59.46 50 HIS C N 1
ATOM 5364 C CA . HIS D 4 50 ? -25.288 -3.994 55.843 1.00 58.65 50 HIS C CA 1
ATOM 5365 C C . HIS D 4 50 ? -25.370 -4.306 57.343 1.00 58.57 50 HIS C C 1
ATOM 5366 O O . HIS D 4 50 ? -24.442 -3.996 58.093 1.00 58.73 50 HIS C O 1
ATOM 5373 N N . ALA D 4 51 ? -26.476 -4.918 57.768 1.00 58.41 51 ALA C N 1
ATOM 5374 C CA . ALA D 4 51 ? -26.684 -5.293 59.172 1.00 58.23 51 ALA C CA 1
ATOM 5375 C C . ALA D 4 51 ? -25.736 -6.392 59.670 1.00 58.07 51 ALA C C 1
ATOM 5376 O O . ALA D 4 51 ? -25.364 -6.397 60.845 1.00 58.33 51 ALA C O 1
ATOM 5378 N N . VAL D 4 52 ? -25.358 -7.321 58.789 1.00 57.61 52 VAL C N 1
ATOM 5379 C CA . VAL D 4 52 ? -24.462 -8.430 59.166 1.00 57.24 52 VAL C CA 1
ATOM 5380 C C . VAL D 4 52 ? -22.975 -8.051 59.260 1.00 57.03 52 VAL C C 1
ATOM 5381 O O . VAL D 4 52 ? -22.189 -8.814 59.826 1.00 57.41 52 VAL C O 1
ATOM 5385 N N . LEU D 4 53 ? -22.592 -6.894 58.714 1.00 56.51 53 LEU C N 1
ATOM 5386 C CA . LEU D 4 53 ? -21.180 -6.492 58.653 1.00 56.10 53 LEU C CA 1
ATOM 5387 C C . LEU D 4 53 ? -20.524 -6.293 60.033 1.00 55.92 53 LEU C C 1
ATOM 5388 O O . LEU D 4 53 ? -19.386 -6.725 60.225 1.00 56.13 53 LEU C O 1
ATOM 5393 N N . PRO D 4 54 ? -21.223 -5.637 60.985 1.00 55.78 54 PRO C N 1
ATOM 5394 C CA . PRO D 4 54 ? -20.747 -5.645 62.374 1.00 56.00 54 PRO C CA 1
ATOM 5395 C C . PRO D 4 54 ? -20.533 -7.047 62.950 1.00 56.23 54 PRO C C 1
ATOM 5396 O O . PRO D 4 54 ? -19.512 -7.295 63.586 1.00 56.54 54 PRO C O 1
ATOM 5400 N N . GLY D 4 55 ? -21.488 -7.945 62.715 1.00 56.37 55 GLY C N 1
ATOM 5401 C CA . GLY D 4 55 ? -21.397 -9.333 63.171 1.00 56.36 55 GLY C CA 1
ATOM 5402 C C . GLY D 4 55 ? -20.187 -10.077 62.639 1.00 56.29 55 GLY C C 1
ATOM 5403 O O . GLY D 4 55 ? -19.519 -10.796 63.385 1.00 56.07 55 GLY C O 1
ATOM 5404 N N . VAL D 4 56 ? -19.914 -9.896 61.348 1.00 56.57 56 VAL C N 1
ATOM 5405 C CA . VAL D 4 56 ? -18.720 -10.458 60.709 1.00 56.99 56 VAL C CA 1
ATOM 5406 C C . VAL D 4 56 ? -17.449 -9.798 61.263 1.00 57.61 56 VAL C C 1
ATOM 5407 O O . VAL D 4 56 ? -16.445 -10.479 61.470 1.00 57.38 56 VAL C O 1
ATOM 5411 N N . ALA D 4 57 ? -17.507 -8.488 61.510 1.00 58.44 57 ALA C N 1
ATOM 5412 C CA . ALA D 4 57 ? -16.376 -7.738 62.074 1.00 58.86 57 ALA C CA 1
ATOM 5413 C C . ALA D 4 57 ? -15.988 -8.197 63.484 1.00 59.26 57 ALA C C 1
ATOM 5414 O O . ALA D 4 57 ? -14.804 -8.395 63.757 1.00 59.55 57 ALA C O 1
ATOM 5416 N N . LEU D 4 58 ? -16.975 -8.358 64.368 1.00 59.83 58 LEU C N 1
ATOM 5417 C CA . LEU D 4 58 ? -16.729 -8.889 65.722 1.00 60.40 58 LEU C CA 1
ATOM 5418 C C . LEU D 4 58 ? -16.188 -10.320 65.685 1.00 60.95 58 LEU C C 1
ATOM 5419 O O . LEU D 4 58 ? -15.226 -10.640 66.384 1.00 61.36 58 LEU C O 1
ATOM 5424 N N . SER D 4 59 ? -16.815 -11.170 64.874 1.00 61.50 59 SER C N 1
ATOM 5425 C CA . SER D 4 59 ? -16.408 -12.573 64.753 1.00 61.89 59 SER C CA 1
ATOM 5426 C C . SER D 4 59 ? -15.085 -12.773 64.001 1.00 62.32 59 SER C C 1
ATOM 5427 O O . SER D 4 59 ? -14.438 -13.803 64.181 1.00 62.83 59 SER C O 1
ATOM 5430 N N . PHE D 4 60 ? -14.694 -11.813 63.159 1.00 62.61 60 PHE C N 1
ATOM 5431 C CA . PHE D 4 60 ? -13.375 -11.840 62.504 1.00 62.79 60 PHE C CA 1
ATOM 5432 C C . PHE D 4 60 ? -12.265 -11.413 63.471 1.00 62.70 60 PHE C C 1
ATOM 5433 O O . PHE D 4 60 ? -11.177 -11.993 63.458 1.00 62.94 60 PHE C O 1
ATOM 5441 N N . ILE D 4 61 ? -12.544 -10.401 64.296 1.00 62.52 61 ILE C N 1
ATOM 5442 C CA . ILE D 4 61 ? -11.593 -9.922 65.310 1.00 62.31 61 ILE C CA 1
ATOM 5443 C C . ILE D 4 61 ? -11.458 -10.952 66.437 1.00 62.36 61 ILE C C 1
ATOM 5444 O O . ILE D 4 61 ? -10.346 -11.369 66.767 1.00 62.58 61 ILE C O 1
ATOM 5449 N N . LEU D 4 62 ? -12.589 -11.359 67.012 1.00 62.39 62 LEU C N 1
ATOM 5450 C CA . LEU D 4 62 ? -12.612 -12.397 68.051 1.00 62.47 62 LEU C CA 1
ATOM 5451 C C . LEU D 4 62 ? -12.429 -13.789 67.439 1.00 62.51 62 LEU C C 1
ATOM 5452 O O . LEU D 4 62 ? -12.437 -13.945 66.217 1.00 62.21 62 LEU C O 1
ATOM 5457 N N . GLY D 4 63 ? -12.257 -14.792 68.299 1.00 62.88 63 GLY C N 1
ATOM 5458 C CA . GLY D 4 63 ? -12.143 -16.191 67.870 1.00 63.16 63 GLY C CA 1
ATOM 5459 C C . GLY D 4 63 ? -13.503 -16.862 67.777 1.00 63.09 63 GLY C C 1
ATOM 5460 O O . GLY D 4 63 ? -13.816 -17.750 68.574 1.00 63.50 63 GLY C O 1
ATOM 5461 N N . LEU D 4 64 ? -14.302 -16.436 66.798 1.00 62.57 64 LEU C N 1
ATOM 5462 C CA . LEU D 4 64 ? -15.683 -16.902 66.631 1.00 62.41 64 LEU C CA 1
ATOM 5463 C C . LEU D 4 64 ? -16.000 -17.160 65.161 1.00 62.19 64 LEU C C 1
ATOM 5464 O O . LEU D 4 64 ? -15.347 -16.609 64.272 1.00 62.26 64 LEU C O 1
ATOM 5469 N N . ASP D 4 65 ? -17.006 -17.999 64.914 1.00 61.82 65 ASP C N 1
ATOM 5470 C CA . ASP D 4 65 ? -17.473 -18.267 63.549 1.00 61.47 65 ASP C CA 1
ATOM 5471 C C . ASP D 4 65 ? -18.326 -17.103 63.045 1.00 60.63 65 ASP C C 1
ATOM 5472 O O . ASP D 4 65 ? -18.865 -16.326 63.837 1.00 61.03 65 ASP C O 1
ATOM 5477 N N . PHE D 4 66 ? -18.469 -17.016 61.727 1.00 59.49 66 PHE C N 1
ATOM 5478 C CA . PHE D 4 66 ? -19.064 -15.843 61.075 1.00 58.56 66 PHE C CA 1
ATOM 5479 C C . PHE D 4 66 ? -20.594 -15.830 61.056 1.00 57.69 66 PHE C C 1
ATOM 5480 O O . PHE D 4 66 ? -21.193 -14.754 61.029 1.00 57.13 66 PHE C O 1
ATOM 5488 N N . PHE D 4 67 ? -21.219 -17.009 61.073 1.00 57.13 67 PHE C N 1
ATOM 5489 C CA . PHE D 4 67 ? -22.684 -17.116 60.981 1.00 56.65 67 PHE C CA 1
ATOM 5490 C C . PHE D 4 67 ? -23.379 -16.664 62.264 1.00 56.47 67 PHE C C 1
ATOM 5491 O O . PHE D 4 67 ? -24.366 -15.929 62.204 1.00 56.60 67 PHE C O 1
ATOM 5499 N N . ILE D 4 68 ? -22.861 -17.104 63.412 1.00 56.18 68 ILE C N 1
ATOM 5500 C CA . ILE D 4 68 ? -23.444 -16.767 64.719 1.00 55.87 68 ILE C CA 1
ATOM 5501 C C . ILE D 4 68 ? -23.333 -15.262 64.975 1.00 55.48 68 ILE C C 1
ATOM 5502 O O . ILE D 4 68 ? -24.282 -14.646 65.461 1.00 55.44 68 ILE C O 1
ATOM 5507 N N . GLY D 4 69 ? -22.182 -14.679 64.642 1.00 54.83 69 GLY C N 1
ATOM 5508 C CA . GLY D 4 69 ? -22.002 -13.229 64.700 1.00 54.57 69 GLY C CA 1
ATOM 5509 C C . GLY D 4 69 ? -22.969 -12.472 63.799 1.00 54.17 69 GLY C C 1
ATOM 5510 O O . GLY D 4 69 ? -23.591 -11.501 64.233 1.00 54.24 69 GLY C O 1
ATOM 5511 N N . ALA D 4 70 ? -23.106 -12.940 62.557 1.00 53.74 70 ALA C N 1
ATOM 5512 C CA . ALA D 4 70 ? -23.939 -12.282 61.540 1.00 53.27 70 ALA C CA 1
ATOM 5513 C C . ALA D 4 70 ? -25.428 -12.265 61.885 1.00 52.95 70 ALA C C 1
ATOM 5514 O O . ALA D 4 70 ? -26.072 -11.217 61.785 1.00 52.61 70 ALA C O 1
ATOM 5516 N N . ILE D 4 71 ? -25.969 -13.417 62.282 1.00 52.71 71 ILE C N 1
ATOM 5517 C CA . ILE D 4 71 ? -27.396 -13.514 62.632 1.00 52.73 71 ILE C CA 1
ATOM 5518 C C . ILE D 4 71 ? -27.760 -12.729 63.901 1.00 52.46 71 ILE C C 1
ATOM 5519 O O . ILE D 4 71 ? -28.882 -12.241 64.010 1.00 52.26 71 ILE C O 1
ATOM 5524 N N . VAL D 4 72 ? -26.822 -12.609 64.843 1.00 52.54 72 VAL C N 1
ATOM 5525 C CA . VAL D 4 72 ? -27.043 -11.831 66.074 1.00 52.72 72 VAL C CA 1
ATOM 5526 C C . VAL D 4 72 ? -27.200 -10.338 65.766 1.00 52.93 72 VAL C C 1
ATOM 5527 O O . VAL D 4 72 ? -28.133 -9.705 66.262 1.00 53.18 72 VAL C O 1
ATOM 5531 N N . PHE D 4 73 ? -26.297 -9.783 64.958 1.00 52.99 73 PHE C N 1
ATOM 5532 C CA . PHE D 4 73 ? -26.399 -8.371 64.544 1.00 53.05 73 PHE C CA 1
ATOM 5533 C C . PHE D 4 73 ? -27.510 -8.122 63.513 1.00 52.92 73 PHE C C 1
ATOM 5534 O O . PHE D 4 73 ? -28.047 -7.016 63.442 1.00 52.74 73 PHE C O 1
ATOM 5542 N N . GLY D 4 74 ? -27.845 -9.139 62.718 1.00 53.00 74 GLY C N 1
ATOM 5543 C CA . GLY D 4 74 ? -29.041 -9.103 61.871 1.00 52.74 74 GLY C CA 1
ATOM 5544 C C . GLY D 4 74 ? -30.319 -9.079 62.698 1.00 52.56 74 GLY C C 1
ATOM 5545 O O . GLY D 4 74 ? -31.270 -8.368 62.365 1.00 52.83 74 GLY C O 1
ATOM 5546 N N . LEU D 4 75 ? -30.331 -9.861 63.776 1.00 52.11 75 LEU C N 1
ATOM 5547 C CA . LEU D 4 75 ? -31.433 -9.866 64.741 1.00 51.81 75 LEU C CA 1
ATOM 5548 C C . LEU D 4 75 ? -31.465 -8.569 65.563 1.00 51.79 75 LEU C C 1
ATOM 5549 O O . LEU D 4 75 ? -32.542 -8.041 65.841 1.00 51.65 75 LEU C O 1
ATOM 5554 N N . LEU D 4 76 ? -30.287 -8.065 65.940 1.00 51.66 76 LEU C N 1
ATOM 5555 C CA . LEU D 4 76 ? -30.163 -6.805 66.691 1.00 51.46 76 LEU C CA 1
ATOM 5556 C C . LEU D 4 76 ? -30.579 -5.587 65.859 1.00 51.05 76 LEU C C 1
ATOM 5557 O O . LEU D 4 76 ? -31.116 -4.624 66.404 1.00 51.03 76 LEU C O 1
ATOM 5562 N N . ALA D 4 77 ? -30.319 -5.633 64.551 1.00 50.65 77 ALA C N 1
ATOM 5563 C CA . ALA D 4 77 ? -30.798 -4.606 63.614 1.00 50.21 77 ALA C CA 1
ATOM 5564 C C . ALA D 4 77 ? -32.322 -4.615 63.478 1.00 49.67 77 ALA C C 1
ATOM 5565 O O . ALA D 4 77 ? -32.942 -3.556 63.387 1.00 49.36 77 ALA C O 1
ATOM 5567 N N . ALA D 4 78 ? -32.910 -5.812 63.456 1.00 49.26 78 ALA C N 1
ATOM 5568 C CA . ALA D 4 78 ? -34.367 -5.977 63.384 1.00 49.14 78 ALA C CA 1
ATOM 5569 C C . ALA D 4 78 ? -35.088 -5.494 64.650 1.00 48.95 78 ALA C C 1
ATOM 5570 O O . ALA D 4 78 ? -36.210 -4.988 64.569 1.00 48.93 78 ALA C O 1
ATOM 5572 N N . ILE D 4 79 ? -34.448 -5.661 65.808 1.00 48.76 79 ILE C N 1
ATOM 5573 C CA . ILE D 4 79 ? -34.981 -5.163 67.086 1.00 48.56 79 ILE C CA 1
ATOM 5574 C C . ILE D 4 79 ? -34.992 -3.628 67.122 1.00 48.12 79 ILE C C 1
ATOM 5575 O O . ILE D 4 79 ? -35.947 -3.031 67.621 1.00 48.19 79 ILE C O 1
ATOM 5580 N N . ILE D 4 80 ? -33.941 -3.002 66.590 1.00 47.59 80 ILE C N 1
ATOM 5581 C CA . ILE D 4 80 ? -33.838 -1.537 66.560 1.00 47.31 80 ILE C CA 1
ATOM 5582 C C . ILE D 4 80 ? -34.821 -0.923 65.553 1.00 47.15 80 ILE C C 1
ATOM 5583 O O . ILE D 4 80 ? -35.380 0.141 65.818 1.00 46.96 80 ILE C O 1
ATOM 5588 N N . ILE D 4 81 ? -35.026 -1.588 64.413 1.00 47.16 81 ILE C N 1
ATOM 5589 C CA . ILE D 4 81 ? -36.015 -1.150 63.412 1.00 47.13 81 ILE C CA 1
ATOM 5590 C C . ILE D 4 81 ? -37.431 -1.193 63.996 1.00 47.56 81 ILE C C 1
ATOM 5591 O O . ILE D 4 81 ? -38.166 -0.207 63.920 1.00 47.60 81 ILE C O 1
ATOM 5596 N N . THR D 4 82 ? -37.796 -2.334 64.580 1.00 48.06 82 THR C N 1
ATOM 5597 C CA . THR D 4 82 ? -39.117 -2.524 65.197 1.00 48.49 82 THR C CA 1
ATOM 5598 C C . THR D 4 82 ? -39.385 -1.536 66.341 1.00 48.82 82 THR C C 1
ATOM 5599 O O . THR D 4 82 ? -40.520 -1.099 66.524 1.00 48.93 82 THR C O 1
ATOM 5603 N N . TYR D 4 83 ? -38.342 -1.187 67.095 1.00 49.69 83 TYR C N 1
ATOM 5604 C CA . TYR D 4 83 ? -38.446 -0.209 68.183 1.00 50.05 83 TYR C CA 1
ATOM 5605 C C . TYR D 4 83 ? -38.647 1.221 67.669 1.00 50.33 83 TYR C C 1
ATOM 5606 O O . TYR D 4 83 ? -39.427 1.976 68.251 1.00 50.60 83 TYR C O 1
ATOM 5615 N N . ILE D 4 84 ? -37.948 1.587 66.592 1.00 50.65 84 ILE C N 1
ATOM 5616 C CA . ILE D 4 84 ? -38.095 2.916 65.970 1.00 50.86 84 ILE C CA 1
ATOM 5617 C C . ILE D 4 84 ? -39.485 3.086 65.348 1.00 50.99 84 ILE C C 1
ATOM 5618 O O . ILE D 4 84 ? -40.125 4.117 65.549 1.00 51.08 84 ILE C O 1
ATOM 5623 N N . LYS D 4 85 ? -39.935 2.082 64.593 1.00 51.25 85 LYS C N 1
ATOM 5624 C CA . LYS D 4 85 ? -41.280 2.089 63.993 1.00 51.48 85 LYS C CA 1
ATOM 5625 C C . LYS D 4 85 ? -42.394 2.183 65.040 1.00 51.29 85 LYS C C 1
ATOM 5626 O O . LYS D 4 85 ? -43.378 2.900 64.842 1.00 51.64 85 LYS C O 1
ATOM 5632 N N . GLY D 4 86 ? -42.229 1.454 66.142 1.00 50.76 86 GLY C N 1
ATOM 5633 C CA . GLY D 4 86 ? -43.232 1.386 67.197 1.00 50.39 86 GLY C CA 1
ATOM 5634 C C . GLY D 4 86 ? -43.360 2.645 68.033 1.00 50.16 86 GLY C C 1
ATOM 5635 O O . GLY D 4 86 ? -44.474 3.111 68.277 1.00 50.84 86 GLY C O 1
ATOM 5636 N N . ASN D 4 87 ? -42.227 3.199 68.463 1.00 49.70 87 ASN C N 1
ATOM 5637 C CA . ASN D 4 87 ? -42.209 4.311 69.429 1.00 49.62 87 ASN C CA 1
ATOM 5638 C C . ASN D 4 87 ? -41.955 5.701 68.817 1.00 49.25 87 ASN C C 1
ATOM 5639 O O . ASN D 4 87 ? -41.563 6.627 69.534 1.00 49.61 87 ASN C O 1
ATOM 5644 N N . SER D 4 88 ? -42.190 5.860 67.512 1.00 48.58 88 SER C N 1
ATOM 5645 C CA . SER D 4 88 ? -42.080 7.173 66.859 1.00 47.92 88 SER C CA 1
ATOM 5646 C C . SER D 4 88 ? -42.875 7.240 65.556 1.00 47.83 88 SER C C 1
ATOM 5647 O O . SER D 4 88 ? -43.403 6.229 65.086 1.00 47.96 88 SER C O 1
ATOM 5650 N N . ILE D 4 89 ? -42.939 8.442 64.981 1.00 47.87 89 ILE C N 1
ATOM 5651 C CA . ILE D 4 89 ? -43.605 8.680 63.687 1.00 47.83 89 ILE C CA 1
ATOM 5652 C C . ILE D 4 89 ? -42.713 8.416 62.458 1.00 48.05 89 ILE C C 1
ATOM 5653 O O . ILE D 4 89 ? -43.129 8.692 61.330 1.00 48.25 89 ILE C O 1
ATOM 5658 N N . ILE D 4 90 ? -41.507 7.882 62.670 1.00 48.30 90 ILE C N 1
ATOM 5659 C CA . ILE D 4 90 ? -40.565 7.605 61.583 1.00 48.49 90 ILE C CA 1
ATOM 5660 C C . ILE D 4 90 ? -41.106 6.439 60.751 1.00 48.84 90 ILE C C 1
ATOM 5661 O O . ILE D 4 90 ? -41.544 5.430 61.310 1.00 48.42 90 ILE C O 1
ATOM 5666 N N . LYS D 4 91 ? -41.076 6.589 59.424 1.00 49.47 91 LYS C N 1
ATOM 5667 C CA . LYS D 4 91 ? -41.610 5.571 58.510 1.00 50.19 91 LYS C CA 1
ATOM 5668 C C . LYS D 4 91 ? -40.699 4.345 58.458 1.00 50.16 91 LYS C C 1
ATOM 5669 O O . LYS D 4 91 ? -39.535 4.406 58.857 1.00 50.01 91 LYS C O 1
ATOM 5675 N N . SER D 4 92 ? -41.244 3.239 57.954 1.00 50.39 92 SER C N 1
ATOM 5676 C CA . SER D 4 92 ? -40.537 1.957 57.909 1.00 50.43 92 SER C CA 1
ATOM 5677 C C . SER D 4 92 ? -39.255 2.021 57.085 1.00 50.61 92 SER C C 1
ATOM 5678 O O . SER D 4 92 ? -38.198 1.606 57.556 1.00 50.61 92 SER C O 1
ATOM 5681 N N . ASP D 4 93 ? -39.357 2.549 55.866 1.00 51.08 93 ASP C N 1
ATOM 5682 C CA . ASP D 4 93 ? -38.208 2.643 54.951 1.00 51.43 93 ASP C CA 1
ATOM 5683 C C . ASP D 4 93 ? -37.083 3.522 55.507 1.00 50.63 93 ASP C C 1
ATOM 5684 O O . ASP D 4 93 ? -35.904 3.210 55.324 1.00 50.59 93 ASP C O 1
ATOM 5689 N N . THR D 4 94 ? -37.455 4.610 56.180 1.00 49.56 94 THR C N 1
ATOM 5690 C CA . THR D 4 94 ? -36.490 5.493 56.837 1.00 48.75 94 THR C CA 1
ATOM 5691 C C . THR D 4 94 ? -35.759 4.776 57.978 1.00 48.10 94 THR C C 1
ATOM 5692 O O . THR D 4 94 ? -34.540 4.893 58.100 1.00 48.11 94 THR C O 1
ATOM 5696 N N . ALA D 4 95 ? -36.507 4.036 58.797 1.00 47.32 95 ALA C N 1
ATOM 5697 C CA . ALA D 4 95 ? -35.940 3.293 59.932 1.00 46.65 95 ALA C CA 1
ATOM 5698 C C . ALA D 4 95 ? -35.003 2.163 59.500 1.00 46.17 95 ALA C C 1
ATOM 5699 O O . ALA D 4 95 ? -33.989 1.921 60.155 1.00 45.77 95 ALA C O 1
ATOM 5701 N N . ILE D 4 96 ? -35.350 1.477 58.410 1.00 45.98 96 ILE C N 1
ATOM 5702 C CA . ILE D 4 96 ? -34.476 0.461 57.805 1.00 45.88 96 ILE C CA 1
ATOM 5703 C C . ILE D 4 96 ? -33.215 1.125 57.246 1.00 45.99 96 ILE C C 1
ATOM 5704 O O . ILE D 4 96 ? -32.117 0.588 57.391 1.00 46.25 96 ILE C O 1
ATOM 5709 N N . GLY D 4 97 ? -33.383 2.284 56.609 1.00 46.23 97 GLY C N 1
ATOM 5710 C CA . GLY D 4 97 ? -32.269 3.038 56.033 1.00 46.41 97 GLY C CA 1
ATOM 5711 C C . GLY D 4 97 ? -31.244 3.535 57.035 1.00 46.56 97 GLY C C 1
ATOM 5712 O O . GLY D 4 97 ? -30.043 3.490 56.764 1.00 46.84 97 GLY C O 1
ATOM 5713 N N . ILE D 4 98 ? -31.718 4.020 58.184 1.00 46.72 98 ILE C N 1
ATOM 5714 C CA . ILE D 4 98 ? -30.839 4.530 59.245 1.00 46.68 98 ILE C CA 1
ATOM 5715 C C . ILE D 4 98 ? -30.042 3.389 59.879 1.00 46.73 98 ILE C C 1
ATOM 5716 O O . ILE D 4 98 ? -28.824 3.482 59.996 1.00 46.69 98 ILE C O 1
ATOM 5721 N N . THR D 4 99 ? -30.735 2.322 60.275 1.00 47.06 99 THR C N 1
ATOM 5722 C CA . THR D 4 99 ? -30.098 1.188 60.956 1.00 47.37 99 THR C CA 1
ATOM 5723 C C . THR D 4 99 ? -29.141 0.404 60.054 1.00 47.56 99 THR C C 1
ATOM 5724 O O . THR D 4 99 ? -28.141 -0.114 60.538 1.00 47.87 99 THR C O 1
ATOM 5728 N N . SER D 4 100 ? -29.448 0.314 58.759 1.00 47.70 100 SER C N 1
ATOM 5729 C CA . SER D 4 100 ? -28.563 -0.356 57.801 1.00 48.00 100 SER C CA 1
ATOM 5730 C C . SER D 4 100 ? -27.290 0.457 57.565 1.00 48.23 100 SER C C 1
ATOM 5731 O O . SER D 4 100 ? -26.183 -0.073 57.669 1.00 48.43 100 SER C O 1
ATOM 5734 N N . SER D 4 101 ? -27.460 1.741 57.257 1.00 48.50 101 SER C N 1
ATOM 5735 C CA . SER D 4 101 ? -26.332 2.649 57.007 1.00 48.78 101 SER C CA 1
ATOM 5736 C C . SER D 4 101 ? -25.464 2.879 58.244 1.00 48.53 101 SER C C 1
ATOM 5737 O O . SER D 4 101 ? -24.241 2.969 58.132 1.00 48.32 101 SER C O 1
ATOM 5740 N N . SER D 4 102 ? -26.102 2.980 59.411 1.00 48.58 102 SER C N 1
ATOM 5741 C CA . SER D 4 102 ? -25.394 3.118 60.691 1.00 48.53 102 SER C CA 1
ATOM 5742 C C . SER D 4 102 ? -24.586 1.862 61.045 1.00 48.23 102 SER C C 1
ATOM 5743 O O . SER D 4 102 ? -23.458 1.967 61.530 1.00 48.52 102 SER C O 1
ATOM 5746 N N . PHE D 4 103 ? -25.169 0.686 60.807 1.00 47.78 103 PHE C N 1
ATOM 5747 C CA . PHE D 4 103 ? -24.467 -0.593 60.998 1.00 47.56 103 PHE C CA 1
ATOM 5748 C C . PHE D 4 103 ? -23.315 -0.767 60.002 1.00 47.75 103 PHE C C 1
ATOM 5749 O O . PHE D 4 103 ? -22.282 -1.336 60.351 1.00 48.11 103 PHE C O 1
ATOM 5757 N N . LEU D 4 104 ? -23.496 -0.287 58.770 1.00 47.84 104 LEU C N 1
ATOM 5758 C CA . LEU D 4 104 ? -22.418 -0.280 57.767 1.00 47.95 104 LEU C CA 1
ATOM 5759 C C . LEU D 4 104 ? -21.247 0.596 58.215 1.00 48.15 104 LEU C C 1
ATOM 5760 O O . LEU D 4 104 ? -20.092 0.178 58.133 1.00 48.37 104 LEU C O 1
ATOM 5765 N N . ALA D 4 105 ? -21.558 1.806 58.679 1.00 48.19 105 ALA C N 1
ATOM 5766 C CA . ALA D 4 105 ? -20.555 2.726 59.230 1.00 48.21 105 ALA C CA 1
ATOM 5767 C C . ALA D 4 105 ? -19.863 2.152 60.469 1.00 48.15 105 ALA C C 1
ATOM 5768 O O . ALA D 4 105 ? -18.658 2.339 60.650 1.00 47.94 105 ALA C O 1
ATOM 5770 N N . LEU D 4 106 ? -20.635 1.465 61.313 1.00 48.25 106 LEU C N 1
ATOM 5771 C CA . LEU D 4 106 ? -20.097 0.763 62.483 1.00 48.45 106 LEU C CA 1
ATOM 5772 C C . LEU D 4 106 ? -19.120 -0.332 62.052 1.00 48.79 106 LEU C C 1
ATOM 5773 O O . LEU D 4 106 ? -18.051 -0.475 62.642 1.00 49.18 106 LEU C O 1
ATOM 5778 N N . GLY D 4 107 ? -19.489 -1.086 61.017 1.00 48.96 107 GLY C N 1
ATOM 5779 C CA . GLY D 4 107 ? -18.636 -2.140 60.466 1.00 49.20 107 GLY C CA 1
ATOM 5780 C C . GLY D 4 107 ? -17.307 -1.673 59.889 1.00 49.38 107 GLY C C 1
ATOM 5781 O O . GLY D 4 107 ? -16.310 -2.390 59.984 1.00 49.21 107 GLY C O 1
ATOM 5782 N N . ILE D 4 108 ? -17.288 -0.478 59.298 1.00 49.95 108 ILE C N 1
ATOM 5783 C CA . ILE D 4 108 ? -16.080 0.066 58.659 1.00 50.63 108 ILE C CA 1
ATOM 5784 C C . ILE D 4 108 ? -15.025 0.494 59.690 1.00 51.66 108 ILE C C 1
ATOM 5785 O O . ILE D 4 108 ? -13.858 0.115 59.564 1.00 52.05 108 ILE C O 1
ATOM 5790 N N . ILE D 4 109 ? -15.427 1.280 60.691 1.00 52.70 109 ILE C N 1
ATOM 5791 C CA . ILE D 4 109 ? -14.481 1.765 61.716 1.00 53.56 109 ILE C CA 1
ATOM 5792 C C . ILE D 4 109 ? -14.013 0.653 62.662 1.00 54.46 109 ILE C C 1
ATOM 5793 O O . ILE D 4 109 ? -12.883 0.695 63.153 1.00 54.93 109 ILE C O 1
ATOM 5798 N N . LEU D 4 110 ? -14.879 -0.332 62.904 1.00 55.20 110 LEU C N 1
ATOM 5799 C CA . LEU D 4 110 ? -14.561 -1.457 63.792 1.00 55.79 110 LEU C CA 1
ATOM 5800 C C . LEU D 4 110 ? -13.516 -2.403 63.181 1.00 56.37 110 LEU C C 1
ATOM 5801 O O . LEU D 4 110 ? -12.672 -2.938 63.902 1.00 56.93 110 LEU C O 1
ATOM 5806 N N . ILE D 4 111 ? -13.580 -2.606 61.864 1.00 56.81 111 ILE C N 1
ATOM 5807 C CA . ILE D 4 111 ? -12.532 -3.334 61.131 1.00 57.21 111 ILE C CA 1
ATOM 5808 C C . ILE D 4 111 ? -11.274 -2.467 60.980 1.00 57.84 111 ILE C C 1
ATOM 5809 O O . ILE D 4 111 ? -10.159 -2.974 61.118 1.00 58.42 111 ILE C O 1
ATOM 5814 N N . GLY D 4 112 ? -11.459 -1.175 60.699 1.00 58.32 112 GLY C N 1
ATOM 5815 C CA . GLY D 4 112 ? -10.350 -0.238 60.486 1.00 58.82 112 GLY C CA 1
ATOM 5816 C C . GLY D 4 112 ? -9.376 -0.096 61.646 1.00 59.46 112 GLY C C 1
ATOM 5817 O O . GLY D 4 112 ? -8.159 -0.118 61.443 1.00 59.37 112 GLY C O 1
ATOM 5818 N N . VAL D 4 113 ? -9.911 0.055 62.858 1.00 60.20 113 VAL C N 1
ATOM 5819 C CA . VAL D 4 113 ? -9.081 0.189 64.072 1.00 60.74 113 VAL C CA 1
ATOM 5820 C C . VAL D 4 113 ? -8.373 -1.107 64.494 1.00 61.05 113 VAL C C 1
ATOM 5821 O O . VAL D 4 113 ? -7.193 -1.076 64.859 1.00 61.00 113 VAL C O 1
ATOM 5825 N N . ALA D 4 114 ? -9.085 -2.234 64.435 1.00 61.36 114 ALA C N 1
ATOM 5826 C CA . ALA D 4 114 ? -8.557 -3.524 64.893 1.00 61.63 114 ALA C CA 1
ATOM 5827 C C . ALA D 4 114 ? -7.666 -4.176 63.838 1.00 62.02 114 ALA C C 1
ATOM 5828 O O . ALA D 4 114 ? -6.494 -4.459 64.097 1.00 62.32 114 ALA C O 1
ATOM 5830 N N . LYS D 4 115 ? -8.234 -4.403 62.655 1.00 62.38 115 LYS C N 1
ATOM 5831 C CA . LYS D 4 115 ? -7.544 -5.083 61.552 1.00 62.68 115 LYS C CA 1
ATOM 5832 C C . LYS D 4 115 ? -6.948 -4.086 60.554 1.00 63.30 115 LYS C C 1
ATOM 5833 O O . LYS D 4 115 ? -7.176 -2.877 60.655 1.00 62.86 115 LYS C O 1
ATOM 5839 N N . SER D 4 116 ? -6.179 -4.608 59.598 1.00 64.34 116 SER C N 1
ATOM 5840 C CA . SER D 4 116 ? -5.428 -3.785 58.642 1.00 65.17 116 SER C CA 1
ATOM 5841 C C . SER D 4 116 ? -6.311 -3.128 57.570 1.00 65.36 116 SER C C 1
ATOM 5842 O O . SER D 4 116 ? -7.520 -3.362 57.511 1.00 64.97 116 SER C O 1
ATOM 5845 N N . SER D 4 117 ? -5.681 -2.305 56.731 1.00 65.78 117 SER C N 1
ATOM 5846 C CA . SER D 4 117 ? -6.371 -1.555 55.675 1.00 65.93 117 SER C CA 1
ATOM 5847 C C . SER D 4 117 ? -6.902 -2.457 54.560 1.00 65.86 117 SER C C 1
ATOM 5848 O O . SER D 4 117 ? -8.045 -2.302 54.129 1.00 65.42 117 SER C O 1
ATOM 5851 N N . THR D 4 118 ? -6.070 -3.392 54.101 1.00 66.32 118 THR C N 1
ATOM 5852 C CA . THR D 4 118 ? -6.447 -4.326 53.031 1.00 66.66 118 THR C CA 1
ATOM 5853 C C . THR D 4 118 ? -7.475 -5.389 53.456 1.00 66.90 118 THR C C 1
ATOM 5854 O O . THR D 4 118 ? -8.082 -6.028 52.594 1.00 67.03 118 THR C O 1
ATOM 5858 N N . ASP D 4 119 ? -7.655 -5.589 54.764 1.00 67.07 119 ASP C N 1
ATOM 5859 C CA . ASP D 4 119 ? -8.720 -6.463 55.284 1.00 67.05 119 ASP C CA 1
ATOM 5860 C C . ASP D 4 119 ? -10.124 -5.917 54.999 1.00 67.04 119 ASP C C 1
ATOM 5861 O O . ASP D 4 119 ? -11.053 -6.695 54.781 1.00 67.06 119 ASP C O 1
ATOM 5866 N N . LEU D 4 120 ? -10.275 -4.591 55.012 1.00 67.02 120 LEU C N 1
ATOM 5867 C CA . LEU D 4 120 ? -11.556 -3.936 54.702 1.00 66.72 120 LEU C CA 1
ATOM 5868 C C . LEU D 4 120 ? -12.008 -4.175 53.257 1.00 66.47 120 LEU C C 1
ATOM 5869 O O . LEU D 4 120 ? -13.205 -4.312 52.995 1.00 66.52 120 LEU C O 1
ATOM 5874 N N . PHE D 4 121 ? -11.049 -4.219 52.332 1.00 66.13 121 PHE C N 1
ATOM 5875 C CA . PHE D 4 121 ? -11.335 -4.406 50.905 1.00 65.76 121 PHE C CA 1
ATOM 5876 C C . PHE D 4 121 ? -11.849 -5.815 50.577 1.00 65.16 121 PHE C C 1
ATOM 5877 O O . PHE D 4 121 ? -12.682 -5.972 49.683 1.00 64.88 121 PHE C O 1
ATOM 5885 N N . HIS D 4 122 ? -11.362 -6.825 51.301 1.00 64.78 122 HIS C N 1
ATOM 5886 C CA . HIS D 4 122 ? -11.756 -8.227 51.071 1.00 64.48 122 HIS C CA 1
ATOM 5887 C C . HIS D 4 122 ? -13.160 -8.587 51.578 1.00 64.00 122 HIS C C 1
ATOM 5888 O O . HIS D 4 122 ? -13.734 -9.580 51.128 1.00 64.04 122 HIS C O 1
ATOM 5895 N N . ILE D 4 123 ? -13.694 -7.805 52.520 1.00 63.73 123 ILE C N 1
ATOM 5896 C CA . ILE D 4 123 ? -15.028 -8.042 53.092 1.00 63.79 123 ILE C CA 1
ATOM 5897 C C . ILE D 4 123 ? -16.115 -7.304 52.302 1.00 63.58 123 ILE C C 1
ATOM 5898 O O . ILE D 4 123 ? -17.157 -7.885 51.984 1.00 63.62 123 ILE C O 1
ATOM 5903 N N . LEU D 4 124 ? -15.873 -6.030 52.000 1.00 63.25 124 LEU C N 1
ATOM 5904 C CA . LEU D 4 124 ? -16.850 -5.193 51.293 1.00 63.13 124 LEU C CA 1
ATOM 5905 C C . LEU D 4 124 ? -16.966 -5.514 49.794 1.00 63.02 124 LEU C C 1
ATOM 5906 O O . LEU D 4 124 ? -18.037 -5.335 49.208 1.00 62.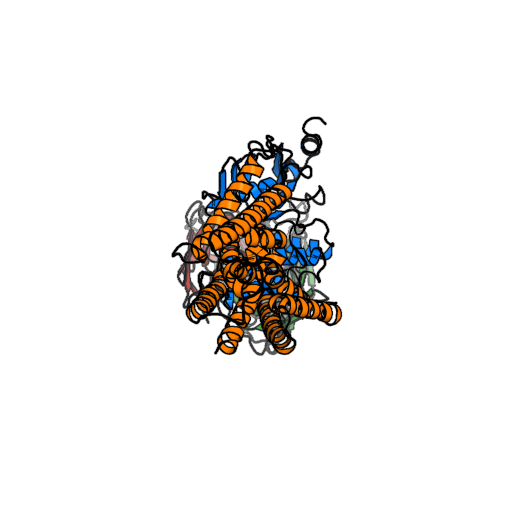92 124 LEU C O 1
ATOM 5911 N N . PHE D 4 125 ? -15.868 -5.971 49.185 1.00 63.07 125 PHE C N 1
ATOM 5912 C CA . PHE D 4 125 ? -15.851 -6.456 47.793 1.00 62.84 125 PHE C CA 1
ATOM 5913 C C . PHE D 4 125 ? -15.401 -7.922 47.764 1.00 62.22 125 PHE C C 1
ATOM 5914 O O . PHE D 4 125 ? -15.158 -8.515 48.817 1.00 62.34 125 PHE C O 1
ATOM 5922 N N . GLY D 4 126 ? -15.305 -8.509 46.571 1.00 61.50 126 GLY C N 1
ATOM 5923 C CA . GLY D 4 126 ? -14.971 -9.931 46.422 1.00 60.94 126 GLY C CA 1
ATOM 5924 C C . GLY D 4 126 ? -13.603 -10.347 46.943 1.00 60.18 126 GLY C C 1
ATOM 5925 O O . GLY D 4 126 ? -12.724 -9.509 47.149 1.00 59.89 126 GLY C O 1
ATOM 5926 N N . ASN D 4 127 ? -13.443 -11.650 47.173 1.00 59.58 127 ASN C N 1
ATOM 5927 C CA . ASN D 4 127 ? -12.157 -12.238 47.569 1.00 59.07 127 ASN C CA 1
ATOM 5928 C C . ASN D 4 127 ? -12.133 -13.722 47.183 1.00 58.32 127 ASN C C 1
ATOM 5929 O O . ASN D 4 127 ? -12.001 -14.614 48.026 1.00 58.02 127 ASN C O 1
ATOM 5934 N N . ILE D 4 128 ? -12.271 -13.954 45.880 1.00 57.77 128 ILE C N 1
ATOM 5935 C CA . ILE D 4 128 ? -12.312 -15.300 45.296 1.00 57.45 128 ILE C CA 1
ATOM 5936 C C . ILE D 4 128 ? -10.908 -15.909 45.185 1.00 57.29 128 ILE C C 1
ATOM 5937 O O . ILE D 4 128 ? -10.716 -17.092 45.482 1.00 56.98 128 ILE C O 1
ATOM 5942 N N . LEU D 4 129 ? -9.940 -15.099 44.758 1.00 56.95 129 LEU C N 1
ATOM 5943 C CA . LEU D 4 129 ? -8.569 -15.570 44.511 1.00 56.75 129 LEU C CA 1
ATOM 5944 C C . LEU D 4 129 ? -7.860 -16.157 45.745 1.00 56.57 129 LEU C C 1
ATOM 5945 O O . LEU D 4 129 ? -6.980 -17.010 45.595 1.00 57.23 129 LEU C O 1
ATOM 5950 N N . ALA D 4 130 ? -8.237 -15.702 46.944 1.00 55.79 130 ALA C N 1
ATOM 5951 C CA . ALA D 4 130 ? -7.679 -16.221 48.199 1.00 55.23 130 ALA C CA 1
ATOM 5952 C C . ALA D 4 130 ? -8.784 -16.750 49.114 1.00 54.44 130 ALA C C 1
ATOM 5953 O O . ALA D 4 130 ? -9.305 -16.023 49.962 1.00 54.49 130 ALA C O 1
ATOM 5955 N N . VAL D 4 131 ? -9.134 -18.021 48.921 1.00 53.65 131 VAL C N 1
ATOM 5956 C CA . VAL D 4 131 ? -10.118 -18.720 49.750 1.00 53.20 131 VAL C CA 1
ATOM 5957 C C . VAL D 4 131 ? -9.462 -19.980 50.315 1.00 52.90 131 VAL C C 1
ATOM 5958 O O . VAL D 4 131 ? -8.924 -20.790 49.560 1.00 52.81 131 VAL C O 1
ATOM 5962 N N . GLN D 4 132 ? -9.517 -20.140 51.637 1.00 52.68 132 GLN C N 1
ATOM 5963 C CA . GLN D 4 132 ? -8.924 -21.300 52.311 1.00 52.53 132 GLN C CA 1
ATOM 5964 C C . GLN D 4 132 ? -9.818 -22.530 52.193 1.00 52.45 132 GLN C C 1
ATOM 5965 O O . GLN D 4 132 ? -10.992 -22.426 51.834 1.00 52.50 132 GLN C O 1
ATOM 5971 N N . ASP D 4 133 ? -9.246 -23.692 52.502 1.00 52.39 133 ASP C N 1
ATOM 5972 C CA . ASP D 4 133 ? -9.973 -24.967 52.455 1.00 52.37 133 ASP C CA 1
ATOM 5973 C C . ASP D 4 133 ? -11.070 -25.049 53.519 1.00 52.11 133 ASP C C 1
ATOM 5974 O O . ASP D 4 133 ? -12.119 -25.648 53.282 1.00 51.94 133 ASP C O 1
ATOM 5979 N N . THR D 4 134 ? -10.817 -24.452 54.685 1.00 51.98 134 THR C N 1
ATOM 5980 C CA . THR D 4 134 ? -11.813 -24.364 55.761 1.00 51.90 134 THR C CA 1
ATOM 5981 C C . THR D 4 134 ? -13.025 -23.515 55.355 1.00 51.74 134 THR C C 1
ATOM 5982 O O . THR D 4 134 ? -14.161 -23.855 55.691 1.00 51.84 134 THR C O 1
ATOM 5986 N N . ASP D 4 135 ? -12.773 -22.420 54.637 1.00 51.39 135 ASP C N 1
ATOM 5987 C CA . ASP D 4 135 ? -13.842 -21.558 54.116 1.00 50.88 135 ASP C CA 1
ATOM 5988 C C . ASP D 4 135 ? -14.653 -22.250 53.012 1.00 50.70 135 ASP C C 1
ATOM 5989 O O . ASP D 4 135 ? -15.863 -22.060 52.924 1.00 50.85 135 ASP C O 1
ATOM 5994 N N . MET D 4 136 ? -13.981 -23.049 52.182 1.00 50.48 136 MET C N 1
ATOM 5995 C CA . MET D 4 136 ? -14.629 -23.775 51.083 1.00 50.29 136 MET C CA 1
ATOM 5996 C C . MET D 4 136 ? -15.573 -24.869 51.587 1.00 50.14 136 MET C C 1
ATOM 5997 O O . MET D 4 136 ? -16.704 -24.975 51.111 1.00 50.01 136 MET C O 1
ATOM 6002 N N . PHE D 4 137 ? -15.097 -25.684 52.531 1.00 50.18 137 PHE C N 1
ATOM 6003 C CA . PHE D 4 137 ? -15.914 -26.752 53.139 1.00 50.24 137 PHE C CA 1
ATOM 6004 C C . PHE D 4 137 ? -17.133 -26.205 53.890 1.00 50.20 137 PHE C C 1
ATOM 6005 O O . PHE D 4 137 ? -18.220 -26.781 53.811 1.00 50.20 137 PHE C O 1
ATOM 6013 N N . ILE D 4 138 ? -16.941 -25.106 54.618 1.00 50.11 138 ILE C N 1
ATOM 6014 C CA . ILE D 4 138 ? -18.034 -24.434 55.332 1.00 50.08 138 ILE C CA 1
ATOM 6015 C C . ILE D 4 138 ? -19.037 -23.790 54.356 1.00 50.32 138 ILE C C 1
ATOM 6016 O O . ILE D 4 138 ? -20.242 -23.800 54.624 1.00 50.70 138 ILE C O 1
ATOM 6021 N N . THR D 4 139 ? -18.550 -23.252 53.234 1.00 50.28 139 THR C N 1
ATOM 6022 C CA . THR D 4 139 ? -19.419 -22.617 52.231 1.00 50.36 139 THR C CA 1
ATOM 6023 C C . THR D 4 139 ? -20.329 -23.642 51.540 1.00 50.70 139 THR C C 1
ATOM 6024 O O . THR D 4 139 ? -21.546 -23.449 51.485 1.00 50.94 139 THR C O 1
ATOM 6028 N N . MET D 4 140 ? -19.742 -24.721 51.024 1.00 51.17 140 MET C N 1
ATOM 6029 C CA . MET D 4 140 ? -20.523 -25.793 50.386 1.00 51.44 140 MET C CA 1
ATOM 6030 C C . MET D 4 140 ? -21.278 -26.671 51.399 1.00 51.45 140 MET C C 1
ATOM 6031 O O . MET D 4 140 ? -22.222 -27.369 51.023 1.00 51.60 140 MET C O 1
ATOM 6036 N N . GLY D 4 141 ? -20.862 -26.642 52.668 1.00 51.40 141 GLY C N 1
ATOM 6037 C CA . GLY D 4 141 ? -21.565 -27.343 53.746 1.00 51.13 141 GLY C CA 1
ATOM 6038 C C . GLY D 4 141 ? -22.915 -26.726 54.069 1.00 50.90 141 GLY C C 1
ATOM 6039 O O . GLY D 4 141 ? -23.941 -27.408 54.015 1.00 50.73 141 GLY C O 1
ATOM 6040 N N . VAL D 4 142 ? -22.910 -25.437 54.408 1.00 50.68 142 VAL C N 1
ATOM 6041 C CA . VAL D 4 142 ? -24.158 -24.691 54.651 1.00 50.73 142 VAL C CA 1
ATOM 6042 C C . VAL D 4 142 ? -24.943 -24.447 53.357 1.00 50.28 142 VAL C C 1
ATOM 6043 O O . VAL D 4 142 ? -26.167 -24.318 53.395 1.00 50.74 142 VAL C O 1
ATOM 6047 N N . GLY D 4 143 ? -24.239 -24.373 52.225 1.00 49.44 143 GLY C N 1
ATOM 6048 C CA . GLY D 4 143 ? -24.873 -24.281 50.909 1.00 48.68 143 GLY C CA 1
ATOM 6049 C C . GLY D 4 143 ? -25.774 -25.466 50.606 1.00 48.00 143 GLY C C 1
ATOM 6050 O O . GLY D 4 143 ? -26.857 -25.299 50.046 1.00 47.96 143 GLY C O 1
ATOM 6051 N N . ALA D 4 144 ? -25.322 -26.663 50.981 1.00 47.29 144 ALA C N 1
ATOM 6052 C CA . ALA D 4 144 ? -26.143 -27.875 50.900 1.00 46.57 144 ALA C CA 1
ATOM 6053 C C . ALA D 4 144 ? -27.347 -27.795 51.844 1.00 46.05 144 ALA C C 1
ATOM 6054 O O . ALA D 4 144 ? -28.459 -28.149 51.456 1.00 45.69 144 ALA C O 1
ATOM 6056 N N . ALA D 4 145 ? -27.114 -27.325 53.071 1.00 45.55 145 ALA C N 1
ATOM 6057 C CA . ALA D 4 145 ? -28.181 -27.144 54.068 1.00 45.13 145 ALA C CA 1
ATOM 6058 C C . ALA D 4 145 ? -29.242 -26.116 53.654 1.00 44.79 145 ALA C C 1
ATOM 6059 O O . ALA D 4 145 ? -30.416 -26.282 53.981 1.00 44.50 145 ALA C O 1
ATOM 6061 N N . ILE D 4 146 ? -28.827 -25.061 52.949 1.00 44.62 146 ILE C N 1
ATOM 6062 C CA . ILE D 4 146 ? -29.761 -24.061 52.405 1.00 44.62 146 ILE C CA 1
ATOM 6063 C C . ILE D 4 146 ? -30.642 -24.674 51.307 1.00 44.69 146 ILE C C 1
ATOM 6064 O O . ILE D 4 146 ? -31.858 -24.473 51.309 1.00 44.65 146 ILE C O 1
ATOM 6069 N N . LEU D 4 147 ? -30.026 -25.409 50.379 1.00 44.62 147 LEU C N 1
ATOM 6070 C CA . LEU D 4 147 ? -30.764 -26.087 49.304 1.00 44.63 147 LEU C CA 1
ATOM 6071 C C . LEU D 4 147 ? -31.626 -27.238 49.825 1.00 44.97 147 LEU C C 1
ATOM 6072 O O . LEU D 4 147 ? -32.735 -27.445 49.334 1.00 45.36 147 LEU C O 1
ATOM 6077 N N . LEU D 4 148 ? -31.115 -27.981 50.808 1.00 45.33 148 LEU C N 1
ATOM 6078 C CA . LEU D 4 148 ? -31.843 -29.117 51.393 1.00 45.49 148 LEU C CA 1
ATOM 6079 C C . LEU D 4 148 ? -33.092 -28.675 52.173 1.00 45.38 148 LEU C C 1
ATOM 6080 O O . LEU D 4 148 ? -34.099 -29.380 52.165 1.00 45.30 148 LEU C O 1
ATOM 6085 N N . LEU D 4 149 ? -33.025 -27.518 52.835 1.00 45.48 149 LEU C N 1
ATOM 6086 C CA . LEU D 4 149 ? -34.202 -26.930 53.504 1.00 45.66 149 LEU C CA 1
ATOM 6087 C C . LEU D 4 149 ? -35.248 -26.411 52.505 1.00 45.90 149 LEU C C 1
ATOM 6088 O O . LEU D 4 149 ? -36.450 -26.546 52.745 1.00 45.78 149 LEU C O 1
ATOM 6093 N N . ILE D 4 150 ? -34.790 -25.817 51.401 1.00 46.11 150 ILE C N 1
ATOM 6094 C CA . ILE D 4 150 ? -35.683 -25.378 50.315 1.00 46.21 150 ILE C CA 1
ATOM 6095 C C . ILE D 4 150 ? -36.407 -26.574 49.672 1.00 46.88 150 ILE C C 1
ATOM 6096 O O . ILE D 4 150 ? -37.568 -26.451 49.278 1.00 46.85 150 ILE C O 1
ATOM 6101 N N . TRP D 4 151 ? -35.727 -27.718 49.581 1.00 47.84 151 TRP C N 1
ATOM 6102 C CA . TRP D 4 151 ? -36.318 -28.947 49.035 1.00 48.92 151 TRP C CA 1
ATOM 6103 C C . TRP D 4 151 ? -37.380 -29.552 49.961 1.00 48.40 151 TRP C C 1
ATOM 6104 O O . TRP D 4 151 ? -38.464 -29.920 49.499 1.00 48.83 151 TRP C O 1
ATOM 6115 N N . ILE D 4 152 ? -37.060 -29.653 51.253 1.00 47.54 152 ILE C N 1
ATOM 6116 C CA . ILE D 4 152 ? -37.953 -30.271 52.247 1.00 46.91 152 ILE C CA 1
ATOM 6117 C C . ILE D 4 152 ? -39.240 -29.463 52.404 1.00 46.21 152 ILE C C 1
ATOM 6118 O O . ILE D 4 152 ? -40.334 -30.028 52.356 1.00 46.31 152 ILE C O 1
ATOM 6123 N N . PHE D 4 153 ? -39.097 -28.149 52.580 1.00 45.28 153 PHE C N 1
ATOM 6124 C CA . PHE D 4 153 ? -40.237 -27.242 52.756 1.00 44.53 153 PHE C CA 1
ATOM 6125 C C . PHE D 4 153 ? -40.648 -26.535 51.450 1.00 43.85 153 PHE C C 1
ATOM 6126 O O . PHE D 4 153 ? -41.113 -25.392 51.486 1.00 43.74 153 PHE C O 1
ATOM 6134 N N . PHE D 4 154 ? -40.509 -27.211 50.306 1.00 42.97 154 PHE C N 1
ATOM 6135 C CA . PHE D 4 154 ? -40.764 -26.581 49.004 1.00 42.35 154 PHE C CA 1
ATOM 6136 C C . PHE D 4 154 ? -42.233 -26.207 48.837 1.00 42.10 154 PHE C C 1
ATOM 6137 O O . PHE D 4 154 ? -42.555 -25.057 48.522 1.00 42.38 154 PHE C O 1
ATOM 6145 N N . LYS D 4 155 ? -43.108 -27.187 49.044 1.00 41.42 155 LYS C N 1
ATOM 6146 C CA . LYS D 4 155 ? -44.554 -26.975 48.958 1.00 41.19 155 LYS C CA 1
ATOM 6147 C C . LYS D 4 155 ? -45.064 -25.906 49.932 1.00 41.20 155 LYS C C 1
ATOM 6148 O O . LYS D 4 155 ? -45.984 -25.157 49.603 1.00 41.57 155 LYS C O 1
ATOM 6154 N N . GLN D 4 156 ? -44.451 -25.821 51.111 1.00 40.97 156 GLN C N 1
ATOM 6155 C CA . GLN D 4 156 ? -44.863 -24.852 52.131 1.00 40.64 156 GLN C CA 1
ATOM 6156 C C . GLN D 4 156 ? -44.328 -23.453 51.813 1.00 40.33 156 GLN C C 1
ATOM 6157 O O . GLN D 4 156 ? -45.037 -22.462 51.990 1.00 40.20 156 GLN C O 1
ATOM 6163 N N . LEU D 4 157 ? -43.082 -23.378 51.347 1.00 40.06 157 LEU C N 1
ATOM 6164 C CA . LEU D 4 157 ? -42.512 -22.121 50.843 1.00 39.96 157 LEU C CA 1
ATOM 6165 C C . LEU D 4 157 ? -43.193 -21.638 49.552 1.00 40.01 157 LEU C C 1
ATOM 6166 O O . LEU D 4 157 ? -43.227 -20.435 49.290 1.00 39.89 157 LEU C O 1
ATOM 6171 N N . LEU D 4 158 ? -43.718 -22.570 48.751 1.00 40.06 158 LEU C N 1
ATOM 6172 C CA . LEU D 4 158 ? -44.474 -22.235 47.531 1.00 39.79 158 LEU C CA 1
ATOM 6173 C C . LEU D 4 158 ? -45.785 -21.526 47.861 1.00 39.48 158 LEU C C 1
ATOM 6174 O O . LEU D 4 158 ? -46.034 -20.416 47.381 1.00 39.74 158 LEU C O 1
ATOM 6179 N N . ILE D 4 159 ? -46.615 -22.178 48.672 1.00 38.98 159 ILE C N 1
ATOM 6180 C CA . ILE D 4 159 ? -47.952 -21.665 48.995 1.00 38.70 159 ILE C CA 1
ATOM 6181 C C . ILE D 4 159 ? -47.938 -20.371 49.816 1.00 38.40 159 ILE C C 1
ATOM 6182 O O . ILE D 4 159 ? -48.784 -19.509 49.603 1.00 38.30 159 ILE C O 1
ATOM 6187 N N . THR D 4 160 ? -46.982 -20.240 50.736 1.00 38.28 160 THR C N 1
ATOM 6188 C CA . THR D 4 160 ? -46.834 -19.017 51.534 1.00 38.08 160 THR C CA 1
ATOM 6189 C C . THR D 4 160 ? -46.304 -17.835 50.708 1.00 37.85 160 THR C C 1
ATOM 6190 O O . THR D 4 160 ? -46.546 -16.681 51.064 1.00 38.12 160 THR C O 1
ATOM 6194 N N . SER D 4 161 ? -45.578 -18.126 49.627 1.00 37.47 161 SER C N 1
ATOM 6195 C CA . SER D 4 161 ? -45.113 -17.098 48.688 1.00 37.24 161 SER C CA 1
ATOM 6196 C C . SER D 4 161 ? -46.229 -16.636 47.752 1.00 37.07 161 SER C C 1
ATOM 6197 O O . SER D 4 161 ? -46.436 -15.436 47.574 1.00 37.27 161 SER C O 1
ATOM 6200 N N . PHE D 4 162 ? -46.936 -17.595 47.156 1.00 36.76 162 PHE C N 1
ATOM 6201 C CA . PHE D 4 162 ? -47.977 -17.306 46.158 1.00 36.26 162 PHE C CA 1
ATOM 6202 C C . PHE D 4 162 ? -49.275 -16.793 46.778 1.00 36.12 162 PHE C C 1
ATOM 6203 O O . PHE D 4 162 ? -49.826 -15.795 46.316 1.00 36.03 162 PHE C O 1
ATOM 6211 N N . ASP D 4 163 ? -49.760 -17.488 47.806 1.00 36.16 163 ASP C N 1
ATOM 6212 C CA . ASP D 4 163 ? -51.076 -17.218 48.385 1.00 36.25 163 ASP C CA 1
ATOM 6213 C C . ASP D 4 163 ? -51.042 -17.345 49.908 1.00 36.55 163 ASP C C 1
ATOM 6214 O O . ASP D 4 163 ? -51.448 -18.362 50.480 1.00 36.31 163 ASP C O 1
ATOM 6219 N N . GLU D 4 164 ? -50.562 -16.282 50.548 1.00 37.19 164 GLU C N 1
ATOM 6220 C CA . GLU D 4 164 ? -50.422 -16.219 52.004 1.00 37.80 164 GLU C CA 1
ATOM 6221 C C . GLU D 4 164 ? -51.756 -16.338 52.748 1.00 37.33 164 GLU C C 1
ATOM 6222 O O . GLU D 4 164 ? -51.824 -16.951 53.811 1.00 37.33 164 GLU C O 1
ATOM 6228 N N . LEU D 4 165 ? -52.807 -15.761 52.177 1.00 37.00 165 LEU C N 1
ATOM 6229 C CA . LEU D 4 165 ? -54.128 -15.738 52.810 1.00 36.76 165 LEU C CA 1
ATOM 6230 C C . LEU D 4 165 ? -54.765 -17.133 52.866 1.00 36.65 165 LEU C C 1
ATOM 6231 O O . LEU D 4 165 ? -55.470 -17.458 53.823 1.00 36.74 165 LEU C O 1
ATOM 6236 N N . LEU D 4 166 ? -54.514 -17.945 51.838 1.00 36.58 166 LEU C N 1
ATOM 6237 C CA . LEU D 4 166 ? -54.944 -19.345 51.819 1.00 36.46 166 LEU C CA 1
ATOM 6238 C C . LEU D 4 166 ? -54.183 -20.161 52.864 1.00 36.80 166 LEU C C 1
ATOM 6239 O O . LEU D 4 166 ? -54.791 -20.939 53.599 1.00 36.68 166 LEU C O 1
ATOM 6244 N N . ALA D 4 167 ? -52.862 -19.972 52.923 1.00 37.01 167 ALA C N 1
ATOM 6245 C CA . ALA D 4 167 ? -52.004 -20.651 53.909 1.00 37.05 167 ALA C CA 1
ATOM 6246 C C . ALA D 4 167 ? -52.463 -20.409 55.350 1.00 37.28 167 ALA C C 1
ATOM 6247 O O . ALA D 4 167 ? -52.468 -21.333 56.163 1.00 37.13 167 ALA C O 1
ATOM 6249 N N . LYS D 4 168 ? -52.853 -19.170 55.648 1.00 37.71 168 LYS C N 1
ATOM 6250 C CA . LYS D 4 168 ? -53.458 -18.828 56.940 1.00 38.11 168 LYS C CA 1
ATOM 6251 C C . LYS D 4 168 ? -54.808 -19.530 57.153 1.00 38.29 168 LYS C C 1
ATOM 6252 O O . LYS D 4 168 ? -55.071 -20.056 58.238 1.00 38.06 168 LYS C O 1
ATOM 6258 N N . ALA D 4 169 ? -55.646 -19.550 56.114 1.00 38.50 169 ALA C N 1
ATOM 6259 C CA . ALA D 4 169 ? -56.944 -20.251 56.155 1.00 38.54 169 ALA C CA 1
ATOM 6260 C C . ALA D 4 169 ? -56.849 -21.781 56.330 1.00 38.68 169 ALA C C 1
ATOM 6261 O O . ALA D 4 169 ? -57.808 -22.407 56.785 1.00 38.50 169 ALA C O 1
ATOM 6263 N N . MET D 4 170 ? -55.710 -22.371 55.959 1.00 39.18 170 MET C N 1
ATOM 6264 C CA . MET D 4 170 ? -55.441 -23.805 56.175 1.00 39.47 170 MET C CA 1
ATOM 6265 C C . MET D 4 170 ? -54.694 -24.098 57.492 1.00 39.45 170 MET C C 1
ATOM 6266 O O . MET D 4 170 ? -54.364 -25.253 57.776 1.00 38.85 170 MET C O 1
ATOM 6271 N N . GLY D 4 171 ? -54.438 -23.059 58.289 1.00 39.69 171 GLY C N 1
ATOM 6272 C CA . GLY D 4 171 ? -53.817 -23.204 59.601 1.00 39.87 171 GLY C CA 1
ATOM 6273 C C . GLY D 4 171 ? -52.326 -23.470 59.564 1.00 40.26 171 GLY C C 1
ATOM 6274 O O . GLY D 4 171 ? -51.814 -24.193 60.416 1.00 40.57 171 GLY C O 1
ATOM 6275 N N . MET D 4 172 ? -51.627 -22.883 58.592 1.00 40.89 172 MET C N 1
ATOM 6276 C CA . MET D 4 172 ? -50.175 -23.051 58.470 1.00 41.46 172 MET C CA 1
ATOM 6277 C C . MET D 4 172 ? -49.452 -21.977 59.281 1.00 41.97 172 MET C C 1
ATOM 6278 O O . MET D 4 172 ? -49.920 -20.836 59.345 1.00 41.66 172 MET C O 1
ATOM 6283 N N . PRO D 4 173 ? -48.305 -22.333 59.900 1.00 42.84 173 PRO C N 1
ATOM 6284 C CA . PRO D 4 173 ? -47.503 -21.333 60.603 1.00 43.39 173 PRO C CA 1
ATOM 6285 C C . PRO D 4 173 ? -46.746 -20.462 59.595 1.00 44.10 173 PRO C C 1
ATOM 6286 O O . PRO D 4 173 ? -45.607 -20.765 59.229 1.00 44.49 173 PRO C O 1
ATOM 6290 N N . VAL D 4 174 ? -47.400 -19.394 59.145 1.00 44.52 174 VAL C N 1
ATOM 6291 C CA . VAL D 4 174 ? -46.865 -18.541 58.081 1.00 45.32 174 VAL C CA 1
ATOM 6292 C C . VAL D 4 174 ? -45.595 -17.807 58.517 1.00 45.80 174 VAL C C 1
ATOM 6293 O O . VAL D 4 174 ? -44.654 -17.681 57.729 1.00 45.73 174 VAL C O 1
ATOM 6297 N N . ASN D 4 175 ? -45.569 -17.334 59.763 1.00 46.57 175 ASN C N 1
ATOM 6298 C CA . ASN D 4 175 ? -44.408 -16.607 60.293 1.00 47.19 175 ASN C CA 1
ATOM 6299 C C . ASN D 4 175 ? -43.154 -17.467 60.456 1.00 47.05 175 ASN C C 1
ATOM 6300 O O . ASN D 4 175 ? -42.046 -16.942 60.372 1.00 47.19 175 ASN C O 1
ATOM 6305 N N . PHE D 4 176 ? -43.319 -18.771 60.680 1.00 47.14 176 PHE C N 1
ATOM 6306 C CA . PHE D 4 176 ? -42.182 -19.703 60.679 1.00 47.45 176 PHE C CA 1
ATOM 6307 C C . PHE D 4 176 ? -41.410 -19.645 59.355 1.00 47.71 176 PHE C C 1
ATOM 6308 O O . PHE D 4 176 ? -40.179 -19.654 59.355 1.00 47.82 176 PHE C O 1
ATOM 6316 N N . TYR D 4 177 ? -42.137 -19.564 58.242 1.00 47.93 177 TYR C N 1
ATOM 6317 C CA . TYR D 4 177 ? -41.525 -19.515 56.911 1.00 48.18 177 TYR C CA 1
ATOM 6318 C C . TYR D 4 177 ? -40.989 -18.124 56.533 1.00 49.20 177 TYR C C 1
ATOM 6319 O O . TYR D 4 177 ? -40.078 -18.027 55.705 1.00 48.96 177 TYR C O 1
ATOM 6328 N N . HIS D 4 178 ? -41.544 -17.060 57.128 1.00 50.49 178 HIS C N 1
ATOM 6329 C CA . HIS D 4 178 ? -40.939 -15.715 57.043 1.00 51.41 178 HIS C CA 1
ATOM 6330 C C . HIS D 4 178 ? -39.556 -15.712 57.691 1.00 51.19 178 HIS C C 1
ATOM 6331 O O . HIS D 4 178 ? -38.587 -15.246 57.091 1.00 51.62 178 HIS C O 1
ATOM 6338 N N . TYR D 4 179 ? -39.483 -16.235 58.917 1.00 50.62 179 TYR C N 1
ATOM 6339 C CA . TYR D 4 179 ? -38.222 -16.339 59.666 1.00 50.18 179 TYR C CA 1
ATOM 6340 C C . TYR D 4 179 ? -37.233 -17.314 59.018 1.00 49.76 179 TYR C C 1
ATOM 6341 O O . TYR D 4 179 ? -36.043 -17.015 58.927 1.00 49.50 179 TYR C O 1
ATOM 6350 N N . LEU D 4 180 ? -37.728 -18.472 58.577 1.00 49.58 180 LEU C N 1
ATOM 6351 C CA . LEU D 4 180 ? -36.891 -19.492 57.926 1.00 49.45 180 LEU C CA 1
ATOM 6352 C C . LEU D 4 180 ? -36.226 -18.978 56.649 1.00 49.27 180 LEU C C 1
ATOM 6353 O O . LEU D 4 180 ? -35.087 -19.337 56.356 1.00 49.13 180 LEU C O 1
ATOM 6358 N N . LEU D 4 181 ? -36.941 -18.145 55.897 1.00 49.21 181 LEU C N 1
ATOM 6359 C CA . LEU D 4 181 ? -36.387 -17.516 54.700 1.00 49.15 181 LEU C CA 1
ATOM 6360 C C . LEU D 4 181 ? -35.297 -16.495 55.042 1.00 48.93 181 LEU C C 1
ATOM 6361 O O . LEU D 4 181 ? -34.278 -16.424 54.354 1.00 48.81 181 LEU C O 1
ATOM 6366 N N . MET D 4 182 ? -35.519 -15.711 56.099 1.00 48.88 182 MET C N 1
ATOM 6367 C CA . MET D 4 182 ? -34.532 -14.726 56.573 1.00 48.54 182 MET C CA 1
ATOM 6368 C C . MET D 4 182 ? -33.277 -15.368 57.179 1.00 48.27 182 MET C C 1
ATOM 6369 O O . MET D 4 182 ? -32.197 -14.780 57.111 1.00 48.37 182 MET C O 1
ATOM 6374 N N . VAL D 4 183 ? -33.420 -16.557 57.773 1.00 47.89 183 VAL C N 1
ATOM 6375 C CA . VAL D 4 183 ? -32.263 -17.355 58.215 1.00 47.59 183 VAL C CA 1
ATOM 6376 C C . VAL D 4 183 ? -31.483 -17.845 56.991 1.00 47.57 183 VAL C C 1
ATOM 6377 O O . VAL D 4 183 ? -30.257 -17.751 56.960 1.00 47.50 183 VAL C O 1
ATOM 6381 N N . LEU D 4 184 ? -32.200 -18.365 55.995 1.00 47.85 184 LEU C N 1
ATOM 6382 C CA . LEU D 4 184 ? -31.599 -18.746 54.705 1.00 48.11 184 LEU C CA 1
ATOM 6383 C C . LEU D 4 184 ? -30.926 -17.560 54.000 1.00 48.43 184 LEU C C 1
ATOM 6384 O O . LEU D 4 184 ? -29.889 -17.732 53.360 1.00 48.67 184 LEU C O 1
ATOM 6389 N N . LEU D 4 185 ? -31.523 -16.374 54.124 1.00 48.70 185 LEU C N 1
ATOM 6390 C CA . LEU D 4 185 ? -30.975 -15.139 53.548 1.00 48.86 185 LEU C CA 1
ATOM 6391 C C . LEU D 4 185 ? -29.700 -14.640 54.251 1.00 49.07 185 LEU C C 1
ATOM 6392 O O . LEU D 4 185 ? -28.804 -14.126 53.586 1.00 48.70 185 LEU C O 1
ATOM 6397 N N . THR D 4 186 ? -29.624 -14.767 55.578 1.00 49.60 186 THR C N 1
ATOM 6398 C CA . THR D 4 186 ? -28.397 -14.419 56.318 1.00 49.90 186 THR C CA 1
ATOM 6399 C C . THR D 4 186 ? -27.272 -15.416 56.031 1.00 49.93 186 THR C C 1
ATOM 6400 O O . THR D 4 186 ? -26.132 -15.009 55.809 1.00 50.20 186 THR C O 1
ATOM 6404 N N . LEU D 4 187 ? -27.598 -16.711 56.041 1.00 49.95 187 LEU C N 1
ATOM 6405 C CA . LEU D 4 187 ? -26.616 -17.775 55.780 1.00 49.97 187 LEU C CA 1
ATOM 6406 C C . LEU D 4 187 ? -25.990 -17.660 54.389 1.00 50.24 187 LEU C C 1
ATOM 6407 O O . LEU D 4 187 ? -24.771 -17.769 54.252 1.00 50.34 187 LEU C O 1
ATOM 6412 N N . VAL D 4 188 ? -26.822 -17.446 53.369 1.00 50.72 188 VAL C N 1
ATOM 6413 C CA . VAL D 4 188 ? -26.328 -17.227 52.000 1.00 51.06 188 VAL C CA 1
ATOM 6414 C C . VAL D 4 188 ? -25.575 -15.898 51.850 1.00 51.30 188 VAL C C 1
ATOM 6415 O O . VAL D 4 188 ? -24.619 -15.818 51.077 1.00 51.60 188 VAL C O 1
ATOM 6419 N N . SER D 4 189 ? -26.006 -14.870 52.584 1.00 51.65 189 SER C N 1
ATOM 6420 C CA . SER D 4 189 ? -25.354 -13.553 52.545 1.00 51.77 189 SER C CA 1
ATOM 6421 C C . SER D 4 189 ? -23.922 -13.580 53.077 1.00 52.08 189 SER C C 1
ATOM 6422 O O . SER D 4 189 ? -23.037 -12.942 52.509 1.00 52.31 189 SER C O 1
ATOM 6425 N N . VAL D 4 190 ? -23.704 -14.318 54.164 1.00 52.21 190 VAL C N 1
ATOM 6426 C CA . VAL D 4 190 ? -22.374 -14.443 54.764 1.00 52.27 190 VAL C CA 1
ATOM 6427 C C . VAL D 4 190 ? -21.425 -15.195 53.821 1.00 52.46 190 VAL C C 1
ATOM 6428 O O . VAL D 4 190 ? -20.276 -14.786 53.654 1.00 52.67 190 VAL C O 1
ATOM 6432 N N . THR D 4 191 ? -21.912 -16.273 53.201 1.00 52.60 191 THR C N 1
ATOM 6433 C CA . THR D 4 191 ? -21.121 -17.032 52.220 1.00 52.76 191 THR C CA 1
ATOM 6434 C C . THR D 4 191 ? -20.846 -16.219 50.953 1.00 52.70 191 THR C C 1
ATOM 6435 O O . THR D 4 191 ? -19.752 -16.302 50.388 1.00 53.12 191 THR C O 1
ATOM 6439 N N . ALA D 4 192 ? -21.833 -15.431 50.524 1.00 52.36 192 ALA C N 1
ATOM 6440 C CA . ALA D 4 192 ? -21.710 -14.596 49.323 1.00 52.34 192 ALA C CA 1
ATOM 6441 C C . ALA D 4 192 ? -20.781 -13.384 49.469 1.00 52.50 192 ALA C C 1
ATOM 6442 O O . ALA D 4 192 ? -20.500 -12.713 48.475 1.00 52.49 192 ALA C O 1
ATOM 6444 N N . MET D 4 193 ? -20.319 -13.091 50.688 1.00 52.83 193 MET C N 1
ATOM 6445 C CA . MET D 4 193 ? -19.268 -12.083 50.901 1.00 53.14 193 MET C CA 1
ATOM 6446 C C . MET D 4 193 ? -17.952 -12.465 50.224 1.00 53.44 193 MET C C 1
ATOM 6447 O O . MET D 4 193 ? -17.193 -11.588 49.807 1.00 53.79 193 MET C O 1
ATOM 6452 N N . GLN D 4 194 ? -17.688 -13.768 50.122 1.00 53.62 194 GLN C N 1
ATOM 6453 C CA . GLN D 4 194 ? -16.466 -14.282 49.495 1.00 53.64 194 GLN C CA 1
ATOM 6454 C C . GLN D 4 194 ? -16.418 -14.000 47.991 1.00 53.54 194 GLN C C 1
ATOM 6455 O O . GLN D 4 194 ? -15.364 -13.647 47.460 1.00 53.03 194 GLN C O 1
ATOM 6461 N N . SER D 4 195 ? -17.562 -14.141 47.319 1.00 53.92 195 SER C N 1
ATOM 6462 C CA . SER D 4 195 ? -17.645 -13.983 45.864 1.00 54.17 195 SER C CA 1
ATOM 6463 C C . SER D 4 195 ? -17.694 -12.526 45.408 1.00 54.26 195 SER C C 1
ATOM 6464 O O . SER D 4 195 ? -16.876 -12.102 44.588 1.00 54.54 195 SER C O 1
ATOM 6467 N N . VAL D 4 196 ? -18.656 -11.775 45.939 1.00 54.24 196 VAL C N 1
ATOM 6468 C CA . VAL D 4 196 ? -18.962 -10.422 45.458 1.00 54.38 196 VAL C CA 1
ATOM 6469 C C . VAL D 4 196 ? -18.956 -9.320 46.545 1.00 54.64 196 VAL C C 1
ATOM 6470 O O . VAL D 4 196 ? -19.240 -8.159 46.241 1.00 54.60 196 VAL C O 1
ATOM 6474 N N . GLY D 4 197 ? -18.639 -9.669 47.795 1.00 54.82 197 GLY C N 1
ATOM 6475 C CA . GLY D 4 197 ? -18.622 -8.699 48.898 1.00 54.94 197 GLY C CA 1
ATOM 6476 C C . GLY D 4 197 ? -19.995 -8.241 49.356 1.00 55.14 197 GLY C C 1
ATOM 6477 O O . GLY D 4 197 ? -21.006 -8.596 48.752 1.00 55.62 197 GLY C O 1
ATOM 6478 N N . THR D 4 198 ? -20.026 -7.439 50.420 1.00 55.10 198 THR C N 1
ATOM 6479 C CA . THR D 4 198 ? -21.289 -6.966 51.009 1.00 55.12 198 THR C CA 1
ATOM 6480 C C . THR D 4 198 ? -22.005 -5.907 50.168 1.00 54.98 198 THR C C 1
ATOM 6481 O O . THR D 4 198 ? -23.227 -5.781 50.251 1.00 55.43 198 THR C O 1
ATOM 6485 N N . ILE D 4 199 ? -21.249 -5.149 49.375 1.00 54.80 199 ILE C N 1
ATOM 6486 C CA . ILE D 4 199 ? -21.804 -4.041 48.589 1.00 54.97 199 ILE C CA 1
ATOM 6487 C C . ILE D 4 199 ? -22.625 -4.551 47.399 1.00 54.71 199 ILE C C 1
ATOM 6488 O O . ILE D 4 199 ? -23.767 -4.130 47.213 1.00 55.18 199 ILE C O 1
ATOM 6493 N N . LEU D 4 200 ? -22.047 -5.461 46.615 1.00 54.32 200 LEU C N 1
ATOM 6494 C CA . LEU D 4 200 ? -22.696 -5.995 45.406 1.00 54.21 200 LEU C CA 1
ATOM 6495 C C . LEU D 4 200 ? -23.460 -7.322 45.616 1.00 54.26 200 LEU C C 1
ATOM 6496 O O . LEU D 4 200 ? -23.877 -7.961 44.646 1.00 54.60 200 LEU C O 1
ATOM 6501 N N . ILE D 4 201 ? -23.655 -7.716 46.873 1.00 54.20 201 ILE C N 1
ATOM 6502 C CA . ILE D 4 201 ? -24.377 -8.952 47.238 1.00 54.19 201 ILE C CA 1
ATOM 6503 C C . ILE D 4 201 ? -25.830 -9.052 46.747 1.00 54.04 201 ILE C C 1
ATOM 6504 O O . ILE D 4 201 ? -26.319 -10.155 46.486 1.00 53.52 201 ILE C O 1
ATOM 6509 N N . VAL D 4 202 ? -26.508 -7.910 46.634 1.00 54.29 202 VAL C N 1
ATOM 6510 C CA . VAL D 4 202 ? -27.928 -7.873 46.263 1.00 54.05 202 VAL C CA 1
ATOM 6511 C C . VAL D 4 202 ? -28.124 -8.377 44.836 1.00 53.71 202 VAL C C 1
ATOM 6512 O O . VAL D 4 202 ? -29.083 -9.101 44.562 1.00 53.21 202 VAL C O 1
ATOM 6516 N N . ALA D 4 203 ? -27.205 -7.998 43.946 1.00 53.60 203 ALA C N 1
ATOM 6517 C CA . ALA D 4 203 ? -27.210 -8.449 42.551 1.00 53.69 203 ALA C CA 1
ATOM 6518 C C . ALA D 4 203 ? -27.210 -9.971 42.406 1.00 53.31 203 ALA C C 1
ATOM 6519 O O . ALA D 4 203 ? -27.917 -10.504 41.556 1.00 53.43 203 ALA C O 1
ATOM 6521 N N . MET D 4 204 ? -26.430 -10.662 43.237 1.00 52.84 204 MET C N 1
ATOM 6522 C CA . MET D 4 204 ? -26.379 -12.132 43.211 1.00 52.92 204 MET C CA 1
ATOM 6523 C C . MET D 4 204 ? -27.683 -12.814 43.637 1.00 52.02 204 MET C C 1
ATOM 6524 O O . MET D 4 204 ? -27.929 -13.962 43.259 1.00 52.04 204 MET C O 1
ATOM 6529 N N . LEU D 4 205 ? -28.504 -12.118 44.420 1.00 51.14 205 LEU C N 1
ATOM 6530 C CA . LEU D 4 205 ? -29.848 -12.588 44.744 1.00 50.54 205 LEU C CA 1
ATOM 6531 C C . LEU D 4 205 ? -30.825 -12.274 43.608 1.00 49.72 205 LEU C C 1
ATOM 6532 O O . LEU D 4 205 ? -31.375 -13.188 42.989 1.00 49.54 205 LEU C O 1
ATOM 6537 N N . ILE D 4 206 ? -31.012 -10.986 43.317 1.00 48.68 206 ILE C N 1
ATOM 6538 C CA . ILE D 4 206 ? -32.103 -10.541 42.430 1.00 47.89 206 ILE C CA 1
ATOM 6539 C C . ILE D 4 206 ? -31.873 -10.747 40.921 1.00 47.06 206 ILE C C 1
ATOM 6540 O O . ILE D 4 206 ? -32.821 -11.069 40.208 1.00 46.87 206 ILE C O 1
ATOM 6545 N N . THR D 4 207 ? -30.644 -10.557 40.436 1.00 46.48 207 THR C N 1
ATOM 6546 C CA . THR D 4 207 ? -30.383 -10.553 38.980 1.00 46.19 207 THR C CA 1
ATOM 6547 C C . THR D 4 207 ? -30.557 -11.932 38.305 1.00 45.76 207 THR C C 1
ATOM 6548 O O . THR D 4 207 ? -31.212 -12.013 37.261 1.00 45.60 207 THR C O 1
ATOM 6552 N N . PRO D 4 208 ? -29.983 -13.010 38.886 1.00 44.94 208 PRO C N 1
ATOM 6553 C CA . PRO D 4 208 ? -30.266 -14.349 38.339 1.00 44.46 208 PRO C CA 1
ATOM 6554 C C . PRO D 4 208 ? -31.734 -14.774 38.472 1.00 43.72 208 PRO C C 1
ATOM 6555 O O . PRO D 4 208 ? -32.268 -15.422 37.570 1.00 43.77 208 PRO C O 1
ATOM 6559 N N . ALA D 4 209 ? -32.364 -14.416 39.591 1.00 42.80 209 ALA C N 1
ATOM 6560 C CA . ALA D 4 209 ? -33.777 -14.711 39.829 1.00 42.07 209 ALA C CA 1
ATOM 6561 C C . ALA D 4 209 ? -34.692 -13.951 38.872 1.00 41.73 209 ALA C C 1
ATOM 6562 O O . ALA D 4 209 ? -35.663 -14.513 38.372 1.00 41.80 209 ALA C O 1
ATOM 6564 N N . ALA D 4 210 ? -34.377 -12.681 38.624 1.00 41.51 210 ALA C N 1
ATOM 6565 C CA . ALA D 4 210 ? -35.127 -11.854 37.670 1.00 41.27 210 ALA C CA 1
ATOM 6566 C C . ALA D 4 210 ? -34.986 -12.356 36.233 1.00 41.11 210 ALA C C 1
ATOM 6567 O O . ALA D 4 210 ? -35.947 -12.300 35.466 1.00 40.89 210 ALA C O 1
ATOM 6569 N N . THR D 4 211 ? -33.791 -12.834 35.879 1.00 41.08 211 THR C N 1
ATOM 6570 C CA . THR D 4 211 ? -33.546 -13.451 34.570 1.00 41.10 211 THR C CA 1
ATOM 6571 C C . THR D 4 211 ? -34.374 -14.726 34.406 1.00 40.99 211 THR C C 1
ATOM 6572 O O . THR D 4 211 ? -35.056 -14.902 33.397 1.00 41.04 211 THR C O 1
ATOM 6576 N N . ALA D 4 212 ? -34.305 -15.601 35.408 1.00 40.88 212 ALA C N 1
ATOM 6577 C CA . ALA D 4 212 ? -35.072 -16.851 35.423 1.00 40.89 212 ALA C CA 1
ATOM 6578 C C . ALA D 4 212 ? -36.584 -16.619 35.407 1.00 40.81 212 ALA C C 1
ATOM 6579 O O . ALA D 4 212 ? -37.325 -17.410 34.821 1.00 41.06 212 ALA C O 1
ATOM 6581 N N . TYR D 4 213 ? -37.023 -15.530 36.040 1.00 40.67 213 TYR C N 1
ATOM 6582 C CA . TYR D 4 213 ? -38.442 -15.155 36.111 1.00 40.58 213 TYR C CA 1
ATOM 6583 C C . TYR D 4 213 ? -39.049 -14.802 34.743 1.00 40.57 213 TYR C C 1
ATOM 6584 O O . TYR D 4 213 ? -40.260 -14.929 34.552 1.00 40.67 213 TYR C O 1
ATOM 6593 N N . LEU D 4 214 ? -38.210 -14.378 33.796 1.00 40.50 214 LEU C N 1
ATOM 6594 C CA . LEU D 4 214 ? -38.650 -14.123 32.421 1.00 40.37 214 LEU C CA 1
ATOM 6595 C C . LEU D 4 214 ? -38.969 -15.411 31.654 1.00 40.48 214 LEU C C 1
ATOM 6596 O O . LEU D 4 214 ? -39.854 -15.405 30.797 1.00 40.90 214 LEU C O 1
ATOM 6601 N N . TYR D 4 215 ? -38.247 -16.496 31.955 1.00 40.35 215 TYR C N 1
ATOM 6602 C CA . TYR D 4 215 ? -38.460 -17.804 31.308 1.00 40.19 215 TYR C CA 1
ATOM 6603 C C . TYR D 4 215 ? -39.412 -18.733 32.061 1.00 39.74 215 TYR C C 1
ATOM 6604 O O . TYR D 4 215 ? -40.151 -19.493 31.438 1.00 39.68 215 TYR C O 1
ATOM 6613 N N . ALA D 4 216 ? -39.378 -18.679 33.391 1.00 39.49 216 ALA C N 1
ATOM 6614 C CA . ALA D 4 216 ? -40.004 -19.703 34.238 1.00 39.59 216 ALA C CA 1
ATOM 6615 C C . ALA D 4 216 ? -41.529 -19.798 34.115 1.00 39.49 216 ALA C C 1
ATOM 6616 O O . ALA D 4 216 ? -42.216 -18.778 34.044 1.00 39.42 216 ALA C O 1
ATOM 6618 N N . ASN D 4 217 ? -42.027 -21.038 34.079 1.00 39.63 217 ASN C N 1
ATOM 6619 C CA . ASN D 4 217 ? -43.460 -21.355 34.160 1.00 39.76 217 ASN C CA 1
ATOM 6620 C C . ASN D 4 217 ? -43.818 -22.139 35.441 1.00 39.39 217 ASN C C 1
ATOM 6621 O O . ASN D 4 217 ? -44.933 -22.652 35.570 1.00 39.07 217 ASN C O 1
ATOM 6626 N N . SER D 4 218 ? -42.870 -22.235 36.376 1.00 39.23 218 SER C N 1
ATOM 6627 C CA . SER D 4 218 ? -43.118 -22.795 37.710 1.00 39.32 218 SER C CA 1
ATOM 6628 C C . SER D 4 218 ? -42.032 -22.315 38.681 1.00 39.56 218 SER C C 1
ATOM 6629 O O . SER D 4 218 ? -40.973 -21.850 38.250 1.00 39.58 218 SER C O 1
ATOM 6632 N N . LEU D 4 219 ? -42.299 -22.423 39.983 1.00 39.79 219 LEU C N 1
ATOM 6633 C CA . LEU D 4 219 ? -41.308 -22.074 41.006 1.00 39.81 219 LEU C CA 1
ATOM 6634 C C . LEU D 4 219 ? -40.084 -22.988 40.922 1.00 40.11 219 LEU C C 1
ATOM 6635 O O . LEU D 4 219 ? -38.956 -22.511 41.030 1.00 40.29 219 LEU C O 1
ATOM 6640 N N . LYS D 4 220 ? -40.312 -24.288 40.726 1.00 40.50 220 LYS C N 1
ATOM 6641 C CA . LYS D 4 220 ? -39.224 -25.255 40.528 1.00 40.83 220 LYS C CA 1
ATOM 6642 C C . LYS D 4 220 ? -38.371 -24.903 39.307 1.00 41.14 220 LYS C C 1
ATOM 6643 O O . LYS D 4 220 ? -37.144 -24.904 39.390 1.00 41.03 220 LYS C O 1
ATOM 6645 N N . SER D 4 221 ? -39.030 -24.589 38.190 1.00 41.77 221 SER C N 1
ATOM 6646 C CA . SER D 4 221 ? -38.348 -24.159 36.957 1.00 42.39 221 SER C CA 1
ATOM 6647 C C . SER D 4 221 ? -37.550 -22.862 37.119 1.00 42.66 221 SER C C 1
ATOM 6648 O O . SER D 4 221 ? -36.517 -22.694 36.475 1.00 43.01 221 SER C O 1
ATOM 6651 N N . MET D 4 222 ? -38.037 -21.948 37.958 1.00 42.92 222 MET C N 1
ATOM 6652 C CA . MET D 4 222 ? -37.331 -20.691 38.224 1.00 43.05 222 MET C CA 1
ATOM 6653 C C . MET D 4 222 ? -36.081 -20.899 39.084 1.00 43.12 222 MET C C 1
ATOM 6654 O O . MET D 4 222 ? -35.074 -20.230 38.863 1.00 43.12 222 MET C O 1
ATOM 6659 N N . ILE D 4 223 ? -36.150 -21.813 40.055 1.00 43.44 223 ILE C N 1
ATOM 6660 C CA . ILE D 4 223 ? -35.021 -22.080 40.964 1.00 43.75 223 ILE C CA 1
ATOM 6661 C C . ILE D 4 223 ? -33.838 -22.723 40.227 1.00 44.65 223 ILE C C 1
ATOM 6662 O O . ILE D 4 223 ? -32.690 -22.326 40.448 1.00 44.77 223 ILE C O 1
ATOM 6667 N N . PHE D 4 224 ? -34.119 -23.700 39.362 1.00 45.64 224 PHE C N 1
ATOM 6668 C CA . PHE D 4 224 ? -33.074 -24.353 38.558 1.00 46.26 224 PHE C CA 1
ATOM 6669 C C . PHE D 4 224 ? -32.397 -23.376 37.594 1.00 46.10 224 PHE C C 1
ATOM 6670 O O . PHE D 4 224 ? -31.170 -23.380 37.466 1.00 46.24 224 PHE C O 1
ATOM 6678 N N . LEU D 4 225 ? -33.200 -22.549 36.925 1.00 45.87 225 LEU C N 1
ATOM 6679 C CA . LEU D 4 225 ? -32.678 -21.527 36.007 1.00 45.91 225 LEU C CA 1
ATOM 6680 C C . LEU D 4 225 ? -31.855 -20.470 36.744 1.00 45.89 225 LEU C C 1
ATOM 6681 O O . LEU D 4 225 ? -30.717 -20.192 36.362 1.00 45.95 225 LEU C O 1
ATOM 6686 N N . SER D 4 226 ? -32.431 -19.903 37.803 1.00 45.87 226 SER C N 1
ATOM 6687 C CA . SER D 4 226 ? -31.781 -18.839 38.583 1.00 45.95 226 SER C CA 1
ATOM 6688 C C . SER D 4 226 ? -30.434 -19.268 39.161 1.00 45.95 226 SER C C 1
ATOM 6689 O O . SER D 4 226 ? -29.475 -18.497 39.134 1.00 46.26 226 SER C O 1
ATOM 6692 N N . SER D 4 227 ? -30.373 -20.492 39.680 1.00 45.96 227 SER C N 1
ATOM 6693 C CA . SER D 4 227 ? -29.129 -21.049 40.215 1.00 46.06 227 SER C CA 1
ATOM 6694 C C . SER D 4 227 ? -28.073 -21.276 39.125 1.00 45.54 227 SER C C 1
ATOM 6695 O O . SER D 4 227 ? -26.889 -21.033 39.357 1.00 45.45 227 SER C O 1
ATOM 6698 N N . THR D 4 228 ? -28.503 -21.735 37.949 1.00 45.22 228 THR C N 1
ATOM 6699 C CA . THR D 4 228 ? -27.594 -21.925 36.811 1.00 45.15 228 THR C CA 1
ATOM 6700 C C . THR D 4 228 ? -27.164 -20.593 36.173 1.00 45.01 228 THR C C 1
ATOM 6701 O O . THR D 4 228 ? -26.011 -20.463 35.758 1.00 45.14 228 THR C O 1
ATOM 6705 N N . PHE D 4 229 ? -28.077 -19.619 36.093 1.00 44.66 229 PHE C N 1
ATOM 6706 C CA . PHE D 4 229 ? -27.723 -18.253 35.654 1.00 44.57 229 PHE C CA 1
ATOM 6707 C C . PHE D 4 229 ? -26.744 -17.577 36.621 1.00 44.61 229 PHE C C 1
ATOM 6708 O O . PHE D 4 229 ? -25.860 -16.836 36.192 1.00 44.67 229 PHE C O 1
ATOM 6716 N N . GLY D 4 230 ? -26.919 -17.822 37.919 1.00 44.75 230 GLY C N 1
ATOM 6717 C CA . GLY D 4 230 ? -25.998 -17.327 38.943 1.00 44.97 230 GLY C CA 1
ATOM 6718 C C . GLY D 4 230 ? -24.644 -18.017 38.914 1.00 45.16 230 GLY C C 1
ATOM 6719 O O . GLY D 4 230 ? -23.609 -17.366 39.081 1.00 45.30 230 GLY C O 1
ATOM 6720 N N . ALA D 4 231 ? -24.655 -19.336 38.709 1.00 45.31 231 ALA C N 1
ATOM 6721 C CA . ALA D 4 231 ? -23.426 -20.134 38.612 1.00 45.29 231 ALA C CA 1
ATOM 6722 C C . ALA D 4 231 ? -22.629 -19.820 37.345 1.00 45.13 231 ALA C C 1
ATOM 6723 O O . ALA D 4 231 ? -21.417 -19.615 37.411 1.00 44.90 231 ALA C O 1
ATOM 6725 N N . THR D 4 232 ? -23.316 -19.786 36.203 1.00 45.12 232 THR C N 1
ATOM 6726 C CA . THR D 4 232 ? -22.679 -19.501 34.911 1.00 45.32 232 THR C CA 1
ATOM 6727 C C . THR D 4 232 ? -22.112 -18.081 34.847 1.00 45.27 232 THR C C 1
ATOM 6728 O O . THR D 4 232 ? -21.027 -17.874 34.305 1.00 45.34 232 THR C O 1
ATOM 6732 N N . ALA D 4 233 ? -22.846 -17.115 35.399 1.00 45.43 233 ALA C N 1
ATOM 6733 C CA . ALA D 4 233 ? -22.369 -15.730 35.495 1.00 45.53 233 ALA C CA 1
ATOM 6734 C C . ALA D 4 233 ? -21.143 -15.606 36.405 1.00 45.55 233 ALA C C 1
ATOM 6735 O O . ALA D 4 233 ? -20.207 -14.879 36.080 1.00 45.44 233 ALA C O 1
ATOM 6737 N N . SER D 4 234 ? -21.148 -16.319 37.532 1.00 45.74 234 SER C N 1
ATOM 6738 C CA . SER D 4 234 ? -20.015 -16.297 38.469 1.00 45.88 234 SER C CA 1
ATOM 6739 C C . SER D 4 234 ? -18.776 -17.062 37.964 1.00 45.78 234 SER C C 1
ATOM 6740 O O . SER D 4 234 ? -17.652 -16.721 38.340 1.00 45.76 234 SER C O 1
ATOM 6743 N N . VAL D 4 235 ? -18.979 -18.082 37.126 1.00 45.74 235 VAL C N 1
ATOM 6744 C CA . VAL D 4 235 ? -17.869 -18.777 36.447 1.00 45.66 235 VAL C CA 1
ATOM 6745 C C . VAL D 4 235 ? -17.274 -17.880 35.358 1.00 45.78 235 VAL C C 1
ATOM 6746 O O . VAL D 4 235 ? -16.056 -17.720 35.282 1.00 45.75 235 VAL C O 1
ATOM 6750 N N . LEU D 4 236 ? -18.140 -17.308 34.522 1.00 46.06 236 LEU C N 1
ATOM 6751 C CA . LEU D 4 236 ? -17.715 -16.398 33.447 1.00 46.47 236 LEU C CA 1
ATOM 6752 C C . LEU D 4 236 ? -17.107 -15.104 34.021 1.00 46.86 236 LEU C C 1
ATOM 6753 O O . LEU D 4 236 ? -16.162 -14.551 33.454 1.00 46.64 236 LEU C O 1
ATOM 6758 N N . GLY D 4 237 ? -17.648 -14.642 35.149 1.00 47.51 237 GLY C N 1
ATOM 6759 C CA . GLY D 4 237 ? -17.132 -13.472 35.861 1.00 47.89 237 GLY C CA 1
ATOM 6760 C C . GLY D 4 237 ? -15.769 -13.670 36.508 1.00 48.24 237 GLY C C 1
ATOM 6761 O O . GLY D 4 237 ? -14.996 -12.719 36.627 1.00 48.40 237 GLY C O 1
ATOM 6762 N N . LEU D 4 238 ? -15.483 -14.895 36.948 1.00 48.75 238 LEU C N 1
ATOM 6763 C CA . LEU D 4 238 ? -14.162 -15.248 37.487 1.00 49.17 238 LEU C CA 1
ATOM 6764 C C . LEU D 4 238 ? -13.108 -15.300 36.376 1.00 49.55 238 LEU C C 1
ATOM 6765 O O . LEU D 4 238 ? -11.995 -14.797 36.547 1.00 49.32 238 LEU C O 1
ATOM 6770 N N . PHE D 4 239 ? -13.473 -15.920 35.252 1.00 50.12 239 PHE C N 1
ATOM 6771 C CA . PHE D 4 239 ? -12.620 -15.998 34.056 1.00 50.49 239 PHE C CA 1
ATOM 6772 C C . PHE D 4 239 ? -12.246 -14.612 33.526 1.00 50.92 239 PHE C C 1
ATOM 6773 O O . PHE D 4 239 ? -11.067 -14.324 33.312 1.00 51.17 239 PHE C O 1
ATOM 6781 N N . ILE D 4 240 ? -13.257 -13.772 33.313 1.00 51.43 240 ILE C N 1
ATOM 6782 C CA . ILE D 4 240 ? -13.057 -12.409 32.795 1.00 51.75 240 ILE C CA 1
ATOM 6783 C C . ILE D 4 240 ? -12.363 -11.487 33.816 1.00 51.92 240 ILE C C 1
ATOM 6784 O O . ILE D 4 240 ? -11.651 -10.559 33.428 1.00 52.05 240 ILE C O 1
ATOM 6789 N N . GLY D 4 241 ? -12.571 -11.749 35.107 1.00 52.06 241 GLY C N 1
ATOM 6790 C CA . GLY D 4 241 ? -11.901 -11.007 36.177 1.00 52.13 241 GLY C CA 1
ATOM 6791 C C . GLY D 4 241 ? -10.426 -11.345 36.332 1.00 52.14 241 GLY C C 1
ATOM 6792 O O . GLY D 4 241 ? -9.600 -10.451 36.536 1.00 52.37 241 GLY C O 1
ATOM 6793 N N . TYR D 4 242 ? -10.102 -12.635 36.242 1.00 51.95 242 TYR C N 1
ATOM 6794 C CA . TYR D 4 242 ? -8.725 -13.121 36.395 1.00 51.81 242 TYR C CA 1
ATOM 6795 C C . TYR D 4 242 ? -7.836 -12.743 35.202 1.00 51.63 242 TYR C C 1
ATOM 6796 O O . TYR D 4 242 ? -6.742 -12.207 35.390 1.00 51.37 242 TYR C O 1
ATOM 6805 N N . SER D 4 243 ? -8.311 -13.026 33.989 1.00 51.53 243 SER C N 1
ATOM 6806 C CA . SER D 4 243 ? -7.510 -12.852 32.770 1.00 51.37 243 SER C CA 1
ATOM 6807 C C . SER D 4 243 ? -7.210 -11.385 32.445 1.00 51.23 243 SER C C 1
ATOM 6808 O O . SER D 4 243 ? -6.057 -11.033 32.193 1.00 51.29 243 SER C O 1
ATOM 6811 N N . PHE D 4 244 ? -8.243 -10.542 32.458 1.00 51.11 244 PHE C N 1
ATOM 6812 C CA . PHE D 4 244 ? -8.083 -9.098 32.196 1.00 51.00 244 PHE C CA 1
ATOM 6813 C C . PHE D 4 244 ? -7.554 -8.293 33.394 1.00 50.82 244 PHE C C 1
ATOM 6814 O O . PHE D 4 244 ? -7.186 -7.127 33.226 1.00 50.72 244 PHE C O 1
ATOM 6822 N N . ASN D 4 245 ? -7.524 -8.904 34.582 1.00 50.67 245 ASN C N 1
ATOM 6823 C CA . ASN D 4 245 ? -7.045 -8.265 35.816 1.00 50.60 245 ASN C CA 1
ATOM 6824 C C . ASN D 4 245 ? -7.913 -7.057 36.186 1.00 50.41 245 ASN C C 1
ATOM 6825 O O . ASN D 4 245 ? -7.482 -5.902 36.117 1.00 50.46 245 ASN C O 1
ATOM 6830 N N . VAL D 4 246 ? -9.154 -7.360 36.558 1.00 50.13 246 VAL C N 1
ATOM 6831 C CA . VAL D 4 246 ? -10.136 -6.367 37.002 1.00 49.80 246 VAL C CA 1
ATOM 6832 C C . VAL D 4 246 ? -10.858 -6.908 38.235 1.00 49.62 246 VAL C C 1
ATOM 6833 O O . VAL D 4 246 ? -10.616 -8.048 38.647 1.00 49.34 246 VAL C O 1
ATOM 6837 N N . ALA D 4 247 ? -11.728 -6.088 38.824 1.00 49.59 247 ALA C N 1
ATOM 6838 C CA . ALA D 4 247 ? -12.514 -6.483 40.001 1.00 49.47 247 ALA C CA 1
ATOM 6839 C C . ALA D 4 247 ? -13.340 -7.744 39.728 1.00 49.07 247 ALA C C 1
ATOM 6840 O O . ALA D 4 247 ? -14.101 -7.794 38.759 1.00 49.03 247 ALA C O 1
ATOM 6842 N N . ALA D 4 248 ? -13.174 -8.753 40.584 1.00 48.65 248 ALA C N 1
ATOM 6843 C CA . ALA D 4 248 ? -13.819 -10.056 40.401 1.00 48.23 248 ALA C CA 1
ATOM 6844 C C . ALA D 4 248 ? -15.324 -9.978 40.635 1.00 47.74 248 ALA C C 1
ATOM 6845 O O . ALA D 4 248 ? -16.105 -10.436 39.802 1.00 47.94 248 ALA C O 1
ATOM 6847 N N . GLY D 4 249 ? -15.718 -9.389 41.764 1.00 46.96 249 GLY C N 1
ATOM 6848 C CA . GLY D 4 249 ? -17.127 -9.249 42.132 1.00 46.47 249 GLY C CA 1
ATOM 6849 C C . GLY D 4 249 ? -17.955 -8.448 41.142 1.00 46.09 249 GLY C C 1
ATOM 6850 O O . GLY D 4 249 ? -19.036 -8.878 40.748 1.00 46.12 249 GLY C O 1
ATOM 6851 N N . SER D 4 250 ? -17.440 -7.289 40.733 1.00 45.80 250 SER C N 1
ATOM 6852 C CA . SER D 4 250 ? -18.143 -6.405 39.791 1.00 45.46 250 SER C CA 1
ATOM 6853 C C . SER D 4 250 ? -18.345 -7.032 38.405 1.00 45.33 250 SER C C 1
ATOM 6854 O O . SER D 4 250 ? -19.366 -6.792 37.760 1.00 45.59 250 SER C O 1
ATOM 6857 N N . SER D 4 251 ? -17.376 -7.828 37.958 1.00 44.89 251 SER C N 1
ATOM 6858 C CA . SER D 4 251 ? -17.488 -8.570 36.697 1.00 44.51 251 SER C CA 1
ATOM 6859 C C . SER D 4 251 ? -18.568 -9.655 36.750 1.00 44.40 251 SER C C 1
ATOM 6860 O O . SER D 4 251 ? -19.276 -9.882 35.767 1.00 44.33 251 SER C O 1
ATOM 6863 N N . ILE D 4 252 ? -18.679 -10.317 37.901 1.00 44.23 252 ILE C N 1
ATOM 6864 C CA . ILE D 4 252 ? -19.700 -11.345 38.134 1.00 44.20 252 ILE C CA 1
ATOM 6865 C C . ILE D 4 252 ? -21.115 -10.735 38.107 1.00 44.34 252 ILE C C 1
ATOM 6866 O O . ILE D 4 252 ? -22.054 -11.367 37.615 1.00 44.50 252 ILE C O 1
ATOM 6871 N N . VAL D 4 253 ? -21.258 -9.516 38.628 1.00 44.35 253 VAL C N 1
ATOM 6872 C CA . VAL D 4 253 ? -22.532 -8.783 38.579 1.00 44.36 253 VAL C CA 1
ATOM 6873 C C . VAL D 4 253 ? -22.819 -8.241 37.174 1.00 44.60 253 VAL C C 1
ATOM 6874 O O . VAL D 4 253 ? -23.963 -8.288 36.715 1.00 44.43 253 VAL C O 1
ATOM 6878 N N . LEU D 4 254 ? -21.787 -7.730 36.503 1.00 45.03 254 LEU C N 1
ATOM 6879 C CA . LEU D 4 254 ? -21.955 -7.081 35.197 1.00 45.26 254 LEU C CA 1
ATOM 6880 C C . LEU D 4 254 ? -22.259 -8.084 34.078 1.00 45.17 254 LEU C C 1
ATOM 6881 O O . LEU D 4 254 ? -23.026 -7.772 33.163 1.00 45.03 254 LEU C O 1
ATOM 6886 N N . THR D 4 255 ? -21.665 -9.277 34.152 1.00 45.32 255 THR C N 1
ATOM 6887 C CA . THR D 4 255 ? -22.021 -10.382 33.242 1.00 45.61 255 THR C CA 1
ATOM 6888 C C . THR D 4 255 ? -23.419 -10.965 33.525 1.00 45.63 255 THR C C 1
ATOM 6889 O O . THR D 4 255 ? -24.083 -11.445 32.608 1.00 45.69 255 THR C O 1
ATOM 6893 N N . ALA D 4 256 ? -23.851 -10.932 34.786 1.00 45.80 256 ALA C N 1
ATOM 6894 C CA . ALA D 4 256 ? -25.216 -11.330 35.156 1.00 45.94 256 ALA C CA 1
ATOM 6895 C C . ALA D 4 256 ? -26.261 -10.329 34.654 1.00 45.96 256 ALA C C 1
ATOM 6896 O O . ALA D 4 256 ? -27.368 -10.719 34.282 1.00 46.09 256 ALA C O 1
ATOM 6898 N N . ALA D 4 257 ? -25.909 -9.043 34.661 1.00 46.10 257 ALA C N 1
ATOM 6899 C CA . ALA D 4 257 ? -26.776 -7.985 34.128 1.00 46.15 257 ALA C CA 1
ATOM 6900 C C . ALA D 4 257 ? -26.955 -8.093 32.613 1.00 46.13 257 ALA C C 1
ATOM 6901 O O . ALA D 4 257 ? -28.037 -7.810 32.095 1.00 45.72 257 ALA C O 1
ATOM 6903 N N . SER D 4 258 ? -25.891 -8.487 31.913 1.00 46.40 258 SER C N 1
ATOM 6904 C CA . SER D 4 258 ? -25.954 -8.736 30.469 1.00 46.42 258 SER C CA 1
ATOM 6905 C C . SER D 4 258 ? -26.750 -10.004 30.140 1.00 46.27 258 SER C C 1
ATOM 6906 O O . SER D 4 258 ? -27.398 -10.068 29.095 1.00 46.41 258 SER C O 1
ATOM 6909 N N . PHE D 4 259 ? -26.683 -11.008 31.019 1.00 46.06 259 PHE C N 1
ATOM 6910 C CA . PHE D 4 259 ? -27.543 -12.205 30.928 1.00 45.80 259 PHE C CA 1
ATOM 6911 C C . PHE D 4 259 ? -29.026 -11.826 31.001 1.00 45.63 259 PHE C C 1
ATOM 6912 O O . PHE D 4 259 ? -29.836 -12.321 30.216 1.00 45.46 259 PHE C O 1
ATOM 6920 N N . PHE D 4 260 ? -29.363 -10.948 31.946 1.00 45.28 260 PHE C N 1
ATOM 6921 C CA . PHE D 4 260 ? -30.714 -10.389 32.064 1.00 45.04 260 PHE C CA 1
ATOM 6922 C C . PHE D 4 260 ? -31.090 -9.560 30.831 1.00 45.04 260 PHE C C 1
ATOM 6923 O O . PHE D 4 260 ? -32.191 -9.706 30.302 1.00 44.90 260 PHE C O 1
ATOM 6931 N N . LEU D 4 261 ? -30.167 -8.707 30.383 1.00 45.30 261 LEU C N 1
ATOM 6932 C CA . LEU D 4 261 ? -30.384 -7.825 29.225 1.00 45.41 261 LEU C CA 1
ATOM 6933 C C . LEU D 4 261 ? -30.594 -8.590 27.914 1.00 45.07 261 LEU C C 1
ATOM 6934 O O . LEU D 4 261 ? -31.445 -8.212 27.107 1.00 44.92 261 LEU C O 1
ATOM 6939 N N . ILE D 4 262 ? -29.807 -9.646 27.706 1.00 44.78 262 ILE C N 1
ATOM 6940 C CA . ILE D 4 262 ? -29.979 -10.543 26.557 1.00 44.71 262 ILE C CA 1
ATOM 6941 C C . ILE D 4 262 ? -31.310 -11.294 26.675 1.00 44.83 262 ILE C C 1
ATOM 6942 O O . ILE D 4 262 ? -32.079 -11.353 25.713 1.00 44.68 262 ILE C O 1
ATOM 6947 N N . SER D 4 263 ? -31.573 -11.851 27.857 1.00 45.20 263 SER C N 1
ATOM 6948 C CA . SER D 4 263 ? -32.821 -12.581 28.132 1.00 45.41 263 SER C CA 1
ATOM 6949 C C . SER D 4 263 ? -34.089 -11.725 28.021 1.00 45.67 263 SER C C 1
ATOM 6950 O O . SER D 4 263 ? -35.156 -12.250 27.708 1.00 45.63 263 SER C O 1
ATOM 6953 N N . PHE D 4 264 ? -33.969 -10.421 28.280 1.00 45.88 264 PHE C N 1
ATOM 6954 C CA . PHE D 4 264 ? -35.100 -9.490 28.177 1.00 46.14 264 PHE C CA 1
ATOM 6955 C C . PHE D 4 264 ? -35.710 -9.429 26.771 1.00 46.90 264 PHE C C 1
ATOM 6956 O O . PHE D 4 264 ? -36.906 -9.174 26.630 1.00 47.01 264 PHE C O 1
ATOM 6964 N N . PHE D 4 265 ? -34.887 -9.654 25.746 1.00 48.11 265 PHE C N 1
ATOM 6965 C CA . PHE D 4 265 ? -35.344 -9.711 24.353 1.00 48.83 265 PHE C CA 1
ATOM 6966 C C . PHE D 4 265 ? -35.584 -11.143 23.863 1.00 49.85 265 PHE C C 1
ATOM 6967 O O . PHE D 4 265 ? -36.578 -11.401 23.182 1.00 49.99 265 PHE C O 1
ATOM 6975 N N . ILE D 4 266 ? -34.684 -12.065 24.214 1.00 51.16 266 ILE C N 1
ATOM 6976 C CA . ILE D 4 266 ? -34.739 -13.456 23.724 1.00 52.35 266 ILE C CA 1
ATOM 6977 C C . ILE D 4 266 ? -35.874 -14.297 24.341 1.00 53.75 266 ILE C C 1
ATOM 6978 O O . ILE D 4 266 ? -36.403 -15.187 23.668 1.00 54.07 266 ILE C O 1
ATOM 6983 N N . ALA D 4 267 ? -36.242 -14.025 25.597 1.00 55.22 267 ALA C N 1
ATOM 6984 C CA . ALA D 4 267 ? -37.294 -14.790 26.295 1.00 56.33 267 ALA C CA 1
ATOM 6985 C C . ALA D 4 267 ? -38.572 -14.916 25.448 1.00 57.40 267 ALA C C 1
ATOM 6986 O O . ALA D 4 267 ? -39.154 -13.892 25.081 1.00 57.56 267 ALA C O 1
ATOM 6988 N N . PRO D 4 268 ? -38.997 -16.163 25.120 1.00 58.68 268 PRO C N 1
ATOM 6989 C CA . PRO D 4 268 ? -40.221 -16.390 24.328 1.00 59.09 268 PRO C CA 1
ATOM 6990 C C . PRO D 4 268 ? -41.486 -15.710 24.865 1.00 59.63 268 PRO C C 1
ATOM 6991 O O . PRO D 4 268 ? -42.334 -15.293 24.074 1.00 59.93 268 PRO C O 1
ATOM 6995 N N . LYS D 4 269 ? -41.596 -15.594 26.190 1.00 60.15 269 LYS C N 1
ATOM 6996 C CA . LYS D 4 269 ? -42.743 -14.933 26.831 1.00 60.68 269 LYS C CA 1
ATOM 6997 C C . LYS D 4 269 ? -42.836 -13.406 26.598 1.00 60.55 269 LYS C C 1
ATOM 6998 O O . LYS D 4 269 ? -43.825 -12.790 26.998 1.00 60.99 269 LYS C O 1
ATOM 7004 N N . GLN D 4 270 ? -41.820 -12.803 25.972 1.00 60.26 270 GLN C N 1
ATOM 7005 C CA . GLN D 4 270 ? -41.913 -11.430 25.454 1.00 59.71 270 GLN C CA 1
ATOM 7006 C C . GLN D 4 270 ? -41.115 -11.261 24.162 1.00 59.40 270 GLN C C 1
ATOM 7007 O O . GLN D 4 270 ? -41.653 -11.418 23.065 1.00 58.75 270 GLN C O 1
#

InterPro domains:
  IPR003439 ABC transporter-like, ATP-binding domain [PF00005] (17-162)
  IPR003439 ABC transporter-like, ATP-binding domain [PS50893] (2-233)
  IPR003593 AAA+ ATPase domain [SM00382] (26-210)
  IPR017871 ABC transporter-like, conserved site [PS00211] (134-148)
  IPR027417 P-loop containing nucleoside triphosphate hydrolase [G3DSA:3.40.50.300] (1-236)
  IPR027417 P-loop containing nucleoside triphosphate hydrolase [SSF52540] (2-223)
  IPR050153 Metal Ion Import ATP-binding [PTHR42734] (1-233)

Organism: Streptococcus pneumoniae serotype 2 (strain D39 / NCTC 7466) (NCBI:txid373153)

CATH classification: 3.40.50.300

Radius of gyration: 38.91 Å; Cα contacts (8 Å, |Δi|>4): 2044; chains: 4; bounding box: 127×82×53 Å

B-factor: mean 38.99, std 10.1, range [9.98, 84.42]

Foldseek 3Di:
DKWWAQKWDDDPNDTLAGGETDDDFDPWAEEEDFDPPRCSQVVVVSQQCVHDIDTFMDDPPHTNPVPVLQEFEQEDPVPDDLPPFDALLRLLLVLCVVVADDPGDDDPVLSVLSQVLCVLLVCNVRRGPRSNPDALLRNLSSSSSSRVSSVHQEYEYEASPPRHDPSSVVSSLVSVVVSRVVIGYYYYHHDHPPCNVVRGQKYFQGRHYGQFTDGCVVTVDPVSRCCRHVVPPD/DWAKAKDFAAEDEQFAKTKIKIATDPDQPLQAKKFKWWAAPVGDIGTAWIAGSVGDIDGDPVRPPFWDWDADRVRRMTMIIGGNDDQRPFTWMKIFRDADPDPVRHHRPHIHPTGGHGYHDDDFDAWDKDWAADCCKGKTKIKTWFGDDDDKDKDKPNPPPPPQKDKDDWDDDPRMIITMMMHMDGPVPPPVPWIKIWMDDPNVPDTDIGTHHDDDD/DKAKEKPPQEEEEEAQDKDKMKIFIPWFLDDPPWHQKWKWWDDPPDDTDTAAGGAFHGDPPHDPQWTKHDGTGIIMIMGGRDDLQRFTKMKMWGPRDPPTDIYDIYGYAYDDDFDFWDKDKDWFDPVQLVDFWTKIKIKTDFGPDPDKDKFKDFPRHTDDPQKDKDKDGQDSPHRGIIMMIIRIDTSVVVVVTWKIKIWMDDPVDNGTDIDIDTDD/DLVVLLQLLQLLLLQLLLLLLLLCVLLVVLLVLLLLLLQQLQLQLVCVLDVHDSLVSRVVSSVVLVVQLVVDVPPDPDDNSRSSVCSSVVSNVVNQVSCPVRHDDVVSVCAAFAASSDDDPVLSCLSVVVSVVLVVVCVVCVVVSQCCSPPVPVCVVVPHPSVVSVVVSVSSSSSSSSSCSHQTHSNLSSLSSHLLLLLLVLADPDSVSSSVRSSVLSSVLLNVLCVCCVPVVHGSNVSSSVSSNVSSVVSVPVRPSD

Solvent-accessible surface area: 39241 Å² total; per-residue (Å²): 72,4,52,6,70,89,0,10,2,46,141,81,174,85,58,31,0,69,75,0,64,18,64,6,109,35,57,2,6,0,0,0,0,2,28,128,79,19,5,5,28,30,1,0,44,0,4,4,37,24,24,116,65,109,29,80,2,29,0,60,112,139,76,6,66,89,4,24,144,58,3,0,6,2,3,46,13,132,85,6,69,71,101,4,2,0,64,0,82,39,0,0,2,0,2,8,18,72,71,11,90,80,160,47,68,31,104,85,28,9,88,112,4,2,76,22,0,1,18,5,0,40,0,32,136,69,13,107,116,13,0,54,100,24,58,29,1,32,0,2,17,0,1,0,0,4,6,0,0,32,31,1,34,8,0,0,0,4,25,0,11,20,70,36,70,88,97,1,30,114,39,0,5,37,1,0,80,7,0,64,44,1,19,12,6,0,5,0,0,1,58,59,70,40,107,1,103,106,8,6,53,33,1,2,0,0,19,122,89,38,28,15,59,6,63,13,187,126,20,52,46,140,107,31,31,100,66,0,93,18,89,114,156,168,193,33,105,5,70,16,57,40,32,17,48,16,137,72,52,24,65,45,103,0,29,0,46,26,60,49,7,69,0,38,17,11,7,0,0,0,0,10,9,27,95,144,125,48,13,59,3,0,0,0,11,29,19,66,39,76,54,66,34,5,125,54,0,118,73,31,2,70,7,52,44,46,96,106,167,36,30,0,29,0,63,0,40,59,2,117,74,126,1,36,4,64,0,4,0,0,3,0,6,14,6,0,16,4,1,6,1,0,10,32,31,1,112,22,18,30,1,15,6,27,84,20,80,69,55,51,20,47,13,26,15,0,3,44,119,131,81,29,16,0,0,0,0,0,29,20,0,4,0,62,59,16,87,26,50,4,44,96,48,90,50,82,89,39,49,23,57,1,68,24,46,81,72,106,79,69,36,8,13,4,0,0,0,41,20,85,65,90,37,17,86,96,113,59,5,29,0,20,2,31,0,94,43,33,104,45,90,42,102,52,112,4,108,80,93,64,194,114,2,92,9,91,22,68,48,69,87,38,44,12,48,82,34,92,142,1,57,0,41,1,56,15,74,87,56,0,32,130,82,80,18,13,13,0,0,1,0,11,17,54,81,67,61,19,1,84,4,2,0,0,5,27,70,28,52,2,28,78,18,60,90,48,8,50,10,52,40,75,24,57,95,2,34,0,30,0,83,54,0,74,66,49,3,4,12,26,0,1,0,0,0,9,40,80,59,24,28,25,20,4,63,15,0,81,7,45,0,97,89,80,63,25,49,9,76,9,16,13,2,9,4,6,83,68,8,42,124,58,76,15,0,0,0,0,0,0,0,0,48,0,17,32,39,117,22,112,28,82,5,46,11,68,61,74,116,61,91,105,35,42,17,44,12,126,24,94,15,46,40,83,57,4,3,31,0,2,3,0,4,0,40,12,83,65,100,38,13,85,163,57,88,39,0,20,0,22,2,58,17,145,49,42,148,70,55,46,72,102,57,11,104,59,184,159,63,93,62,7,0,37,66,1,0,58,27,0,0,50,3,0,0,0,0,0,0,0,0,40,24,46,61,22,33,151,83,0,60,12,13,0,28,5,0,0,0,0,5,1,61,2,72,65,100,85,106,72,75,31,105,14,0,65,77,31,15,109,75,4,47,99,61,27,92,146,41,95,62,107,56,163,72,150,46,118,64,0,37,32,94,6,11,68,61,16,44,54,71,0,66,111,49,3,44,121,59,77,70,97,94,36,45,127,77,31,16,72,17,38,1,89,64,13,121,67,95,52,29,140,82,4,72,40,30,2,58,45,0,65,103,56,7,183,38,32,45,47,26,0,2,0,3,19,10,2,60,29,2,0,77,4,25,46,33,82,10,106,101,14,60,157,20,0,56,70,0,0,10,33,0,1,13,3,2,10,38,0,0,0,2,77,50,1,23,15,1,3,54,21,2,0,27,1,0,62,29,60,3,61,17,0,40,45,0,20,140,58,0,10,80,45,0,13,70,0,0,71,73,0,12,140,65,5,130,67,149,133,86,64,20,4,49,16,0,24,134,18,3,44,42,41,64,106,96,5,92,148,119,1,120,113,112

Secondary structure (DSSP, 8-state):
-EEEEEEEEESSSSEEEEEEEEEE-SSEEEEEESSTTSSHHHHHHHHHTSS--SSEEEESSSBGGGGGGGEEEE--GGGS-TTSS-BHHHHHHGGGTTTS-SS----HHHHHHHHHHHHHHT-STTTTSBGGGS-HHHHHHHHHHHHHTT--SEEEEESTTTT--HHHHHHHHHHHHHHHHTT-EEEEE-SSSSSHHHH-SEEEEESSSEEEEEEHHHHSSHHHHHHHHTTT--/-HHHHHHHHHHHHHHHHHHHHHHHHHHT-TTHHHHHHHHHHHHHHHHHHTT--HHHHHHHHHHHHHHHHHHHHHSSS--HHHHHHHHHHHHHHHHHHHHHHHS-HHHHHHHHS---SS--HHHHHHHHHHHHHHHHHHHHTHHHHHHHHH-HHHHHHTT--HHHHHHHHHHHHHHHHHHTHHHHTTTSHHHHHHHHHHHHHHH-SSHHHHHHHHHHHHHHHHHHHHHHHHHHT--HHHHHHHHHHHHHHHHHHH-TT-/--EEEEE--EEE-TT--EEEEEEEES--GGGS-EEEEEE-TT--EEEEEEE-TTS-EE--TTTTTT-EEEEETTTTEEEEEE-S--GGG-EEEEEEE---SSGGGSS---B---EEEEE-SPPPB--EEEEE----EEEEEEEEEEEBSS--EEEETTTT--TTEEEEEEEESSS-EEEEEEEEEESSTTTSS--EEEEEETTTTEEEEEE------/---EEEE-SEEEE-TTS-EEEEEEESS-SB-SS-B-EEEEEE-SSS--EEEEETTTEEPTTS-TTEEEEEETTEEEEEESS--GGG-EEEEEEE-SSSS-EE---EEEEEP---B--EEEEEPPPHHHHHTT-EEEEEEEEEEBSS--EEEEEETTEE--TTEEEEEPPPPTTT--EEEEEEEEE-HHHHHH--EEEEEEEETTEEEEEEEEEE--

Sequence (925 aa):
MIRIENLSVSYKETLALKDISLVLHGPTITGIIGPNGAGKSTLLKGMLGIIPHQGQAFLDDKEVKKSLHRIAYVEQKINIDYYNFPIKVKECVSLGLFPSIPLFRSLKAKHWKKVQEALEIVGLADYAERQISQLSGGQFQRVLIARCLVQEADYILLDEPFAGIDSVSEEIIMNTLRDLKKAGKTVLIVHHDLSKIPHYFDQVLLVNREVIAFGPTKETFTETNLKEAYGNQLFEVMLVESGGGLVKPGGSLKLSCAASGITFSSYAMSWVRQTPEKRLEWVASISSGGSTYYPDSVKGRFTISRDNARNILYLQMSSLRSEDTAMYYCARGPMALLYYRGFDYWGQGTTLTVSSAKTTAPSVYPLAPVSSVTLGCLVKGYFPEPVTLTWNSGSLSSGVHTFPAVLQSDLYTLSSSVTVTSSTWPSQSITCNVAHPASSTKVDKKIEPRGPDIVMTQSPASLAVSLGQRATISCKASQSVDYDGDSYMNWYQQKPGQPPQLLIYAASNLESGIPARFSGSGSGTDFTLNIHPVEEEDAATYYCQQSNEDPWTFGGGTNLEIKRADAAPTVSIFPPSSEQLTSGGASVVCFLNNFYPKDINVKWKIDGSERQNGVLNSWTNQDSKDSTYSMSSTLTLTKDEYERHNSYTCEATHKTSTSPIVKSFNRNHFLQNALITAIVVGIVAGAVGCFIILRGMSLMGDAISHAVLPGVALSFILGLDFFIGAIVFGLLAAIIITYIKGNSIIKSDTAIGITSSSFLALGIILIGVAKSSTDLFHILFGNILAVQDTDMFITMGVGAAILLLIWIFFKQLLITSFDELLAKAMGMPVNFYHYLLMVLLTLVSVTAMQSVGTILIVAMLITPAATAYLYANSLKSMIFLSSTFGATASVLGLFIGYSFNVAAGSSIVLTAASFFLISFFIAPKQ